Protein AF-C6XPE0-F1 (afdb_monomer_lite)

Radius of gyration: 46.06 Å; chains: 1; bounding box: 132×101×119 Å

Structure (mmCIF, N/CA/C/O backbone):
data_AF-C6XPE0-F1
#
_entry.id   AF-C6XPE0-F1
#
loop_
_atom_site.group_PDB
_atom_site.id
_atom_site.type_symbol
_atom_site.label_atom_id
_atom_site.label_alt_id
_atom_site.label_comp_id
_atom_site.label_asym_id
_atom_site.label_entity_id
_atom_site.label_seq_id
_atom_site.pdbx_PDB_ins_code
_atom_site.Cartn_x
_atom_site.Cartn_y
_atom_site.Cartn_z
_atom_site.occupancy
_atom_site.B_iso_or_equiv
_atom_site.auth_seq_id
_atom_site.auth_comp_id
_atom_site.auth_asym_id
_atom_site.auth_atom_id
_atom_site.pdbx_PDB_model_num
ATOM 1 N N . MET A 1 1 ? -47.705 -9.358 43.767 1.00 68.00 1 MET A N 1
ATOM 2 C CA . MET A 1 1 ? -48.088 -10.015 45.045 1.00 68.00 1 MET A CA 1
ATOM 3 C C . MET A 1 1 ? -46.825 -10.605 45.644 1.00 68.00 1 MET A C 1
ATOM 5 O O . MET A 1 1 ? -46.069 -11.198 44.880 1.00 68.00 1 MET A O 1
ATOM 9 N N . ASN A 1 2 ? -46.580 -10.425 46.944 1.00 70.81 2 ASN A N 1
ATOM 10 C CA . ASN A 1 2 ? -45.326 -10.840 47.585 1.00 70.81 2 ASN A CA 1
ATOM 11 C C . ASN A 1 2 ? -45.581 -12.039 48.497 1.00 70.81 2 ASN A C 1
ATOM 13 O O . ASN A 1 2 ? -46.497 -12.000 49.316 1.00 70.81 2 ASN A O 1
ATOM 17 N N . LEU A 1 3 ? -44.765 -13.081 48.358 1.00 71.44 3 LEU A N 1
ATOM 18 C CA . LEU A 1 3 ? -44.691 -14.205 49.288 1.00 71.44 3 LEU A CA 1
ATOM 19 C C . LEU A 1 3 ? -43.233 -14.361 49.733 1.00 71.44 3 LEU A C 1
ATOM 21 O O . LEU A 1 3 ? -42.407 -14.911 49.006 1.00 71.44 3 LEU A O 1
ATOM 25 N N . GLY A 1 4 ? -42.911 -13.865 50.931 1.00 77.31 4 GLY A N 1
ATOM 26 C CA . GLY A 1 4 ? -41.543 -13.898 51.455 1.00 77.31 4 GLY A CA 1
ATOM 27 C C . GLY A 1 4 ? -40.562 -13.154 50.541 1.00 77.31 4 GLY A C 1
ATOM 28 O O . GLY A 1 4 ? -40.802 -12.002 50.194 1.00 77.31 4 GLY A O 1
ATOM 29 N N . SER A 1 5 ? -39.480 -13.821 50.131 1.00 74.94 5 SER A N 1
ATOM 30 C CA . SER A 1 5 ? -38.445 -13.282 49.232 1.00 74.94 5 SER A CA 1
ATOM 31 C C . SER A 1 5 ? -38.803 -13.333 47.737 1.00 74.94 5 SER A C 1
ATOM 33 O O . SER A 1 5 ? -37.977 -12.963 46.897 1.00 74.94 5 SER A O 1
ATOM 35 N N . VAL A 1 6 ? -40.012 -13.800 47.389 1.00 73.94 6 VAL A N 1
ATOM 36 C CA . VAL A 1 6 ? -40.469 -13.977 46.005 1.00 73.94 6 VAL A CA 1
ATOM 37 C C . VAL A 1 6 ? -41.605 -13.007 45.676 1.00 73.94 6 VAL A C 1
ATOM 39 O O . VAL A 1 6 ? -42.662 -12.985 46.312 1.00 73.94 6 VAL A O 1
ATOM 42 N N . PHE A 1 7 ? -41.389 -12.220 44.628 1.00 81.56 7 PHE A N 1
ATOM 43 C CA . PHE A 1 7 ? -42.341 -11.294 44.029 1.00 81.56 7 PHE A CA 1
ATOM 44 C C . PHE A 1 7 ? -42.944 -11.914 42.760 1.00 81.56 7 PHE A C 1
ATOM 46 O O . PHE A 1 7 ? -42.210 -12.356 41.882 1.00 81.56 7 PHE A O 1
ATOM 53 N N . PHE A 1 8 ? -44.271 -11.914 42.622 1.00 82.12 8 PHE A N 1
ATOM 54 C CA . PHE A 1 8 ? -44.956 -12.328 41.388 1.00 82.12 8 PHE A CA 1
ATOM 55 C C . PHE A 1 8 ? -45.387 -11.108 40.574 1.00 82.12 8 PHE A C 1
ATOM 57 O O . PHE A 1 8 ? -46.220 -10.323 41.052 1.00 82.12 8 PHE A O 1
ATOM 64 N N . ALA A 1 9 ? -44.857 -10.976 39.351 1.00 80.50 9 ALA A N 1
ATOM 65 C CA . ALA A 1 9 ? -45.207 -9.889 38.430 1.00 80.50 9 ALA A CA 1
ATOM 66 C C . ALA A 1 9 ? -46.621 -10.037 37.850 1.00 80.50 9 ALA A C 1
ATOM 68 O O . ALA A 1 9 ? -47.311 -9.037 37.670 1.00 80.50 9 ALA A O 1
ATOM 69 N N . GLN A 1 10 ? -47.090 -11.270 37.625 1.00 86.06 10 GLN A N 1
ATOM 70 C CA . GLN A 1 10 ? -48.440 -11.549 37.126 1.00 86.06 10 GLN A CA 1
ATOM 71 C C . GLN A 1 10 ? -49.202 -12.468 38.094 1.00 86.06 10 GLN A C 1
ATOM 73 O O . GLN A 1 10 ? -49.411 -13.649 37.815 1.00 86.06 10 GLN A O 1
ATOM 78 N N . PRO A 1 11 ? -49.642 -11.956 39.259 1.00 84.69 11 PRO A N 1
ATOM 79 C CA . PRO A 1 11 ? -50.216 -12.792 40.313 1.00 84.69 11 PRO A CA 1
ATOM 80 C C . PRO A 1 11 ? -51.542 -13.457 39.917 1.00 84.69 11 PRO A C 1
ATOM 82 O O . PRO A 1 11 ? -51.855 -14.527 40.428 1.00 84.69 11 PRO A O 1
ATOM 85 N N . LEU A 1 12 ? -52.297 -12.877 38.976 1.00 87.19 12 LEU A N 1
ATOM 86 C CA . LEU A 1 12 ? -53.551 -13.458 38.483 1.00 87.19 12 LEU A CA 1
ATOM 87 C C . LEU A 1 12 ? -53.345 -14.785 37.738 1.00 87.19 12 LEU A C 1
ATOM 89 O O . LEU A 1 12 ? -54.242 -15.622 37.748 1.00 87.19 12 LEU A O 1
ATOM 93 N N . ALA A 1 13 ? -52.166 -15.023 37.154 1.00 84.94 13 ALA A N 1
ATOM 94 C CA . ALA A 1 13 ? -51.859 -16.292 36.492 1.00 84.94 13 ALA A CA 1
ATOM 95 C C . ALA A 1 13 ? -51.904 -17.484 37.468 1.00 84.94 13 ALA A C 1
ATOM 97 O O . ALA A 1 13 ? -52.269 -18.588 37.067 1.00 84.94 13 ALA A O 1
ATOM 98 N N . LEU A 1 14 ? -51.627 -17.263 38.762 1.00 86.38 14 LEU A N 1
ATOM 99 C CA . LEU A 1 14 ? -51.697 -18.307 39.792 1.00 86.38 14 LEU A CA 1
ATOM 100 C C . LEU A 1 14 ? -53.119 -18.854 39.990 1.00 86.38 14 LEU A C 1
ATOM 102 O O . LEU A 1 14 ? -53.265 -19.994 40.428 1.00 86.38 14 LEU A O 1
ATOM 106 N N . LEU A 1 15 ? -54.163 -18.108 39.601 1.00 88.00 15 LEU A N 1
ATOM 107 C CA . LEU A 1 15 ? -55.540 -18.619 39.587 1.00 88.00 15 LEU A CA 1
ATOM 108 C C . LEU A 1 15 ? -55.700 -19.821 38.646 1.00 88.00 15 LEU A C 1
ATOM 110 O O . LEU A 1 15 ? -56.572 -20.655 38.874 1.00 88.00 15 LEU A O 1
ATOM 114 N N . GLY A 1 16 ? -54.825 -19.974 37.645 1.00 83.19 16 GLY A N 1
ATOM 115 C CA . GLY A 1 16 ? -54.788 -21.148 36.773 1.00 83.19 16 GLY A CA 1
ATOM 116 C C . GLY A 1 16 ? -54.570 -22.465 37.526 1.00 83.19 16 GLY A C 1
ATOM 117 O O . GLY A 1 16 ? -55.039 -23.507 37.070 1.00 83.19 16 GLY A O 1
ATOM 118 N N . LEU A 1 17 ? -53.944 -22.441 38.714 1.00 87.44 17 LEU A N 1
ATOM 119 C CA . LEU A 1 17 ? -53.784 -23.638 39.550 1.00 87.44 17 LEU A CA 1
ATOM 120 C C . LEU A 1 17 ? -55.138 -24.213 39.999 1.00 87.44 17 LEU A C 1
ATOM 122 O O . LEU A 1 17 ? -55.253 -25.421 40.190 1.00 87.44 17 LEU A O 1
ATOM 126 N N . LEU A 1 18 ? -56.185 -23.384 40.096 1.00 87.69 18 LEU A N 1
ATOM 127 C CA . LEU A 1 18 ? -57.541 -23.833 40.426 1.00 87.69 18 LEU A CA 1
ATOM 128 C C . LEU A 1 18 ? -58.200 -24.634 39.291 1.00 87.69 18 LEU A C 1
ATOM 130 O O . LEU A 1 18 ? -59.143 -25.376 39.550 1.00 87.69 18 LEU A O 1
ATOM 134 N N . ALA A 1 19 ? -57.709 -24.529 38.050 1.00 83.25 19 ALA A N 1
ATOM 135 C CA . ALA A 1 19 ? -58.224 -25.289 36.907 1.00 83.25 19 ALA A CA 1
ATOM 136 C C . ALA A 1 19 ? -57.649 -26.717 36.820 1.00 83.25 19 ALA A C 1
ATOM 138 O O . ALA A 1 19 ? -58.188 -27.567 36.108 1.00 83.25 19 ALA A O 1
ATOM 139 N N . LEU A 1 20 ? -56.580 -27.015 37.563 1.00 84.00 20 LEU A N 1
ATOM 140 C CA . LEU A 1 20 ? -55.908 -28.315 37.542 1.00 84.00 20 LEU A CA 1
ATOM 141 C C . LEU A 1 20 ? -56.822 -29.527 37.870 1.00 84.00 20 LEU A C 1
ATOM 143 O O . LEU A 1 20 ? -56.714 -30.543 37.178 1.00 84.00 20 LEU A O 1
ATOM 147 N N . PRO A 1 21 ? -57.764 -29.467 38.838 1.00 80.38 21 PRO A N 1
ATOM 148 C CA . PRO A 1 21 ? -58.713 -30.557 39.095 1.00 80.38 21 PRO A CA 1
ATOM 149 C C . PRO A 1 21 ? -59.670 -30.820 37.922 1.00 80.38 21 PRO A C 1
ATOM 151 O O . PRO A 1 21 ? -60.039 -31.965 37.665 1.00 80.38 21 PRO A O 1
ATOM 154 N N . VAL A 1 22 ? -60.044 -29.772 37.181 1.00 79.00 22 VAL A N 1
ATOM 155 C CA . VAL A 1 22 ? -60.907 -29.876 35.991 1.00 79.00 22 VAL A CA 1
ATOM 156 C C . VAL A 1 22 ? -60.152 -30.548 34.844 1.00 79.00 22 VAL A C 1
ATOM 158 O O . VAL A 1 22 ? -60.697 -31.422 34.174 1.00 79.00 22 VAL A O 1
ATOM 161 N N . ILE A 1 23 ? -58.872 -30.211 34.666 1.00 73.31 23 ILE A N 1
ATOM 162 C CA . ILE A 1 23 ? -57.983 -30.870 33.696 1.00 73.31 23 ILE A CA 1
ATOM 163 C C . ILE A 1 23 ? -57.838 -32.365 34.023 1.00 73.31 23 ILE A C 1
ATOM 165 O O . ILE A 1 23 ? -57.879 -33.204 33.124 1.00 73.31 23 ILE A O 1
ATOM 169 N N . LEU A 1 24 ? -57.732 -32.717 35.308 1.00 74.06 24 LEU A N 1
ATOM 170 C CA . LEU A 1 24 ? -57.673 -34.107 35.766 1.00 74.06 24 LEU A CA 1
ATOM 171 C C . LEU A 1 24 ? -58.973 -34.875 35.480 1.00 74.06 24 LEU A C 1
ATOM 173 O O . LEU A 1 24 ? -58.923 -36.049 35.115 1.00 74.06 24 LEU A O 1
ATOM 177 N N . TRP A 1 25 ? -60.126 -34.216 35.607 1.00 71.56 25 TRP A N 1
ATOM 178 C CA . TRP A 1 25 ? -61.421 -34.789 35.239 1.00 71.56 25 TRP A CA 1
ATOM 179 C C . TRP A 1 25 ? -61.533 -35.021 33.723 1.00 71.56 25 TRP A C 1
ATOM 181 O O . TRP A 1 25 ? -61.913 -36.113 33.301 1.00 71.56 25 TRP A O 1
ATOM 191 N N . LEU A 1 26 ? -61.108 -34.049 32.907 1.00 67.56 26 LEU A N 1
ATOM 192 C CA . LEU A 1 26 ? -61.133 -34.136 31.442 1.00 67.56 26 LEU A CA 1
ATOM 193 C C . LEU A 1 26 ? -60.202 -35.238 30.903 1.00 67.56 26 LEU A C 1
ATOM 195 O O . LEU A 1 26 ? -60.585 -36.002 30.023 1.00 67.56 26 LEU A O 1
ATOM 199 N N . LEU A 1 27 ? -58.997 -35.373 31.469 1.00 65.19 27 LEU A N 1
ATOM 200 C CA . LEU A 1 27 ? -58.020 -36.405 31.086 1.00 65.19 27 LEU A CA 1
ATOM 201 C C . LEU A 1 27 ? -58.447 -37.833 31.468 1.00 65.19 27 LEU A C 1
ATOM 203 O O . LEU A 1 27 ? -57.844 -38.797 30.994 1.00 65.19 27 LEU A O 1
ATOM 207 N N . ARG A 1 28 ? -59.462 -37.985 32.328 1.00 62.28 28 ARG A N 1
ATOM 208 C CA . ARG A 1 28 ? -60.003 -39.282 32.760 1.00 62.28 28 ARG A CA 1
ATOM 209 C C . ARG A 1 28 ? -61.177 -39.759 31.897 1.00 62.28 28 ARG A C 1
ATOM 211 O O . ARG A 1 28 ? -61.594 -40.908 32.041 1.00 62.28 28 ARG A O 1
ATOM 218 N N . ALA A 1 29 ? -61.692 -38.912 31.003 1.00 51.88 29 ALA A N 1
ATOM 219 C CA . ALA A 1 29 ? -62.763 -39.248 30.072 1.00 51.88 29 ALA A CA 1
ATOM 220 C C . ALA A 1 29 ? -62.222 -40.116 28.920 1.00 51.88 29 ALA A C 1
ATOM 222 O O . ALA A 1 29 ? -61.848 -39.629 27.857 1.00 51.88 29 ALA A O 1
ATOM 223 N N . THR A 1 30 ? -62.143 -41.424 29.155 1.00 54.84 30 THR A N 1
ATOM 224 C CA . THR A 1 30 ? -61.925 -42.428 28.103 1.00 54.84 30 THR A CA 1
ATOM 225 C C . THR A 1 30 ? -63.276 -42.828 27.487 1.00 54.84 30 THR A C 1
ATOM 227 O O . THR A 1 30 ? -64.294 -42.766 28.183 1.00 54.84 30 THR A O 1
ATOM 230 N N . PRO A 1 31 ? -63.333 -43.172 26.183 1.00 49.22 31 PRO A N 1
ATOM 231 C CA . PRO A 1 31 ? -64.587 -43.524 25.512 1.00 49.22 31 PRO A CA 1
ATOM 232 C C . PRO A 1 31 ? -65.245 -44.765 26.153 1.00 49.22 31 PRO A C 1
ATOM 234 O O . PRO A 1 31 ? -64.528 -45.627 26.664 1.00 49.22 31 PRO A O 1
ATOM 237 N N . PRO A 1 32 ? -66.592 -44.863 26.155 1.00 51.78 32 PRO A N 1
ATOM 238 C CA . PRO A 1 32 ? -67.310 -45.980 26.770 1.00 51.78 32 PRO A CA 1
ATOM 239 C C . PRO A 1 32 ? -66.930 -47.321 26.127 1.00 51.78 32 PRO A C 1
ATOM 241 O O . PRO A 1 32 ? -66.593 -47.366 24.943 1.00 51.78 32 PRO A O 1
ATOM 244 N N . GLU A 1 33 ? -67.005 -48.405 26.911 1.00 48.28 33 GLU A N 1
ATOM 245 C CA . GLU A 1 33 ? -66.652 -49.759 26.466 1.00 48.28 33 GLU A CA 1
ATOM 246 C C . GLU A 1 33 ? -67.300 -50.109 25.111 1.00 48.28 33 GLU A C 1
ATOM 248 O O . GLU A 1 33 ? -68.505 -49.890 24.923 1.00 48.28 33 GLU A O 1
ATOM 253 N N . PRO A 1 34 ? -66.536 -50.678 24.159 1.00 51.78 34 PRO A N 1
ATOM 254 C CA . PRO A 1 34 ? -67.100 -51.147 22.904 1.00 51.78 34 PRO A CA 1
ATOM 255 C C . PRO A 1 34 ? -68.130 -52.254 23.174 1.00 51.78 34 PRO A C 1
ATOM 257 O O . PRO A 1 34 ? -67.846 -53.251 23.840 1.00 51.78 34 PRO A O 1
ATOM 260 N N . LYS A 1 35 ? -69.350 -52.084 22.646 1.00 54.81 35 LYS A N 1
ATOM 261 C CA . LYS A 1 35 ? -70.422 -53.081 22.762 1.00 54.81 35 LYS A CA 1
ATOM 262 C C . LYS A 1 35 ? -70.008 -54.366 22.046 1.00 54.81 35 LYS A C 1
ATOM 264 O O . LYS A 1 35 ? -69.803 -54.363 20.835 1.00 54.81 35 LYS A O 1
ATOM 269 N N . ARG A 1 36 ? -69.929 -55.471 22.788 1.00 56.88 36 ARG A N 1
ATOM 270 C CA . ARG A 1 36 ? -69.652 -56.797 22.225 1.00 56.88 36 ARG A CA 1
ATOM 271 C C . ARG A 1 36 ? -70.893 -57.304 21.489 1.00 56.88 36 ARG A C 1
ATOM 273 O O . ARG A 1 36 ? -71.958 -57.429 22.090 1.00 56.88 36 ARG A O 1
ATOM 280 N N . VAL A 1 37 ? -70.754 -57.591 20.198 1.00 56.97 37 VAL A N 1
ATOM 281 C CA . VAL A 1 37 ? -71.794 -58.222 19.376 1.00 56.97 37 VAL A CA 1
ATOM 282 C C . VAL A 1 37 ? -71.297 -59.606 18.982 1.00 56.97 37 VAL A C 1
ATOM 284 O O . VAL A 1 37 ? -70.193 -59.744 18.463 1.00 56.97 37 VAL A O 1
ATOM 287 N N . VAL A 1 38 ? -72.101 -60.635 19.249 1.00 56.31 38 VAL A N 1
ATOM 288 C CA . VAL A 1 38 ? -71.782 -62.018 18.880 1.00 56.31 38 VAL A CA 1
ATOM 289 C C . VAL A 1 38 ? -72.179 -62.219 17.418 1.00 56.31 38 VAL A C 1
ATOM 291 O O . VAL A 1 38 ? -73.366 -62.241 17.097 1.00 56.31 38 VAL A O 1
ATOM 294 N N . LEU A 1 39 ? -71.193 -62.324 16.526 1.00 56.47 39 LEU A N 1
ATOM 295 C CA . LEU A 1 39 ? -71.389 -62.630 15.107 1.00 56.47 39 LEU A CA 1
ATOM 296 C C . LEU A 1 39 ? -71.122 -64.132 14.878 1.00 56.47 39 LEU A C 1
ATOM 298 O O . LEU A 1 39 ? -69.987 -64.565 15.065 1.00 56.47 39 LEU A O 1
ATOM 302 N N . PRO A 1 40 ? -72.124 -64.940 14.477 1.00 60.69 40 PRO A N 1
ATOM 303 C CA . PRO A 1 40 ? -71.996 -66.404 14.400 1.00 60.69 40 PRO A CA 1
ATOM 304 C C . PRO A 1 40 ? -71.043 -66.949 13.320 1.00 60.69 40 PRO A C 1
ATOM 306 O O . PRO A 1 40 ? -70.786 -68.146 13.290 1.00 60.69 40 PRO A O 1
ATOM 309 N N . SER A 1 41 ? -70.533 -66.115 12.410 1.00 57.84 41 SER A N 1
ATOM 310 C CA . SER A 1 41 ? -69.814 -66.546 11.199 1.00 57.84 41 SER A CA 1
ATOM 311 C C . SER A 1 41 ? -68.279 -66.510 11.303 1.00 57.84 41 SER A C 1
ATOM 313 O O . SER A 1 41 ? -67.608 -66.394 10.281 1.00 57.84 41 SER A O 1
ATOM 315 N N . LEU A 1 42 ? -67.705 -66.580 12.510 1.00 56.09 42 LEU A N 1
ATOM 316 C CA . LEU A 1 42 ? -66.269 -66.343 12.743 1.00 56.09 42 LEU A CA 1
ATOM 317 C C . LEU A 1 42 ? -65.396 -67.584 13.006 1.00 56.09 42 LEU A C 1
ATOM 319 O O . LEU A 1 42 ? -64.203 -67.414 13.229 1.00 56.09 42 LEU A O 1
ATOM 323 N N . SER A 1 43 ? -65.904 -68.815 12.876 1.00 60.22 43 SER A N 1
ATOM 324 C CA . SER A 1 43 ? -65.081 -70.040 13.024 1.00 60.22 43 SER A CA 1
ATOM 325 C C . SER A 1 43 ? -63.978 -70.204 11.958 1.00 60.22 43 SER A C 1
ATOM 327 O O . SER A 1 43 ? -63.255 -71.192 11.961 1.00 60.22 43 SER A O 1
ATOM 329 N N . LEU A 1 44 ? -63.868 -69.268 11.009 1.00 56.62 44 LEU A N 1
ATOM 330 C CA . LEU A 1 44 ? -62.807 -69.192 9.996 1.00 56.62 44 LEU A CA 1
ATOM 331 C C . LEU A 1 44 ? -61.604 -68.329 10.425 1.00 56.62 44 LEU A C 1
ATOM 333 O O . LEU A 1 44 ? -60.665 -68.187 9.648 1.00 56.62 44 LEU A O 1
ATOM 337 N N . LEU A 1 45 ? -61.631 -67.734 11.622 1.00 58.19 45 LEU A N 1
ATOM 338 C CA . LEU A 1 45 ? -60.603 -66.809 12.122 1.00 58.19 45 LEU A CA 1
ATOM 339 C C . LEU A 1 45 ? -59.926 -67.289 13.421 1.00 58.19 45 LEU A C 1
ATOM 341 O O . LEU A 1 45 ? -59.216 -66.505 14.045 1.00 58.19 45 LEU A O 1
ATOM 345 N N . ASP A 1 46 ? -60.099 -68.559 13.803 1.00 58.91 46 ASP A N 1
ATOM 346 C CA . ASP A 1 46 ? -59.503 -69.132 15.026 1.00 58.91 46 ASP A CA 1
ATOM 347 C C . ASP A 1 46 ? -57.955 -69.140 15.018 1.00 58.91 46 ASP A C 1
ATOM 349 O O . ASP A 1 46 ? -57.350 -69.223 16.082 1.00 58.91 46 ASP A O 1
ATOM 353 N N . ASP A 1 47 ? -57.314 -68.967 13.852 1.00 57.81 47 ASP A N 1
ATOM 354 C CA . ASP A 1 47 ? -55.847 -68.890 13.690 1.00 57.81 47 ASP A CA 1
ATOM 355 C C . ASP A 1 47 ? -55.287 -67.449 13.627 1.00 57.81 47 ASP A C 1
ATOM 357 O O . ASP A 1 47 ? -54.128 -67.238 13.263 1.00 57.81 47 ASP A O 1
ATOM 361 N N . VAL A 1 48 ? -56.081 -66.422 13.957 1.00 52.31 48 VAL A N 1
ATOM 362 C CA . VAL A 1 48 ? -55.585 -65.036 14.021 1.00 52.31 48 VAL A CA 1
ATOM 363 C C . VAL A 1 48 ? -55.205 -64.677 15.455 1.00 52.31 48 VAL A C 1
ATOM 365 O O . VAL A 1 48 ? -56.072 -64.507 16.312 1.00 52.31 48 VAL A O 1
ATOM 368 N N . ASP A 1 49 ? -53.902 -64.501 15.695 1.00 54.31 49 ASP A N 1
ATOM 369 C CA . ASP A 1 49 ? -53.375 -63.954 16.948 1.00 54.31 49 ASP A CA 1
ATOM 370 C C . ASP A 1 49 ? -54.089 -62.640 17.305 1.00 54.31 49 ASP A C 1
ATOM 372 O O . ASP A 1 49 ? -54.133 -61.686 16.517 1.00 54.31 49 ASP A O 1
ATOM 376 N N . GLN A 1 50 ? -54.653 -62.585 18.514 1.00 56.31 50 GLN A N 1
ATOM 377 C CA . GLN A 1 50 ? -55.301 -61.388 19.038 1.00 56.31 50 GLN A CA 1
ATOM 378 C C . GLN A 1 50 ? -54.285 -60.241 19.112 1.00 56.31 50 GLN A C 1
ATOM 380 O O . GLN A 1 50 ? -53.309 -60.298 19.859 1.00 56.31 50 GLN A O 1
ATOM 385 N N . ILE A 1 51 ? -54.525 -59.176 18.345 1.00 49.31 51 ILE A N 1
ATOM 386 C CA . ILE A 1 51 ? -53.767 -57.928 18.462 1.00 49.31 51 ILE A CA 1
ATOM 387 C C . ILE A 1 51 ? -54.076 -57.337 19.843 1.00 49.31 51 ILE A C 1
ATOM 389 O O . ILE A 1 51 ? -55.236 -57.046 20.133 1.00 49.31 51 ILE A O 1
ATOM 393 N N . GLU A 1 52 ? -53.035 -57.192 20.670 1.00 48.78 52 GLU A N 1
ATOM 394 C CA . GLU A 1 52 ? -53.069 -56.654 22.036 1.00 48.78 52 GLU A CA 1
ATOM 395 C C . GLU A 1 52 ? -54.077 -55.504 22.203 1.00 48.78 52 GLU A C 1
ATOM 397 O O . GLU A 1 52 ? -54.013 -54.475 21.522 1.00 48.78 52 GLU A O 1
ATOM 402 N N . GLU A 1 53 ? -55.010 -55.691 23.141 1.00 47.56 53 GLU A N 1
ATOM 403 C CA . GLU A 1 53 ? -55.991 -54.693 23.551 1.00 47.56 53 GLU A CA 1
ATOM 404 C C . GLU A 1 53 ? -55.293 -53.428 24.081 1.00 47.56 53 GLU A C 1
ATOM 406 O O . GLU A 1 53 ? -54.385 -53.485 24.914 1.00 47.56 53 GLU A O 1
ATOM 411 N N . THR A 1 54 ? -55.743 -52.250 23.640 1.00 47.53 54 THR A N 1
ATOM 412 C CA . THR A 1 54 ? -55.311 -50.974 24.223 1.00 47.53 54 THR A CA 1
ATOM 413 C C . THR A 1 54 ? -55.639 -50.934 25.722 1.00 47.53 54 THR A C 1
ATOM 415 O O . THR A 1 54 ? -56.797 -51.157 26.082 1.00 47.53 54 THR A O 1
ATOM 418 N N . PRO A 1 55 ? -54.679 -50.597 26.607 1.00 49.47 55 PRO A N 1
ATOM 419 C CA . PRO A 1 55 ? -54.914 -50.568 28.045 1.00 49.47 55 PRO A CA 1
ATOM 420 C C . PRO A 1 55 ? -56.043 -49.597 28.416 1.00 49.47 55 PRO A C 1
ATOM 422 O O . PRO A 1 55 ? -56.001 -48.415 28.079 1.00 49.47 55 PRO A O 1
ATOM 425 N N . ALA A 1 56 ? -57.025 -50.085 29.176 1.00 55.00 56 ALA A N 1
ATOM 426 C CA . ALA A 1 56 ? -58.241 -49.354 29.543 1.00 55.00 56 ALA A CA 1
ATOM 427 C C . ALA A 1 56 ? -58.037 -48.180 30.531 1.00 55.00 56 ALA A C 1
ATOM 429 O O . ALA A 1 56 ? -58.998 -47.481 30.853 1.00 55.00 56 ALA A O 1
ATOM 430 N N . LYS A 1 57 ? -56.825 -47.950 31.064 1.00 58.25 57 LYS A N 1
ATOM 431 C CA . LYS A 1 57 ? -56.550 -46.876 32.040 1.00 58.25 57 LYS A CA 1
ATOM 432 C C . LYS A 1 57 ? -55.159 -46.275 31.858 1.00 58.25 57 LYS A C 1
ATOM 434 O O . LYS A 1 57 ? -54.166 -46.996 31.836 1.00 58.25 57 LYS A O 1
ATOM 439 N N . THR A 1 58 ? -55.084 -44.945 31.829 1.00 65.50 58 THR A N 1
ATOM 440 C CA . THR A 1 58 ? -53.824 -44.200 31.927 1.00 65.50 58 THR A CA 1
ATOM 441 C C . THR A 1 58 ? -53.176 -44.481 33.292 1.00 65.50 58 THR A C 1
ATOM 443 O O . THR A 1 58 ? -53.832 -44.280 34.320 1.00 65.50 58 THR A O 1
ATOM 446 N N . PRO A 1 59 ? -51.911 -44.932 33.349 1.00 73.88 59 PRO A N 1
ATOM 447 C CA . PRO A 1 59 ? -51.190 -45.103 34.604 1.00 73.88 59 PRO A CA 1
ATOM 448 C C . PRO A 1 59 ? -51.174 -43.810 35.431 1.00 73.88 59 PRO A C 1
ATOM 450 O O . PRO A 1 59 ? -50.919 -42.725 34.908 1.00 73.88 59 PRO A O 1
ATOM 453 N N . TRP A 1 60 ? -51.426 -43.913 36.738 1.00 78.75 60 TRP A N 1
ATOM 454 C CA . TRP A 1 60 ? -51.568 -42.746 37.621 1.00 78.75 60 TRP A CA 1
ATOM 455 C C . TRP A 1 60 ? -50.308 -41.867 37.679 1.00 78.75 60 TRP A C 1
ATOM 457 O O . TRP A 1 60 ? -50.413 -40.654 37.847 1.00 78.75 60 TRP A O 1
ATOM 467 N N . TRP A 1 61 ? -49.125 -42.455 37.489 1.00 79.81 61 TRP A N 1
ATOM 468 C CA . TRP A 1 61 ? -47.851 -41.737 37.485 1.00 79.81 61 TRP A CA 1
ATOM 469 C C . TRP A 1 61 ? -47.678 -40.837 36.247 1.00 79.81 61 TRP A C 1
ATOM 471 O O . TRP A 1 61 ? -47.114 -39.752 36.366 1.00 79.81 61 TRP A O 1
ATOM 481 N N . ILE A 1 62 ? -48.240 -41.212 35.089 1.00 77.94 62 ILE A N 1
ATOM 482 C CA . ILE A 1 62 ? -48.299 -40.348 33.890 1.00 77.94 62 ILE A CA 1
ATOM 483 C C . ILE A 1 62 ? -49.202 -39.144 34.167 1.00 77.94 62 ILE A C 1
ATOM 485 O O . ILE A 1 62 ? -48.902 -38.006 33.810 1.00 77.94 62 ILE A O 1
ATOM 489 N N . LEU A 1 63 ? -50.309 -39.390 34.866 1.00 79.75 63 LEU A N 1
ATOM 490 C CA . LEU A 1 63 ? -51.247 -38.348 35.261 1.00 79.75 63 LEU A CA 1
ATOM 491 C C . LEU A 1 63 ? -50.597 -37.359 36.248 1.00 79.75 63 LEU A C 1
ATOM 493 O O . LEU A 1 63 ? -50.740 -36.148 36.082 1.00 79.75 63 LEU A O 1
ATOM 497 N N . ALA A 1 64 ? -49.811 -37.860 37.208 1.00 84.12 64 ALA A N 1
ATOM 498 C CA . ALA A 1 64 ? -49.021 -37.041 38.129 1.00 84.12 64 ALA A CA 1
ATOM 499 C C . ALA A 1 64 ? -47.968 -36.184 37.401 1.00 84.12 64 ALA A C 1
ATOM 501 O O . ALA A 1 64 ? -47.832 -34.995 37.691 1.00 84.12 64 ALA A O 1
ATOM 502 N N . LEU A 1 65 ? -47.273 -36.752 36.412 1.00 84.88 65 LEU A N 1
ATOM 503 C CA . LEU A 1 65 ? -46.279 -36.037 35.610 1.00 84.88 65 LEU A CA 1
ATOM 504 C C . LEU A 1 65 ? -46.901 -34.896 34.787 1.00 84.88 65 LEU A C 1
ATOM 506 O O . LEU A 1 65 ? -46.379 -33.777 34.770 1.00 84.88 65 LEU A O 1
ATOM 510 N N . ARG A 1 66 ? -48.057 -35.136 34.158 1.00 85.88 66 ARG A N 1
ATOM 511 C CA . ARG A 1 66 ? -48.802 -34.100 33.418 1.00 85.88 66 ARG A CA 1
ATOM 512 C C . ARG A 1 66 ? -49.288 -32.975 34.326 1.00 85.88 66 ARG A C 1
ATOM 514 O O . ARG A 1 66 ? -49.225 -31.807 33.948 1.00 85.88 66 ARG A O 1
ATOM 521 N N . PHE A 1 67 ? -49.720 -33.315 35.537 1.00 86.62 67 PHE A N 1
ATOM 522 C CA . PHE A 1 67 ? -50.145 -32.337 36.535 1.00 86.62 67 PHE A CA 1
ATOM 523 C C . PHE A 1 67 ? -48.981 -31.457 37.007 1.00 86.62 67 PHE A C 1
ATOM 525 O O . PHE A 1 67 ? -49.114 -30.235 37.057 1.00 86.62 67 PHE A O 1
ATOM 532 N N . ALA A 1 68 ? -47.819 -32.061 37.280 1.00 88.50 68 ALA A N 1
ATOM 533 C CA . ALA A 1 68 ? -46.600 -31.333 37.629 1.00 88.50 68 ALA A CA 1
ATOM 534 C C . ALA A 1 68 ? -46.155 -30.396 36.495 1.00 88.50 68 ALA A C 1
ATOM 536 O O . ALA A 1 68 ? -45.826 -29.238 36.743 1.00 88.50 68 ALA A O 1
ATOM 537 N N . THR A 1 69 ? -46.227 -30.864 35.246 1.00 88.56 69 THR A N 1
ATOM 538 C CA . THR A 1 69 ? -45.920 -30.064 34.051 1.00 88.56 69 THR A CA 1
ATOM 539 C C . THR A 1 69 ? -46.813 -28.825 33.955 1.00 88.56 69 THR A C 1
ATOM 541 O O . THR A 1 69 ? -46.316 -27.710 33.802 1.00 88.56 69 THR A O 1
ATOM 544 N N . ALA A 1 70 ? -48.131 -28.999 34.100 1.00 88.44 70 ALA A N 1
ATOM 545 C CA . ALA A 1 70 ? -49.088 -27.897 34.058 1.00 88.44 70 ALA A CA 1
ATOM 546 C C . ALA A 1 70 ? -48.892 -26.909 35.224 1.00 88.44 70 ALA A C 1
ATOM 548 O O . ALA A 1 70 ? -48.912 -25.699 35.008 1.00 88.44 70 ALA A O 1
ATOM 549 N N . ALA A 1 71 ? -48.641 -27.402 36.442 1.00 89.94 71 ALA A N 1
ATOM 550 C CA . ALA A 1 71 ? -48.367 -26.556 37.603 1.00 89.94 71 ALA A CA 1
ATOM 551 C C . ALA A 1 71 ? -47.091 -25.714 37.419 1.00 89.94 71 ALA A C 1
ATOM 553 O O . ALA A 1 71 ? -47.111 -24.509 37.666 1.00 89.94 71 ALA A O 1
ATOM 554 N N . LEU A 1 72 ? -46.004 -26.319 36.928 1.00 91.81 72 LEU A N 1
ATOM 555 C CA . LEU A 1 72 ? -44.751 -25.616 36.634 1.00 91.81 72 LEU A CA 1
ATOM 556 C C . LEU A 1 72 ? -44.925 -24.577 35.524 1.00 91.81 72 LEU A C 1
ATOM 558 O O . LEU A 1 72 ? -44.386 -23.480 35.637 1.00 91.81 72 LEU A O 1
ATOM 562 N N . ALA A 1 73 ? -45.720 -24.879 34.494 1.00 89.88 73 ALA A N 1
ATOM 563 C CA . ALA A 1 73 ? -46.035 -23.917 33.445 1.00 89.88 73 ALA A CA 1
ATOM 564 C C . ALA A 1 73 ? -46.806 -22.707 33.998 1.00 89.88 73 ALA A C 1
ATOM 566 O O . ALA A 1 73 ? -46.426 -21.568 33.735 1.00 89.88 73 ALA A O 1
ATOM 567 N N . ILE A 1 74 ? -47.837 -22.937 34.820 1.00 90.50 74 ILE A N 1
ATOM 568 C CA . ILE A 1 74 ? -48.632 -21.870 35.452 1.00 90.50 74 ILE A CA 1
ATOM 569 C C . ILE A 1 74 ? -47.760 -21.003 36.378 1.00 90.50 74 ILE A C 1
ATOM 571 O O . ILE A 1 74 ? -47.829 -19.774 36.322 1.00 90.50 74 ILE A O 1
ATOM 575 N N . ILE A 1 75 ? -46.892 -21.622 37.186 1.00 90.62 75 ILE A N 1
ATOM 576 C CA . ILE A 1 75 ? -45.924 -20.901 38.028 1.00 90.62 75 ILE A CA 1
ATOM 577 C C . ILE A 1 75 ? -44.938 -20.119 37.152 1.00 90.62 75 ILE A C 1
ATOM 579 O O . ILE A 1 75 ? -44.668 -18.954 37.433 1.00 90.62 75 ILE A O 1
ATOM 583 N N . GLY A 1 76 ? -44.456 -20.700 36.056 1.00 88.75 76 GLY A N 1
ATOM 584 C CA . GLY A 1 76 ? -43.594 -20.028 35.087 1.00 88.75 76 GLY A CA 1
ATOM 585 C C . GLY A 1 76 ? -44.231 -18.773 34.481 1.00 88.75 76 GLY A C 1
ATOM 586 O O . GLY A 1 76 ? -43.611 -17.707 34.484 1.00 88.75 76 GLY A O 1
ATOM 587 N N . PHE A 1 77 ? -45.495 -18.865 34.051 1.00 89.62 77 PHE A N 1
ATOM 588 C CA . PHE A 1 77 ? -46.263 -17.738 33.509 1.00 89.62 77 PHE A CA 1
ATOM 589 C C . PHE A 1 77 ? -46.576 -16.652 34.545 1.00 89.62 77 PHE A C 1
ATOM 591 O O . PHE A 1 77 ? -46.702 -15.489 34.177 1.00 89.62 77 PHE A O 1
ATOM 598 N N . SER A 1 78 ? -46.624 -16.982 35.841 1.00 90.12 78 SER A N 1
ATOM 599 C CA . SER A 1 78 ? -46.797 -15.982 36.909 1.00 90.12 78 SER A CA 1
ATOM 600 C C . SER A 1 78 ? -45.580 -15.067 37.131 1.00 90.12 78 SER A C 1
ATOM 602 O O . SER A 1 78 ? -45.669 -14.097 37.891 1.00 90.12 78 SER A O 1
ATOM 604 N N . GLN A 1 79 ? -44.462 -15.351 36.446 1.00 85.06 79 GLN A N 1
ATOM 605 C CA . GLN A 1 79 ? -43.198 -14.612 36.503 1.00 85.06 79 GLN A CA 1
ATOM 606 C C . GLN A 1 79 ? -42.693 -14.365 37.944 1.00 85.06 79 GLN A C 1
ATOM 608 O O . GLN A 1 79 ? -42.670 -13.221 38.410 1.00 85.06 79 GLN A O 1
ATOM 613 N N . PRO A 1 80 ? -42.278 -15.424 38.668 1.00 85.19 80 PRO A N 1
ATOM 614 C CA . PRO A 1 80 ? -41.654 -15.294 39.982 1.00 85.19 80 PRO A CA 1
ATOM 615 C C . PRO A 1 80 ? -40.272 -14.631 39.881 1.00 85.19 80 PRO A C 1
ATOM 617 O O . PRO A 1 80 ? -39.433 -15.030 39.070 1.00 85.19 80 PRO A O 1
ATOM 620 N N . LEU A 1 81 ? -40.031 -13.630 40.725 1.00 80.06 81 LEU A N 1
ATOM 621 C CA . LEU A 1 81 ? -38.823 -12.805 40.793 1.00 80.06 81 LEU A CA 1
ATOM 622 C C . LEU A 1 81 ? -38.270 -12.825 42.227 1.00 80.06 81 LEU A C 1
ATOM 624 O O . LEU A 1 81 ? -39.030 -12.663 43.177 1.00 80.06 81 LEU A O 1
ATOM 628 N N . LEU A 1 82 ? -36.957 -12.994 42.394 1.00 72.44 82 LEU A N 1
ATOM 629 C CA . LEU A 1 82 ? -36.283 -12.877 43.698 1.00 72.44 82 LEU A CA 1
ATOM 630 C C . LEU A 1 82 ? -36.012 -11.405 44.048 1.00 72.44 82 LEU A C 1
ATOM 632 O O . LEU A 1 82 ? -35.534 -10.646 43.202 1.00 72.44 82 LEU A O 1
ATOM 636 N N . GLN A 1 83 ? -36.317 -11.009 45.285 1.00 59.50 83 GLN A N 1
ATOM 637 C CA . GLN A 1 83 ? -36.078 -9.659 45.808 1.00 59.50 83 GLN A CA 1
ATOM 638 C C . GLN A 1 83 ? -34.637 -9.530 46.344 1.00 59.50 83 GLN A C 1
ATOM 640 O O . GLN A 1 83 ? -34.187 -10.398 47.091 1.00 59.50 83 GLN A O 1
ATOM 645 N N . SER A 1 84 ? -33.914 -8.463 45.977 1.00 52.97 84 SER A N 1
ATOM 646 C CA . SER A 1 84 ? -32.578 -8.161 46.529 1.00 52.97 84 SER A CA 1
ATOM 647 C C . SER A 1 84 ? -32.678 -7.469 47.899 1.00 52.97 84 SER A C 1
ATOM 649 O O . SER A 1 84 ? -33.658 -6.755 48.134 1.00 52.97 84 SER A O 1
ATOM 651 N N . PRO A 1 85 ? -31.685 -7.634 48.798 1.00 47.28 85 PRO A N 1
ATOM 652 C CA . PRO A 1 85 ? -31.646 -6.901 50.059 1.00 47.28 85 PRO A CA 1
ATOM 653 C C . PRO A 1 85 ? -31.511 -5.400 49.775 1.00 47.28 85 PRO A C 1
ATOM 655 O O . PRO A 1 85 ? -30.597 -4.988 49.064 1.00 47.28 85 PRO A O 1
ATOM 658 N N . GLN A 1 86 ? -32.423 -4.584 50.305 1.00 49.34 86 GLN A N 1
ATOM 659 C CA . GLN A 1 86 ? -32.297 -3.127 50.250 1.00 49.34 86 GLN A CA 1
ATOM 660 C C . GLN A 1 86 ? -31.138 -2.689 51.152 1.00 49.34 86 GLN A C 1
ATOM 662 O O . GLN A 1 86 ? -31.126 -3.001 52.344 1.00 49.34 86 GLN A O 1
ATOM 667 N N . SER A 1 87 ? -30.179 -1.942 50.605 1.00 45.22 87 SER A N 1
ATOM 668 C CA . SER A 1 87 ? -29.290 -1.105 51.407 1.00 45.22 87 SER A CA 1
ATOM 669 C C . SER A 1 87 ? -30.156 -0.056 52.111 1.00 45.22 87 SER A C 1
ATOM 671 O O . SER A 1 87 ? -30.943 0.636 51.472 1.00 45.22 87 SER A O 1
ATOM 673 N N . ASN A 1 88 ? -30.059 0.016 53.438 1.00 43.34 88 ASN A N 1
ATOM 674 C CA . ASN A 1 88 ? -30.805 0.949 54.283 1.00 43.34 88 ASN A CA 1
ATOM 675 C C . ASN A 1 88 ? -30.578 2.403 53.821 1.00 43.34 88 ASN A C 1
ATOM 677 O O . ASN A 1 88 ? -29.553 3.000 54.138 1.00 43.34 88 ASN A O 1
ATOM 681 N N . THR A 1 89 ? -31.529 2.990 53.095 1.00 47.59 89 THR A N 1
ATOM 682 C CA . THR A 1 89 ? -31.501 4.403 52.685 1.00 47.59 89 THR A CA 1
ATOM 683 C C . THR A 1 89 ? -32.658 5.148 53.340 1.00 47.59 89 THR A C 1
ATOM 685 O O . THR A 1 89 ? -33.705 5.352 52.731 1.00 47.59 89 THR A O 1
ATOM 688 N N . GLN A 1 90 ? -32.487 5.548 54.601 1.00 44.41 90 GLN A N 1
ATOM 689 C CA . GLN A 1 90 ? -33.324 6.590 55.200 1.00 44.41 90 GLN A CA 1
ATOM 690 C C . GLN A 1 90 ? -32.665 7.957 54.952 1.00 44.41 90 GLN A C 1
ATOM 692 O O . GLN A 1 90 ? -31.467 8.097 55.177 1.00 44.41 90 GLN A O 1
ATOM 697 N N . ASN A 1 91 ? -33.457 8.943 54.503 1.00 52.59 91 ASN A N 1
ATOM 698 C CA . ASN A 1 91 ? -33.087 10.329 54.148 1.00 52.59 91 ASN A CA 1
ATOM 699 C C . ASN A 1 91 ? -32.315 10.532 52.822 1.00 52.59 91 ASN A C 1
ATOM 701 O O . ASN A 1 91 ? -31.168 10.967 52.831 1.00 52.59 91 ASN A O 1
ATOM 705 N N . MET A 1 92 ? -32.962 10.311 51.669 1.00 59.66 92 MET A N 1
ATOM 706 C CA . MET A 1 92 ? -32.454 10.770 50.361 1.00 59.66 92 MET A CA 1
ATOM 707 C C . MET A 1 92 ? -33.161 12.063 49.930 1.00 59.66 92 MET A C 1
ATOM 709 O O . MET A 1 92 ? -34.218 12.003 49.316 1.00 59.66 92 MET A O 1
ATOM 713 N N . GLN A 1 93 ? -32.603 13.235 50.258 1.00 70.38 93 GLN A N 1
ATOM 714 C CA . GLN A 1 93 ? -33.182 14.527 49.840 1.00 70.38 93 GLN A CA 1
ATOM 715 C C . GLN A 1 93 ? -32.691 14.967 48.449 1.00 70.38 93 GLN A C 1
ATOM 717 O O . GLN A 1 93 ? -33.469 15.520 47.675 1.00 70.38 93 GLN A O 1
ATOM 722 N N . SER A 1 94 ? -31.431 14.684 48.104 1.00 85.06 94 SER A N 1
ATOM 723 C CA . SER A 1 94 ? -30.832 14.999 46.796 1.00 85.06 94 SER A CA 1
ATOM 724 C C . SER A 1 94 ? -29.688 14.037 46.458 1.00 85.06 94 SER A C 1
ATOM 726 O O . SER A 1 94 ? -28.859 13.727 47.319 1.00 85.06 94 SER A O 1
ATOM 728 N N . ALA A 1 95 ? -29.619 13.552 45.219 1.00 89.31 95 ALA A N 1
ATOM 729 C CA . ALA A 1 95 ? -28.554 12.661 44.765 1.00 89.31 95 ALA A CA 1
ATOM 730 C C . ALA A 1 95 ? -27.914 13.151 43.461 1.00 89.31 95 ALA A C 1
ATOM 732 O O . ALA A 1 95 ? -28.613 13.554 42.529 1.00 89.31 95 ALA A O 1
ATOM 733 N N . LEU A 1 96 ? -26.584 13.086 43.395 1.00 92.12 96 LEU A N 1
ATOM 734 C CA . LEU A 1 96 ? -25.804 13.398 42.199 1.00 92.12 96 LEU A CA 1
ATOM 735 C C . LEU A 1 96 ? -25.312 12.099 41.555 1.00 92.12 96 LEU A C 1
ATOM 737 O O . LEU A 1 96 ? -24.576 11.332 42.173 1.00 92.12 96 LEU A O 1
ATOM 741 N N . ILE A 1 97 ? -25.714 11.868 40.309 1.00 92.75 97 ILE A N 1
ATOM 742 C CA . ILE A 1 97 ? -25.264 10.752 39.482 1.00 92.75 97 ILE A CA 1
ATOM 743 C C . ILE A 1 97 ? -24.163 11.262 38.547 1.00 92.75 97 ILE A C 1
ATOM 745 O O . ILE A 1 97 ? -24.412 12.118 37.696 1.00 92.75 97 ILE A O 1
ATOM 749 N N . ILE A 1 98 ? -22.952 10.734 38.706 1.00 93.62 98 ILE A N 1
ATOM 750 C CA . ILE A 1 98 ? -21.785 11.021 37.865 1.00 93.62 98 ILE A CA 1
ATOM 751 C C . ILE A 1 98 ? -21.547 9.822 36.956 1.00 93.62 98 ILE A C 1
ATOM 753 O O . ILE A 1 98 ? -21.545 8.683 37.420 1.00 93.62 98 ILE A O 1
ATOM 757 N N . VAL A 1 99 ? -21.340 10.071 35.667 1.00 93.31 99 VAL A N 1
ATOM 758 C CA . VAL A 1 99 ? -21.179 9.019 34.661 1.00 93.31 99 VAL A CA 1
ATOM 759 C C . VAL A 1 99 ? -19.898 9.241 33.873 1.00 93.31 99 VAL A C 1
ATOM 761 O O . VAL A 1 99 ? -19.754 10.270 33.205 1.00 93.31 99 VAL A O 1
ATOM 764 N N . ASP A 1 100 ? -19.019 8.239 33.884 1.00 92.00 100 ASP A N 1
ATOM 765 C CA . ASP A 1 100 ? -17.934 8.147 32.917 1.00 92.00 100 ASP A CA 1
ATOM 766 C C . ASP A 1 100 ? -18.499 7.806 31.539 1.00 92.00 100 ASP A C 1
ATOM 768 O O . ASP A 1 100 ? -18.958 6.692 31.293 1.00 92.00 100 ASP A O 1
ATOM 772 N N . ASN A 1 101 ? -18.529 8.793 30.640 1.00 91.94 101 ASN A N 1
ATOM 773 C CA . ASN A 1 101 ? -19.128 8.679 29.305 1.00 91.94 101 ASN A CA 1
ATOM 774 C C . ASN A 1 101 ? -18.104 8.805 28.167 1.00 91.94 101 ASN A C 1
ATOM 776 O O . ASN A 1 101 ? -18.467 9.242 27.079 1.00 91.94 101 ASN A O 1
ATOM 780 N N . GLY A 1 102 ? -16.846 8.430 28.399 1.00 91.25 102 GLY A N 1
ATOM 781 C CA . GLY A 1 102 ? -15.834 8.320 27.344 1.00 91.25 102 GLY A CA 1
ATOM 782 C C . GLY A 1 102 ? -15.983 7.060 26.485 1.00 91.25 102 GLY A C 1
ATOM 783 O O . GLY A 1 102 ? -16.892 6.245 26.681 1.00 91.25 102 GLY A O 1
ATOM 784 N N . TRP A 1 103 ? -15.063 6.866 25.536 1.00 90.94 103 TRP A N 1
ATOM 785 C CA . TRP A 1 103 ? -15.107 5.713 24.625 1.00 90.94 103 TRP A CA 1
ATOM 786 C C . TRP A 1 103 ? -14.889 4.378 25.348 1.00 90.94 103 TRP A C 1
ATOM 788 O O . TRP A 1 103 ? -15.307 3.330 24.857 1.00 90.94 103 TRP A O 1
ATOM 798 N N . THR A 1 104 ? -14.274 4.403 26.523 1.00 88.75 104 THR A N 1
ATOM 799 C CA . THR A 1 104 ? -14.039 3.263 27.420 1.00 88.75 104 THR A CA 1
ATOM 800 C C . THR A 1 104 ? -15.341 2.642 27.938 1.00 88.75 104 THR A C 1
ATOM 802 O O . THR A 1 104 ? -15.423 1.428 28.094 1.00 88.75 104 THR A O 1
ATOM 805 N N . SER A 1 105 ? -16.399 3.443 28.088 1.00 89.31 105 SER A N 1
ATOM 806 C CA . SER A 1 105 ? -17.715 3.021 28.597 1.00 89.31 105 SER A CA 1
ATOM 807 C C . SER A 1 105 ? -18.669 2.469 27.528 1.00 89.31 105 SER A C 1
ATOM 809 O O . SER A 1 105 ? -19.813 2.121 27.823 1.00 89.31 105 SER A O 1
ATOM 811 N N . THR A 1 106 ? -18.249 2.426 26.262 1.00 90.06 106 THR A N 1
ATOM 812 C CA . THR A 1 106 ? -19.128 2.141 25.108 1.00 90.06 106 THR A CA 1
ATOM 813 C C . THR A 1 106 ? -19.689 0.725 25.095 1.00 90.06 106 THR A C 1
ATOM 815 O O . THR A 1 106 ? -20.891 0.556 24.880 1.00 90.06 106 THR A O 1
ATOM 818 N N . GLU A 1 107 ? -18.857 -0.281 25.379 1.00 87.06 107 GLU A N 1
ATOM 819 C CA . GLU A 1 107 ? -19.255 -1.696 25.403 1.00 87.06 107 GLU A CA 1
ATOM 820 C C . GLU A 1 107 ? -20.390 -1.949 26.410 1.00 87.06 107 GLU A C 1
ATOM 822 O O . GLU A 1 107 ? -21.320 -2.708 26.140 1.00 87.06 107 GLU A O 1
ATOM 827 N N . GLN A 1 108 ? -20.349 -1.255 27.551 1.00 87.19 108 GLN A N 1
ATOM 828 C CA . GLN A 1 108 ? -21.268 -1.439 28.677 1.00 87.19 108 GLN A CA 1
ATOM 829 C C . GLN A 1 108 ? -22.285 -0.297 28.808 1.00 87.19 108 GLN A C 1
ATOM 831 O O . GLN A 1 108 ? -22.998 -0.194 29.805 1.00 87.19 108 GLN A O 1
ATOM 836 N N . TRP A 1 109 ? -22.422 0.545 27.779 1.00 89.81 109 TRP A N 1
ATOM 837 C CA . TRP A 1 109 ? -23.266 1.740 27.837 1.00 89.81 109 TRP A CA 1
ATOM 838 C C . TRP A 1 109 ? -24.737 1.432 28.136 1.00 89.81 109 TRP A C 1
ATOM 840 O O . TRP A 1 109 ? -25.414 2.188 28.833 1.00 89.81 109 TRP A O 1
ATOM 850 N N . ASN A 1 110 ? -25.244 0.301 27.642 1.00 89.62 110 ASN A N 1
ATOM 851 C CA . ASN A 1 110 ? -26.609 -0.135 27.939 1.00 89.62 110 ASN A CA 1
ATOM 852 C C . ASN A 1 110 ? -26.793 -0.485 29.423 1.00 89.62 110 ASN A C 1
ATOM 854 O O . ASN A 1 110 ? -27.819 -0.123 30.001 1.00 89.62 110 ASN A O 1
ATOM 858 N N . ASP A 1 111 ? -25.802 -1.130 30.039 1.00 87.19 111 ASP A N 1
ATOM 859 C CA . ASP A 1 111 ? -25.828 -1.491 31.460 1.00 87.19 111 ASP A CA 1
ATOM 860 C C . ASP A 1 111 ? -25.710 -0.232 32.337 1.00 87.19 111 ASP A C 1
ATOM 862 O O . ASP A 1 111 ? -26.447 -0.075 33.314 1.00 87.19 111 ASP A O 1
ATOM 866 N N . ILE A 1 112 ? -24.876 0.729 31.924 1.00 89.31 112 ILE A N 1
ATOM 867 C CA . ILE A 1 112 ? -24.770 2.059 32.541 1.00 89.31 112 ILE A CA 1
ATOM 868 C C . ILE A 1 112 ? -26.127 2.776 32.499 1.00 89.31 112 ILE A C 1
ATOM 870 O O . ILE A 1 112 ? -26.623 3.210 33.538 1.00 89.31 112 ILE A O 1
ATOM 874 N N . LYS A 1 113 ? -26.799 2.840 31.336 1.00 91.12 113 LYS A N 1
ATOM 875 C CA . LYS A 1 113 ? -28.136 3.461 31.219 1.00 91.12 113 LYS A CA 1
ATOM 876 C C . LYS A 1 113 ? -29.165 2.808 32.135 1.00 91.12 113 LYS A C 1
ATOM 878 O O . LYS A 1 113 ? -29.943 3.516 32.771 1.00 91.12 113 LYS A O 1
ATOM 883 N N . GLN A 1 114 ? -29.188 1.478 32.191 1.00 88.25 114 GLN A N 1
ATOM 884 C CA . GLN A 1 114 ? -30.117 0.751 33.058 1.00 88.25 114 GLN A CA 1
ATOM 885 C C . GLN A 1 114 ? -29.859 1.055 34.534 1.00 88.25 114 GLN A C 1
ATOM 887 O O . GLN A 1 114 ? -30.815 1.293 35.265 1.00 88.25 114 GLN A O 1
ATOM 892 N N . THR A 1 115 ? -28.589 1.134 34.937 1.00 87.81 115 THR A N 1
ATOM 893 C CA . THR A 1 115 ? -28.182 1.457 36.312 1.00 87.81 115 THR A CA 1
ATOM 894 C C . THR A 1 115 ? -28.554 2.890 36.693 1.00 87.81 115 THR A C 1
ATOM 896 O O . THR A 1 115 ? -29.047 3.130 37.794 1.00 87.81 115 THR A O 1
ATOM 899 N N . ILE A 1 116 ? -28.397 3.853 35.776 1.00 90.00 116 ILE A N 1
ATOM 900 C CA . ILE A 1 116 ? -28.847 5.236 36.001 1.00 90.00 116 ILE A CA 1
ATOM 901 C C . ILE A 1 116 ? -30.361 5.267 36.202 1.00 90.00 116 ILE A C 1
ATOM 903 O O . ILE A 1 116 ? -30.832 5.912 37.136 1.00 90.00 116 ILE A O 1
ATOM 907 N N . LEU A 1 117 ? -31.125 4.567 35.356 1.00 89.94 117 LEU A N 1
ATOM 908 C CA . LEU A 1 117 ? -32.586 4.529 35.446 1.00 89.94 117 LEU A CA 1
ATOM 909 C C . LEU A 1 117 ? -33.061 3.860 36.740 1.00 89.94 117 LEU A C 1
ATOM 911 O O . LEU A 1 117 ? -33.882 4.445 37.435 1.00 89.94 117 LEU A O 1
ATOM 915 N N . SER A 1 118 ? -32.509 2.701 37.113 1.00 84.88 118 SER A N 1
ATOM 916 C CA . SER A 1 118 ? -32.891 2.012 38.353 1.00 84.88 118 SER A CA 1
ATOM 917 C C . SER A 1 118 ? -32.544 2.820 39.601 1.00 84.88 118 SER A C 1
ATOM 919 O O . SER A 1 118 ? -33.334 2.869 40.541 1.00 84.88 118 SER A O 1
ATOM 921 N N . SER A 1 119 ? -31.383 3.482 39.606 1.00 86.38 119 SER A N 1
ATOM 922 C CA . SER A 1 119 ? -30.988 4.378 40.694 1.00 86.38 119 SER A CA 1
ATOM 923 C C . SER A 1 119 ? -31.888 5.612 40.747 1.00 86.38 119 SER A C 1
ATOM 925 O O . SER A 1 119 ? -32.312 6.007 41.827 1.00 86.38 119 SER A O 1
ATOM 927 N N . SER A 1 120 ? -32.239 6.183 39.592 1.00 87.75 120 SER A N 1
ATOM 928 C CA . SER A 1 120 ? -33.156 7.327 39.487 1.00 87.75 120 SER A CA 1
ATOM 929 C C . SER A 1 120 ? -34.559 6.985 39.992 1.00 87.75 120 SER A C 1
ATOM 931 O O . SER A 1 120 ? -35.124 7.757 40.762 1.00 87.75 120 SER A O 1
ATOM 933 N N . ASP A 1 121 ? -35.096 5.820 39.617 1.00 84.44 121 ASP A N 1
ATOM 934 C CA . ASP A 1 121 ? -36.386 5.322 40.109 1.00 84.44 121 ASP A CA 1
ATOM 935 C C . ASP A 1 121 ? -36.349 5.166 41.641 1.00 84.44 121 ASP A C 1
ATOM 937 O O . ASP A 1 121 ? -37.222 5.678 42.338 1.00 84.44 121 ASP A O 1
ATOM 941 N N . ALA A 1 122 ? -35.286 4.563 42.189 1.00 81.81 122 ALA A N 1
ATOM 942 C CA . ALA A 1 122 ? -35.125 4.390 43.635 1.00 81.81 122 ALA A CA 1
ATOM 943 C C . ALA A 1 122 ? -34.987 5.719 44.405 1.00 81.81 122 ALA A C 1
ATOM 945 O O . ALA A 1 122 ? -35.474 5.835 45.531 1.00 81.81 122 ALA A O 1
ATOM 946 N N . ILE A 1 123 ? -34.328 6.728 43.824 1.00 84.56 123 ILE A N 1
ATOM 947 C CA . ILE A 1 123 ? -34.226 8.075 44.410 1.00 84.56 123 ILE A CA 1
ATOM 948 C C . ILE A 1 123 ? -35.599 8.759 44.399 1.00 84.56 123 ILE A C 1
ATOM 950 O O . ILE A 1 123 ? -36.010 9.339 45.406 1.00 84.56 123 ILE A O 1
ATOM 954 N N . SER A 1 124 ? -36.321 8.654 43.281 1.00 83.50 124 SER A N 1
ATOM 955 C CA . SER A 1 124 ? -37.638 9.266 43.101 1.00 83.50 124 SER A CA 1
ATOM 956 C C . SER A 1 124 ? -38.703 8.640 44.002 1.00 83.50 124 SER A C 1
ATOM 958 O O . SER A 1 124 ? -39.504 9.372 44.579 1.00 83.50 124 SER A O 1
ATOM 960 N N . ASP A 1 125 ? -38.699 7.314 44.171 1.00 79.31 125 ASP A N 1
ATOM 961 C CA . ASP A 1 125 ? -39.619 6.594 45.067 1.00 79.31 125 ASP A CA 1
ATOM 962 C C . ASP A 1 125 ? -39.464 7.037 46.534 1.00 79.31 125 ASP A C 1
ATOM 964 O O . ASP A 1 125 ? -40.424 7.009 47.304 1.00 79.31 125 ASP A O 1
ATOM 968 N N . ASN A 1 126 ? -38.266 7.495 46.912 1.00 79.31 126 ASN A N 1
ATOM 969 C CA . ASN A 1 126 ? -37.958 8.031 48.239 1.00 79.31 126 ASN A CA 1
ATOM 970 C C . ASN A 1 126 ? -38.127 9.562 48.344 1.00 79.31 126 ASN A C 1
ATOM 972 O O . ASN A 1 126 ? -37.848 10.130 49.400 1.00 79.31 126 ASN A O 1
ATOM 976 N N . GLY A 1 127 ? -38.592 10.233 47.282 1.00 77.94 127 GLY A N 1
ATOM 977 C CA . GLY A 1 127 ? -38.874 11.673 47.263 1.00 77.94 127 GLY A CA 1
ATOM 978 C C . GLY A 1 127 ? -37.654 12.594 47.109 1.00 77.94 127 GLY A C 1
ATOM 979 O O . GLY A 1 127 ? -37.763 13.778 47.427 1.00 77.94 127 GLY A O 1
ATOM 980 N N . GLY A 1 128 ? -36.507 12.083 46.648 1.00 83.62 128 GLY A N 1
ATOM 981 C CA . GLY A 1 128 ? -35.282 12.870 46.451 1.00 83.62 128 GLY A CA 1
ATOM 982 C C . GLY A 1 128 ? -35.166 13.524 45.066 1.00 83.62 128 GLY A C 1
ATOM 983 O O . GLY A 1 128 ? -35.736 13.039 44.089 1.00 83.62 128 GLY A O 1
ATOM 984 N N . SER A 1 129 ? -34.389 14.609 44.958 1.00 88.75 129 SER A N 1
ATOM 985 C CA . SER A 1 129 ? -34.050 15.243 43.671 1.00 88.75 129 SER A CA 1
ATOM 986 C C . SER A 1 129 ? -32.861 14.563 42.979 1.00 88.75 129 SER A C 1
ATOM 988 O O . SER A 1 129 ? -31.913 14.134 43.640 1.00 88.75 129 SER A O 1
ATOM 990 N N . ILE A 1 130 ? -32.883 14.481 41.644 1.00 91.62 130 ILE A N 1
ATOM 991 C CA . ILE A 1 130 ? -31.836 13.821 40.845 1.00 91.62 130 ILE A CA 1
ATOM 992 C C . ILE A 1 130 ? -31.031 14.869 40.077 1.00 91.62 130 ILE A C 1
ATOM 994 O O . ILE A 1 130 ? -31.599 15.694 39.368 1.00 91.62 130 ILE A O 1
ATOM 998 N N . HIS A 1 131 ? -29.707 14.798 40.170 1.00 92.25 131 HIS A N 1
ATOM 999 C CA . HIS A 1 131 ? -28.770 15.613 39.396 1.00 92.25 131 HIS A CA 1
ATOM 1000 C C . HIS A 1 131 ? -27.887 14.691 38.551 1.00 92.25 131 HIS A C 1
ATOM 1002 O O . HIS A 1 131 ? -27.485 13.629 39.023 1.00 92.25 131 HIS A O 1
ATOM 1008 N N . LEU A 1 132 ? -27.589 15.071 37.305 1.00 91.75 132 LEU A N 1
ATOM 1009 C CA . LEU A 1 132 ? -26.834 14.236 36.363 1.00 91.75 132 LEU A CA 1
ATOM 1010 C C . LEU A 1 132 ? -25.635 14.995 35.791 1.00 91.75 132 LEU A C 1
ATOM 1012 O O . LEU A 1 132 ? -25.798 16.062 35.194 1.00 91.75 132 LEU A O 1
ATOM 1016 N N . ALA A 1 133 ? -24.448 14.407 35.923 1.00 91.94 133 ALA A N 1
ATOM 1017 C CA . ALA A 1 133 ? -23.199 14.937 35.398 1.00 91.94 133 ALA A CA 1
ATOM 1018 C C . ALA A 1 133 ? -22.433 13.884 34.585 1.00 91.94 133 ALA A C 1
ATOM 1020 O O . ALA A 1 133 ? -22.410 12.700 34.917 1.00 91.94 133 ALA A O 1
ATOM 1021 N N . PHE A 1 134 ? -21.781 14.351 33.526 1.00 92.06 134 PHE A N 1
ATOM 1022 C CA . PHE A 1 134 ? -20.957 13.556 32.622 1.00 92.06 134 PHE A CA 1
ATOM 1023 C C . PHE A 1 134 ? -19.514 14.053 32.688 1.00 92.06 134 PHE A C 1
ATOM 1025 O O . PHE A 1 134 ? -19.298 15.268 32.783 1.00 92.06 134 PHE A O 1
ATOM 1032 N N . THR A 1 135 ? -18.553 13.131 32.659 1.00 91.44 135 THR A N 1
ATOM 1033 C CA . THR A 1 135 ? -17.125 13.446 32.820 1.00 91.44 135 THR A CA 1
ATOM 1034 C C . THR A 1 135 ? -16.424 13.800 31.513 1.00 91.44 135 THR A C 1
ATOM 1036 O O . THR A 1 135 ? -15.442 14.536 31.537 1.00 91.44 135 THR A O 1
ATOM 1039 N N . ALA A 1 136 ? -16.904 13.328 30.360 1.00 90.12 136 ALA A N 1
ATOM 1040 C CA . ALA A 1 136 ? -16.318 13.696 29.080 1.00 90.12 136 ALA A CA 1
ATOM 1041 C C . ALA A 1 136 ? -16.640 15.169 28.750 1.00 90.12 136 ALA A C 1
ATOM 1043 O O . ALA A 1 136 ? -17.803 15.585 28.853 1.00 90.12 136 ALA A O 1
ATOM 1044 N N . PRO A 1 137 ? -15.647 15.972 28.323 1.00 87.19 137 PRO A N 1
ATOM 1045 C CA . PRO A 1 137 ? -15.879 17.358 27.938 1.00 87.19 137 PRO A CA 1
ATOM 1046 C C . PRO A 1 137 ? -16.853 17.435 26.757 1.00 87.19 137 PRO A C 1
ATOM 1048 O O . PRO A 1 137 ? -16.864 16.567 25.886 1.00 87.19 137 PRO A O 1
ATOM 1051 N N . SER A 1 138 ? -17.677 18.482 26.724 1.00 84.25 138 SER A N 1
ATOM 1052 C CA . SER A 1 138 ? -18.671 18.737 25.674 1.00 84.25 138 SER A CA 1
ATOM 1053 C C . SER A 1 138 ? -18.793 20.239 25.431 1.00 84.25 138 SER A C 1
ATOM 1055 O O . SER A 1 138 ? -18.645 21.033 26.359 1.00 84.25 138 SER A O 1
ATOM 1057 N N . THR A 1 139 ? -19.094 20.633 24.192 1.00 77.50 139 THR A N 1
ATOM 1058 C CA . THR A 1 139 ? -19.384 22.032 23.832 1.00 77.50 139 THR A CA 1
ATOM 1059 C C . THR A 1 139 ? -20.725 22.513 24.394 1.00 77.50 139 THR A C 1
ATOM 1061 O O . THR A 1 139 ? -20.911 23.709 24.601 1.00 77.50 139 THR A O 1
ATOM 1064 N N . LEU A 1 140 ? -21.646 21.586 24.680 1.00 73.12 140 LEU A N 1
ATOM 1065 C CA . LEU A 1 140 ? -22.937 21.842 25.315 1.00 73.12 140 LEU A CA 1
ATOM 1066 C C . LEU A 1 140 ? -22.884 21.328 26.758 1.00 73.12 140 LEU A C 1
ATOM 1068 O O . LEU A 1 140 ? -23.198 20.168 27.036 1.00 73.12 140 LEU A O 1
ATOM 1072 N N . THR A 1 141 ? -22.448 22.178 27.687 1.00 68.25 141 THR A N 1
ATOM 1073 C CA . THR A 1 141 ? -22.390 21.836 29.112 1.00 68.25 141 THR A CA 1
ATOM 1074 C C . THR A 1 141 ? -23.765 21.975 29.759 1.00 68.25 141 THR A C 1
ATOM 1076 O O . THR A 1 141 ? -24.410 23.017 29.693 1.00 68.25 141 THR A O 1
ATOM 1079 N N . SER A 1 142 ? -24.231 20.912 30.413 1.00 72.56 142 SER A N 1
ATOM 1080 C CA . SER A 1 142 ? -25.446 20.975 31.225 1.00 72.56 142 SER A CA 1
ATOM 1081 C C . SER A 1 142 ? -25.182 21.598 32.589 1.00 72.56 142 SER A C 1
ATOM 1083 O O . SER A 1 142 ? -24.151 21.309 33.209 1.00 72.56 142 SER A O 1
ATOM 1085 N N . ASP A 1 143 ? -26.153 22.358 33.089 1.00 82.25 143 ASP A N 1
ATOM 1086 C CA . ASP A 1 143 ? -26.139 22.862 34.460 1.00 82.25 143 ASP A CA 1
ATOM 1087 C C . ASP A 1 143 ? -26.279 21.699 35.458 1.00 82.25 143 ASP A C 1
ATOM 1089 O O . ASP A 1 143 ? -27.227 20.918 35.393 1.00 82.25 143 ASP A O 1
ATOM 1093 N N . ILE A 1 144 ? -25.304 21.569 36.361 1.00 85.31 144 ILE A N 1
ATOM 1094 C CA . ILE A 1 144 ? -25.263 20.522 37.395 1.00 85.31 144 ILE A CA 1
ATOM 1095 C C . ILE A 1 144 ? -26.294 20.817 38.500 1.00 85.31 144 ILE A C 1
ATOM 1097 O O . ILE A 1 144 ? -26.807 19.896 39.138 1.00 85.31 144 ILE A O 1
ATOM 1101 N N . ASN A 1 145 ? -26.656 22.089 38.699 1.00 86.62 145 ASN A N 1
ATOM 1102 C CA . ASN A 1 145 ? -27.593 22.501 39.746 1.00 86.62 145 ASN A CA 1
ATOM 1103 C C . ASN A 1 145 ? -29.054 22.182 39.398 1.00 86.62 145 ASN A C 1
ATOM 1105 O O . ASN A 1 145 ? -29.912 22.192 40.281 1.00 86.62 145 ASN A O 1
ATOM 1109 N N . GLN A 1 146 ? -29.356 21.886 38.130 1.00 89.25 146 GLN A N 1
ATOM 1110 C CA . GLN A 1 146 ? -30.709 21.560 37.698 1.00 89.25 146 GLN A CA 1
ATOM 1111 C C . GLN A 1 146 ? -31.139 20.199 38.263 1.00 89.25 146 GLN A C 1
ATOM 1113 O O . GLN A 1 146 ? -30.556 19.166 37.934 1.00 89.25 146 GLN A O 1
ATOM 1118 N N . ALA A 1 147 ? -32.188 20.200 39.088 1.00 89.12 147 ALA A N 1
ATOM 1119 C CA . ALA A 1 147 ? -32.873 18.982 39.503 1.00 89.12 147 ALA A CA 1
ATOM 1120 C C . ALA A 1 147 ? -33.729 18.445 38.347 1.00 89.12 147 ALA A C 1
ATOM 1122 O O . ALA A 1 147 ? -34.484 19.199 37.731 1.00 89.12 147 ALA A O 1
ATOM 1123 N N . LEU A 1 148 ? -33.613 17.150 38.069 1.00 89.44 148 LEU A N 1
ATOM 1124 C CA . LEU A 1 148 ? -34.296 16.459 36.980 1.00 89.44 148 LEU A CA 1
ATOM 1125 C C . LEU A 1 148 ? -35.324 15.468 37.528 1.00 89.44 148 LEU A C 1
ATOM 1127 O O . LEU A 1 148 ? -35.072 14.767 38.510 1.00 89.44 148 LEU A O 1
ATOM 1131 N N . GLY A 1 149 ? -36.467 15.366 36.852 1.00 89.44 149 GLY A N 1
ATOM 1132 C CA . GLY A 1 149 ? -37.406 14.262 37.063 1.00 89.44 149 GLY A CA 1
ATOM 1133 C C . GLY A 1 149 ? -36.948 12.978 36.360 1.00 89.44 149 GLY A C 1
ATOM 1134 O O . GLY A 1 149 ? -36.209 13.028 35.376 1.00 89.44 149 GLY A O 1
ATOM 1135 N N . VAL A 1 150 ? -37.443 11.813 36.790 1.00 88.50 150 VAL A N 1
ATOM 1136 C CA . VAL A 1 150 ? -37.115 10.510 36.169 1.00 88.50 150 VAL A CA 1
ATOM 1137 C C . VAL A 1 150 ? -37.410 10.495 34.662 1.00 88.50 150 VAL A C 1
ATOM 1139 O O . VAL A 1 150 ? -36.618 9.987 33.866 1.00 88.50 150 VAL A O 1
ATOM 1142 N N . ASP A 1 151 ? -38.526 11.091 34.237 1.00 88.56 151 ASP A N 1
ATOM 1143 C CA . ASP A 1 151 ? -38.887 11.169 32.818 1.00 88.56 151 ASP A CA 1
ATOM 1144 C C . ASP A 1 151 ? -37.928 12.059 32.012 1.00 88.56 151 ASP A C 1
ATOM 1146 O O . ASP A 1 151 ? -37.660 11.777 30.841 1.00 88.56 151 ASP A O 1
ATOM 1150 N N . GLU A 1 152 ? -37.377 13.108 32.624 1.00 90.50 152 GLU A N 1
ATOM 1151 C CA . GLU A 1 152 ? -36.369 13.973 32.003 1.00 90.50 152 GLU A CA 1
ATOM 1152 C C . GLU A 1 152 ? -35.019 13.268 31.908 1.00 90.50 152 GLU A C 1
ATOM 1154 O O . GLU A 1 152 ? -34.393 13.307 30.847 1.00 90.50 152 GLU A O 1
ATOM 1159 N N . VAL A 1 153 ? -34.613 12.545 32.960 1.00 90.44 153 VAL A N 1
ATOM 1160 C CA . VAL A 1 153 ? -33.434 11.666 32.929 1.00 90.44 153 VAL A CA 1
ATOM 1161 C C . VAL A 1 153 ? -33.576 10.655 31.790 1.00 90.44 153 VAL A C 1
ATOM 1163 O O . VAL A 1 153 ? -32.666 10.511 30.974 1.00 90.44 153 VAL A O 1
ATOM 1166 N N . ARG A 1 154 ? -34.746 10.017 31.651 1.00 90.56 154 ARG A N 1
ATOM 1167 C CA . ARG A 1 154 ? -35.011 9.058 30.570 1.00 90.56 154 ARG A CA 1
ATOM 1168 C C . ARG A 1 154 ? -34.908 9.698 29.185 1.00 90.56 154 ARG A C 1
ATOM 1170 O O . ARG A 1 154 ? -34.267 9.121 28.310 1.00 90.56 154 ARG A O 1
ATOM 1177 N N . LYS A 1 155 ? -35.495 10.883 28.978 1.00 90.81 155 LYS A N 1
ATOM 1178 C CA . LYS A 1 155 ? -35.382 11.633 27.711 1.00 90.81 155 LYS A CA 1
ATOM 1179 C C . LYS A 1 155 ? -33.931 11.997 27.401 1.00 90.81 155 LYS A C 1
ATOM 1181 O O . LYS A 1 155 ? -33.487 11.832 26.268 1.00 90.81 155 LYS A O 1
ATOM 1186 N N . ARG A 1 156 ? -33.176 12.437 28.407 1.00 88.88 156 ARG A N 1
ATOM 1187 C CA . ARG A 1 156 ? -31.771 12.814 28.252 1.00 88.88 156 ARG A CA 1
ATOM 1188 C C . ARG A 1 156 ? -30.900 11.620 27.866 1.00 88.88 156 ARG A C 1
ATOM 1190 O O . ARG A 1 156 ? -30.150 11.705 26.899 1.00 88.88 156 ARG A O 1
ATOM 1197 N N . LEU A 1 157 ? -31.080 10.473 28.522 1.00 89.38 157 LEU A N 1
ATOM 1198 C CA . LEU A 1 157 ? -30.365 9.234 28.194 1.00 89.38 157 LEU A CA 1
ATOM 1199 C C . LEU A 1 157 ? -30.715 8.658 26.811 1.00 89.38 157 LEU A C 1
ATOM 1201 O O . LEU A 1 157 ? -29.942 7.860 26.282 1.00 89.38 157 LEU A O 1
ATOM 1205 N N . GLN A 1 158 ? -31.856 9.014 26.209 1.00 88.00 158 GLN A N 1
ATOM 1206 C CA . GLN A 1 158 ? -32.169 8.613 24.828 1.00 88.00 158 GLN A CA 1
ATOM 1207 C C . GLN A 1 158 ? -31.317 9.365 23.797 1.00 88.00 158 GLN A C 1
ATOM 1209 O O . GLN A 1 158 ? -30.983 8.795 22.759 1.00 88.00 158 GLN A O 1
ATOM 1214 N N . ILE A 1 159 ? -30.954 10.615 24.091 1.00 87.12 159 ILE A N 1
ATOM 1215 C CA . ILE A 1 159 ? -30.162 11.479 23.206 1.00 87.12 159 ILE A CA 1
ATOM 1216 C C . ILE A 1 159 ? -28.663 11.279 23.464 1.00 87.12 159 ILE A C 1
ATOM 1218 O O . ILE A 1 159 ? -27.876 11.251 22.517 1.00 87.12 159 ILE A O 1
ATOM 1222 N N . GLU A 1 160 ? -28.281 11.093 24.729 1.00 87.56 160 GLU A N 1
ATOM 1223 C CA . GLU A 1 160 ? -26.885 10.985 25.142 1.00 87.56 160 GLU A CA 1
ATOM 1224 C C . GLU A 1 160 ? -26.208 9.718 24.592 1.00 87.56 160 GLU A C 1
ATOM 1226 O O . GLU A 1 160 ? -26.710 8.583 24.693 1.00 87.56 160 GLU A O 1
ATOM 1231 N N . LYS A 1 161 ? -25.017 9.925 24.031 1.00 89.19 161 LYS A N 1
ATOM 1232 C CA . LYS A 1 161 ? -24.122 8.882 23.528 1.00 89.19 161 LYS A CA 1
ATOM 1233 C C . LYS A 1 161 ? -22.767 9.027 24.215 1.00 89.19 161 LYS A C 1
ATOM 1235 O O . LYS A 1 161 ? -22.430 10.138 24.619 1.00 89.19 161 LYS A O 1
ATOM 1240 N N . PRO A 1 162 ? -21.986 7.942 24.325 1.00 92.00 162 PRO A N 1
ATOM 1241 C CA . PRO A 1 162 ? -20.615 8.068 24.782 1.00 92.00 162 PRO A CA 1
ATOM 1242 C C . PRO A 1 162 ? -19.836 8.985 23.834 1.00 92.00 162 PRO A C 1
ATOM 1244 O O . PRO A 1 162 ? -20.127 9.053 22.634 1.00 92.00 162 PRO A O 1
ATOM 1247 N N . ALA A 1 163 ? -18.857 9.688 24.380 1.00 92.56 163 ALA A N 1
ATOM 1248 C CA . ALA A 1 163 ? -17.913 10.501 23.644 1.00 92.56 163 ALA A CA 1
ATOM 1249 C C . ALA A 1 163 ? -16.784 9.627 23.067 1.00 92.56 163 ALA A C 1
ATOM 1251 O O . ALA A 1 163 ? -16.387 8.650 23.696 1.00 92.56 163 ALA A O 1
ATOM 1252 N N . PRO A 1 164 ? -16.228 9.957 21.888 1.00 92.75 164 PRO A N 1
ATOM 1253 C CA . PRO A 1 164 ? -15.101 9.223 21.312 1.00 92.75 164 PRO A CA 1
ATOM 1254 C C . PRO A 1 164 ? -13.735 9.582 21.936 1.00 92.75 164 PRO A C 1
ATOM 1256 O O . PRO A 1 164 ? -12.714 9.077 21.484 1.00 92.75 164 PRO A O 1
ATOM 1259 N N . TRP A 1 165 ? -13.692 10.435 22.963 1.00 91.94 165 TRP A N 1
ATOM 1260 C CA . TRP A 1 165 ? -12.489 10.838 23.712 1.00 91.94 165 TRP A CA 1
ATOM 1261 C C . TRP A 1 165 ? -12.562 10.387 25.184 1.00 91.94 165 TRP A C 1
ATOM 1263 O O . TRP A 1 165 ? -13.575 9.831 25.616 1.00 91.94 165 TRP A O 1
ATOM 1273 N N . ASN A 1 166 ? -11.473 10.573 25.937 1.00 89.38 166 ASN A N 1
ATOM 1274 C CA . ASN A 1 166 ? -11.388 10.163 27.344 1.00 89.38 166 ASN A CA 1
ATOM 1275 C C . ASN A 1 166 ? -12.230 11.069 28.270 1.00 89.38 166 ASN A C 1
ATOM 1277 O O . ASN A 1 166 ? -12.445 12.245 27.954 1.00 89.38 166 ASN A O 1
ATOM 1281 N N . PRO A 1 167 ? -12.678 10.547 29.425 1.00 89.81 167 PRO A N 1
ATOM 1282 C CA . PRO A 1 167 ? -13.147 11.347 30.559 1.00 89.81 167 PRO A CA 1
ATOM 1283 C C . PRO A 1 167 ? -12.128 12.402 31.016 1.00 89.81 167 PRO A C 1
ATOM 1285 O O . PRO A 1 167 ? -10.925 12.146 31.000 1.00 89.81 167 PRO A O 1
ATOM 1288 N N . ASP A 1 168 ? -12.608 13.557 31.488 1.00 89.88 168 ASP A N 1
ATOM 1289 C CA . ASP A 1 168 ? -11.787 14.572 32.162 1.00 89.88 168 ASP A CA 1
ATOM 1290 C C . ASP A 1 168 ? -12.340 14.840 33.570 1.00 89.88 168 ASP A C 1
ATOM 1292 O O . ASP A 1 168 ? -13.295 15.598 33.776 1.00 89.88 168 ASP A O 1
ATOM 1296 N N . HIS A 1 169 ? -11.751 14.169 34.562 1.00 90.31 169 HIS A N 1
ATOM 1297 C CA . HIS A 1 169 ? -12.194 14.267 35.954 1.00 90.31 169 HIS A CA 1
ATOM 1298 C C . HIS A 1 169 ? -11.840 15.612 36.595 1.00 90.31 169 HIS A C 1
ATOM 1300 O O . HIS A 1 169 ? -12.606 16.091 37.429 1.00 90.31 169 HIS A O 1
ATOM 1306 N N . ASN A 1 170 ? -10.752 16.263 36.171 1.00 90.81 170 ASN A N 1
ATOM 1307 C CA . ASN A 1 170 ? -10.371 17.584 36.680 1.00 90.81 170 ASN A CA 1
ATOM 1308 C C . ASN A 1 170 ? -11.360 18.658 36.210 1.00 90.81 170 ASN A C 1
ATOM 1310 O O . ASN A 1 170 ? -11.843 19.453 37.014 1.00 90.81 170 ASN A O 1
ATOM 1314 N N . ALA A 1 171 ? -11.736 18.642 34.927 1.00 88.25 171 ALA A N 1
ATOM 1315 C CA . ALA A 1 171 ? -12.716 19.588 34.400 1.00 88.25 171 ALA A CA 1
ATOM 1316 C C . ALA A 1 171 ? -14.099 19.431 35.057 1.00 88.25 171 ALA A C 1
ATOM 1318 O O . ALA A 1 171 ? -14.813 20.422 35.249 1.00 88.25 171 ALA A O 1
ATOM 1319 N N . LEU A 1 172 ? -14.505 18.203 35.413 1.00 90.12 172 LEU A N 1
ATOM 1320 C CA . LEU A 1 172 ? -15.740 17.996 36.172 1.00 90.12 172 LEU A CA 1
ATOM 1321 C C . LEU A 1 172 ? -15.601 18.456 37.629 1.00 90.12 172 LEU A C 1
ATOM 1323 O O . LEU A 1 172 ? -16.530 19.088 38.134 1.00 90.12 172 LEU A O 1
ATOM 1327 N N . LEU A 1 173 ? -14.471 18.178 38.284 1.00 90.75 173 LEU A N 1
ATOM 1328 C CA . LEU A 1 173 ? -14.204 18.627 39.652 1.00 90.75 173 LEU A CA 1
ATOM 1329 C C . LEU A 1 173 ? -14.357 20.148 39.771 1.00 90.75 173 LEU A C 1
ATOM 1331 O O . LEU A 1 173 ? -15.150 20.617 40.584 1.00 90.75 173 LEU A O 1
ATOM 1335 N N . ASP A 1 174 ? -13.727 20.902 38.867 1.00 89.62 174 ASP A N 1
ATOM 1336 C CA . ASP A 1 174 ? -13.835 22.364 38.798 1.00 89.62 174 ASP A CA 1
ATOM 1337 C C . ASP A 1 174 ? -15.287 22.849 38.657 1.00 89.62 174 ASP A C 1
ATOM 1339 O O . ASP A 1 174 ? -15.657 23.913 39.161 1.00 89.62 174 ASP A O 1
ATOM 1343 N N . ARG A 1 175 ? -16.130 22.099 37.935 1.00 89.00 175 ARG A N 1
ATOM 1344 C CA . ARG A 1 175 ? -17.554 22.426 37.757 1.00 89.00 175 ARG A CA 1
ATOM 1345 C C . ARG A 1 175 ? -18.369 22.127 39.009 1.00 89.00 175 ARG A C 1
ATOM 1347 O O . ARG A 1 175 ? -19.292 22.884 39.300 1.00 89.00 175 ARG A O 1
ATOM 1354 N N . ILE A 1 176 ? -18.050 21.049 39.723 1.00 89.06 176 ILE A N 1
ATOM 1355 C CA . ILE A 1 176 ? -18.709 20.690 40.982 1.00 89.06 176 ILE A CA 1
ATOM 1356 C C . ILE A 1 176 ? -18.336 21.704 42.068 1.00 89.06 176 ILE A C 1
ATOM 1358 O O . ILE A 1 176 ? -19.232 22.214 42.734 1.00 89.06 176 ILE A O 1
ATOM 1362 N N . GLU A 1 177 ? -17.062 22.084 42.187 1.00 88.31 177 GLU A N 1
ATOM 1363 C CA . GLU A 1 177 ? -16.608 23.080 43.170 1.00 88.31 177 GLU A CA 1
ATOM 1364 C C . GLU A 1 177 ? -17.214 24.473 42.942 1.00 88.31 177 GLU A C 1
ATOM 1366 O O . GLU A 1 177 ? -17.487 25.199 43.896 1.00 88.31 177 GLU A O 1
ATOM 1371 N N . LYS A 1 178 ? -17.464 24.848 41.681 1.00 88.12 178 LYS A N 1
ATOM 1372 C CA . LYS A 1 178 ? -18.157 26.101 41.323 1.00 88.12 178 LYS A CA 1
ATOM 1373 C C . LYS A 1 178 ? -19.680 26.019 41.471 1.00 88.12 178 LYS A C 1
ATOM 1375 O O . LYS A 1 178 ? -20.351 27.044 41.347 1.00 88.12 178 LYS A O 1
ATOM 1380 N N . SER A 1 179 ? -20.236 24.827 41.681 1.00 86.69 179 SER A N 1
ATOM 1381 C CA . SER A 1 179 ? -21.675 24.624 41.859 1.00 86.69 179 SER A CA 1
ATOM 1382 C C . SER A 1 179 ? -22.098 24.894 43.307 1.00 86.69 179 SER A C 1
ATOM 1384 O O . SER A 1 179 ? -21.294 24.804 44.230 1.00 86.69 179 SER A O 1
ATOM 1386 N N . SER A 1 180 ? -23.373 25.217 43.530 1.00 83.00 180 SER A N 1
ATOM 1387 C CA . SER A 1 180 ? -23.943 25.361 44.880 1.00 83.00 180 SER A CA 1
ATOM 1388 C C . SER A 1 180 ? -24.600 24.066 45.378 1.00 83.00 180 SER A C 1
ATOM 1390 O O . SER A 1 180 ? -25.338 24.076 46.367 1.00 83.00 180 SER A O 1
ATOM 1392 N N . LEU A 1 181 ? -24.353 22.948 44.685 1.00 84.12 181 LEU A N 1
ATOM 1393 C CA . LEU A 1 181 ? -24.978 21.661 44.947 1.00 84.12 181 LEU A CA 1
ATOM 1394 C C . LEU A 1 181 ? -24.314 20.957 46.139 1.00 84.12 181 LEU A C 1
ATOM 1396 O O . LEU A 1 181 ? -23.130 20.643 46.102 1.00 84.12 181 LEU A O 1
ATOM 1400 N N . ASN A 1 182 ? -25.106 20.626 47.160 1.00 84.12 182 ASN A N 1
ATOM 1401 C CA . ASN A 1 182 ? -24.692 19.779 48.283 1.00 84.12 182 ASN A CA 1
ATOM 1402 C C . ASN A 1 182 ? -25.523 18.482 48.273 1.00 84.12 182 ASN A C 1
ATOM 1404 O O . ASN A 1 182 ? -26.584 18.437 48.904 1.00 84.12 182 ASN A O 1
ATOM 1408 N N . PRO A 1 183 ? -25.119 17.454 47.501 1.00 85.31 183 PRO A N 1
ATOM 1409 C CA . PRO A 1 183 ? -25.882 16.218 47.392 1.00 85.31 183 PRO A CA 1
ATOM 1410 C C . PRO A 1 183 ? -25.767 15.380 48.671 1.00 85.31 183 PRO A C 1
ATOM 1412 O O . PRO A 1 183 ? -24.685 15.208 49.224 1.00 85.31 183 PRO A O 1
ATOM 1415 N N . SER A 1 184 ? -26.883 14.802 49.122 1.00 84.00 184 SER A N 1
ATOM 1416 C CA . SER A 1 184 ? -26.886 13.871 50.264 1.00 84.00 184 SER A CA 1
ATOM 1417 C C . SER A 1 184 ? -26.237 12.515 49.944 1.00 84.00 184 SER A C 1
ATOM 1419 O O . SER A 1 184 ? -25.752 11.833 50.846 1.00 84.00 184 SER A O 1
ATOM 1421 N N . LYS A 1 185 ? -26.207 12.131 48.661 1.00 87.25 185 LYS A N 1
ATOM 1422 C CA . LYS A 1 185 ? -25.585 10.899 48.163 1.00 87.25 185 LYS A CA 1
ATOM 1423 C C . LYS A 1 185 ? -25.007 11.110 46.764 1.00 87.25 185 LYS A C 1
ATOM 1425 O O . LYS A 1 185 ? -25.639 11.758 45.927 1.00 87.25 185 LYS A O 1
ATOM 1430 N N . ILE A 1 186 ? -23.846 10.521 46.497 1.00 90.31 186 ILE A N 1
ATOM 1431 C CA . ILE A 1 186 ? -23.212 10.521 45.177 1.00 90.31 186 ILE A CA 1
ATOM 1432 C C . ILE A 1 186 ? -23.172 9.090 44.646 1.00 90.31 186 ILE A C 1
ATOM 1434 O O . ILE A 1 186 ? -22.748 8.169 45.340 1.00 90.31 186 ILE A O 1
ATOM 1438 N N . ILE A 1 187 ? -23.621 8.904 43.408 1.00 90.56 187 ILE A N 1
ATOM 1439 C CA . ILE A 1 187 ? -23.522 7.635 42.686 1.00 90.56 187 ILE A CA 1
ATOM 1440 C C . ILE A 1 187 ? -22.596 7.864 41.499 1.00 90.56 187 ILE A C 1
ATOM 1442 O O . ILE A 1 187 ? -22.948 8.597 40.577 1.00 90.56 187 ILE A O 1
ATOM 1446 N N . TRP A 1 188 ? -21.423 7.241 41.511 1.00 91.94 188 TRP A N 1
ATOM 1447 C CA . TRP A 1 188 ? -20.462 7.329 40.419 1.00 91.94 188 TRP A CA 1
ATOM 1448 C C . TRP A 1 188 ? -20.448 6.026 39.621 1.00 91.94 188 TRP A C 1
ATOM 1450 O O . TRP A 1 188 ? -20.094 4.964 40.127 1.00 91.94 188 TRP A O 1
ATOM 1460 N N . LEU A 1 189 ? -20.856 6.107 38.358 1.00 92.19 189 LEU A N 1
ATOM 1461 C CA . LEU A 1 189 ? -20.737 5.031 37.386 1.00 92.19 189 LEU A CA 1
ATOM 1462 C C . LEU A 1 189 ? -19.409 5.215 36.655 1.00 92.19 189 LEU A C 1
ATOM 1464 O O . LEU A 1 189 ? -19.315 6.049 35.753 1.00 92.19 189 LEU A O 1
ATOM 1468 N N . SER A 1 190 ? -18.395 4.472 37.091 1.00 90.50 190 SER A N 1
ATOM 1469 C CA . SER A 1 190 ? -17.035 4.561 36.570 1.00 90.50 190 SER A CA 1
ATOM 1470 C C . SER A 1 190 ? -16.765 3.483 35.530 1.00 90.50 190 SER A C 1
ATOM 1472 O O . SER A 1 190 ? -17.235 2.356 35.671 1.00 90.50 190 SER A O 1
ATOM 1474 N N . ASP A 1 191 ? -15.948 3.789 34.525 1.00 86.81 191 ASP A N 1
ATOM 1475 C CA . ASP A 1 191 ? -15.416 2.795 33.582 1.00 86.81 191 ASP A CA 1
ATOM 1476 C C . ASP A 1 191 ? -14.337 1.884 34.204 1.00 86.81 191 ASP A C 1
ATOM 1478 O O . ASP A 1 191 ? -13.793 1.009 33.535 1.00 86.81 191 ASP A O 1
ATOM 1482 N N . GLY A 1 192 ? -14.032 2.066 35.494 1.00 84.75 192 GLY A N 1
ATOM 1483 C CA . GLY A 1 192 ? -13.089 1.248 36.253 1.00 84.75 192 GLY A CA 1
ATOM 1484 C C . GLY A 1 192 ? -11.618 1.523 35.936 1.00 84.75 192 GLY A C 1
ATOM 1485 O O . GLY A 1 192 ? -10.754 0.849 36.504 1.00 84.75 192 GLY A O 1
ATOM 1486 N N . LEU A 1 193 ? -11.328 2.496 35.069 1.00 85.12 193 LEU A N 1
ATOM 1487 C CA . LEU A 1 193 ? -9.981 2.877 34.665 1.00 85.12 193 LEU A CA 1
ATOM 1488 C C . LEU A 1 193 ? -9.549 4.160 35.374 1.00 85.12 193 LEU A C 1
ATOM 1490 O O . LEU A 1 193 ? -10.358 5.037 35.677 1.00 85.12 193 LEU A O 1
ATOM 1494 N N . GLU A 1 194 ? -8.252 4.273 35.631 1.00 84.38 194 GLU A N 1
ATOM 1495 C CA . GLU A 1 194 ? -7.671 5.512 36.128 1.00 84.38 194 GLU A CA 1
ATOM 1496 C C . GLU A 1 194 ? -7.363 6.471 34.968 1.00 84.38 194 GLU A C 1
ATOM 1498 O O . GLU A 1 194 ? -6.626 6.142 34.036 1.00 84.38 194 GLU A O 1
ATOM 1503 N N . HIS A 1 195 ? -7.949 7.665 35.030 1.00 83.75 195 HIS A N 1
ATOM 1504 C CA . HIS A 1 195 ? -7.747 8.768 34.093 1.00 83.75 195 HIS A CA 1
ATOM 1505 C C . HIS A 1 195 ? -6.964 9.898 34.761 1.00 83.75 195 HIS A C 1
ATOM 1507 O O . HIS A 1 195 ? -6.750 9.931 35.976 1.00 83.75 195 HIS A O 1
ATOM 1513 N N . ASN A 1 196 ? -6.548 10.878 33.962 1.00 79.81 196 ASN A N 1
ATOM 1514 C CA . ASN A 1 196 ? -5.909 12.070 34.503 1.00 79.81 196 ASN A CA 1
ATOM 1515 C C . ASN A 1 196 ? -6.866 12.793 35.477 1.00 79.81 196 ASN A C 1
ATOM 1517 O O . ASN A 1 196 ? -7.968 13.189 35.096 1.00 79.81 196 ASN A O 1
ATOM 1521 N N . GLY A 1 197 ? -6.448 12.948 36.737 1.00 82.25 197 GLY A N 1
ATOM 1522 C CA . GLY A 1 197 ? -7.244 13.584 37.793 1.00 82.25 197 GLY A CA 1
ATOM 1523 C C . GLY A 1 197 ? -8.132 12.648 38.621 1.00 82.25 197 GLY A C 1
ATOM 1524 O O . GLY A 1 197 ? -8.709 13.101 39.611 1.00 82.25 197 GLY A O 1
ATOM 1525 N N . SER A 1 198 ? -8.218 11.350 38.297 1.00 85.25 198 SER A N 1
ATOM 1526 C CA . SER A 1 198 ? -9.107 10.407 39.001 1.00 85.25 198 SER A CA 1
ATOM 1527 C C . SER A 1 198 ? -8.838 10.303 40.502 1.00 85.25 198 SER A C 1
ATOM 1529 O O . SER A 1 198 ? -9.782 10.279 41.290 1.00 85.25 198 SER A O 1
ATOM 1531 N N . GLN A 1 199 ? -7.571 10.291 40.928 1.00 85.19 199 GLN A N 1
ATOM 1532 C CA . GLN A 1 199 ? -7.215 10.186 42.347 1.00 85.19 199 GLN A CA 1
ATOM 1533 C C . GLN A 1 199 ? -7.677 11.408 43.160 1.00 85.19 199 GLN A C 1
ATOM 1535 O O . GLN A 1 199 ? -8.227 11.261 44.258 1.00 85.19 199 GLN A O 1
ATOM 1540 N N . ALA A 1 200 ? -7.476 12.615 42.619 1.00 86.88 200 ALA A N 1
ATOM 1541 C CA . ALA A 1 200 ? -7.915 13.861 43.245 1.00 86.88 200 ALA A CA 1
ATOM 1542 C C . ALA A 1 200 ? -9.448 13.935 43.297 1.00 86.88 200 ALA A C 1
ATOM 1544 O O . ALA A 1 200 ? -10.016 14.262 44.340 1.00 86.88 200 ALA A O 1
ATOM 1545 N N . PHE A 1 201 ? -10.106 13.541 42.204 1.00 89.12 201 PHE A N 1
ATOM 1546 C CA . PHE A 1 201 ? -11.558 13.481 42.096 1.00 89.12 201 PHE A CA 1
ATOM 1547 C C . PHE A 1 201 ? -12.176 12.511 43.107 1.00 89.12 201 PHE A C 1
ATOM 1549 O O . PHE A 1 201 ? -13.021 12.915 43.903 1.00 89.12 201 PHE A O 1
ATOM 1556 N N . ASN A 1 202 ? -11.704 11.262 43.158 1.00 88.19 202 ASN A N 1
ATOM 1557 C CA . ASN A 1 202 ? -12.203 10.268 44.107 1.00 88.19 202 ASN A CA 1
ATOM 1558 C C . ASN A 1 202 ? -12.002 10.726 45.566 1.00 88.19 202 ASN A C 1
ATOM 1560 O O . ASN A 1 202 ? -12.928 10.672 46.373 1.00 88.19 202 ASN A O 1
ATOM 1564 N N . SER A 1 203 ? -10.828 11.284 45.885 1.00 87.31 203 SER A N 1
ATOM 1565 C CA . SER A 1 203 ? -10.529 11.819 47.223 1.00 87.31 203 SER A CA 1
ATOM 1566 C C . SER A 1 203 ? -11.445 12.981 47.630 1.00 87.31 203 SER A C 1
ATOM 1568 O O . SER A 1 203 ? -11.721 13.163 48.818 1.00 87.31 203 SER A O 1
ATOM 1570 N N . TYR A 1 204 ? -11.887 13.799 46.671 1.00 88.56 204 TYR A N 1
ATOM 1571 C CA . TYR A 1 204 ? -12.849 14.874 46.909 1.00 88.56 204 TYR A CA 1
ATOM 1572 C C . TYR A 1 204 ? -14.254 14.316 47.168 1.00 88.56 204 TYR A C 1
ATOM 1574 O O . TYR A 1 204 ? -14.894 14.701 48.150 1.00 88.56 204 TYR A O 1
ATOM 1582 N N . LEU A 1 205 ? -14.713 13.371 46.339 1.00 88.00 205 LEU A N 1
ATOM 1583 C CA . LEU A 1 205 ? -16.034 12.756 46.484 1.00 88.00 205 LEU A CA 1
ATOM 1584 C C . LEU A 1 205 ? -16.177 12.039 47.835 1.00 88.00 205 LEU A C 1
ATOM 1586 O O . LEU A 1 205 ? -17.166 12.266 48.533 1.00 88.00 205 LEU A O 1
ATOM 1590 N N . GLU A 1 206 ? -15.168 11.255 48.239 1.00 85.56 206 GLU A N 1
ATOM 1591 C CA . GLU A 1 206 ? -15.142 10.514 49.514 1.00 85.56 206 GLU A CA 1
ATOM 1592 C C . GLU A 1 206 ? -15.232 11.438 50.748 1.00 85.56 206 GLU A C 1
ATOM 1594 O O . GLU A 1 206 ? -15.757 11.035 51.786 1.00 85.56 206 GLU A O 1
ATOM 1599 N N . LYS A 1 207 ? -14.755 12.688 50.652 1.00 84.75 207 LYS A N 1
ATOM 1600 C CA . LYS A 1 207 ? -14.849 13.687 51.736 1.00 84.75 207 LYS A CA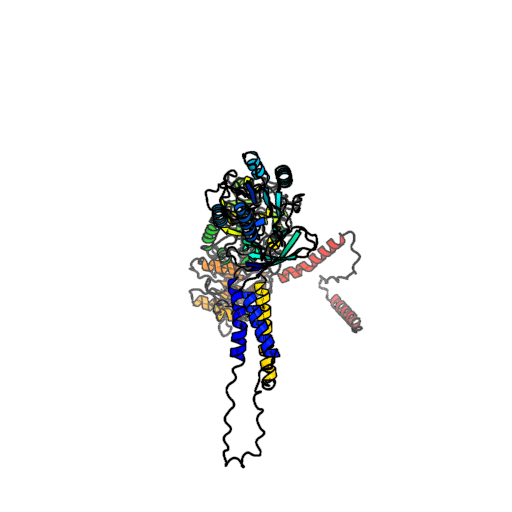 1
ATOM 1601 C C . LYS A 1 207 ? -16.184 14.431 51.766 1.00 84.75 207 LYS A C 1
ATOM 1603 O O . LYS A 1 207 ? -16.547 14.961 52.813 1.00 84.75 207 LYS A O 1
ATOM 1608 N N . SER A 1 208 ? -16.868 14.531 50.627 1.00 80.25 208 SER A N 1
ATOM 1609 C CA . SER A 1 208 ? -18.038 15.397 50.456 1.00 80.25 208 SER A CA 1
ATOM 1610 C C . SER A 1 208 ? -19.335 14.741 50.942 1.00 80.25 208 SER A C 1
ATOM 1612 O O . SER A 1 208 ? -20.112 15.366 51.663 1.00 80.25 208 SER A O 1
ATOM 1614 N N . SER A 1 209 ? -19.582 13.478 50.576 1.00 78.31 209 SER A N 1
ATOM 1615 C CA . SER A 1 209 ? -20.838 12.782 50.898 1.00 78.31 209 SER A CA 1
ATOM 1616 C C . SER A 1 209 ? -20.679 11.255 50.859 1.00 78.31 209 SER A C 1
ATOM 1618 O O . SER A 1 209 ? -19.592 10.740 50.609 1.00 78.31 209 SER A O 1
ATOM 1620 N N . ALA A 1 210 ? -21.759 10.507 51.108 1.00 82.62 210 ALA A N 1
ATOM 1621 C CA . ALA A 1 210 ? -21.757 9.057 50.927 1.00 82.62 210 ALA A CA 1
ATOM 1622 C C . ALA A 1 210 ? -21.684 8.704 49.427 1.00 82.62 210 ALA A C 1
ATOM 1624 O O . ALA A 1 210 ? -22.641 8.952 48.687 1.00 82.62 210 ALA A O 1
ATOM 1625 N N . VAL A 1 211 ? -20.560 8.124 48.995 1.00 86.06 211 VAL A N 1
ATOM 1626 C CA . VAL A 1 211 ? -20.301 7.729 47.600 1.00 86.06 211 VAL A CA 1
ATOM 1627 C C . VAL A 1 211 ? -20.553 6.232 47.405 1.00 86.06 211 VAL A C 1
ATOM 1629 O O . VAL A 1 211 ? -20.034 5.403 48.151 1.00 86.06 211 VAL A O 1
ATOM 1632 N N . GLU A 1 212 ? -21.312 5.884 46.369 1.00 87.25 212 GLU A N 1
ATOM 1633 C CA . GLU A 1 212 ? -21.401 4.525 45.822 1.00 87.25 212 GLU A CA 1
ATOM 1634 C C . GLU A 1 212 ? -20.769 4.496 44.432 1.00 87.25 212 GLU A C 1
ATOM 1636 O O . GLU A 1 212 ? -21.145 5.292 43.568 1.00 87.25 212 GLU A O 1
ATOM 1641 N N . ILE A 1 213 ? -19.829 3.575 44.207 1.00 87.38 213 ILE A N 1
ATOM 1642 C CA . ILE A 1 213 ? -19.133 3.436 42.925 1.00 87.38 213 ILE A CA 1
ATOM 1643 C C . ILE A 1 213 ? -19.573 2.142 42.247 1.00 87.38 213 ILE A C 1
ATOM 1645 O O . ILE A 1 213 ? -19.419 1.053 42.796 1.00 87.38 213 ILE A O 1
ATOM 1649 N N . TYR A 1 214 ? -20.086 2.259 41.027 1.00 86.88 214 TYR A N 1
ATOM 1650 C CA . TYR A 1 214 ? -20.395 1.133 40.149 1.00 86.88 214 TYR A CA 1
ATOM 1651 C C . TYR A 1 21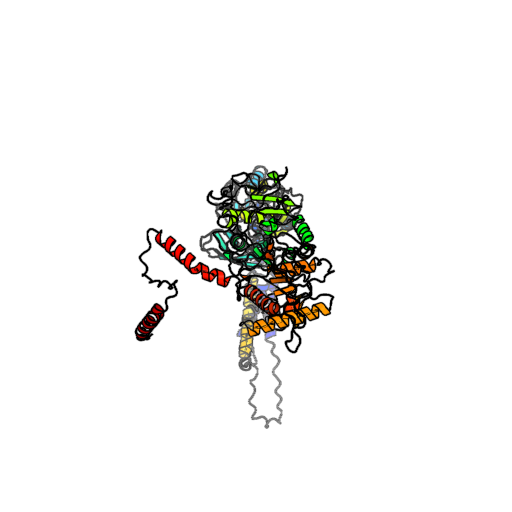4 ? -19.307 1.055 39.081 1.00 86.88 214 TYR A C 1
ATOM 1653 O O . TYR A 1 214 ? -19.155 1.999 38.305 1.00 86.88 214 TYR A O 1
ATOM 1661 N N . LYS A 1 215 ? -18.539 -0.039 39.056 1.00 86.81 215 LYS A N 1
ATOM 1662 C CA . LYS A 1 215 ? -17.436 -0.225 38.105 1.00 86.81 215 LYS A CA 1
ATOM 1663 C C . LYS A 1 215 ? -17.909 -0.963 36.854 1.00 86.81 215 LYS A C 1
ATOM 1665 O O . LYS A 1 215 ? -18.505 -2.033 36.937 1.00 86.81 215 LYS A O 1
ATOM 1670 N N . PHE A 1 216 ? -17.585 -0.397 35.697 1.00 84.44 216 PHE A N 1
ATOM 1671 C CA . PHE A 1 216 ? -17.900 -0.902 34.363 1.00 84.44 216 PHE A CA 1
ATOM 1672 C C . PHE A 1 216 ? -16.611 -1.147 33.564 1.00 84.44 216 PHE A C 1
ATOM 1674 O O . PHE A 1 216 ? -16.391 -0.566 32.503 1.00 84.44 216 PHE A O 1
ATOM 1681 N N . ALA A 1 217 ? -15.731 -1.992 34.112 1.00 79.38 217 ALA A N 1
ATOM 1682 C CA . ALA A 1 217 ? -14.422 -2.268 33.524 1.00 79.38 217 ALA A CA 1
ATOM 1683 C C . ALA A 1 217 ? -14.528 -3.020 32.178 1.00 79.38 217 ALA A C 1
ATOM 1685 O O . ALA A 1 217 ? -15.340 -3.948 32.059 1.00 79.38 217 ALA A O 1
ATOM 1686 N N . PRO A 1 218 ? -13.690 -2.692 31.173 1.00 77.62 218 PRO A N 1
ATOM 1687 C CA . PRO A 1 218 ? -13.642 -3.419 29.904 1.00 77.62 218 PRO A CA 1
ATOM 1688 C C . PRO A 1 218 ? -13.308 -4.905 30.099 1.00 77.62 218 PRO A C 1
ATOM 1690 O O . PRO A 1 218 ? -12.426 -5.254 30.882 1.00 77.62 218 PRO A O 1
ATOM 1693 N N . ARG A 1 219 ? -13.982 -5.795 29.355 1.00 74.88 219 ARG A N 1
ATOM 1694 C CA . ARG A 1 219 ? -13.829 -7.260 29.500 1.00 74.88 219 ARG A CA 1
ATOM 1695 C C . ARG A 1 219 ? -12.730 -7.874 28.626 1.00 74.88 219 ARG A C 1
ATOM 1697 O O . ARG A 1 219 ? -12.364 -9.026 28.835 1.00 74.88 219 ARG A O 1
ATOM 1704 N N . SER A 1 220 ? -12.241 -7.144 27.626 1.00 75.69 220 SER A N 1
ATOM 1705 C CA . SER A 1 220 ? -11.274 -7.623 26.627 1.00 75.69 220 SER A CA 1
ATOM 1706 C C . SER A 1 220 ? -10.154 -6.592 26.405 1.00 75.69 220 SER A C 1
ATOM 1708 O O . SER A 1 220 ? -9.810 -5.850 27.328 1.00 75.69 220 SER A O 1
ATOM 1710 N N . ALA A 1 221 ? -9.554 -6.536 25.211 1.00 74.69 221 ALA A N 1
ATOM 1711 C CA . ALA A 1 221 ? -8.676 -5.426 24.846 1.00 74.69 221 ALA A CA 1
ATOM 1712 C C . ALA A 1 221 ? -9.470 -4.115 24.879 1.00 74.69 221 ALA A C 1
ATOM 1714 O O . ALA A 1 221 ? -10.518 -4.023 24.247 1.00 74.69 221 ALA A O 1
ATOM 1715 N N . TYR A 1 222 ? -8.985 -3.093 25.582 1.00 80.62 222 TYR A N 1
ATOM 1716 C CA . TYR A 1 222 ? -9.694 -1.809 25.640 1.00 80.62 222 TYR A CA 1
ATOM 1717 C C . TYR A 1 222 ? -9.181 -0.826 24.579 1.00 80.62 222 TYR A C 1
ATOM 1719 O O . TYR A 1 222 ? -9.969 -0.022 24.100 1.00 80.62 222 TYR A O 1
ATOM 1727 N N . ALA A 1 223 ? -7.915 -0.909 24.148 1.00 90.81 223 ALA A N 1
ATOM 1728 C CA . ALA A 1 223 ? -7.367 0.017 23.157 1.00 90.81 223 ALA A CA 1
ATOM 1729 C C . ALA A 1 223 ? -6.364 -0.618 22.192 1.00 90.81 223 ALA A C 1
ATOM 1731 O O . ALA A 1 223 ? -5.621 -1.527 22.565 1.00 90.81 223 ALA A O 1
ATOM 1732 N N . ILE A 1 224 ? -6.304 -0.065 20.979 1.00 93.50 224 ILE A N 1
ATOM 1733 C CA . ILE A 1 224 ? -5.148 -0.153 20.087 1.00 93.50 224 ILE A CA 1
ATOM 1734 C C . ILE A 1 224 ? -4.315 1.115 20.298 1.00 93.50 224 ILE A C 1
ATOM 1736 O O . ILE A 1 224 ? -4.801 2.218 20.053 1.00 93.50 224 ILE A O 1
ATOM 1740 N N . THR A 1 225 ? -3.078 0.970 20.770 1.00 92.00 225 THR A N 1
ATOM 1741 C CA . THR A 1 225 ? -2.232 2.116 21.154 1.00 92.00 225 THR A CA 1
ATOM 1742 C C . THR A 1 225 ? -1.227 2.518 20.092 1.00 92.00 225 THR A C 1
ATOM 1744 O O . THR A 1 225 ? -0.788 3.662 20.072 1.00 92.00 225 THR A O 1
ATOM 1747 N N . ASN A 1 226 ? -0.845 1.583 19.226 1.00 91.44 226 ASN A N 1
ATOM 1748 C CA . ASN A 1 226 ? 0.036 1.850 18.101 1.00 91.44 226 ASN A CA 1
ATOM 1749 C C . ASN A 1 226 ? -0.227 0.834 16.986 1.00 91.44 226 ASN A C 1
ATOM 1751 O O . ASN A 1 226 ? -0.640 -0.295 17.260 1.00 91.44 226 ASN A O 1
ATOM 1755 N N . ALA A 1 227 ? 0.064 1.207 15.747 1.00 91.31 227 ALA A N 1
ATOM 1756 C CA . ALA A 1 227 ? 0.244 0.247 14.676 1.00 91.31 227 ALA A CA 1
ATOM 1757 C C . ALA A 1 227 ? 1.328 0.742 13.715 1.00 91.31 227 ALA A C 1
ATOM 1759 O O . ALA A 1 227 ? 1.351 1.915 13.350 1.00 91.31 227 ALA A O 1
ATOM 1760 N N . GLU A 1 228 ? 2.218 -0.156 13.308 1.00 88.56 228 GLU A N 1
ATOM 1761 C CA . GLU A 1 228 ? 3.390 0.175 12.498 1.00 88.56 228 GLU A CA 1
ATOM 1762 C C . GLU A 1 228 ? 3.587 -0.825 11.361 1.00 88.56 228 GLU A C 1
ATOM 1764 O O . GLU A 1 228 ? 3.205 -1.995 11.455 1.00 88.56 228 GLU A O 1
ATOM 1769 N N . THR A 1 229 ? 4.193 -0.361 10.273 1.00 83.75 229 THR A N 1
ATOM 1770 C CA . THR A 1 229 ? 4.566 -1.212 9.141 1.00 83.75 229 THR A CA 1
ATOM 1771 C C . THR A 1 229 ? 5.775 -2.066 9.524 1.00 83.75 229 THR A C 1
ATOM 1773 O O . THR A 1 229 ? 6.775 -1.550 10.020 1.00 83.75 229 THR A O 1
ATOM 1776 N N . SER A 1 230 ? 5.701 -3.372 9.276 1.00 82.12 230 SER A N 1
ATOM 1777 C CA . SER A 1 230 ? 6.784 -4.334 9.507 1.00 82.12 230 SER A CA 1
ATOM 1778 C C . SER A 1 230 ? 7.293 -4.911 8.180 1.00 82.12 230 SER A C 1
ATOM 1780 O O . SER A 1 230 ? 6.698 -4.695 7.125 1.00 82.12 230 SER A O 1
ATOM 1782 N N . SER A 1 231 ? 8.397 -5.665 8.203 1.00 69.69 231 SER A N 1
ATOM 1783 C CA . SER A 1 231 ? 8.973 -6.277 6.991 1.00 69.69 231 SER A CA 1
ATOM 1784 C C . SER A 1 231 ? 8.022 -7.243 6.272 1.00 69.69 231 SER A C 1
ATOM 1786 O O . SER A 1 231 ? 8.148 -7.429 5.065 1.00 69.69 231 SER A O 1
ATOM 1788 N N . ASN A 1 232 ? 7.069 -7.832 7.001 1.00 78.56 232 ASN A N 1
ATOM 1789 C CA . ASN A 1 232 ? 6.119 -8.819 6.488 1.00 78.56 232 ASN A CA 1
ATOM 1790 C C . ASN A 1 232 ? 4.658 -8.336 6.506 1.00 78.56 232 ASN A C 1
ATOM 1792 O O . ASN A 1 232 ? 3.765 -9.138 6.224 1.00 78.56 232 ASN A O 1
ATOM 1796 N N . GLY A 1 233 ? 4.392 -7.067 6.832 1.00 86.44 233 GLY A N 1
ATOM 1797 C CA . GLY A 1 233 ? 3.034 -6.534 6.893 1.00 86.44 233 GLY A CA 1
ATOM 1798 C C . GLY A 1 233 ? 2.883 -5.396 7.902 1.00 86.44 233 GLY A C 1
ATOM 1799 O O . GLY A 1 233 ? 3.487 -4.337 7.747 1.00 86.44 233 GLY A O 1
ATOM 1800 N N . ALA A 1 234 ? 2.053 -5.602 8.926 1.00 90.50 234 ALA A N 1
ATOM 1801 C CA . ALA A 1 234 ? 1.805 -4.614 9.977 1.00 90.50 234 ALA A CA 1
ATOM 1802 C C . ALA A 1 234 ? 1.777 -5.258 11.366 1.00 90.50 234 ALA A C 1
ATOM 1804 O O . ALA A 1 234 ? 1.273 -6.367 11.535 1.00 90.50 234 ALA A O 1
ATOM 1805 N N . ASN A 1 235 ? 2.265 -4.532 12.366 1.00 93.88 235 ASN A N 1
ATOM 1806 C CA . ASN A 1 235 ? 2.160 -4.902 13.772 1.00 93.88 235 ASN A CA 1
ATOM 1807 C C . ASN A 1 235 ? 1.171 -3.960 14.451 1.00 93.88 235 ASN A C 1
ATOM 1809 O O . ASN A 1 235 ? 1.336 -2.744 14.388 1.00 93.88 235 ASN A O 1
ATOM 1813 N N . VAL A 1 236 ? 0.150 -4.514 15.103 1.00 95.12 236 VAL A N 1
ATOM 1814 C CA . VAL A 1 236 ? -0.870 -3.744 15.826 1.00 95.12 236 VAL A CA 1
ATOM 1815 C C . VAL A 1 236 ? -0.743 -4.027 17.318 1.00 95.12 236 VAL A C 1
ATOM 1817 O O . VAL A 1 236 ? -0.843 -5.175 17.744 1.00 95.12 236 VAL A O 1
ATOM 1820 N N . TYR A 1 237 ? -0.539 -2.983 18.116 1.00 94.56 237 TYR A N 1
ATOM 1821 C CA . TYR A 1 237 ? -0.307 -3.067 19.555 1.00 94.56 237 TYR A CA 1
ATOM 1822 C C . TYR A 1 237 ? -1.601 -2.826 20.321 1.00 94.56 237 TYR A C 1
ATOM 1824 O O . TYR A 1 237 ? -2.225 -1.770 20.195 1.00 94.56 237 TYR A O 1
ATOM 1832 N N . LEU A 1 238 ? -1.990 -3.797 21.140 1.00 93.19 238 LEU A N 1
ATOM 1833 C CA . LEU A 1 238 ? -3.201 -3.756 21.944 1.00 93.19 238 LEU A CA 1
ATOM 1834 C C . LEU A 1 238 ? -2.865 -3.704 23.423 1.00 93.19 238 LEU A C 1
ATOM 1836 O O . LEU A 1 238 ? -1.895 -4.316 23.877 1.00 93.19 238 LEU A O 1
ATOM 1840 N N . LYS A 1 239 ? -3.737 -3.048 24.186 1.00 90.56 239 LYS A N 1
ATOM 1841 C CA . LYS A 1 239 ? -3.678 -3.055 25.642 1.00 90.56 239 LYS A CA 1
ATOM 1842 C C . LYS A 1 239 ? -4.969 -3.562 26.281 1.00 90.56 239 LYS A C 1
ATOM 1844 O O . LYS A 1 239 ? -6.061 -3.430 25.721 1.00 90.56 239 LYS A O 1
ATOM 1849 N N . ARG A 1 240 ? -4.837 -4.114 27.489 1.00 87.88 240 ARG A N 1
ATOM 1850 C CA . ARG A 1 240 ? -5.931 -4.563 28.365 1.00 87.88 240 ARG A CA 1
ATOM 1851 C C . ARG A 1 240 ? -5.660 -4.209 29.827 1.00 87.88 240 ARG A C 1
ATOM 1853 O O . ARG A 1 240 ? -4.503 -4.051 30.217 1.00 87.88 240 ARG A O 1
ATOM 1860 N N . LEU A 1 241 ? -6.717 -4.165 30.637 1.00 84.50 241 LEU A N 1
ATOM 1861 C CA . LEU A 1 241 ? -6.587 -4.136 32.095 1.00 84.50 241 LEU A CA 1
ATOM 1862 C C . LEU A 1 241 ? -5.973 -5.458 32.592 1.00 84.50 241 LEU A C 1
ATOM 1864 O O . LEU A 1 241 ? -6.265 -6.524 32.041 1.00 84.50 241 LEU A O 1
ATOM 1868 N N . ALA A 1 242 ? -5.115 -5.396 33.614 1.00 82.00 242 ALA A N 1
ATOM 1869 C CA . ALA A 1 242 ? -4.476 -6.583 34.178 1.00 82.00 242 ALA A CA 1
ATOM 1870 C C . ALA A 1 242 ? -5.529 -7.596 34.663 1.00 82.00 242 ALA A C 1
ATOM 1872 O O . ALA A 1 242 ? -6.451 -7.253 35.400 1.00 82.00 242 ALA A O 1
ATOM 1873 N N . SER A 1 243 ? -5.392 -8.851 34.231 1.00 80.94 243 SER A N 1
ATOM 1874 C CA . SER A 1 243 ? -6.294 -9.945 34.591 1.00 80.94 243 SER A CA 1
ATOM 1875 C C . SER A 1 243 ? -5.524 -11.260 34.673 1.00 80.94 243 SER A C 1
ATOM 1877 O O . SER A 1 243 ? -4.625 -11.518 33.869 1.00 80.94 243 SER A O 1
ATOM 1879 N N . GLU A 1 244 ? -5.925 -12.122 35.606 1.00 82.00 244 GLU A N 1
ATOM 1880 C CA . GLU A 1 244 ? -5.377 -13.475 35.764 1.00 82.00 244 GLU A CA 1
ATOM 1881 C C . GLU A 1 244 ? -5.801 -14.421 34.629 1.00 82.00 244 GLU A C 1
ATOM 1883 O O . GLU A 1 244 ? -5.235 -15.499 34.454 1.00 82.00 244 GLU A O 1
ATOM 1888 N N . THR A 1 245 ? -6.788 -14.023 33.824 1.00 84.12 245 THR A N 1
ATOM 1889 C CA . THR A 1 245 ? -7.287 -14.830 32.707 1.00 84.12 245 THR A CA 1
ATOM 1890 C C . THR A 1 245 ? -6.498 -14.557 31.429 1.00 84.12 245 THR A C 1
ATOM 1892 O O . THR A 1 245 ? -6.177 -13.409 31.109 1.00 84.12 245 THR A O 1
ATOM 1895 N N . ALA A 1 246 ? -6.184 -15.612 30.675 1.00 87.19 246 ALA A N 1
ATOM 1896 C CA . ALA A 1 246 ? -5.703 -15.469 29.306 1.00 87.19 246 ALA A CA 1
ATOM 1897 C C . ALA A 1 246 ? -6.887 -15.152 28.384 1.00 87.19 246 ALA A C 1
ATOM 1899 O O . ALA A 1 246 ? -7.947 -15.767 28.511 1.00 87.19 246 ALA A O 1
ATOM 1900 N N . ILE A 1 247 ? -6.715 -14.193 27.475 1.00 87.50 247 ILE A N 1
ATOM 1901 C CA . ILE A 1 247 ? -7.759 -13.788 26.526 1.00 87.50 247 ILE A CA 1
ATOM 1902 C C . ILE A 1 247 ? -7.143 -13.691 25.136 1.00 87.50 247 ILE A C 1
ATOM 1904 O O . ILE A 1 247 ? -6.140 -13.004 24.935 1.00 87.50 247 ILE A O 1
ATOM 1908 N N . GLU A 1 248 ? -7.777 -14.343 24.169 1.00 90.31 248 GLU A N 1
ATOM 1909 C CA . GLU A 1 248 ? -7.474 -14.174 22.752 1.00 90.31 248 GLU A CA 1
ATOM 1910 C C . GLU A 1 248 ? -8.402 -13.119 22.158 1.00 90.31 248 GLU A C 1
ATOM 1912 O O . GLU A 1 248 ? -9.622 -13.170 22.314 1.00 90.31 248 GLU A O 1
ATOM 1917 N N . THR A 1 249 ? -7.818 -12.142 21.474 1.00 91.31 249 THR A N 1
ATOM 1918 C CA . THR A 1 249 ? -8.548 -11.069 20.803 1.00 91.31 249 THR A CA 1
ATOM 1919 C C . THR A 1 249 ? -8.204 -11.088 19.323 1.00 91.31 249 THR A C 1
ATOM 1921 O O . THR A 1 249 ? -7.035 -11.069 18.945 1.00 91.31 249 THR A O 1
ATOM 1924 N N . ARG A 1 250 ? -9.222 -11.113 18.461 1.00 94.81 250 ARG A N 1
ATOM 1925 C CA . ARG A 1 250 ? -9.021 -11.050 17.011 1.00 94.81 250 ARG A CA 1
ATOM 1926 C C . ARG A 1 250 ? -9.056 -9.601 16.542 1.00 94.81 250 ARG A C 1
ATOM 1928 O O . ARG A 1 250 ? -9.992 -8.876 16.863 1.00 94.81 250 ARG A O 1
ATOM 1935 N N . VAL A 1 251 ? -8.076 -9.209 15.738 1.00 95.44 251 VAL A N 1
ATOM 1936 C CA . VAL A 1 251 ? -8.008 -7.906 15.070 1.00 95.44 251 VAL A CA 1
ATOM 1937 C C . VAL A 1 251 ? -8.228 -8.111 13.581 1.00 95.44 251 VAL A C 1
ATOM 1939 O O . VAL A 1 251 ? -7.725 -9.070 12.997 1.00 95.44 251 VAL A O 1
ATOM 1942 N N . ILE A 1 252 ? -8.993 -7.221 12.963 1.00 95.44 252 ILE A N 1
ATOM 1943 C CA . ILE A 1 252 ? -9.322 -7.256 11.540 1.00 95.44 252 ILE A CA 1
ATOM 1944 C C . ILE A 1 252 ? -8.787 -5.992 10.880 1.00 95.44 252 ILE A C 1
ATOM 1946 O O . ILE A 1 252 ? -8.972 -4.899 11.411 1.00 95.44 252 ILE A O 1
ATOM 1950 N N . ALA A 1 253 ? -8.155 -6.155 9.722 1.00 95.25 253 ALA A N 1
ATOM 1951 C CA . ALA A 1 253 ? -7.828 -5.075 8.806 1.00 95.25 253 ALA A CA 1
ATOM 1952 C C . ALA A 1 253 ? -8.968 -4.903 7.794 1.00 95.25 253 ALA A C 1
ATOM 1954 O O . ALA A 1 253 ? -9.361 -5.869 7.131 1.00 95.25 253 ALA A O 1
ATOM 1955 N N . GLU A 1 254 ? -9.505 -3.692 7.682 1.00 93.88 254 GLU A N 1
ATOM 1956 C CA . GLU A 1 254 ? -10.622 -3.361 6.795 1.00 93.88 254 GLU A CA 1
ATOM 1957 C C . GLU A 1 254 ? -10.201 -2.314 5.751 1.00 93.88 254 GLU A C 1
ATOM 1959 O O . GLU A 1 254 ? -9.424 -1.401 6.047 1.00 93.88 254 GLU A O 1
ATOM 1964 N N . SER A 1 255 ? -10.733 -2.434 4.533 1.00 91.31 255 SER A N 1
ATOM 1965 C CA . SER A 1 255 ? -10.612 -1.412 3.489 1.00 91.31 255 SER A CA 1
ATOM 1966 C C . SER A 1 255 ? -11.472 -0.178 3.788 1.00 91.31 255 SER A C 1
ATOM 1968 O O . SER A 1 255 ? -12.318 -0.193 4.685 1.00 91.31 255 SER A O 1
ATOM 1970 N N . GLU A 1 256 ? -11.332 0.883 2.985 1.00 83.38 256 GLU A N 1
ATOM 1971 C CA . GLU A 1 256 ? -12.209 2.065 3.069 1.00 83.38 256 GLU A CA 1
ATOM 1972 C C . GLU A 1 256 ? -13.694 1.712 2.843 1.00 83.38 256 GLU A C 1
ATOM 1974 O O . GLU A 1 256 ? -14.582 2.291 3.469 1.00 83.38 256 GLU A O 1
ATOM 1979 N N . SER A 1 257 ? -13.974 0.704 2.008 1.00 84.50 257 SER A N 1
ATOM 1980 C CA . SER A 1 257 ? -15.324 0.173 1.773 1.00 84.50 257 SER A CA 1
ATOM 1981 C C . SER A 1 257 ? -15.840 -0.750 2.888 1.00 84.50 257 SER A C 1
ATOM 1983 O O . SER A 1 257 ? -16.976 -1.219 2.811 1.00 84.50 257 SER A O 1
ATOM 1985 N N . GLY A 1 258 ? -15.036 -1.012 3.925 1.00 84.75 258 GLY A N 1
ATOM 1986 C CA . GLY A 1 258 ? -15.383 -1.893 5.042 1.00 84.75 258 GLY A CA 1
ATOM 1987 C C . GLY A 1 258 ? -15.226 -3.387 4.744 1.00 84.75 258 GLY A C 1
ATOM 1988 O O . GLY A 1 258 ? -15.716 -4.212 5.514 1.00 84.75 258 GLY A O 1
ATOM 1989 N N . LEU A 1 259 ? -14.561 -3.757 3.645 1.00 90.62 259 LEU A N 1
ATOM 1990 C CA . LEU A 1 259 ? -14.250 -5.156 3.345 1.00 90.62 259 LEU A CA 1
ATOM 1991 C C . LEU A 1 259 ? -13.125 -5.638 4.259 1.00 90.62 259 LEU A C 1
ATOM 1993 O O . LEU A 1 259 ? -12.109 -4.963 4.404 1.00 90.62 259 LEU A O 1
ATOM 1997 N N . SER A 1 260 ? -13.284 -6.822 4.848 1.00 94.12 260 SER A N 1
ATOM 1998 C CA . SER A 1 260 ? -12.220 -7.459 5.624 1.00 94.12 260 SER A CA 1
ATOM 1999 C C . SER A 1 260 ? -11.132 -7.970 4.679 1.00 94.12 260 SER A C 1
ATOM 2001 O O . SER A 1 260 ? -11.382 -8.861 3.870 1.00 94.12 260 SER A O 1
ATOM 2003 N N . LEU A 1 261 ? -9.936 -7.388 4.774 1.00 94.12 261 LEU A N 1
ATOM 2004 C CA . LEU A 1 261 ? -8.782 -7.741 3.942 1.00 94.12 261 LEU A CA 1
ATOM 2005 C C . LEU A 1 261 ? -7.904 -8.806 4.609 1.00 94.12 261 LEU A C 1
ATOM 2007 O O . LEU A 1 261 ? -7.363 -9.677 3.934 1.00 94.12 261 LEU A O 1
ATOM 2011 N N . ALA A 1 262 ? -7.763 -8.738 5.935 1.00 94.44 262 ALA A N 1
ATOM 2012 C CA . ALA A 1 262 ? -6.972 -9.682 6.720 1.00 94.44 262 ALA A CA 1
ATOM 2013 C C . ALA A 1 262 ? -7.435 -9.729 8.183 1.00 94.44 262 ALA A C 1
ATOM 2015 O O . ALA A 1 262 ? -8.109 -8.819 8.670 1.00 94.44 262 ALA A O 1
ATOM 2016 N N . SER A 1 263 ? -7.027 -10.770 8.914 1.00 95.12 263 SER A N 1
ATOM 2017 C CA . SER A 1 263 ? -7.231 -10.869 10.363 1.00 95.12 263 SER A CA 1
ATOM 2018 C C . SER A 1 263 ? -6.024 -11.488 11.056 1.00 95.12 263 SER A C 1
ATOM 2020 O O . SER A 1 263 ? -5.447 -12.433 10.521 1.00 95.12 263 SER A O 1
ATOM 2022 N N . ALA A 1 264 ? -5.711 -11.019 12.259 1.00 95.81 264 ALA A N 1
ATOM 2023 C CA . ALA A 1 264 ? -4.662 -11.553 13.122 1.00 95.81 264 ALA A CA 1
ATOM 2024 C C . ALA A 1 264 ? -5.201 -11.777 14.542 1.00 95.81 264 ALA A C 1
ATOM 2026 O O . ALA A 1 264 ? -6.201 -11.175 14.946 1.00 95.81 264 ALA A O 1
ATOM 2027 N N . ILE A 1 265 ? -4.561 -12.667 15.299 1.00 95.19 265 ILE A N 1
ATOM 2028 C CA . ILE A 1 265 ? -4.919 -12.957 16.692 1.00 95.19 265 ILE A CA 1
ATOM 2029 C C . ILE A 1 265 ? -3.843 -12.352 17.590 1.00 95.19 265 ILE A C 1
ATOM 2031 O O . ILE A 1 265 ? -2.663 -12.630 17.411 1.00 95.19 265 ILE A O 1
ATOM 2035 N N . ALA A 1 266 ? -4.264 -11.552 18.565 1.00 93.94 266 ALA A N 1
ATOM 2036 C CA . ALA A 1 266 ? -3.436 -11.119 19.679 1.00 93.94 266 ALA A CA 1
ATOM 2037 C C . ALA A 1 266 ? -3.801 -11.927 20.920 1.00 93.94 266 ALA A C 1
ATOM 2039 O O . ALA A 1 266 ? -4.972 -12.013 21.302 1.00 93.94 266 ALA A O 1
ATOM 2040 N N . THR A 1 267 ? -2.789 -12.500 21.562 1.00 92.94 267 THR A N 1
ATOM 2041 C CA . THR A 1 267 ? -2.972 -13.315 22.763 1.00 92.94 267 THR A CA 1
ATOM 2042 C C . THR A 1 267 ? -2.446 -12.558 23.966 1.00 92.94 267 THR A C 1
ATOM 2044 O O . THR A 1 267 ? -1.259 -12.246 24.030 1.00 92.94 267 THR A O 1
ATOM 2047 N N . PHE A 1 268 ? -3.316 -12.292 24.936 1.00 90.69 268 PHE A N 1
ATOM 2048 C CA . PHE A 1 268 ? -2.895 -11.780 26.230 1.00 90.69 268 PHE A CA 1
ATOM 2049 C C . PHE A 1 268 ? -2.658 -12.937 27.192 1.00 90.69 268 PHE A C 1
ATOM 2051 O O . PHE A 1 268 ? -3.580 -13.686 27.528 1.00 90.69 268 PHE A O 1
ATOM 2058 N N . THR A 1 269 ? -1.423 -13.067 27.663 1.00 89.38 269 THR A N 1
ATOM 2059 C CA . THR A 1 269 ? -1.063 -14.029 28.708 1.00 89.38 269 THR A CA 1
ATOM 2060 C C . THR A 1 269 ? -1.530 -13.540 30.086 1.00 89.38 269 THR A C 1
ATOM 2062 O O . THR A 1 269 ? -1.760 -12.342 30.275 1.00 89.38 269 THR A O 1
ATOM 2065 N N . PRO A 1 270 ? -1.705 -14.430 31.078 1.00 87.75 270 PRO A N 1
ATOM 2066 C CA . PRO A 1 270 ? -2.075 -14.023 32.434 1.00 87.75 270 PRO A CA 1
ATOM 2067 C C . PRO A 1 270 ? -1.157 -12.919 32.975 1.00 87.75 270 PRO A C 1
ATOM 2069 O O . PRO A 1 270 ? 0.061 -12.998 32.822 1.00 87.75 270 PRO A O 1
ATOM 2072 N N . ASN A 1 271 ? -1.743 -11.895 33.599 1.00 84.06 271 ASN A N 1
ATOM 2073 C CA . ASN A 1 271 ? -1.051 -10.739 34.187 1.00 84.06 271 ASN A CA 1
ATOM 2074 C C . ASN A 1 271 ? -0.257 -9.848 33.211 1.00 84.06 271 ASN A C 1
ATOM 2076 O O . ASN A 1 271 ? 0.451 -8.950 33.661 1.00 84.06 271 ASN A O 1
ATOM 2080 N N . THR A 1 272 ? -0.391 -10.028 31.892 1.00 85.94 272 THR A N 1
ATOM 2081 C CA . THR A 1 272 ? 0.143 -9.073 30.908 1.00 85.94 272 THR A CA 1
ATOM 2082 C C . THR A 1 272 ? -0.926 -8.094 30.431 1.00 85.94 272 THR A C 1
ATOM 2084 O O . THR A 1 272 ? -2.087 -8.453 30.212 1.00 85.94 272 THR A O 1
ATOM 2087 N N . THR A 1 273 ? -0.529 -6.830 30.285 1.00 87.12 273 THR A N 1
ATOM 2088 C CA . THR A 1 273 ? -1.396 -5.709 29.882 1.00 87.12 273 THR A CA 1
ATOM 2089 C C . THR A 1 273 ? -1.248 -5.340 28.409 1.00 87.12 273 THR A C 1
ATOM 2091 O O . THR A 1 273 ? -1.998 -4.499 27.924 1.00 87.12 273 THR A O 1
ATOM 2094 N N . GLN A 1 274 ? -0.312 -5.965 27.688 1.00 90.38 274 GLN A N 1
ATOM 2095 C CA . GLN A 1 274 ? 0.006 -5.676 26.290 1.00 90.38 274 GLN A CA 1
ATOM 2096 C C . GLN A 1 274 ? 0.029 -6.962 25.460 1.00 90.38 274 GLN A C 1
ATOM 2098 O O . GLN A 1 274 ? 0.460 -8.008 25.944 1.00 90.38 274 GLN A O 1
ATOM 2103 N N . ALA A 1 275 ? -0.415 -6.870 24.210 1.00 92.56 275 ALA A N 1
ATOM 2104 C CA . ALA A 1 275 ? -0.299 -7.929 23.213 1.00 92.56 275 ALA A CA 1
ATOM 2105 C C . ALA A 1 275 ? -0.102 -7.318 21.821 1.00 92.56 275 ALA A C 1
ATOM 2107 O O . ALA A 1 275 ? -0.527 -6.191 21.564 1.00 92.56 275 ALA A O 1
ATOM 2108 N N . VAL A 1 276 ? 0.519 -8.073 20.917 1.00 94.81 276 VAL A N 1
ATOM 2109 C CA . VAL A 1 276 ? 0.743 -7.658 19.528 1.00 94.81 276 VAL A CA 1
ATOM 2110 C C . VAL A 1 276 ? -0.039 -8.585 18.605 1.00 94.81 276 VAL A C 1
ATOM 2112 O O . VAL A 1 276 ? 0.013 -9.804 18.754 1.00 94.81 276 VAL A O 1
ATOM 2115 N N . ALA A 1 277 ? -0.786 -8.004 17.669 1.00 95.12 277 ALA A N 1
ATOM 2116 C CA . ALA A 1 277 ? -1.363 -8.709 16.534 1.00 95.12 277 ALA A CA 1
ATOM 2117 C C . ALA A 1 277 ? -0.450 -8.504 15.321 1.00 95.12 277 ALA A C 1
ATOM 2119 O O . ALA A 1 277 ? -0.352 -7.397 14.788 1.00 95.12 277 ALA A O 1
ATOM 2120 N N . GLU A 1 278 ? 0.211 -9.575 14.893 1.00 95.56 278 GLU A N 1
ATOM 2121 C CA . GLU A 1 278 ? 1.091 -9.570 13.726 1.00 95.56 278 GLU A CA 1
ATOM 2122 C C . GLU A 1 278 ? 0.298 -9.930 12.467 1.00 95.56 278 GLU A C 1
ATOM 2124 O O . GLU A 1 278 ? -0.283 -11.012 12.353 1.00 95.56 278 GLU A O 1
ATOM 2129 N N . PHE A 1 279 ? 0.271 -9.014 11.505 1.00 94.25 279 PHE A N 1
ATOM 2130 C CA . PHE A 1 279 ? -0.357 -9.217 10.210 1.00 94.25 279 PHE A CA 1
ATOM 2131 C C . PHE A 1 279 ? 0.704 -9.548 9.167 1.00 94.25 279 PHE A C 1
ATOM 2133 O O . PHE A 1 279 ? 1.545 -8.710 8.851 1.00 94.25 279 PHE A O 1
ATOM 2140 N N . SER A 1 280 ? 0.622 -10.745 8.581 1.00 91.75 280 SER A N 1
ATOM 2141 C CA . SER A 1 280 ? 1.422 -11.108 7.410 1.00 91.75 280 SER A CA 1
ATOM 2142 C C . SER A 1 280 ? 0.641 -10.774 6.138 1.00 91.75 280 SER A C 1
ATOM 2144 O O . SER A 1 280 ? -0.208 -11.549 5.698 1.00 91.75 280 SER A O 1
ATOM 2146 N N . ILE A 1 281 ? 0.860 -9.574 5.594 1.00 87.62 281 ILE A N 1
ATOM 2147 C CA . ILE A 1 281 ? 0.096 -9.021 4.468 1.00 87.62 281 ILE A CA 1
ATOM 2148 C C . ILE A 1 281 ? 1.071 -8.444 3.429 1.00 87.62 281 ILE A C 1
ATOM 2150 O O . ILE A 1 281 ? 1.935 -7.646 3.792 1.00 87.62 281 ILE A O 1
ATOM 2154 N N . PRO A 1 282 ? 0.916 -8.765 2.131 1.00 82.62 282 PRO A N 1
ATOM 2155 C CA . PRO A 1 282 ? 1.671 -8.111 1.063 1.00 82.62 282 PRO A CA 1
ATOM 2156 C C . PRO A 1 282 ? 1.447 -6.589 1.017 1.00 82.62 282 PRO A C 1
ATOM 2158 O O . PRO A 1 282 ? 0.327 -6.117 1.221 1.00 82.62 282 PRO A O 1
ATOM 2161 N N . SER A 1 283 ? 2.470 -5.816 0.638 1.00 74.56 283 SER A N 1
ATOM 2162 C CA . SER A 1 283 ? 2.411 -4.341 0.554 1.00 74.56 283 SER A CA 1
ATOM 2163 C C . SER A 1 283 ? 1.241 -3.807 -0.290 1.00 74.56 283 SER A C 1
ATOM 2165 O O . SER A 1 283 ? 0.614 -2.812 0.071 1.00 74.56 283 SER A O 1
ATOM 2167 N N . ALA A 1 284 ? 0.878 -4.523 -1.359 1.00 71.75 284 ALA A N 1
ATOM 2168 C CA . ALA A 1 284 ? -0.259 -4.193 -2.221 1.00 71.75 284 ALA A CA 1
ATOM 2169 C C . ALA A 1 284 ? -1.613 -4.178 -1.485 1.00 71.75 284 ALA A C 1
ATOM 2171 O O . ALA A 1 284 ? -2.491 -3.389 -1.828 1.00 71.75 284 ALA A O 1
ATOM 2172 N N . ILE A 1 285 ? -1.795 -5.060 -0.495 1.00 83.19 285 ILE A N 1
ATOM 2173 C CA . ILE A 1 285 ? -3.011 -5.134 0.328 1.00 83.19 285 ILE A CA 1
ATOM 2174 C C . ILE A 1 285 ? -2.885 -4.191 1.528 1.00 83.19 285 ILE A C 1
ATOM 2176 O O . ILE A 1 285 ? -3.870 -3.551 1.878 1.00 83.19 285 ILE A O 1
ATOM 2180 N N . LEU A 1 286 ? -1.687 -4.034 2.110 1.00 83.62 286 LEU A N 1
ATOM 2181 C CA . LEU A 1 286 ? -1.420 -3.049 3.171 1.00 83.62 286 LEU A CA 1
ATOM 2182 C C . LEU A 1 286 ? -1.875 -1.638 2.784 1.00 83.62 286 LEU A C 1
ATOM 2184 O O . LEU A 1 286 ? -2.516 -0.966 3.583 1.00 83.62 286 LEU A O 1
ATOM 2188 N N . ASN A 1 287 ? -1.589 -1.211 1.551 1.00 78.12 287 ASN A N 1
ATOM 2189 C CA . ASN A 1 287 ? -1.985 0.107 1.048 1.00 78.12 287 ASN A CA 1
ATOM 2190 C C . ASN A 1 287 ? -3.507 0.252 0.822 1.00 78.12 287 ASN A C 1
ATOM 2192 O O . ASN A 1 287 ? -3.983 1.364 0.628 1.00 78.12 287 ASN A O 1
ATOM 2196 N N . GLN A 1 288 ? -4.275 -0.844 0.837 1.00 85.25 288 GLN A N 1
ATOM 2197 C CA . GLN A 1 288 ? -5.743 -0.822 0.747 1.00 85.25 288 GLN A CA 1
ATOM 2198 C C . GLN A 1 288 ? -6.416 -0.787 2.125 1.00 85.25 288 GLN A C 1
ATOM 2200 O O . GLN A 1 288 ? -7.631 -0.589 2.205 1.00 85.25 288 GLN A O 1
ATOM 2205 N N . ILE A 1 289 ? -5.660 -1.017 3.203 1.00 90.19 289 ILE A N 1
ATOM 2206 C CA . ILE A 1 289 ? -6.177 -0.989 4.569 1.00 90.19 289 ILE A CA 1
ATOM 2207 C C . ILE A 1 289 ? -6.443 0.463 4.953 1.00 90.19 289 ILE A C 1
ATOM 2209 O O . ILE A 1 289 ? -5.544 1.295 4.919 1.00 90.19 289 ILE A O 1
ATOM 2213 N N . ALA A 1 290 ? -7.673 0.745 5.371 1.00 90.06 290 ALA A N 1
ATOM 2214 C CA . ALA A 1 290 ? -8.054 2.042 5.921 1.00 90.06 290 ALA A CA 1
ATOM 2215 C C . ALA A 1 290 ? -8.035 2.042 7.456 1.00 90.06 290 ALA A C 1
ATOM 2217 O O . ALA A 1 290 ? -7.845 3.084 8.083 1.00 90.06 290 ALA A O 1
ATOM 2218 N N . ARG A 1 291 ? -8.273 0.885 8.092 1.00 92.88 291 ARG A N 1
ATOM 2219 C CA . ARG A 1 291 ? -8.280 0.768 9.556 1.00 92.88 291 ARG A CA 1
ATOM 2220 C C . ARG A 1 291 ? -8.077 -0.658 10.058 1.00 92.88 291 ARG A C 1
ATOM 2222 O O . ARG A 1 291 ? -8.433 -1.623 9.386 1.00 92.88 291 ARG A O 1
ATOM 2229 N N . PHE A 1 292 ? -7.622 -0.761 11.300 1.00 94.81 292 PHE A N 1
ATOM 2230 C CA . PHE A 1 292 ? -7.638 -1.972 12.112 1.00 94.81 292 PHE A CA 1
ATOM 2231 C C . PHE A 1 292 ? -8.697 -1.858 13.202 1.00 94.81 292 PHE A C 1
ATOM 2233 O O . PHE A 1 292 ? -8.878 -0.793 13.793 1.00 94.81 292 PHE A O 1
ATOM 2240 N N . ARG A 1 293 ? -9.398 -2.954 13.486 1.00 93.56 293 ARG A N 1
ATOM 2241 C CA . ARG A 1 293 ? -10.446 -2.993 14.508 1.00 93.56 293 ARG A CA 1
ATOM 2242 C C . ARG A 1 293 ? -10.436 -4.307 15.273 1.00 93.56 293 ARG A C 1
ATOM 2244 O O . ARG A 1 293 ? -10.290 -5.375 14.680 1.00 93.56 293 ARG A O 1
ATOM 2251 N N . VAL A 1 294 ? -10.660 -4.233 16.581 1.00 93.19 294 VAL A N 1
ATOM 2252 C CA . VAL A 1 294 ? -10.912 -5.414 17.416 1.00 93.19 294 VAL A CA 1
ATOM 2253 C C . VAL A 1 294 ? -12.285 -6.017 17.092 1.00 93.19 294 VAL A C 1
ATOM 2255 O O . VAL A 1 294 ? -13.307 -5.331 17.096 1.00 93.19 294 VAL A O 1
ATOM 2258 N N . LEU A 1 295 ? -12.333 -7.315 16.798 1.00 90.00 295 LEU A N 1
ATOM 2259 C CA . LEU A 1 295 ? -13.582 -8.027 16.541 1.00 90.00 295 LEU A CA 1
ATOM 2260 C C . LEU A 1 295 ? -14.331 -8.290 17.855 1.00 90.00 295 LEU A C 1
ATOM 2262 O O . LEU A 1 295 ? -13.754 -8.779 18.820 1.00 90.00 295 LEU A O 1
ATOM 2266 N N . GLY A 1 296 ? -15.643 -8.041 17.856 1.00 81.88 296 GLY A N 1
ATOM 2267 C CA . GLY A 1 296 ? -16.530 -8.379 18.975 1.00 81.88 296 GLY A CA 1
ATOM 2268 C C . GLY A 1 296 ? -16.719 -7.276 20.018 1.00 81.88 296 GLY A C 1
ATOM 2269 O O . GLY A 1 296 ? -17.583 -7.428 20.875 1.00 81.88 296 GLY A O 1
ATOM 2270 N N . SER A 1 297 ? -15.997 -6.157 19.917 1.00 76.69 297 SER A N 1
ATOM 2271 C CA . SER A 1 297 ? -16.232 -4.964 20.737 1.00 76.69 297 SER A CA 1
ATOM 2272 C C . SER A 1 297 ? -16.300 -3.710 19.852 1.00 76.69 297 SER A C 1
ATOM 2274 O O . SER A 1 297 ? -15.812 -3.699 18.716 1.00 76.69 297 SER A O 1
ATOM 2276 N N . ALA A 1 298 ? -17.054 -2.709 20.308 1.00 83.31 298 ALA A N 1
ATOM 2277 C CA . ALA A 1 298 ? -17.446 -1.536 19.528 1.00 83.31 298 ALA A CA 1
ATOM 2278 C C . ALA A 1 298 ? -17.091 -0.263 20.297 1.00 83.31 298 ALA A C 1
ATOM 2280 O O . ALA A 1 298 ? -17.930 0.302 20.999 1.00 83.31 298 ALA A O 1
ATOM 2281 N N . SER A 1 299 ? -15.837 0.164 20.153 1.00 91.56 299 SER A N 1
ATOM 2282 C CA . SER A 1 299 ? -15.277 1.325 20.835 1.00 91.56 299 SER A CA 1
ATOM 2283 C C . SER A 1 299 ? -14.311 2.102 19.935 1.00 91.56 299 SER A C 1
ATOM 2285 O O . SER A 1 299 ? -13.561 1.506 19.162 1.00 91.56 299 SER A O 1
ATOM 2287 N N . ALA A 1 300 ? -14.281 3.432 20.064 1.00 92.62 300 ALA A N 1
ATOM 2288 C CA . ALA A 1 300 ? -13.334 4.294 19.353 1.00 92.62 300 ALA A CA 1
ATOM 2289 C C . ALA A 1 300 ? -11.869 3.971 19.689 1.00 92.62 300 ALA A C 1
ATOM 2291 O O . ALA A 1 300 ? -11.016 4.047 18.810 1.00 92.62 300 ALA A O 1
ATOM 2292 N N . GLY A 1 301 ? -11.573 3.579 20.935 1.00 91.38 301 GLY A N 1
ATOM 2293 C CA . GLY A 1 301 ? -10.214 3.217 21.352 1.00 91.38 301 GLY A CA 1
ATOM 2294 C C . GLY A 1 301 ? -9.712 1.907 20.742 1.00 91.38 301 GLY A C 1
ATOM 2295 O O . GLY A 1 301 ? -8.509 1.699 20.628 1.00 91.38 301 GLY A O 1
ATOM 2296 N N . GLN A 1 302 ? -10.621 1.040 20.294 1.00 92.38 302 GLN A N 1
ATOM 2297 C CA . GLN A 1 302 ? -10.324 -0.256 19.671 1.00 92.38 302 GLN A CA 1
ATOM 2298 C C . GLN A 1 302 ? -10.247 -0.190 18.140 1.00 92.38 302 GLN A C 1
ATOM 2300 O O . GLN A 1 302 ? -10.205 -1.229 17.471 1.00 92.38 302 GLN A O 1
ATOM 2305 N N . VAL A 1 303 ? -10.271 1.020 17.583 1.00 93.88 303 VAL A N 1
ATOM 2306 C CA . VAL A 1 303 ? -10.090 1.281 16.160 1.00 93.88 303 VAL A CA 1
ATOM 2307 C C . VAL A 1 303 ? -8.810 2.075 15.974 1.00 93.88 303 VAL A C 1
ATOM 2309 O O . VAL A 1 303 ? -8.596 3.096 16.623 1.00 93.88 303 VAL A O 1
ATOM 2312 N N . TRP A 1 304 ? -7.982 1.614 15.047 1.00 94.56 304 TRP A N 1
ATOM 2313 C CA . TRP A 1 304 ? -6.799 2.326 14.599 1.00 94.56 304 TRP A CA 1
ATOM 2314 C C . TRP A 1 304 ? -6.943 2.663 13.125 1.00 94.56 304 TRP A C 1
ATOM 2316 O O . TRP A 1 304 ? -6.984 1.771 12.281 1.00 94.56 304 TRP A O 1
ATOM 2326 N N . LEU A 1 305 ? -7.049 3.946 12.813 1.00 93.56 305 LEU A N 1
ATOM 2327 C CA . LEU A 1 305 ? -7.061 4.448 11.448 1.00 93.56 305 LEU A CA 1
ATOM 2328 C C . LEU A 1 305 ? -5.646 4.377 10.876 1.00 93.56 305 LEU A C 1
ATOM 2330 O O . LEU A 1 305 ? -4.693 4.851 11.497 1.00 93.56 305 LEU A O 1
ATOM 2334 N N . TRP A 1 306 ? -5.538 3.762 9.703 1.00 90.56 306 TRP A N 1
ATOM 2335 C CA . TRP A 1 306 ? -4.301 3.607 8.954 1.00 90.56 306 TRP A CA 1
ATOM 2336 C C . TRP A 1 306 ? -4.230 4.738 7.930 1.00 90.56 306 TRP A C 1
ATOM 2338 O O . TRP A 1 306 ? -5.045 4.789 7.012 1.00 90.56 306 TRP A O 1
ATOM 2348 N N . ASP A 1 307 ? -3.336 5.698 8.155 1.00 84.50 307 ASP A N 1
ATOM 2349 C CA . ASP A 1 307 ? -3.258 6.922 7.359 1.00 84.50 307 ASP A CA 1
ATOM 2350 C C . ASP A 1 307 ? -2.161 6.870 6.284 1.00 84.50 307 ASP A C 1
ATOM 2352 O O . ASP A 1 307 ? -1.394 5.907 6.164 1.00 84.50 307 ASP A O 1
ATOM 2356 N N . ASP A 1 308 ? -2.062 7.942 5.495 1.00 74.44 308 ASP A N 1
ATOM 2357 C CA . ASP A 1 308 ? -1.102 8.016 4.395 1.00 74.44 308 ASP A CA 1
ATOM 2358 C C . ASP A 1 308 ? 0.357 8.063 4.874 1.00 74.44 308 ASP A C 1
ATOM 2360 O O . ASP A 1 308 ? 1.260 7.912 4.053 1.00 74.44 308 ASP A O 1
ATOM 2364 N N . SER A 1 309 ? 0.647 8.225 6.167 1.00 68.81 309 SER A N 1
ATOM 2365 C CA . SER A 1 309 ? 2.030 8.169 6.655 1.00 68.81 309 SER A CA 1
ATOM 2366 C C . SER A 1 309 ? 2.590 6.741 6.700 1.00 68.81 309 SER A C 1
ATOM 2368 O O . SER A 1 309 ? 3.805 6.565 6.601 1.00 68.81 309 SER A O 1
ATOM 2370 N N . ALA A 1 310 ? 1.720 5.727 6.785 1.00 63.06 310 ALA A N 1
ATOM 2371 C CA . ALA A 1 310 ? 2.107 4.331 6.994 1.00 63.06 310 ALA A CA 1
ATOM 2372 C C . ALA A 1 310 ? 2.247 3.500 5.701 1.00 63.06 310 ALA A C 1
ATOM 2374 O O . ALA A 1 310 ? 2.897 2.450 5.707 1.00 63.06 310 ALA A O 1
ATOM 2375 N N . ALA A 1 311 ? 1.657 3.942 4.586 1.00 65.38 311 ALA A N 1
ATOM 2376 C CA . ALA A 1 311 ? 1.677 3.186 3.332 1.00 65.38 311 ALA A CA 1
ATOM 2377 C C . ALA A 1 311 ? 2.991 3.362 2.527 1.00 65.38 311 ALA A C 1
ATOM 2379 O O . ALA A 1 311 ? 3.684 4.378 2.603 1.00 65.38 311 ALA A O 1
ATOM 2380 N N . THR A 1 312 ? 3.347 2.341 1.745 1.00 72.50 312 THR A N 1
ATOM 2381 C CA . THR A 1 312 ? 4.589 2.317 0.943 1.00 72.50 312 THR A CA 1
ATOM 2382 C C . THR A 1 312 ? 4.340 2.889 -0.456 1.00 72.50 312 THR A C 1
ATOM 2384 O O . THR A 1 312 ? 3.275 2.616 -1.015 1.00 72.50 312 THR A O 1
ATOM 2387 N N . PRO A 1 313 ? 5.257 3.687 -1.041 1.00 76.06 313 PRO A N 1
ATOM 2388 C CA . PRO A 1 313 ? 5.063 4.230 -2.382 1.00 76.06 313 PRO A CA 1
ATOM 2389 C C . PRO A 1 313 ? 5.079 3.125 -3.448 1.00 76.06 313 PRO A C 1
ATOM 2391 O O . PRO A 1 313 ? 5.875 2.186 -3.371 1.00 76.06 313 PRO A O 1
ATOM 2394 N N . SER A 1 314 ? 4.216 3.250 -4.453 1.00 84.12 314 SER A N 1
ATOM 2395 C CA . SER A 1 314 ? 4.205 2.416 -5.653 1.00 84.12 314 SER A CA 1
ATOM 2396 C C . SER A 1 314 ? 5.150 2.992 -6.705 1.00 84.12 314 SER A C 1
ATOM 2398 O O . SER A 1 314 ? 4.990 4.131 -7.146 1.00 84.12 314 SER A O 1
ATOM 2400 N N . VAL A 1 315 ? 6.150 2.213 -7.107 1.00 90.62 315 VAL A N 1
ATOM 2401 C CA . VAL A 1 315 ? 7.206 2.638 -8.027 1.00 90.62 315 VAL A CA 1
ATOM 2402 C C . VAL A 1 315 ? 7.206 1.738 -9.253 1.00 90.62 315 VAL A C 1
ATOM 2404 O O . VAL A 1 315 ? 7.365 0.523 -9.152 1.00 90.62 315 VAL A O 1
ATOM 2407 N N . ALA A 1 316 ? 7.060 2.344 -10.425 1.00 92.50 316 ALA A N 1
ATOM 2408 C CA . ALA A 1 316 ? 7.145 1.664 -11.703 1.00 92.50 316 ALA A CA 1
ATOM 2409 C C . ALA A 1 316 ? 8.535 1.823 -12.327 1.00 92.50 316 ALA A C 1
ATOM 2411 O O . ALA A 1 316 ? 9.028 2.938 -12.485 1.00 92.50 316 ALA A O 1
ATOM 2412 N N . LEU A 1 317 ? 9.144 0.712 -12.730 1.00 93.31 317 LEU A N 1
ATOM 2413 C CA . LEU A 1 317 ? 10.288 0.683 -13.634 1.00 93.31 317 LEU A CA 1
ATOM 2414 C C . LEU A 1 317 ? 9.745 0.560 -15.055 1.00 93.31 317 LEU A C 1
ATOM 2416 O O . LEU A 1 317 ? 9.198 -0.480 -15.432 1.00 93.31 317 LEU A O 1
ATOM 2420 N N . ALA A 1 318 ? 9.840 1.640 -15.821 1.00 90.81 318 ALA A N 1
ATOM 2421 C CA . ALA A 1 318 ? 9.277 1.678 -17.160 1.00 90.81 318 ALA A CA 1
ATOM 2422 C C . ALA A 1 318 ? 10.286 1.170 -18.196 1.00 90.81 318 ALA A C 1
ATOM 2424 O O . ALA A 1 318 ? 11.434 1.613 -18.251 1.00 90.81 318 ALA A O 1
ATOM 2425 N N . ASP A 1 319 ? 9.803 0.250 -19.030 1.00 84.00 319 ASP A N 1
ATOM 2426 C CA . ASP A 1 319 ? 10.514 -0.403 -20.124 1.00 84.00 319 ASP A CA 1
ATOM 2427 C C . ASP A 1 319 ? 11.857 -1.049 -19.719 1.00 84.00 319 ASP A C 1
ATOM 2429 O O . ASP A 1 319 ? 12.903 -0.698 -20.280 1.00 84.00 319 ASP A O 1
ATOM 2433 N N . PRO A 1 320 ? 11.852 -1.989 -18.752 1.00 82.38 320 PRO A N 1
ATOM 2434 C CA . PRO A 1 320 ? 13.062 -2.697 -18.348 1.00 82.38 320 PRO A CA 1
ATOM 2435 C C . PRO A 1 320 ? 13.672 -3.454 -19.534 1.00 82.38 320 PRO A C 1
ATOM 2437 O O . PRO A 1 320 ? 12.965 -4.121 -20.290 1.00 82.38 320 PRO A O 1
ATOM 2440 N N . VAL A 1 321 ? 14.996 -3.380 -19.680 1.00 72.62 321 VAL A N 1
ATOM 2441 C CA . VAL A 1 321 ? 15.738 -4.188 -20.655 1.00 72.62 321 VAL A CA 1
ATOM 2442 C C . VAL A 1 321 ? 16.303 -5.410 -19.930 1.00 72.62 321 VAL A C 1
ATOM 2444 O O . VAL A 1 321 ? 17.224 -5.245 -19.126 1.00 72.62 321 VAL A O 1
ATOM 2447 N N . PRO A 1 322 ? 15.776 -6.622 -20.176 1.00 65.38 322 PRO A N 1
ATOM 2448 C CA . PRO A 1 322 ? 16.295 -7.824 -19.543 1.00 65.38 322 PRO A CA 1
ATOM 2449 C C . PRO A 1 322 ? 17.730 -8.098 -20.011 1.00 65.38 322 PRO A C 1
ATOM 2451 O O . PRO A 1 322 ? 18.071 -7.900 -21.178 1.00 65.38 322 PRO A O 1
ATOM 2454 N N . SER A 1 323 ? 18.568 -8.558 -19.086 1.00 68.56 323 SER A N 1
ATOM 2455 C CA . SER A 1 323 ? 19.957 -8.943 -19.336 1.00 68.56 323 SER A CA 1
ATOM 2456 C C . SER A 1 323 ? 20.233 -10.278 -18.653 1.00 68.56 323 SER A C 1
ATOM 2458 O O . SER A 1 323 ? 19.906 -10.447 -17.478 1.00 68.56 323 SER A O 1
ATOM 2460 N N . ASP A 1 324 ? 20.892 -11.199 -19.359 1.00 64.50 324 ASP A N 1
ATOM 2461 C CA . ASP A 1 324 ? 21.367 -12.467 -18.784 1.00 64.50 324 ASP A CA 1
ATOM 2462 C C . ASP A 1 324 ? 22.511 -12.259 -17.775 1.00 64.50 324 ASP A C 1
ATOM 2464 O O . ASP A 1 324 ? 22.865 -13.166 -17.021 1.00 64.50 324 ASP A O 1
ATOM 2468 N N . GLN A 1 325 ? 23.073 -11.045 -17.729 1.00 72.56 325 GLN A N 1
ATOM 2469 C CA . GLN A 1 325 ? 24.022 -10.593 -16.719 1.00 72.56 325 GLN A CA 1
ATOM 2470 C C . GLN A 1 325 ? 23.335 -9.583 -15.779 1.00 72.56 325 GLN A C 1
ATOM 2472 O O . GLN A 1 325 ? 23.257 -8.394 -16.115 1.00 72.56 325 GLN A O 1
ATOM 2477 N N . PRO A 1 326 ? 22.859 -10.005 -14.587 1.00 73.31 326 PRO A N 1
ATOM 2478 C CA . PRO A 1 326 ? 22.070 -9.146 -13.701 1.00 73.31 326 PRO A CA 1
ATOM 2479 C C . PRO A 1 326 ? 22.797 -7.878 -13.245 1.00 73.31 326 PRO A C 1
ATOM 2481 O O . PRO A 1 326 ? 22.177 -6.836 -13.104 1.00 73.31 326 PRO A O 1
ATOM 2484 N N . LEU A 1 327 ? 24.119 -7.928 -13.043 1.00 80.00 327 LEU A N 1
ATOM 2485 C CA . LEU A 1 327 ? 24.891 -6.764 -12.580 1.00 80.00 327 LEU A CA 1
ATOM 2486 C C . LEU A 1 327 ? 25.051 -5.671 -13.648 1.00 80.00 327 LEU A C 1
ATOM 2488 O O . LEU A 1 327 ? 25.348 -4.530 -13.304 1.00 80.00 327 LEU A O 1
ATOM 2492 N N . LEU A 1 328 ? 24.856 -6.007 -14.926 1.00 76.50 328 LEU A N 1
ATOM 2493 C CA . LEU A 1 328 ? 24.868 -5.040 -16.027 1.00 76.50 328 LEU A CA 1
ATOM 2494 C C . LEU A 1 328 ? 23.458 -4.561 -16.402 1.00 76.50 328 LEU A C 1
ATOM 2496 O O . LEU A 1 328 ? 23.319 -3.644 -17.212 1.00 76.50 328 LEU A O 1
ATOM 2500 N N . GLU A 1 329 ? 22.413 -5.167 -15.830 1.00 82.62 329 GLU A N 1
ATOM 2501 C CA . GLU A 1 329 ? 21.033 -4.726 -16.021 1.00 82.62 329 GLU A CA 1
ATOM 2502 C C . GLU A 1 329 ? 20.848 -3.335 -15.402 1.00 82.62 329 GLU A C 1
ATOM 2504 O O . GLU A 1 329 ? 21.169 -3.089 -14.237 1.00 82.62 329 GLU A O 1
ATOM 2509 N N . GLU A 1 330 ? 20.271 -2.424 -16.182 1.00 83.88 330 GLU A N 1
ATOM 2510 C CA . GLU A 1 330 ? 20.123 -1.018 -15.816 1.00 83.88 330 GLU A CA 1
ATOM 2511 C C . GLU A 1 330 ? 19.367 -0.801 -14.496 1.00 83.88 330 GLU A C 1
ATOM 2513 O O . GLU A 1 330 ? 19.752 0.038 -13.681 1.00 83.88 330 GLU A O 1
ATOM 2518 N N . PHE A 1 331 ? 18.312 -1.581 -14.254 1.00 91.44 331 PHE A N 1
ATOM 2519 C CA . PHE A 1 331 ? 17.465 -1.430 -13.073 1.00 91.44 331 PHE A CA 1
ATOM 2520 C C . PHE A 1 331 ? 17.798 -2.381 -11.919 1.00 91.44 331 PHE A C 1
ATOM 2522 O O . PHE A 1 331 ? 17.139 -2.312 -10.880 1.00 91.44 331 PHE A O 1
ATOM 2529 N N . TYR A 1 332 ? 18.835 -3.218 -12.026 1.00 91.06 332 TYR A N 1
ATOM 2530 C CA . TYR A 1 332 ? 19.171 -4.194 -10.981 1.00 91.06 332 TYR A CA 1
ATOM 2531 C C . TYR A 1 332 ? 19.401 -3.545 -9.608 1.00 91.06 332 TYR A C 1
ATOM 2533 O O . TYR A 1 332 ? 18.796 -3.943 -8.606 1.00 91.06 332 TYR A O 1
ATOM 2541 N N . TYR A 1 333 ? 20.232 -2.501 -9.562 1.00 92.00 333 TYR A N 1
ATOM 2542 C CA . TYR A 1 333 ? 20.559 -1.791 -8.323 1.00 92.00 333 TYR A CA 1
ATOM 2543 C C . TYR A 1 333 ? 19.358 -1.023 -7.768 1.00 92.00 333 TYR A C 1
ATOM 2545 O O . TYR A 1 333 ? 19.150 -1.001 -6.556 1.00 92.00 333 TYR A O 1
ATOM 2553 N N . ILE A 1 334 ? 18.516 -0.463 -8.641 1.00 93.19 334 ILE A N 1
ATOM 2554 C CA . ILE A 1 334 ? 17.280 0.223 -8.246 1.00 93.19 334 ILE A CA 1
ATOM 2555 C C . ILE A 1 334 ? 16.296 -0.765 -7.614 1.00 93.19 334 ILE A C 1
ATOM 2557 O O . ILE A 1 334 ? 15.767 -0.503 -6.534 1.00 93.19 334 ILE A O 1
ATOM 2561 N N . ARG A 1 335 ? 16.093 -1.930 -8.243 1.00 91.06 335 ARG A N 1
ATOM 2562 C CA . ARG A 1 335 ? 15.228 -3.005 -7.737 1.00 91.06 335 ARG A CA 1
ATOM 2563 C C . ARG A 1 335 ? 15.689 -3.462 -6.354 1.00 91.06 335 ARG A C 1
ATOM 2565 O O . ARG A 1 335 ? 14.882 -3.562 -5.429 1.00 91.06 335 ARG A O 1
ATOM 2572 N N . LYS A 1 336 ? 16.996 -3.680 -6.178 1.00 89.88 336 LYS A N 1
ATOM 2573 C CA . LYS A 1 336 ? 17.580 -4.043 -4.878 1.00 89.88 336 LYS A CA 1
ATOM 2574 C C . LYS A 1 336 ? 17.422 -2.939 -3.832 1.00 89.88 336 LYS A C 1
ATOM 2576 O O . LYS A 1 336 ? 17.056 -3.255 -2.705 1.00 89.88 336 LYS A O 1
ATOM 2581 N N . ALA A 1 337 ? 17.632 -1.678 -4.204 1.00 89.88 337 ALA A N 1
ATOM 2582 C CA . ALA A 1 337 ? 17.512 -0.536 -3.302 1.00 89.88 337 ALA A CA 1
ATOM 2583 C C . ALA A 1 337 ? 16.068 -0.286 -2.832 1.00 89.88 337 ALA A C 1
ATOM 2585 O O . ALA A 1 337 ? 15.843 0.003 -1.659 1.00 89.88 337 ALA A O 1
ATOM 2586 N N . LEU A 1 338 ? 15.087 -0.393 -3.732 1.00 88.81 338 LEU A N 1
ATOM 2587 C CA . LEU A 1 338 ? 13.704 -0.001 -3.450 1.00 88.81 338 LEU A CA 1
ATOM 2588 C C . LEU A 1 338 ? 12.791 -1.149 -3.015 1.00 88.81 338 LEU A C 1
ATOM 2590 O O . LEU A 1 338 ? 11.812 -0.879 -2.327 1.00 88.81 338 LEU A O 1
ATOM 2594 N N . SER A 1 339 ? 13.101 -2.410 -3.337 1.00 82.62 339 SER A N 1
ATOM 2595 C CA . SER A 1 339 ? 12.239 -3.553 -2.975 1.00 82.62 339 SER A CA 1
ATOM 2596 C C . SER A 1 339 ? 11.828 -3.646 -1.491 1.00 82.62 339 SER A C 1
ATOM 2598 O O . SER A 1 339 ? 10.688 -4.040 -1.250 1.00 82.62 339 SER A O 1
ATOM 2600 N N . PRO A 1 340 ? 12.647 -3.251 -0.488 1.00 80.75 340 PRO A N 1
ATOM 2601 C CA . PRO A 1 340 ? 12.219 -3.268 0.916 1.00 80.75 340 PRO A CA 1
ATOM 2602 C C . PRO A 1 340 ? 11.350 -2.065 1.318 1.00 80.75 340 PRO A C 1
ATOM 2604 O O . PRO A 1 340 ? 10.837 -2.020 2.434 1.00 80.75 340 PRO A O 1
ATOM 2607 N N . HIS A 1 341 ? 11.242 -1.049 0.460 1.00 76.69 341 HIS A N 1
ATOM 2608 C CA . HIS A 1 341 ? 10.722 0.277 0.811 1.00 76.69 341 HIS A CA 1
ATOM 2609 C C . HIS A 1 341 ? 9.612 0.781 -0.116 1.00 76.69 341 HIS A C 1
ATOM 2611 O O . HIS A 1 341 ? 8.989 1.795 0.193 1.00 76.69 341 HIS A O 1
ATOM 2617 N N . ALA A 1 342 ? 9.373 0.105 -1.237 1.00 81.25 342 ALA A N 1
ATOM 2618 C CA . ALA A 1 342 ? 8.401 0.483 -2.248 1.00 81.25 342 ALA A CA 1
ATOM 2619 C C . ALA A 1 342 ? 7.785 -0.755 -2.907 1.00 81.25 342 ALA A C 1
ATOM 2621 O O . ALA A 1 342 ? 8.433 -1.794 -3.058 1.00 81.25 342 ALA A O 1
ATOM 2622 N N . GLN A 1 343 ? 6.536 -0.628 -3.351 1.00 80.12 343 GLN A N 1
ATOM 2623 C CA . GLN A 1 343 ? 5.917 -1.631 -4.204 1.00 80.12 343 GLN A CA 1
ATOM 2624 C C . GLN A 1 343 ? 6.422 -1.441 -5.633 1.00 80.12 343 GLN A C 1
ATOM 2626 O O . GLN A 1 343 ? 6.045 -0.485 -6.304 1.00 80.12 343 GLN A O 1
ATOM 2631 N N . MET A 1 344 ? 7.259 -2.365 -6.092 1.00 85.94 344 MET A N 1
ATOM 2632 C CA . MET A 1 344 ? 7.825 -2.316 -7.436 1.00 85.94 344 MET A CA 1
ATOM 2633 C C . MET A 1 344 ? 6.867 -2.935 -8.456 1.00 85.94 344 MET A C 1
ATOM 2635 O O . MET A 1 344 ? 6.317 -4.016 -8.233 1.00 85.94 344 MET A O 1
ATOM 2639 N N . MET A 1 345 ? 6.707 -2.276 -9.597 1.00 88.12 345 MET A N 1
ATOM 2640 C CA . MET A 1 345 ? 6.099 -2.847 -10.795 1.00 88.12 345 MET A CA 1
ATOM 2641 C C . MET A 1 345 ? 6.958 -2.548 -12.011 1.00 88.12 345 MET A C 1
ATOM 2643 O O . MET A 1 345 ? 7.684 -1.562 -12.039 1.00 88.12 345 MET A O 1
ATOM 2647 N N . GLU A 1 346 ? 6.900 -3.424 -13.003 1.00 89.81 346 GLU A N 1
ATOM 2648 C CA . GLU A 1 346 ? 7.740 -3.332 -14.191 1.00 89.81 346 GLU A CA 1
ATOM 2649 C C . GLU A 1 346 ? 6.892 -3.649 -15.419 1.00 89.81 346 GLU A C 1
ATOM 2651 O O . GLU A 1 346 ? 5.990 -4.493 -15.362 1.00 89.81 346 GLU A O 1
ATOM 2656 N N . GLY A 1 347 ? 7.158 -2.959 -16.521 1.00 86.88 347 GLY A N 1
ATOM 2657 C CA . GLY A 1 347 ? 6.451 -3.169 -17.777 1.00 86.88 347 GLY A CA 1
ATOM 2658 C C . GLY A 1 347 ? 6.597 -1.984 -18.715 1.00 86.88 347 GLY A C 1
ATOM 2659 O O . GLY A 1 347 ? 7.386 -1.073 -18.464 1.00 86.88 347 GLY A O 1
ATOM 2660 N N . GLU A 1 348 ? 5.831 -2.001 -19.800 1.00 85.94 348 GLU A N 1
ATOM 2661 C CA . GLU A 1 348 ? 5.867 -0.923 -20.786 1.00 85.94 348 GLU A CA 1
ATOM 2662 C C . GLU A 1 348 ? 5.341 0.395 -20.209 1.00 85.94 348 GLU A C 1
ATOM 2664 O O . GLU A 1 348 ? 4.412 0.392 -19.395 1.00 85.94 348 GLU A O 1
ATOM 2669 N N . LEU A 1 349 ? 5.899 1.527 -20.651 1.00 87.44 349 LEU A N 1
ATOM 2670 C CA . LEU A 1 349 ? 5.534 2.852 -20.130 1.00 87.44 349 LEU A CA 1
ATOM 2671 C C . LEU A 1 349 ? 4.014 3.119 -20.166 1.00 87.44 349 LEU A C 1
ATOM 2673 O O . LEU A 1 349 ? 3.460 3.579 -19.171 1.00 87.44 349 LEU A O 1
ATOM 2677 N N . SER A 1 350 ? 3.326 2.769 -21.256 1.00 85.00 350 SER A N 1
ATOM 2678 C CA . SER A 1 350 ? 1.863 2.909 -21.396 1.00 85.00 350 SER A CA 1
ATOM 2679 C C . SER A 1 350 ? 1.077 2.116 -20.348 1.00 85.00 350 SER A C 1
ATOM 2681 O O . SER A 1 350 ? 0.108 2.602 -19.756 1.00 85.00 350 SER A O 1
ATOM 2683 N N . GLN A 1 351 ? 1.515 0.887 -20.070 1.00 86.62 351 GLN A N 1
ATOM 2684 C CA . GLN A 1 351 ? 0.898 0.021 -19.069 1.00 86.62 351 GLN A CA 1
ATOM 2685 C C . GLN A 1 351 ? 1.142 0.553 -17.658 1.00 86.62 351 GLN A C 1
ATOM 2687 O O . GLN A 1 351 ? 0.266 0.439 -16.802 1.00 86.62 351 GLN A O 1
ATOM 2692 N N . MET A 1 352 ? 2.324 1.124 -17.409 1.00 89.19 352 MET A N 1
ATOM 2693 C CA . MET A 1 352 ? 2.655 1.727 -16.120 1.00 89.19 352 MET A CA 1
ATOM 2694 C C . MET A 1 352 ? 1.830 2.991 -15.879 1.00 89.19 352 MET A C 1
ATOM 2696 O O . MET A 1 352 ? 1.244 3.118 -14.809 1.00 89.19 352 MET A O 1
ATOM 2700 N N . LEU A 1 353 ? 1.689 3.865 -16.879 1.00 87.44 353 LEU A N 1
ATOM 2701 C CA . LEU A 1 353 ? 0.837 5.058 -16.799 1.00 87.44 353 LEU A CA 1
ATOM 2702 C C . LEU A 1 353 ? -0.622 4.699 -16.486 1.00 87.44 353 LEU A C 1
ATOM 2704 O O . LEU A 1 353 ? -1.227 5.287 -15.593 1.00 87.44 353 LEU A O 1
ATOM 2708 N N . SER A 1 354 ? -1.147 3.647 -17.121 1.00 85.00 354 SER A N 1
ATOM 2709 C CA . SER A 1 354 ? -2.509 3.143 -16.873 1.00 85.00 354 SER A CA 1
ATOM 2710 C C . SER A 1 354 ? -2.735 2.613 -15.447 1.00 85.00 354 SER A C 1
ATOM 2712 O O . SER A 1 354 ? -3.876 2.479 -15.011 1.00 85.00 354 SER A O 1
ATOM 2714 N N . ARG A 1 355 ? -1.663 2.262 -14.722 1.00 83.38 355 ARG A N 1
ATOM 2715 C CA . ARG A 1 355 ? -1.715 1.776 -13.331 1.00 83.38 355 ARG A CA 1
ATOM 2716 C C . ARG A 1 355 ? -1.520 2.885 -12.292 1.00 83.38 355 ARG A C 1
ATOM 2718 O O . ARG A 1 355 ? -1.623 2.589 -11.106 1.00 83.38 355 ARG A O 1
ATOM 2725 N N . SER A 1 356 ? -1.230 4.114 -12.725 1.00 82.62 356 SER A N 1
ATOM 2726 C CA . SER A 1 356 ? -1.043 5.306 -11.882 1.00 82.62 356 SER A CA 1
ATOM 2727 C C . SER A 1 356 ? -0.104 5.099 -10.670 1.00 82.62 356 SER A C 1
ATOM 2729 O O . SER A 1 356 ? -0.541 5.267 -9.530 1.00 82.62 356 SER A O 1
ATOM 2731 N N . PRO A 1 357 ? 1.180 4.729 -10.878 1.00 88.06 357 PRO A N 1
ATOM 2732 C CA . PRO A 1 357 ? 2.204 4.723 -9.824 1.00 88.06 357 PRO A CA 1
ATOM 2733 C C . PRO A 1 357 ? 2.334 6.068 -9.108 1.00 88.06 357 PRO A C 1
ATOM 2735 O O . PRO A 1 357 ? 2.040 7.114 -9.685 1.00 88.06 357 PRO A O 1
ATOM 2738 N N . ASP A 1 358 ? 2.936 6.038 -7.915 1.00 84.75 358 ASP A N 1
ATOM 2739 C CA . ASP A 1 358 ? 3.445 7.243 -7.252 1.00 84.75 358 ASP A CA 1
ATOM 2740 C C . ASP A 1 358 ? 4.713 7.756 -7.957 1.00 84.75 358 ASP A C 1
ATOM 2742 O O . ASP A 1 358 ? 4.902 8.954 -8.137 1.00 84.75 358 ASP A O 1
ATOM 2746 N N . ALA A 1 359 ? 5.599 6.861 -8.403 1.00 91.81 359 ALA A N 1
ATOM 2747 C CA . ALA A 1 359 ? 6.795 7.252 -9.144 1.00 91.81 359 ALA A CA 1
ATOM 2748 C C . ALA A 1 359 ? 7.058 6.354 -10.353 1.00 91.81 359 ALA A C 1
ATOM 2750 O O . ALA A 1 359 ? 6.875 5.140 -10.290 1.00 91.81 359 ALA A O 1
ATOM 2751 N N . ILE A 1 360 ? 7.553 6.950 -11.436 1.00 94.62 360 ILE A N 1
ATOM 2752 C CA . ILE A 1 360 ? 8.029 6.246 -12.628 1.00 94.62 360 ILE A CA 1
ATOM 2753 C C . ILE A 1 360 ? 9.527 6.491 -12.736 1.00 94.62 360 ILE A C 1
ATOM 2755 O O . ILE A 1 360 ? 9.979 7.636 -12.765 1.00 94.62 360 ILE A O 1
ATOM 2759 N N . ILE A 1 361 ? 10.296 5.411 -12.810 1.00 95.06 361 ILE A N 1
ATOM 2760 C CA . ILE A 1 361 ? 11.732 5.446 -13.046 1.00 95.06 361 ILE A CA 1
ATOM 2761 C C . ILE A 1 361 ? 11.991 5.084 -14.506 1.00 95.06 361 ILE A C 1
ATOM 2763 O O . ILE A 1 361 ? 11.607 4.009 -14.968 1.00 95.06 361 ILE A O 1
ATOM 2767 N N . LEU A 1 362 ? 12.667 5.988 -15.213 1.00 91.88 362 LEU A N 1
ATOM 2768 C CA . LEU A 1 362 ? 13.172 5.785 -16.565 1.00 91.88 362 LEU A CA 1
ATOM 2769 C C . LEU A 1 362 ? 14.697 5.693 -16.549 1.00 91.88 362 LEU A C 1
ATOM 2771 O O . LEU A 1 362 ? 15.383 6.512 -15.930 1.00 91.88 362 LEU A O 1
ATOM 2775 N N . GLY A 1 363 ? 15.210 4.709 -17.278 1.00 87.75 363 GLY A N 1
ATOM 2776 C CA . GLY A 1 363 ? 16.629 4.576 -17.575 1.00 87.75 363 GLY A CA 1
ATOM 2777 C C . GLY A 1 363 ? 17.140 5.623 -18.571 1.00 87.75 363 GLY A C 1
ATOM 2778 O O . GLY A 1 363 ? 16.479 6.626 -18.862 1.00 87.75 363 GLY A O 1
ATOM 2779 N N . ASP A 1 364 ? 18.311 5.353 -19.136 1.00 85.50 364 ASP A N 1
ATOM 2780 C CA . ASP A 1 364 ? 18.973 6.139 -20.165 1.00 85.50 364 ASP A CA 1
ATOM 2781 C C . ASP A 1 364 ? 18.187 6.085 -21.481 1.00 85.50 364 ASP A C 1
ATOM 2783 O O . ASP A 1 364 ? 18.365 5.208 -22.332 1.00 85.50 364 ASP A O 1
ATOM 2787 N N . ARG A 1 365 ? 17.277 7.048 -21.637 1.00 78.25 365 ARG A N 1
ATOM 2788 C CA . ARG A 1 365 ? 16.444 7.226 -22.828 1.00 78.25 365 ARG A CA 1
ATOM 2789 C C . ARG A 1 365 ? 16.553 8.629 -23.383 1.00 78.25 365 ARG A C 1
ATOM 2791 O O . ARG A 1 365 ? 16.307 9.602 -22.669 1.00 78.25 365 ARG A O 1
ATOM 2798 N N . SER A 1 366 ? 16.835 8.699 -24.681 1.00 67.50 366 SER A N 1
ATOM 2799 C CA . SER A 1 366 ? 16.960 9.940 -25.445 1.00 67.50 366 SER A CA 1
ATOM 2800 C C . SER A 1 366 ? 15.603 10.551 -25.818 1.00 67.50 366 SER A C 1
ATOM 2802 O O . SER A 1 366 ? 15.417 11.759 -25.696 1.00 67.50 366 SER A O 1
ATOM 2804 N N . LEU A 1 367 ? 14.636 9.720 -26.226 1.00 68.44 367 LEU A N 1
ATOM 2805 C CA . LEU A 1 367 ? 13.365 10.150 -26.813 1.00 68.44 367 LEU A CA 1
ATOM 2806 C C . LEU A 1 367 ? 12.174 9.400 -26.195 1.00 68.44 367 LEU A C 1
ATOM 2808 O O . LEU A 1 367 ? 12.235 8.196 -25.949 1.00 68.44 367 LEU A O 1
ATOM 2812 N N . ILE A 1 368 ? 11.083 10.131 -25.961 1.00 75.19 368 ILE A N 1
ATOM 2813 C CA . ILE A 1 368 ? 9.768 9.602 -25.574 1.00 75.19 368 ILE A CA 1
ATOM 2814 C C . ILE A 1 368 ? 8.804 10.035 -26.683 1.00 75.19 368 ILE A C 1
ATOM 2816 O O . ILE A 1 368 ? 8.617 11.234 -26.888 1.00 75.19 368 ILE A O 1
ATOM 2820 N N . GLY A 1 369 ? 8.272 9.077 -27.446 1.00 66.88 369 GLY A N 1
ATOM 2821 C CA . GLY A 1 369 ? 7.376 9.345 -28.574 1.00 66.88 369 GLY A CA 1
ATOM 2822 C C . GLY A 1 369 ? 5.987 9.833 -28.141 1.00 66.88 369 GLY A C 1
ATOM 2823 O O . GLY A 1 369 ? 5.532 9.565 -27.028 1.00 66.88 369 GLY A O 1
ATOM 2824 N N . TYR A 1 370 ? 5.288 10.534 -29.035 1.00 65.44 370 TYR A N 1
ATOM 2825 C CA . TYR A 1 370 ? 3.853 10.811 -28.886 1.00 65.44 370 TYR A CA 1
ATOM 2826 C C . TYR A 1 370 ? 3.036 9.539 -29.186 1.00 65.44 370 TYR A C 1
ATOM 2828 O O . TYR A 1 370 ? 3.412 8.819 -30.110 1.00 65.44 370 TYR A O 1
ATOM 2836 N N . PRO A 1 371 ? 1.925 9.249 -28.473 1.00 71.69 371 PRO A N 1
ATOM 2837 C CA . PRO A 1 371 ? 1.219 10.090 -27.491 1.00 71.69 371 PRO A CA 1
ATOM 2838 C C . PRO A 1 371 ? 1.734 9.990 -26.042 1.00 71.69 371 PRO A C 1
ATOM 2840 O O . PRO A 1 371 ? 1.369 10.825 -25.219 1.00 71.69 371 PRO A O 1
ATOM 2843 N N . HIS A 1 372 ? 2.611 9.027 -25.737 1.00 79.88 372 HIS A N 1
ATOM 2844 C CA . HIS A 1 372 ? 3.085 8.738 -24.375 1.00 79.88 372 HIS A CA 1
ATOM 2845 C C . HIS A 1 372 ? 3.694 9.944 -23.654 1.00 79.88 372 HIS A C 1
ATOM 2847 O O . HIS A 1 372 ? 3.613 10.034 -22.433 1.00 79.88 372 HIS A O 1
ATOM 2853 N N . LEU A 1 373 ? 4.311 10.873 -24.391 1.00 85.94 373 LEU A N 1
ATOM 2854 C CA . LEU A 1 373 ? 4.845 12.101 -23.810 1.00 85.94 373 LEU A CA 1
ATOM 2855 C C . LEU A 1 373 ? 3.758 12.951 -23.133 1.00 85.94 373 LEU A C 1
ATOM 2857 O O . LEU A 1 373 ? 3.970 13.408 -22.016 1.00 85.94 373 LEU A O 1
ATOM 2861 N N . THR A 1 374 ? 2.607 13.130 -23.784 1.00 87.25 374 THR A N 1
ATOM 2862 C CA . THR A 1 374 ? 1.498 13.928 -23.243 1.00 87.25 374 THR A CA 1
ATOM 2863 C C . THR A 1 374 ? 0.853 13.228 -22.052 1.00 87.25 374 THR A C 1
ATOM 2865 O O . THR A 1 374 ? 0.636 13.856 -21.027 1.00 87.25 374 THR A O 1
ATOM 2868 N N . GLU A 1 375 ? 0.646 11.910 -22.128 1.00 89.38 375 GLU A N 1
ATOM 2869 C CA . GLU A 1 375 ? 0.132 11.128 -20.991 1.00 89.38 375 GLU A CA 1
ATOM 2870 C C . GLU A 1 375 ? 1.071 11.187 -19.776 1.00 89.38 375 GLU A C 1
ATOM 2872 O O . GLU A 1 375 ? 0.626 11.253 -18.630 1.00 89.38 375 GLU A O 1
ATOM 2877 N N . LEU A 1 376 ? 2.385 11.178 -20.020 1.00 90.81 376 LEU A N 1
ATOM 2878 C CA . LEU A 1 376 ? 3.387 11.309 -18.971 1.00 90.81 376 LEU A CA 1
ATOM 2879 C C . LEU A 1 376 ? 3.413 12.729 -18.387 1.00 90.81 376 LEU A C 1
ATOM 2881 O O . LEU A 1 376 ? 3.563 12.869 -17.177 1.00 90.81 376 LEU A O 1
ATOM 2885 N N . GLU A 1 377 ? 3.258 13.769 -19.211 1.00 92.00 377 GLU A N 1
ATOM 2886 C CA . GLU A 1 377 ? 3.106 15.157 -18.755 1.00 92.00 377 GLU A CA 1
ATOM 2887 C C . GLU A 1 377 ? 1.871 15.312 -17.861 1.00 92.00 377 GLU A C 1
ATOM 2889 O O . GLU A 1 377 ? 2.013 15.791 -16.735 1.00 92.00 377 GLU A O 1
ATOM 2894 N N . ASP A 1 378 ? 0.710 14.825 -18.304 1.00 90.50 378 ASP A N 1
ATOM 2895 C CA . ASP A 1 378 ? -0.546 14.863 -17.547 1.00 90.50 378 ASP A CA 1
ATOM 2896 C C . ASP A 1 378 ? -0.404 14.135 -16.196 1.00 90.50 378 ASP A C 1
ATOM 2898 O O . ASP A 1 378 ? -0.743 14.682 -15.144 1.00 90.50 378 ASP A O 1
ATOM 2902 N N . TRP A 1 379 ? 0.191 12.935 -16.187 1.00 91.56 379 TRP A N 1
ATOM 2903 C CA . TRP A 1 379 ? 0.437 12.174 -14.955 1.00 91.56 379 TRP A CA 1
ATOM 2904 C C . TRP A 1 379 ? 1.374 12.905 -13.975 1.00 91.56 379 TRP A C 1
ATOM 2906 O O . TRP A 1 379 ? 1.149 12.890 -12.759 1.00 91.56 379 TRP A O 1
ATOM 2916 N N . ILE A 1 380 ? 2.414 13.587 -14.472 1.00 91.56 380 ILE A N 1
ATOM 2917 C CA . ILE A 1 380 ? 3.282 14.412 -13.617 1.00 91.56 380 ILE A CA 1
ATOM 2918 C C . ILE A 1 380 ? 2.492 15.613 -13.080 1.00 91.56 380 ILE A C 1
ATOM 2920 O O . ILE A 1 380 ? 2.592 15.920 -11.891 1.00 91.56 380 ILE A O 1
ATOM 2924 N N . GLU A 1 381 ? 1.674 16.282 -13.898 1.00 89.19 381 GLU A N 1
ATOM 2925 C CA . GLU A 1 381 ? 0.864 17.416 -13.434 1.00 89.19 381 GLU A CA 1
ATOM 2926 C C . GLU A 1 381 ? -0.121 17.032 -12.326 1.00 89.19 381 GLU A C 1
ATOM 2928 O O . GLU A 1 381 ? -0.342 17.827 -11.401 1.00 89.19 381 GLU A O 1
ATOM 2933 N N . GLU A 1 382 ? -0.658 15.812 -12.371 1.00 83.00 382 GLU A N 1
ATOM 2934 C CA . GLU A 1 382 ? -1.549 15.254 -11.351 1.00 83.00 382 GLU A CA 1
ATOM 2935 C C . GLU A 1 382 ? -0.850 14.925 -10.024 1.00 83.00 382 GLU A C 1
ATOM 2937 O O . GLU A 1 382 ? -1.515 14.868 -8.983 1.00 83.00 382 GLU A O 1
ATOM 2942 N N . GLY A 1 383 ? 0.481 14.802 -10.018 1.00 81.62 383 GLY A N 1
ATOM 2943 C CA . GLY A 1 383 ? 1.267 14.633 -8.797 1.00 81.62 383 GLY A CA 1
ATOM 2944 C C . GLY A 1 383 ? 2.421 13.639 -8.872 1.00 81.62 383 GLY A C 1
ATOM 2945 O O . GLY A 1 383 ? 3.154 13.571 -7.888 1.00 81.62 383 GLY A O 1
ATOM 2946 N N . GLY A 1 384 ? 2.592 12.912 -9.982 1.00 88.12 384 GLY A N 1
ATOM 2947 C CA . GLY A 1 384 ? 3.597 11.855 -10.140 1.00 88.12 384 GLY A CA 1
ATOM 2948 C C . GLY A 1 384 ? 5.057 12.320 -10.027 1.00 88.12 384 GLY A C 1
ATOM 2949 O O . GLY A 1 384 ? 5.395 13.451 -10.392 1.00 88.12 384 GLY A O 1
ATOM 2950 N N . ALA A 1 385 ? 5.956 11.443 -9.553 1.00 91.88 385 ALA A N 1
ATOM 2951 C CA . ALA A 1 385 ? 7.408 11.682 -9.605 1.00 91.88 385 ALA A CA 1
ATOM 2952 C C . ALA A 1 385 ? 8.072 10.925 -10.751 1.00 91.88 385 ALA A C 1
ATOM 2954 O O . ALA A 1 385 ? 8.229 9.703 -10.702 1.00 91.88 385 ALA A O 1
ATOM 2955 N N . LEU A 1 386 ? 8.561 11.664 -11.742 1.00 94.62 386 LEU A N 1
ATOM 2956 C CA . LEU A 1 386 ? 9.406 11.116 -12.790 1.00 94.62 386 LEU A CA 1
ATOM 2957 C C . LEU A 1 386 ? 10.871 11.144 -12.349 1.00 94.62 386 LEU A C 1
ATOM 2959 O O . LEU A 1 386 ? 11.452 12.215 -12.184 1.00 94.62 386 LEU A O 1
ATOM 2963 N N . ILE A 1 387 ? 11.489 9.976 -12.207 1.00 95.19 387 ILE A N 1
ATOM 2964 C CA . ILE A 1 387 ? 12.909 9.826 -11.876 1.00 95.19 387 ILE A CA 1
ATOM 2965 C C . ILE A 1 387 ? 13.639 9.323 -13.117 1.00 95.19 387 ILE A C 1
ATOM 2967 O O . ILE A 1 387 ? 13.279 8.295 -13.682 1.00 95.19 387 ILE A O 1
ATOM 2971 N N . ARG A 1 388 ? 14.679 10.034 -13.544 1.00 94.25 388 ARG A N 1
ATOM 2972 C CA . ARG A 1 388 ? 15.462 9.698 -14.736 1.00 94.25 388 ARG A CA 1
ATOM 2973 C C . ARG A 1 388 ? 16.929 9.514 -14.401 1.00 94.25 388 ARG A C 1
ATOM 2975 O O . ARG A 1 388 ? 17.477 10.264 -13.592 1.00 94.25 388 ARG A O 1
ATOM 2982 N N . PHE A 1 389 ? 17.563 8.577 -15.091 1.00 93.81 389 PHE A N 1
ATOM 2983 C CA . PHE A 1 389 ? 19.010 8.395 -15.086 1.00 93.81 389 PHE A CA 1
ATOM 2984 C C . PHE A 1 389 ? 19.600 8.816 -16.428 1.00 93.81 389 PHE A C 1
ATOM 2986 O O . PHE A 1 389 ? 19.029 8.546 -17.483 1.00 93.81 389 PHE A O 1
ATOM 2993 N N . ALA A 1 390 ? 20.727 9.519 -16.385 1.00 91.50 390 ALA A N 1
ATOM 2994 C CA . ALA A 1 390 ? 21.436 9.932 -17.581 1.00 91.50 390 ALA A CA 1
ATOM 2995 C C . ALA A 1 390 ? 22.438 8.857 -18.016 1.00 91.50 390 ALA A C 1
ATOM 2997 O O . ALA A 1 390 ? 23.074 8.210 -17.189 1.00 91.50 390 ALA A O 1
ATOM 2998 N N . GLY A 1 391 ? 22.636 8.716 -19.321 1.00 88.44 391 GLY A N 1
ATOM 2999 C CA . GLY A 1 391 ? 23.656 7.844 -19.884 1.00 88.44 391 GLY A CA 1
ATOM 3000 C C . GLY A 1 391 ? 24.049 8.267 -21.303 1.00 88.44 391 GLY A C 1
ATOM 3001 O O . GLY A 1 391 ? 23.787 9.407 -21.712 1.00 88.44 391 GLY A O 1
ATOM 3002 N N . PRO A 1 392 ? 24.741 7.391 -22.055 1.00 82.44 392 PRO A N 1
ATOM 3003 C CA . PRO A 1 392 ? 25.194 7.686 -23.412 1.00 82.44 392 PRO A CA 1
ATOM 3004 C C . PRO A 1 392 ? 24.077 8.117 -24.373 1.00 82.44 392 PRO A C 1
ATOM 3006 O O . PRO A 1 392 ? 24.312 8.990 -25.208 1.00 82.44 392 PRO A O 1
ATOM 3009 N N . LYS A 1 393 ? 22.878 7.527 -24.273 1.00 81.69 393 LYS A N 1
ATOM 3010 C CA . LYS A 1 393 ? 21.760 7.810 -25.184 1.00 81.69 393 LYS A CA 1
ATOM 3011 C C . LYS A 1 393 ? 21.186 9.194 -24.933 1.00 81.69 393 LYS A C 1
ATOM 3013 O O . LYS A 1 393 ? 21.055 9.975 -25.872 1.00 81.69 393 LYS A O 1
ATOM 3018 N N . LEU A 1 394 ? 20.895 9.530 -23.674 1.00 84.81 394 LEU A N 1
ATOM 3019 C CA . LEU A 1 394 ? 20.409 10.858 -23.307 1.00 84.81 394 LEU A CA 1
ATOM 3020 C C . LEU A 1 394 ? 21.450 11.941 -23.627 1.00 84.81 394 LEU A C 1
ATOM 3022 O O . LEU A 1 394 ? 21.073 13.017 -24.071 1.00 84.81 394 LEU A O 1
ATOM 3026 N N . ALA A 1 395 ? 22.748 11.655 -23.464 1.00 83.69 395 ALA A N 1
ATOM 3027 C CA . ALA A 1 395 ? 23.825 12.595 -23.788 1.00 83.69 395 ALA A CA 1
ATOM 3028 C C . ALA A 1 395 ? 23.980 12.869 -25.296 1.00 83.69 395 ALA A C 1
ATOM 3030 O O . ALA A 1 395 ? 24.418 13.955 -25.679 1.00 83.69 395 ALA A O 1
ATOM 3031 N N . ALA A 1 396 ? 23.672 11.882 -26.142 1.00 77.06 396 ALA A N 1
ATOM 3032 C CA . ALA A 1 396 ? 23.745 11.997 -27.599 1.00 77.06 396 ALA A CA 1
ATOM 3033 C C . ALA A 1 396 ? 22.480 12.616 -28.225 1.00 77.06 396 ALA A C 1
ATOM 3035 O O . ALA A 1 396 ? 22.474 12.903 -29.421 1.00 77.06 396 ALA A O 1
ATOM 3036 N N . ALA A 1 397 ? 21.420 12.820 -27.438 1.00 75.06 397 ALA A N 1
ATOM 3037 C CA . ALA A 1 397 ? 20.158 13.365 -27.914 1.00 75.06 397 ALA A CA 1
ATOM 3038 C C . ALA A 1 397 ? 20.292 14.840 -28.340 1.00 75.06 397 ALA A C 1
ATOM 3040 O O . ALA A 1 397 ? 20.953 15.649 -27.682 1.00 75.06 397 ALA A O 1
ATOM 3041 N N . GLU A 1 398 ? 19.619 15.213 -29.432 1.00 66.56 398 GLU A N 1
ATOM 3042 C CA . GLU A 1 398 ? 19.541 16.615 -29.870 1.00 66.56 398 GLU A CA 1
ATOM 3043 C C . GLU A 1 398 ? 18.538 17.420 -29.023 1.00 66.56 398 GLU A C 1
ATOM 3045 O O . GLU A 1 398 ? 18.755 18.600 -28.747 1.00 66.56 398 GLU A O 1
ATOM 3050 N N . SER A 1 399 ? 17.459 16.773 -28.567 1.00 71.50 399 SER A N 1
ATOM 3051 C CA . SER A 1 399 ? 16.417 17.356 -27.716 1.00 71.50 399 SER A CA 1
ATOM 3052 C C . SER A 1 399 ? 16.273 16.575 -26.412 1.00 71.50 399 SER A C 1
ATOM 3054 O O . SER A 1 399 ? 16.090 15.360 -26.436 1.00 71.50 399 SER A O 1
ATOM 3056 N N . HIS A 1 400 ? 16.287 17.280 -25.280 1.00 78.06 400 HIS A N 1
ATOM 3057 C CA . HIS A 1 400 ? 16.094 16.691 -23.955 1.00 78.06 400 HIS A CA 1
ATOM 3058 C C . HIS A 1 400 ? 14.681 17.011 -23.460 1.00 78.06 400 HIS A C 1
ATOM 3060 O O . HIS A 1 400 ? 14.389 18.148 -23.091 1.00 78.06 400 HIS A O 1
ATOM 3066 N N . THR A 1 401 ? 13.798 16.016 -23.479 1.00 80.44 401 THR A N 1
ATOM 3067 C CA . THR A 1 401 ? 12.398 16.165 -23.054 1.00 80.44 401 THR A CA 1
ATOM 3068 C C . THR A 1 401 ? 12.228 15.706 -21.608 1.00 80.44 401 THR A C 1
ATOM 3070 O O . THR A 1 401 ? 12.835 14.708 -21.218 1.00 80.44 401 THR A O 1
ATOM 3073 N N . LEU A 1 402 ? 11.392 16.395 -20.819 1.00 87.25 402 LEU A N 1
ATOM 3074 C CA . LEU A 1 402 ? 11.138 16.092 -19.400 1.00 87.25 402 LEU A CA 1
ATOM 3075 C C . LEU A 1 402 ? 12.426 15.995 -18.560 1.00 87.25 402 LEU A C 1
ATOM 3077 O O . LEU A 1 402 ? 12.621 15.052 -17.789 1.00 87.25 402 LEU A O 1
ATOM 3081 N N . THR A 1 403 ? 13.317 16.977 -18.717 1.00 90.69 403 THR A N 1
ATOM 3082 C CA . THR A 1 403 ? 14.485 17.181 -17.849 1.00 90.69 403 THR A CA 1
ATOM 3083 C C . THR A 1 403 ? 14.340 18.483 -17.050 1.00 90.69 403 THR A C 1
ATOM 3085 O O . THR A 1 403 ? 13.746 19.444 -17.543 1.00 90.69 403 THR A O 1
ATOM 3088 N N . PRO A 1 404 ? 14.885 18.569 -15.820 1.00 91.44 404 PRO A N 1
ATOM 3089 C CA . PRO A 1 404 ? 14.775 19.778 -14.995 1.00 91.44 404 PRO A CA 1
ATOM 3090 C C . PRO A 1 404 ? 15.401 21.027 -15.630 1.00 91.44 404 PRO A C 1
ATOM 3092 O O . PRO A 1 404 ? 14.889 22.131 -15.461 1.00 91.44 404 PRO A O 1
ATOM 3095 N N . SER A 1 405 ? 16.494 20.843 -16.374 1.00 90.31 405 SER A N 1
ATOM 3096 C CA . SER A 1 405 ? 17.210 21.882 -17.118 1.00 90.31 405 SER A CA 1
ATOM 3097 C C . SER A 1 405 ? 17.690 21.339 -18.472 1.00 90.31 405 SER A C 1
ATOM 3099 O O . SER A 1 405 ? 17.845 20.119 -18.611 1.00 90.31 405 SER A O 1
ATOM 3101 N N . PRO A 1 406 ? 17.987 22.208 -19.457 1.00 89.25 406 PRO A N 1
ATOM 3102 C CA . PRO A 1 406 ? 18.646 21.793 -20.694 1.00 89.25 406 PRO A CA 1
ATOM 3103 C C . PRO A 1 406 ? 19.996 21.120 -20.405 1.00 89.25 406 PRO A C 1
ATOM 3105 O O . PRO A 1 406 ? 20.710 21.536 -19.491 1.00 89.25 406 PRO A O 1
ATOM 3108 N N . LEU A 1 407 ? 20.358 20.093 -21.177 1.00 89.81 407 LEU A N 1
ATOM 3109 C CA . LEU A 1 407 ? 21.619 19.355 -21.030 1.00 89.81 407 LEU A CA 1
ATOM 3110 C C . LEU A 1 407 ? 22.590 19.687 -22.171 1.00 89.81 407 LEU A C 1
ATOM 3112 O O . LEU A 1 407 ? 22.192 20.142 -23.247 1.00 89.81 407 LEU A O 1
ATOM 3116 N N . ARG A 1 408 ? 23.890 19.513 -21.928 1.00 87.44 408 ARG A N 1
ATOM 3117 C CA . ARG A 1 408 ? 24.932 19.617 -22.956 1.00 87.44 408 ARG A CA 1
ATOM 3118 C C . ARG A 1 408 ? 25.009 18.291 -23.713 1.00 87.44 408 ARG A C 1
ATOM 3120 O O . ARG A 1 408 ? 25.097 17.245 -23.079 1.00 87.44 408 ARG A O 1
ATOM 3127 N N . SER A 1 409 ? 25.073 18.350 -25.043 1.00 75.31 409 SER A N 1
ATOM 3128 C CA . SER A 1 409 ? 25.243 17.179 -25.921 1.00 75.31 409 SER A CA 1
ATOM 3129 C C . SER A 1 409 ? 26.688 16.652 -25.902 1.00 75.31 409 SER A C 1
ATOM 3131 O O . SER A 1 409 ? 27.388 16.652 -26.912 1.00 75.31 409 SER A O 1
ATOM 3133 N N . ALA A 1 410 ? 27.191 16.327 -24.710 1.00 72.75 410 ALA A N 1
ATOM 3134 C CA . ALA A 1 410 ? 28.507 15.749 -24.479 1.00 72.75 410 ALA A CA 1
ATOM 3135 C C . ALA A 1 410 ? 28.575 15.137 -23.074 1.00 72.75 410 ALA A C 1
ATOM 3137 O O . ALA A 1 410 ? 28.089 15.717 -22.101 1.00 72.75 410 ALA A O 1
ATOM 3138 N N . THR A 1 411 ? 29.246 13.994 -22.954 1.00 81.19 411 THR A N 1
ATOM 3139 C CA . THR A 1 411 ? 29.587 13.404 -21.654 1.00 81.19 411 THR A CA 1
ATOM 3140 C C . THR A 1 411 ? 30.901 13.994 -21.147 1.00 81.19 411 THR A C 1
ATOM 3142 O O . THR A 1 411 ? 31.884 14.052 -21.887 1.00 81.19 411 THR A O 1
ATOM 3145 N N . ARG A 1 412 ? 30.948 14.387 -19.873 1.00 86.06 412 ARG A N 1
ATOM 3146 C CA . ARG A 1 412 ? 32.197 14.708 -19.173 1.00 86.06 412 ARG A CA 1
ATOM 3147 C C . ARG A 1 412 ? 32.776 13.417 -18.605 1.00 86.06 412 ARG A C 1
ATOM 3149 O O . ARG A 1 412 ? 32.091 12.738 -17.844 1.00 86.06 412 ARG A O 1
ATOM 3156 N N . ALA A 1 413 ? 34.011 13.086 -18.970 1.00 83.12 413 ALA A N 1
ATOM 3157 C CA . ALA A 1 413 ? 34.767 11.992 -18.365 1.00 83.12 413 ALA A CA 1
ATOM 3158 C C . ALA A 1 413 ? 35.759 12.547 -17.330 1.00 83.12 413 ALA A C 1
ATOM 3160 O O . ALA A 1 413 ? 36.437 13.537 -17.591 1.00 83.12 413 ALA A O 1
ATOM 3161 N N . LEU A 1 414 ? 35.813 11.893 -16.176 1.00 75.94 414 LEU A N 1
ATOM 3162 C CA . LEU A 1 414 ? 36.588 12.194 -14.979 1.00 75.94 414 LEU A CA 1
ATOM 3163 C C . LEU A 1 414 ? 37.404 10.936 -14.651 1.00 75.94 414 LEU A C 1
ATOM 3165 O O . LEU A 1 414 ? 36.846 9.893 -14.316 1.00 75.94 414 LEU A O 1
ATOM 3169 N N . GLY A 1 415 ? 38.721 11.013 -14.782 1.00 62.22 415 GLY A N 1
ATOM 3170 C CA . GLY A 1 415 ? 39.617 9.868 -14.665 1.00 62.22 415 GLY A CA 1
ATOM 3171 C C . GLY A 1 415 ? 39.632 8.979 -15.915 1.00 62.22 415 GLY A C 1
ATOM 3172 O O . GLY A 1 415 ? 38.603 8.584 -16.458 1.00 62.22 415 GLY A O 1
ATOM 3173 N N . GLY A 1 416 ? 40.839 8.681 -16.394 1.00 63.47 416 GLY A N 1
ATOM 3174 C CA . GLY A 1 416 ? 41.107 7.868 -17.583 1.00 63.47 416 GLY A CA 1
ATOM 3175 C C . GLY A 1 416 ? 42.384 8.333 -18.284 1.00 63.47 416 GLY A C 1
ATOM 3176 O O . GLY A 1 416 ? 42.809 9.467 -18.092 1.00 63.47 416 GLY A O 1
ATOM 3177 N N . ALA A 1 417 ? 42.990 7.493 -19.130 1.00 54.62 417 ALA A N 1
ATOM 3178 C CA . ALA A 1 417 ? 44.268 7.799 -19.797 1.00 54.62 417 ALA A CA 1
ATOM 3179 C C . ALA A 1 417 ? 44.255 9.085 -20.661 1.00 54.62 417 ALA A C 1
ATOM 3181 O O . ALA A 1 417 ? 45.312 9.605 -21.006 1.00 54.62 417 ALA A O 1
ATOM 3182 N N . LEU A 1 418 ? 43.064 9.589 -21.006 1.00 55.25 418 LEU A N 1
ATOM 3183 C CA . LEU A 1 418 ? 42.834 10.800 -21.804 1.00 55.25 418 LEU A CA 1
ATOM 3184 C C . LEU A 1 418 ? 42.082 11.912 -21.039 1.00 55.25 418 LEU A C 1
ATOM 3186 O O . LEU A 1 418 ? 41.805 12.960 -21.623 1.00 55.25 418 LEU A O 1
ATOM 3190 N N . ALA A 1 419 ? 41.714 11.699 -19.770 1.00 62.38 419 ALA A N 1
ATOM 3191 C CA . ALA A 1 419 ? 40.991 12.681 -18.961 1.00 62.38 419 ALA A CA 1
ATOM 3192 C C . ALA A 1 419 ? 41.970 13.473 -18.082 1.00 62.38 419 ALA A C 1
ATOM 3194 O O . ALA A 1 419 ? 42.802 12.894 -17.392 1.00 62.38 419 ALA A O 1
ATOM 3195 N N . TRP A 1 420 ? 41.857 14.802 -18.101 1.00 65.81 420 TRP A N 1
ATOM 3196 C CA . TRP A 1 420 ? 42.728 15.715 -17.344 1.00 65.81 420 TRP A CA 1
ATOM 3197 C C . TRP A 1 420 ? 42.242 15.980 -15.910 1.00 65.81 420 TRP A C 1
ATOM 3199 O O . TRP A 1 420 ? 42.911 16.680 -15.156 1.00 65.81 420 TRP A O 1
ATOM 3209 N N . GLU A 1 421 ? 41.072 15.454 -15.544 1.00 75.06 421 GLU A N 1
ATOM 3210 C CA . GLU A 1 421 ? 40.411 15.679 -14.257 1.00 75.06 421 GLU A CA 1
ATOM 3211 C C . GLU A 1 421 ? 40.317 14.363 -13.482 1.00 75.06 421 GLU A C 1
ATOM 3213 O O . GLU A 1 421 ? 40.016 13.323 -14.068 1.00 75.06 421 GLU A O 1
ATOM 3218 N N . GLU A 1 422 ? 40.555 14.403 -12.171 1.00 84.19 422 GLU A N 1
ATOM 3219 C CA . GLU A 1 422 ? 40.391 13.241 -11.292 1.00 84.19 422 GLU A CA 1
ATOM 3220 C C . GLU A 1 422 ? 38.898 12.932 -11.057 1.00 84.19 422 GLU A C 1
ATOM 3222 O O . GLU A 1 422 ? 38.072 13.856 -11.078 1.00 84.19 422 GLU A O 1
ATOM 3227 N N . PRO A 1 423 ? 38.523 11.657 -10.824 1.00 88.75 423 PRO A N 1
ATOM 3228 C CA . PRO A 1 423 ? 37.179 11.300 -10.375 1.00 88.75 423 PRO A CA 1
ATOM 3229 C C . PRO A 1 423 ? 36.756 12.130 -9.159 1.00 88.75 423 PRO A C 1
ATOM 3231 O O . PRO A 1 423 ? 37.543 12.344 -8.240 1.00 88.75 423 PRO A O 1
ATOM 3234 N N . GLN A 1 424 ? 35.515 12.609 -9.157 1.00 92.31 424 GLN A N 1
ATOM 3235 C CA . GLN A 1 424 ? 35.032 13.555 -8.147 1.00 92.31 424 GLN A CA 1
ATOM 3236 C C . GLN A 1 424 ? 34.175 12.853 -7.094 1.00 92.31 424 GLN A C 1
ATOM 3238 O O . GLN A 1 424 ? 33.343 12.013 -7.441 1.00 92.31 424 GLN A O 1
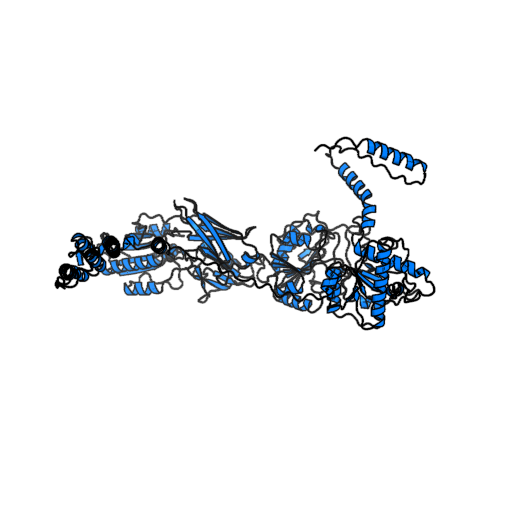ATOM 3243 N N . SER A 1 425 ? 34.332 13.230 -5.824 1.00 92.94 425 SER A N 1
ATOM 3244 C CA . SER A 1 425 ? 33.442 12.795 -4.744 1.00 92.94 425 SER A CA 1
ATOM 3245 C C . SER A 1 425 ? 32.166 13.646 -4.682 1.00 92.94 425 SER A C 1
ATOM 3247 O O . SER A 1 425 ? 32.049 14.712 -5.302 1.00 92.94 425 SER A O 1
ATOM 3249 N N . ILE A 1 426 ? 31.175 13.159 -3.936 1.00 92.00 426 ILE A N 1
ATOM 3250 C CA . ILE A 1 426 ? 29.884 13.827 -3.748 1.00 92.00 426 ILE A CA 1
ATOM 3251 C C . ILE A 1 426 ? 30.014 14.850 -2.615 1.00 92.00 426 ILE A C 1
ATOM 3253 O O . ILE A 1 426 ? 30.436 14.517 -1.512 1.00 92.00 426 ILE A O 1
ATOM 3257 N N . ALA A 1 427 ? 29.638 16.104 -2.868 1.00 91.69 427 ALA A N 1
ATOM 3258 C CA . ALA A 1 427 ? 29.681 17.143 -1.845 1.00 91.69 427 ALA A CA 1
ATOM 3259 C C . ALA A 1 427 ? 28.543 16.973 -0.817 1.00 91.69 427 ALA A C 1
ATOM 3261 O O . ALA A 1 427 ? 27.527 16.342 -1.121 1.00 91.69 427 ALA A O 1
ATOM 3262 N N . PRO A 1 428 ? 28.637 17.610 0.367 1.00 90.25 428 PRO A N 1
ATOM 3263 C CA . PRO A 1 428 ? 27.542 17.632 1.333 1.00 90.25 428 PRO A CA 1
ATOM 3264 C C . PRO A 1 428 ? 26.214 18.087 0.711 1.00 90.25 428 PRO A C 1
ATOM 3266 O O . PRO A 1 428 ? 26.171 19.075 -0.036 1.00 90.25 428 PRO A O 1
ATOM 3269 N N . PHE A 1 429 ? 25.131 17.371 1.032 1.00 89.81 429 PHE A N 1
ATOM 3270 C CA . PHE A 1 429 ? 23.796 17.690 0.531 1.00 89.81 429 PHE A CA 1
ATOM 3271 C C . PHE A 1 429 ? 23.321 19.065 1.018 1.00 89.81 429 PHE A C 1
ATOM 3273 O O . PHE A 1 429 ? 23.688 19.551 2.089 1.00 89.81 429 PHE A O 1
ATOM 3280 N N . ILE A 1 430 ? 22.498 19.721 0.200 1.00 86.12 430 ILE A N 1
ATOM 3281 C CA . ILE A 1 430 ? 22.024 21.079 0.467 1.00 86.12 430 ILE A CA 1
ATOM 3282 C C . ILE A 1 430 ? 20.862 21.016 1.471 1.00 86.12 430 ILE A C 1
ATOM 3284 O O . ILE A 1 430 ? 19.816 20.448 1.165 1.00 86.12 430 ILE A O 1
ATOM 3288 N N . ALA A 1 431 ? 21.019 21.654 2.636 1.00 74.81 431 ALA A N 1
ATOM 3289 C CA . ALA A 1 431 ? 20.095 21.555 3.778 1.00 74.81 431 ALA A CA 1
ATOM 3290 C C . ALA A 1 431 ? 18.643 22.014 3.512 1.00 74.81 431 ALA A C 1
ATOM 3292 O O . ALA A 1 431 ? 17.742 21.690 4.273 1.00 74.81 431 ALA A O 1
ATOM 3293 N N . THR A 1 432 ? 18.395 22.778 2.445 1.00 72.44 432 THR A N 1
ATOM 3294 C CA . THR A 1 432 ? 17.058 23.283 2.074 1.00 72.44 432 THR A CA 1
ATOM 3295 C C . THR A 1 432 ? 16.424 22.530 0.901 1.00 72.44 432 THR A C 1
ATOM 3297 O O . THR A 1 432 ? 15.394 22.954 0.375 1.00 72.44 432 THR A O 1
ATOM 3300 N N . LYS A 1 433 ? 17.053 21.445 0.433 1.00 84.25 433 LYS A N 1
ATOM 3301 C CA . LYS A 1 433 ? 16.622 20.656 -0.734 1.00 84.25 433 LYS A CA 1
ATOM 3302 C C . LYS A 1 433 ? 16.207 19.245 -0.318 1.00 84.25 433 LYS A C 1
ATOM 3304 O O . LYS A 1 433 ? 16.400 18.845 0.824 1.00 84.25 433 LYS A O 1
ATOM 3309 N N . GLY A 1 434 ? 15.659 18.472 -1.260 1.00 77.56 434 GLY A N 1
ATOM 3310 C CA . GLY A 1 434 ? 15.031 17.174 -0.976 1.00 77.56 434 GLY A CA 1
ATOM 3311 C C . GLY A 1 434 ? 15.922 16.137 -0.271 1.00 77.56 434 GLY A C 1
ATOM 3312 O O . GLY A 1 434 ? 15.400 15.231 0.371 1.00 77.56 434 GLY A O 1
ATOM 3313 N N . PHE A 1 435 ? 17.251 16.267 -0.332 1.00 86.50 435 PHE A N 1
ATOM 3314 C CA . PHE A 1 435 ? 18.207 15.318 0.258 1.00 86.50 435 PHE A CA 1
ATOM 3315 C C . PHE A 1 435 ? 18.885 15.794 1.555 1.00 86.50 435 PHE A C 1
ATOM 3317 O O . PHE A 1 435 ? 19.850 15.171 1.983 1.00 86.50 435 PHE A O 1
ATOM 3324 N N . ALA A 1 436 ? 18.388 16.859 2.191 1.00 76.56 436 ALA A N 1
ATOM 3325 C CA . ALA A 1 436 ? 19.011 17.493 3.361 1.00 76.56 436 ALA A CA 1
ATOM 3326 C C . ALA A 1 436 ? 19.382 16.534 4.513 1.00 76.56 436 ALA A C 1
ATOM 3328 O O . ALA A 1 436 ? 20.462 16.665 5.082 1.00 76.56 436 ALA A O 1
ATOM 3329 N N . ASP A 1 437 ? 18.525 15.552 4.811 1.00 74.56 437 ASP A N 1
ATOM 3330 C CA . ASP A 1 437 ? 18.693 14.633 5.953 1.00 74.56 437 ASP A CA 1
ATOM 3331 C C . ASP A 1 437 ? 19.344 13.290 5.587 1.00 74.56 437 ASP A C 1
ATOM 3333 O O . ASP A 1 437 ? 19.330 12.338 6.371 1.00 74.56 437 ASP A O 1
ATOM 3337 N N . ILE A 1 438 ? 19.885 13.172 4.374 1.00 84.50 438 ILE A N 1
ATOM 3338 C CA . ILE A 1 438 ? 20.598 11.968 3.953 1.00 84.50 438 ILE A CA 1
ATOM 3339 C C . ILE A 1 438 ? 22.050 12.083 4.416 1.00 84.50 438 ILE A C 1
ATOM 3341 O O . ILE A 1 438 ? 22.697 13.112 4.228 1.00 84.50 438 ILE A O 1
ATOM 3345 N N . LYS A 1 439 ? 22.586 11.011 5.008 1.00 86.75 439 LYS A N 1
ATOM 3346 C CA . LYS A 1 439 ? 24.012 10.941 5.336 1.00 86.75 439 LYS A CA 1
ATOM 3347 C C . LYS A 1 439 ? 24.826 11.078 4.048 1.00 86.75 439 LYS A C 1
ATOM 3349 O O . LYS A 1 439 ? 24.623 10.307 3.113 1.00 86.75 439 LYS A O 1
ATOM 3354 N N . THR A 1 440 ? 25.740 12.044 4.008 1.00 85.56 440 THR A N 1
ATOM 3355 C CA . THR A 1 440 ? 26.631 12.239 2.861 1.00 85.56 440 THR A CA 1
ATOM 3356 C C . THR A 1 440 ? 27.434 10.954 2.594 1.00 85.56 440 THR A C 1
ATOM 3358 O O . THR A 1 440 ? 27.940 10.369 3.562 1.00 85.56 440 THR A O 1
ATOM 3361 N N . PRO A 1 441 ? 27.549 10.510 1.327 1.00 86.62 441 PRO A N 1
ATOM 3362 C CA . PRO A 1 441 ? 28.408 9.391 0.937 1.00 86.62 441 PRO A CA 1
ATOM 3363 C C . PRO A 1 441 ? 29.850 9.571 1.421 1.00 86.62 441 PRO A C 1
ATOM 3365 O O . PRO A 1 441 ? 30.308 10.698 1.615 1.00 86.62 441 PRO A O 1
ATOM 3368 N N . ALA A 1 442 ? 30.578 8.466 1.595 1.00 82.50 442 ALA A N 1
ATOM 3369 C CA . ALA A 1 442 ? 32.011 8.532 1.880 1.00 82.50 442 ALA A CA 1
ATOM 3370 C C . ALA A 1 442 ? 32.787 9.125 0.689 1.00 82.50 442 ALA A C 1
ATOM 3372 O O . ALA A 1 442 ? 32.411 8.915 -0.464 1.00 82.50 442 ALA A O 1
ATOM 3373 N N . ASP A 1 443 ? 33.920 9.783 0.954 1.00 81.00 443 ASP A N 1
ATOM 3374 C CA . ASP A 1 443 ? 34.769 10.380 -0.093 1.00 81.00 443 ASP A CA 1
ATOM 3375 C C . ASP A 1 443 ? 35.321 9.349 -1.097 1.00 81.00 443 ASP A C 1
ATOM 3377 O O . ASP A 1 443 ? 35.729 9.706 -2.198 1.00 81.00 443 ASP A O 1
ATOM 3381 N N . SER A 1 444 ? 35.301 8.059 -0.739 1.00 79.19 444 SER A N 1
ATOM 3382 C CA . SER A 1 444 ? 35.660 6.939 -1.615 1.00 79.19 444 SER A CA 1
ATOM 3383 C C . SER A 1 444 ? 34.634 6.652 -2.717 1.00 79.19 444 SER A C 1
ATOM 3385 O O . SER A 1 444 ? 34.922 5.860 -3.608 1.00 79.19 444 SER A O 1
ATOM 3387 N N . ILE A 1 445 ? 33.432 7.233 -2.646 1.00 89.00 445 ILE A N 1
ATOM 3388 C CA . ILE A 1 445 ? 32.393 7.081 -3.667 1.00 89.00 445 ILE A CA 1
ATOM 3389 C C . ILE A 1 445 ? 32.644 8.106 -4.767 1.00 89.00 445 ILE A C 1
ATOM 3391 O O . ILE A 1 445 ? 32.380 9.300 -4.599 1.00 89.00 445 ILE A O 1
ATOM 3395 N N . LEU A 1 446 ? 33.162 7.630 -5.899 1.00 92.00 446 LEU A N 1
ATOM 3396 C CA . LEU A 1 446 ? 33.647 8.490 -6.968 1.00 92.00 446 LEU A CA 1
ATOM 3397 C C . LEU A 1 446 ? 32.697 8.499 -8.168 1.00 92.00 446 LEU A C 1
ATOM 3399 O O . LEU A 1 446 ? 32.073 7.499 -8.536 1.00 92.00 446 LEU A O 1
ATOM 3403 N N . VAL A 1 447 ? 32.606 9.659 -8.811 1.00 91.62 447 VAL A N 1
ATOM 3404 C CA . VAL A 1 447 ? 31.934 9.855 -10.094 1.00 91.62 447 VAL A CA 1
ATOM 3405 C C . VAL A 1 447 ? 32.992 9.979 -11.180 1.00 91.62 447 VAL A C 1
ATOM 3407 O O . VAL A 1 447 ? 33.841 10.870 -11.146 1.00 91.62 447 VAL A O 1
ATOM 3410 N N . ARG A 1 448 ? 32.927 9.064 -12.149 1.00 90.62 448 ARG A N 1
ATOM 3411 C CA . ARG A 1 448 ? 33.855 8.960 -13.282 1.00 90.62 448 ARG A CA 1
ATOM 3412 C C . ARG A 1 448 ? 33.300 9.585 -14.549 1.00 90.62 448 ARG A C 1
ATOM 3414 O O . ARG A 1 448 ? 34.051 9.988 -15.426 1.00 90.62 448 ARG A O 1
ATOM 3421 N N . ARG A 1 449 ? 31.982 9.632 -14.718 1.00 90.44 449 ARG A N 1
ATOM 3422 C CA . ARG A 1 449 ? 31.357 10.231 -15.902 1.00 90.44 449 ARG A CA 1
ATOM 3423 C C . ARG A 1 449 ? 30.050 10.891 -15.515 1.00 90.44 449 ARG A C 1
ATOM 3425 O O . ARG A 1 449 ? 29.355 10.394 -14.639 1.00 90.44 449 ARG A O 1
ATOM 3432 N N . GLN A 1 450 ? 29.715 11.988 -16.183 1.00 91.81 450 GLN A N 1
ATOM 3433 C CA . GLN A 1 450 ? 28.427 12.652 -16.003 1.00 91.81 450 GLN A CA 1
ATOM 3434 C C . GLN A 1 450 ? 27.965 13.369 -17.272 1.00 91.81 450 GLN A C 1
ATOM 3436 O O . GLN A 1 450 ? 28.783 13.812 -18.087 1.00 91.81 450 GLN A O 1
ATOM 3441 N N . VAL A 1 451 ? 26.650 13.518 -17.423 1.00 91.69 451 VAL A N 1
ATOM 3442 C CA . VAL A 1 451 ? 26.066 14.488 -18.360 1.00 91.69 451 VAL A CA 1
ATOM 3443 C C . VAL A 1 451 ? 25.999 15.840 -17.661 1.00 91.69 451 VAL A C 1
ATOM 3445 O O . VAL A 1 451 ? 25.648 15.917 -16.494 1.00 91.69 451 VAL A O 1
ATOM 3448 N N . LEU A 1 452 ? 26.367 16.921 -18.346 1.00 90.94 452 LEU A N 1
ATOM 3449 C CA . LEU A 1 452 ? 26.345 18.252 -17.741 1.00 90.94 452 LEU A CA 1
ATOM 3450 C C . LEU A 1 452 ? 25.056 18.994 -18.089 1.00 90.94 452 LEU A C 1
ATOM 3452 O O . LEU A 1 452 ? 24.698 19.113 -19.261 1.00 90.94 452 LEU A O 1
ATOM 3456 N N . ALA A 1 453 ? 24.421 19.594 -17.084 1.00 90.75 453 ALA A N 1
ATOM 3457 C CA . ALA A 1 453 ? 23.403 20.614 -17.301 1.00 90.75 453 ALA A CA 1
ATOM 3458 C C . ALA A 1 453 ? 24.006 21.872 -17.955 1.00 90.75 453 ALA A C 1
ATOM 3460 O O . ALA A 1 453 ? 25.146 22.261 -17.679 1.00 90.75 453 ALA A O 1
ATOM 3461 N N . GLN A 1 454 ? 23.237 22.529 -18.821 1.00 89.44 454 GLN A N 1
ATOM 3462 C CA . GLN A 1 454 ? 23.592 23.842 -19.345 1.00 89.44 454 GLN A CA 1
ATOM 3463 C C . GLN A 1 454 ? 23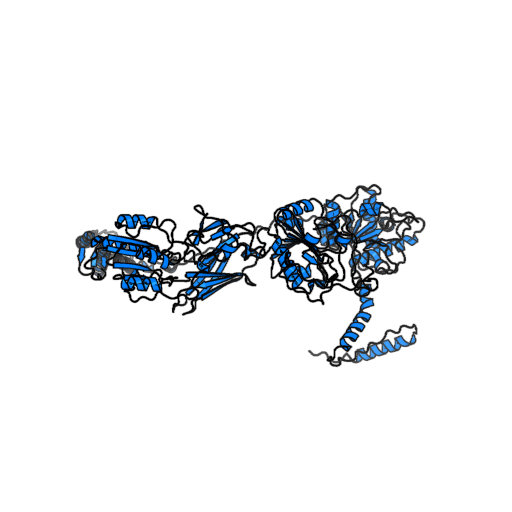.468 24.885 -18.224 1.00 89.44 454 GLN A C 1
ATOM 3465 O O . GLN A 1 454 ? 22.446 24.909 -17.534 1.00 89.44 454 GLN A O 1
ATOM 3470 N N . PRO A 1 455 ? 24.473 25.757 -18.025 1.00 87.62 455 PRO A N 1
ATOM 3471 C CA . PRO A 1 455 ? 24.395 26.809 -17.019 1.00 87.62 455 PRO A CA 1
ATOM 3472 C C . PRO A 1 455 ? 23.203 27.741 -17.273 1.00 87.62 455 PRO A C 1
ATOM 3474 O O . PRO A 1 455 ? 23.110 28.363 -18.329 1.00 87.62 455 PRO A O 1
ATOM 3477 N N . SER A 1 456 ? 22.311 27.862 -16.291 1.00 87.56 456 SER A N 1
ATOM 3478 C CA . SER A 1 456 ? 21.190 28.805 -16.303 1.00 87.56 456 SER A CA 1
ATOM 3479 C C . SER A 1 456 ? 21.004 29.439 -14.916 1.00 87.56 456 SER A C 1
ATOM 3481 O O . SER A 1 456 ? 21.455 28.859 -13.922 1.00 87.56 456 SER A O 1
ATOM 3483 N N . PRO A 1 457 ? 20.334 30.604 -14.805 1.00 86.75 457 PRO A N 1
ATOM 3484 C CA . PRO A 1 457 ? 20.049 31.231 -13.508 1.00 86.75 457 PRO A CA 1
ATOM 3485 C C . PRO A 1 457 ? 19.248 30.327 -12.555 1.00 86.75 457 PRO A C 1
ATOM 3487 O O . PRO A 1 457 ? 19.393 30.407 -11.339 1.00 86.75 457 PRO A O 1
ATOM 3490 N N . GLU A 1 458 ? 18.423 29.440 -13.113 1.00 86.06 458 GLU A N 1
ATOM 3491 C CA . GLU A 1 458 ? 17.529 28.536 -12.382 1.00 86.06 458 GLU A CA 1
ATOM 3492 C C . GLU A 1 458 ? 18.222 27.238 -11.943 1.00 86.06 458 GLU A C 1
ATOM 3494 O O . GLU A 1 458 ? 17.750 26.563 -11.027 1.00 86.06 458 GLU A O 1
ATOM 3499 N N . LEU A 1 459 ? 19.366 26.885 -12.544 1.00 90.00 459 LEU A N 1
ATOM 3500 C CA . LEU A 1 459 ? 20.059 25.619 -12.286 1.00 90.00 459 LEU A CA 1
ATOM 3501 C C . LEU A 1 459 ? 20.419 25.442 -10.804 1.00 90.00 459 LEU A C 1
ATOM 3503 O O . LEU A 1 459 ? 20.265 24.353 -10.247 1.00 90.00 459 LEU A O 1
ATOM 3507 N N . ALA A 1 460 ? 20.838 26.519 -10.136 1.00 87.75 460 ALA A N 1
ATOM 3508 C CA . ALA A 1 460 ? 21.123 26.498 -8.702 1.00 87.75 460 ALA A CA 1
ATOM 3509 C C . ALA A 1 460 ? 19.868 26.196 -7.860 1.00 87.75 460 ALA A C 1
ATOM 3511 O O . ALA A 1 460 ? 19.957 25.524 -6.833 1.00 87.75 460 ALA A O 1
ATOM 3512 N N . ALA A 1 461 ? 18.688 26.643 -8.303 1.00 87.50 461 ALA A N 1
ATOM 3513 C CA . ALA A 1 461 ? 17.424 26.349 -7.637 1.00 87.50 461 ALA A CA 1
ATOM 3514 C C . ALA A 1 461 ? 16.990 24.887 -7.837 1.00 87.50 461 ALA A C 1
ATOM 3516 O O . ALA A 1 461 ? 16.411 24.305 -6.916 1.00 87.50 461 ALA A O 1
ATOM 3517 N N . TYR A 1 462 ? 17.304 24.287 -8.988 1.00 91.94 462 TYR A N 1
ATOM 3518 C CA . TYR A 1 462 ? 16.982 22.888 -9.292 1.00 91.94 462 TYR A CA 1
ATOM 3519 C C . TYR A 1 462 ? 17.999 21.883 -8.746 1.00 91.94 462 TYR A C 1
ATOM 3521 O O . TYR A 1 462 ? 17.685 20.705 -8.615 1.00 91.94 462 TYR A O 1
ATOM 3529 N N . THR A 1 463 ? 19.208 22.305 -8.389 1.00 93.69 463 THR A N 1
ATOM 3530 C CA . THR A 1 463 ? 20.248 21.389 -7.900 1.00 93.69 463 THR A CA 1
ATOM 3531 C C . THR A 1 463 ? 19.931 20.894 -6.485 1.00 93.69 463 THR A C 1
ATOM 3533 O O . THR A 1 463 ? 19.805 21.687 -5.552 1.00 93.69 463 THR A O 1
ATOM 3536 N N . TRP A 1 464 ? 19.806 19.575 -6.320 1.00 91.56 464 TRP A N 1
ATOM 3537 C CA . TRP A 1 464 ? 19.610 18.902 -5.028 1.00 91.56 464 TRP A CA 1
ATOM 3538 C C . TRP A 1 464 ? 20.914 18.325 -4.472 1.00 91.56 464 TRP A C 1
ATOM 3540 O O . TRP A 1 464 ? 21.146 18.385 -3.265 1.00 91.56 464 TRP A O 1
ATOM 3550 N N . ALA A 1 465 ? 21.773 17.803 -5.349 1.00 92.94 465 ALA A N 1
ATOM 3551 C CA . ALA A 1 465 ? 23.090 17.272 -5.010 1.00 92.94 465 ALA A CA 1
ATOM 3552 C C . ALA A 1 465 ? 24.133 17.761 -6.016 1.00 92.94 465 ALA A C 1
ATOM 3554 O O . ALA A 1 465 ? 23.826 17.926 -7.199 1.00 92.94 465 ALA A O 1
ATOM 3555 N N . LYS A 1 466 ? 25.364 17.964 -5.550 1.00 94.50 466 LYS A N 1
ATOM 3556 C CA . LYS A 1 466 ? 26.497 18.442 -6.351 1.00 94.50 466 LYS A CA 1
ATOM 3557 C C . LYS A 1 466 ? 27.751 17.621 -6.052 1.00 94.50 466 LYS A C 1
ATOM 3559 O O . LYS A 1 466 ? 27.844 17.006 -4.992 1.00 94.50 466 LYS A O 1
ATOM 3564 N N . LEU A 1 467 ? 28.703 17.633 -6.972 1.00 93.50 467 LEU A N 1
ATOM 3565 C CA . LEU A 1 467 ? 30.040 17.081 -6.771 1.00 93.50 467 LEU A CA 1
ATOM 3566 C C . LEU A 1 467 ? 30.937 18.077 -6.029 1.00 93.50 467 LEU A C 1
ATOM 3568 O O . LEU A 1 467 ? 30.576 19.248 -5.864 1.00 93.50 467 LEU A O 1
ATOM 3572 N N . ALA A 1 468 ? 32.100 17.613 -5.569 1.00 91.19 468 ALA A N 1
ATOM 3573 C CA . ALA A 1 468 ? 33.086 18.431 -4.860 1.00 91.19 468 ALA A CA 1
ATOM 3574 C C . ALA A 1 468 ? 33.524 19.679 -5.656 1.00 91.19 468 ALA A C 1
ATOM 3576 O O . ALA A 1 468 ? 33.738 20.742 -5.075 1.00 91.19 468 ALA A O 1
ATOM 3577 N N . ASP A 1 469 ? 33.559 19.581 -6.986 1.00 89.31 469 ASP A N 1
ATOM 3578 C CA . ASP A 1 469 ? 33.852 20.686 -7.908 1.00 89.31 469 ASP A CA 1
ATOM 3579 C C . ASP A 1 469 ? 32.673 21.656 -8.149 1.00 89.31 469 ASP A C 1
ATOM 3581 O O . ASP A 1 469 ? 32.800 22.632 -8.889 1.00 89.31 469 ASP A O 1
ATOM 3585 N N . GLY A 1 470 ? 31.517 21.404 -7.530 1.00 89.31 470 GLY A N 1
ATOM 3586 C CA . GLY A 1 470 ? 30.315 22.227 -7.633 1.00 89.31 470 GLY A CA 1
ATOM 3587 C C . GLY A 1 470 ? 29.388 21.888 -8.802 1.00 89.31 470 GLY A C 1
ATOM 3588 O O . GLY A 1 470 ? 28.327 22.508 -8.910 1.00 89.31 470 GLY A O 1
ATOM 3589 N N . THR A 1 471 ? 29.724 20.912 -9.651 1.00 92.50 471 THR A N 1
ATOM 3590 C CA . THR A 1 471 ? 28.833 20.497 -10.745 1.00 92.50 471 THR A CA 1
ATOM 3591 C C . THR A 1 471 ? 27.607 19.723 -10.233 1.00 92.50 471 THR A C 1
ATOM 3593 O O . THR A 1 471 ? 27.729 18.961 -9.271 1.00 92.50 471 THR A O 1
ATOM 3596 N N . PRO A 1 472 ? 26.399 19.918 -10.806 1.00 93.81 472 PRO A N 1
ATOM 3597 C CA . PRO A 1 472 ? 25.193 19.220 -10.351 1.00 93.81 472 PRO A CA 1
ATOM 3598 C C . PRO A 1 472 ? 25.260 17.710 -10.606 1.00 93.81 472 PRO A C 1
ATOM 3600 O O . PRO A 1 472 ? 25.453 17.285 -11.738 1.00 93.81 472 PRO A O 1
ATOM 3603 N N . LEU A 1 473 ? 25.016 16.912 -9.565 1.00 94.25 473 LEU A N 1
ATOM 3604 C CA . LEU A 1 473 ? 24.875 15.454 -9.656 1.00 94.25 473 LEU A CA 1
ATOM 3605 C C . LEU A 1 473 ? 23.405 15.038 -9.771 1.00 94.25 473 LEU A C 1
ATOM 3607 O O . LEU A 1 473 ? 23.065 14.131 -10.528 1.00 94.25 473 LEU A O 1
ATOM 3611 N N . VAL A 1 474 ? 22.525 15.709 -9.022 1.00 95.56 474 VAL A N 1
ATOM 3612 C CA . VAL A 1 474 ? 21.074 15.505 -9.101 1.00 95.56 474 VAL A CA 1
ATOM 3613 C C . VAL A 1 474 ? 20.378 16.847 -9.195 1.00 95.56 474 VAL A C 1
ATOM 3615 O O . VAL A 1 474 ? 20.577 17.729 -8.355 1.00 95.56 474 VAL A O 1
ATOM 3618 N N . THR A 1 475 ? 19.528 16.979 -10.206 1.00 94.62 475 THR A N 1
ATOM 3619 C CA . THR A 1 475 ? 18.657 18.139 -10.407 1.00 94.62 475 THR A CA 1
ATOM 3620 C C . THR A 1 475 ? 17.203 17.715 -10.311 1.00 94.62 475 THR A C 1
ATOM 3622 O O . THR A 1 475 ? 16.856 16.639 -10.790 1.00 94.62 475 THR A O 1
ATOM 3625 N N . ALA A 1 476 ? 16.347 18.560 -9.749 1.00 93.31 476 ALA A N 1
ATOM 3626 C CA . ALA A 1 476 ? 14.915 18.336 -9.703 1.00 93.31 476 ALA A CA 1
ATOM 3627 C C . ALA A 1 476 ? 14.124 19.633 -9.896 1.00 93.31 476 ALA A C 1
ATOM 3629 O O . ALA A 1 476 ? 14.523 20.701 -9.426 1.00 93.31 476 ALA A O 1
ATOM 3630 N N . ARG A 1 477 ? 12.983 19.528 -10.576 1.00 91.62 477 ARG A N 1
ATOM 3631 C CA . ARG A 1 477 ? 12.081 20.642 -10.878 1.00 91.62 477 ARG A CA 1
ATOM 3632 C C . ARG A 1 477 ? 10.633 20.203 -10.669 1.00 91.62 477 ARG A C 1
ATOM 3634 O O . ARG A 1 477 ? 10.245 19.129 -11.118 1.00 91.62 477 ARG A O 1
ATOM 3641 N N . SER A 1 478 ? 9.837 21.053 -10.025 1.00 89.38 478 SER A N 1
ATOM 3642 C CA . SER A 1 478 ? 8.386 20.864 -9.921 1.00 89.38 478 SER A CA 1
ATOM 3643 C C . SER A 1 478 ? 7.705 21.098 -11.270 1.00 89.38 478 SER A C 1
ATOM 3645 O O . SER A 1 478 ? 8.043 22.048 -11.986 1.00 89.38 478 SER A O 1
ATOM 3647 N N . TYR A 1 479 ? 6.744 20.242 -11.599 1.00 86.31 479 TYR A N 1
ATOM 3648 C CA . TYR A 1 479 ? 5.953 20.309 -12.825 1.00 86.31 479 TYR A CA 1
ATOM 3649 C C . TYR A 1 479 ? 4.491 20.010 -12.467 1.00 86.31 479 TYR A C 1
ATOM 3651 O O . TYR A 1 479 ? 4.179 18.912 -12.017 1.00 86.31 479 TYR A O 1
ATOM 3659 N N . GLY A 1 480 ? 3.614 21.015 -12.551 1.00 85.56 480 GLY A N 1
ATOM 3660 C CA . GLY A 1 480 ? 2.274 20.943 -11.957 1.00 85.56 480 GLY A CA 1
ATOM 3661 C C . GLY A 1 480 ? 2.334 20.634 -10.454 1.00 85.56 480 GLY A C 1
ATOM 3662 O O . GLY A 1 480 ? 2.995 21.358 -9.702 1.00 85.56 480 GLY A O 1
ATOM 3663 N N . LYS A 1 481 ? 1.653 19.568 -10.012 1.00 80.38 481 LYS A N 1
ATOM 3664 C CA . LYS A 1 481 ? 1.721 19.059 -8.628 1.00 80.38 481 LYS A CA 1
ATOM 3665 C C . LYS A 1 481 ? 2.824 18.015 -8.414 1.00 80.38 481 LYS A C 1
ATOM 3667 O O . LYS A 1 481 ? 3.079 17.664 -7.263 1.00 80.38 481 LYS A O 1
ATOM 3672 N N . GLY A 1 482 ? 3.438 17.512 -9.483 1.00 86.88 482 GLY A N 1
ATOM 3673 C CA . GLY A 1 482 ? 4.461 16.474 -9.438 1.00 86.88 482 GLY A CA 1
ATOM 3674 C C . GLY A 1 482 ? 5.887 17.002 -9.514 1.00 86.88 482 GLY A C 1
ATOM 3675 O O . GLY A 1 482 ? 6.173 18.201 -9.376 1.00 86.88 482 GLY A O 1
ATOM 3676 N N . LEU A 1 483 ? 6.817 16.071 -9.717 1.00 90.25 483 LEU A N 1
ATOM 3677 C CA . LEU A 1 483 ? 8.251 16.325 -9.636 1.00 90.25 483 LEU A CA 1
ATOM 3678 C C . LEU A 1 483 ? 9.013 15.571 -10.727 1.00 90.25 483 LEU A C 1
ATOM 3680 O O . LEU A 1 483 ? 8.832 14.374 -10.911 1.00 90.25 483 LEU A O 1
ATOM 3684 N N . ILE A 1 484 ? 9.936 16.257 -11.396 1.00 94.12 484 ILE A N 1
ATOM 3685 C CA . ILE A 1 484 ? 10.897 15.640 -12.314 1.00 94.12 484 ILE A CA 1
ATOM 3686 C C . ILE A 1 484 ? 12.266 15.657 -11.639 1.00 94.12 484 ILE A C 1
ATOM 3688 O O . ILE A 1 484 ? 12.761 16.730 -11.297 1.00 94.12 484 ILE A O 1
ATOM 3692 N N . VAL A 1 485 ? 12.889 14.492 -11.470 1.00 95.31 485 VAL A N 1
ATOM 3693 C CA . VAL A 1 485 ? 14.224 14.296 -10.886 1.00 95.31 485 VAL A CA 1
ATOM 3694 C C . VAL A 1 485 ? 15.134 13.653 -11.929 1.00 95.31 485 VAL A C 1
ATOM 3696 O O . VAL A 1 485 ? 14.784 12.637 -12.520 1.00 95.31 485 VAL A O 1
ATOM 3699 N N . LEU A 1 486 ? 16.319 14.219 -12.139 1.00 95.44 486 LEU A N 1
ATOM 3700 C CA . LEU A 1 486 ? 17.343 13.685 -13.035 1.00 95.44 486 LEU A CA 1
ATOM 3701 C C . LEU A 1 486 ? 18.643 13.453 -12.264 1.00 95.44 486 LEU A C 1
ATOM 3703 O O . LEU A 1 486 ? 19.214 14.397 -11.710 1.00 95.44 486 LEU A O 1
ATOM 3707 N N . PHE A 1 487 ? 19.119 12.211 -12.289 1.00 95.88 487 PHE A N 1
ATOM 3708 C CA . PHE A 1 487 ? 20.477 11.832 -11.918 1.00 95.88 487 PHE A CA 1
ATOM 3709 C C . PHE A 1 487 ? 21.377 12.001 -13.144 1.00 95.88 487 PHE A C 1
ATOM 3711 O O . PHE A 1 487 ? 21.126 11.402 -14.186 1.00 95.88 487 PHE A O 1
ATOM 3718 N N . HIS A 1 488 ? 22.440 12.799 -13.031 1.00 95.19 488 HIS A N 1
ATOM 3719 C CA . HIS A 1 488 ? 23.379 13.088 -14.130 1.00 95.19 488 HIS A CA 1
ATOM 3720 C C . HIS A 1 488 ? 24.385 11.950 -14.396 1.00 95.19 488 HIS A C 1
ATOM 3722 O O . HIS A 1 488 ? 25.386 12.140 -15.086 1.00 95.19 488 HIS A O 1
ATOM 3728 N N . VAL A 1 489 ? 24.101 10.760 -13.866 1.00 94.06 489 VAL A N 1
ATOM 3729 C CA . VAL A 1 489 ? 24.884 9.522 -13.958 1.00 94.06 489 VAL A CA 1
ATOM 3730 C C . VAL A 1 489 ? 23.960 8.343 -14.270 1.00 94.06 489 VAL A C 1
ATOM 3732 O O . VAL A 1 489 ? 22.739 8.458 -14.131 1.00 94.06 489 VAL A O 1
ATOM 3735 N N . THR A 1 490 ? 24.545 7.206 -14.647 1.00 92.44 490 THR A N 1
ATOM 3736 C CA . THR A 1 490 ? 23.817 5.954 -14.888 1.00 92.44 490 THR A CA 1
ATOM 3737 C C . THR A 1 490 ? 23.259 5.364 -13.594 1.00 92.44 490 THR A C 1
ATOM 3739 O O . THR A 1 490 ? 23.795 5.589 -12.509 1.00 92.44 490 THR A O 1
ATOM 3742 N N . ALA A 1 491 ? 22.205 4.551 -13.708 1.00 91.00 491 ALA A N 1
ATOM 3743 C CA . ALA A 1 491 ? 21.685 3.746 -12.596 1.00 91.00 491 ALA A CA 1
ATOM 3744 C C . ALA A 1 491 ? 22.622 2.590 -12.192 1.00 91.00 491 ALA A C 1
ATOM 3746 O O . ALA A 1 491 ? 22.483 2.015 -11.111 1.00 91.00 491 ALA A O 1
ATOM 3747 N N . THR A 1 492 ? 23.575 2.254 -13.063 1.00 89.25 492 THR A N 1
ATOM 3748 C CA . THR A 1 492 ? 24.590 1.221 -12.864 1.00 89.25 492 THR A CA 1
ATOM 3749 C C . THR A 1 492 ? 25.919 1.820 -12.389 1.00 89.25 492 THR A C 1
ATOM 3751 O O . THR A 1 492 ? 26.168 3.016 -12.588 1.00 89.25 492 THR A O 1
ATOM 3754 N N . PRO A 1 493 ? 26.826 0.990 -11.842 1.00 88.94 493 PRO A N 1
ATOM 3755 C CA . PRO A 1 493 ? 28.157 1.421 -11.428 1.00 88.94 493 PRO A CA 1
ATOM 3756 C C . PRO A 1 493 ? 29.102 1.866 -12.554 1.00 88.94 493 PRO A C 1
ATOM 3758 O O . PRO A 1 493 ? 30.253 2.206 -12.288 1.00 88.94 493 PRO A O 1
ATOM 3761 N N . GLU A 1 494 ? 28.669 1.856 -13.818 1.00 84.94 494 GLU A N 1
ATOM 3762 C CA . GLU A 1 494 ? 29.532 2.171 -14.962 1.00 84.94 494 GLU A CA 1
ATOM 3763 C C . GLU A 1 494 ? 30.119 3.591 -14.844 1.00 84.94 494 GLU A C 1
ATOM 3765 O O . GLU A 1 494 ? 31.318 3.804 -15.041 1.00 84.94 494 GLU A O 1
ATOM 3770 N N . TRP A 1 495 ? 29.291 4.574 -14.473 1.00 89.81 495 TRP A N 1
ATOM 3771 C CA . TRP A 1 495 ? 29.697 5.984 -14.414 1.00 89.81 495 TRP A CA 1
ATOM 3772 C C . TRP A 1 495 ? 30.002 6.492 -13.001 1.00 89.81 495 TRP A C 1
ATOM 3774 O O . TRP A 1 495 ? 30.670 7.520 -12.859 1.00 89.81 495 TRP A O 1
ATOM 3784 N N . SER A 1 496 ? 29.542 5.802 -11.956 1.00 91.12 496 SER A N 1
ATOM 3785 C CA . SER A 1 496 ? 29.711 6.220 -10.561 1.00 91.12 496 SER A CA 1
ATOM 3786 C C . SER A 1 496 ? 29.633 5.039 -9.597 1.00 91.12 496 SER A C 1
ATOM 3788 O O . SER A 1 496 ? 28.881 4.109 -9.840 1.00 91.12 496 SER A O 1
ATOM 3790 N N . ASP A 1 497 ? 30.335 5.110 -8.465 1.00 91.56 497 ASP A N 1
ATOM 3791 C CA . ASP A 1 497 ? 30.212 4.129 -7.373 1.00 91.56 497 ASP A CA 1
ATOM 3792 C C . ASP A 1 497 ? 28.961 4.330 -6.502 1.00 91.56 497 ASP A C 1
ATOM 3794 O O . ASP A 1 497 ? 28.731 3.568 -5.565 1.00 91.56 497 ASP A O 1
ATOM 3798 N N . LEU A 1 498 ? 28.134 5.340 -6.802 1.00 91.56 498 LEU A N 1
ATOM 3799 C CA . LEU A 1 498 ? 26.935 5.677 -6.036 1.00 91.56 498 LEU A CA 1
ATOM 3800 C C . LEU A 1 498 ? 26.000 4.474 -5.796 1.00 91.56 498 LEU A C 1
ATOM 3802 O O . LEU A 1 498 ? 25.566 4.326 -4.655 1.00 91.56 498 LEU A O 1
ATOM 3806 N N . PRO A 1 499 ? 25.726 3.573 -6.767 1.00 92.62 499 PRO A N 1
ATOM 3807 C CA . PRO A 1 499 ? 24.857 2.415 -6.530 1.00 92.62 499 PRO A CA 1
ATOM 3808 C C . PRO A 1 499 ? 25.351 1.432 -5.455 1.00 92.62 499 PRO A C 1
ATOM 3810 O O . PRO A 1 499 ? 24.567 0.599 -5.001 1.00 92.62 499 PRO A O 1
ATOM 3813 N N . TYR A 1 500 ? 26.621 1.513 -5.039 1.00 90.56 500 TYR A N 1
ATOM 3814 C CA . TYR A 1 500 ? 27.182 0.703 -3.954 1.00 90.56 500 TYR A CA 1
ATOM 3815 C C . TYR A 1 500 ? 27.012 1.327 -2.559 1.00 90.56 500 TYR A C 1
ATOM 3817 O O . TYR A 1 500 ? 27.273 0.655 -1.562 1.00 90.56 500 TYR A O 1
ATOM 3825 N N . ASP A 1 501 ? 26.568 2.584 -2.462 1.00 91.12 501 ASP A N 1
ATOM 3826 C CA . ASP A 1 501 ? 26.454 3.320 -1.201 1.00 91.12 501 ASP A CA 1
ATOM 3827 C C . ASP A 1 501 ? 25.002 3.398 -0.685 1.00 91.12 501 ASP A C 1
ATOM 3829 O O . ASP A 1 501 ? 24.037 3.505 -1.446 1.00 91.12 501 ASP A O 1
ATOM 3833 N N . GLY A 1 502 ? 24.824 3.399 0.641 1.00 87.56 502 GLY A N 1
ATOM 3834 C CA . GLY A 1 502 ? 23.503 3.511 1.277 1.00 87.56 502 GLY A CA 1
ATOM 3835 C C . GLY A 1 502 ? 22.786 4.847 1.018 1.00 87.56 502 GLY A C 1
ATOM 3836 O O . GLY A 1 502 ? 21.554 4.925 1.106 1.00 87.56 502 GLY A O 1
ATOM 3837 N N . ALA A 1 503 ? 23.519 5.901 0.653 1.00 89.12 503 ALA A N 1
ATOM 3838 C CA . ALA A 1 503 ? 22.942 7.168 0.227 1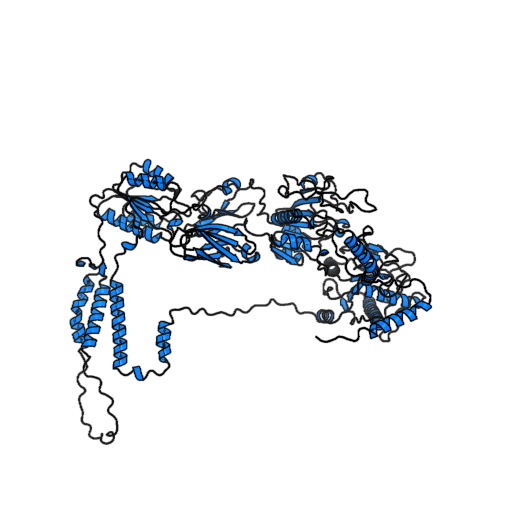.00 89.12 503 ALA A CA 1
ATOM 3839 C C . ALA A 1 503 ? 22.100 7.010 -1.044 1.00 89.12 503 ALA A C 1
ATOM 3841 O O . ALA A 1 503 ? 21.058 7.653 -1.145 1.00 89.12 503 ALA A O 1
ATOM 3842 N N . PHE A 1 504 ? 22.467 6.113 -1.967 1.00 92.81 504 PHE A N 1
ATOM 3843 C CA . PHE A 1 504 ? 21.680 5.848 -3.174 1.00 92.81 504 PHE A CA 1
ATOM 3844 C C . PHE A 1 504 ? 20.277 5.336 -2.844 1.00 92.81 504 PHE A C 1
ATOM 3846 O O . PHE A 1 504 ? 19.287 5.848 -3.368 1.00 92.81 504 PHE A O 1
ATOM 3853 N N . VAL A 1 505 ? 20.181 4.401 -1.893 1.00 90.62 505 VAL A N 1
ATOM 3854 C CA . VAL A 1 505 ? 18.903 3.881 -1.380 1.00 90.62 505 VAL A CA 1
ATOM 3855 C C . VAL A 1 505 ? 18.060 5.012 -0.792 1.00 90.62 505 VAL A C 1
ATOM 3857 O O . VAL A 1 505 ? 16.876 5.150 -1.099 1.00 90.62 505 VAL A O 1
ATOM 3860 N N . SER A 1 506 ? 18.685 5.860 0.024 1.00 88.06 506 SER A N 1
ATOM 3861 C CA . SER A 1 506 ? 18.013 6.981 0.685 1.00 88.06 506 SER A CA 1
ATOM 3862 C C . SER A 1 506 ? 17.526 8.035 -0.317 1.00 88.06 506 SER A C 1
ATOM 3864 O O . SER A 1 506 ? 16.407 8.538 -0.192 1.00 88.06 506 SER A O 1
ATOM 3866 N N . MET A 1 507 ? 18.336 8.339 -1.336 1.00 91.50 507 MET A N 1
ATOM 3867 C CA . MET A 1 507 ? 18.008 9.284 -2.404 1.00 91.50 507 MET A CA 1
ATOM 3868 C C . MET A 1 507 ? 16.845 8.771 -3.251 1.00 91.50 507 MET A C 1
ATOM 3870 O O . MET A 1 507 ? 15.890 9.511 -3.480 1.00 91.50 507 MET A O 1
ATOM 3874 N N . LEU A 1 508 ? 16.885 7.500 -3.663 1.00 91.19 508 LEU A N 1
ATOM 3875 C CA . LEU A 1 508 ? 15.805 6.861 -4.415 1.00 91.19 508 LEU A CA 1
ATOM 3876 C C . LEU A 1 508 ? 14.503 6.824 -3.617 1.00 91.19 508 LEU A C 1
ATOM 3878 O O . LEU A 1 508 ? 13.463 7.220 -4.136 1.00 91.19 508 LEU A O 1
ATOM 3882 N N . ARG A 1 509 ? 14.553 6.419 -2.342 1.00 86.12 509 ARG A N 1
ATOM 3883 C CA . ARG A 1 509 ? 13.377 6.403 -1.461 1.00 86.12 509 ARG A CA 1
ATOM 3884 C C . ARG A 1 509 ? 12.753 7.792 -1.349 1.00 86.12 509 ARG A C 1
ATOM 3886 O O . ARG A 1 509 ? 11.536 7.926 -1.440 1.00 86.12 509 ARG A O 1
ATOM 3893 N N . ARG A 1 510 ? 13.574 8.830 -1.165 1.00 85.00 510 ARG A N 1
ATOM 3894 C CA . ARG A 1 510 ? 13.092 10.213 -1.080 1.00 85.00 510 ARG A CA 1
ATOM 3895 C C . ARG A 1 510 ? 12.489 10.688 -2.399 1.00 85.00 510 ARG A C 1
ATOM 3897 O O . ARG A 1 510 ? 11.421 11.297 -2.386 1.00 85.00 510 ARG A O 1
ATOM 3904 N N . ALA A 1 511 ? 13.162 10.425 -3.516 1.00 87.25 511 ALA A N 1
ATOM 3905 C CA . ALA A 1 511 ? 12.679 10.810 -4.835 1.00 87.25 511 ALA A CA 1
ATOM 3906 C C . ALA A 1 511 ? 11.341 10.119 -5.152 1.00 87.25 511 ALA A C 1
ATOM 3908 O O . ALA A 1 511 ? 10.398 10.788 -5.560 1.00 87.25 511 ALA A O 1
ATOM 3909 N N . ALA A 1 512 ? 11.222 8.819 -4.862 1.00 86.12 512 ALA A N 1
ATOM 3910 C CA . ALA A 1 512 ? 9.998 8.048 -5.071 1.00 86.12 512 ALA A CA 1
ATOM 3911 C C . ALA A 1 512 ? 8.843 8.512 -4.170 1.00 86.12 512 ALA A C 1
ATOM 3913 O O . ALA A 1 512 ? 7.716 8.663 -4.631 1.00 86.12 512 ALA A O 1
ATOM 3914 N N . ALA A 1 513 ? 9.120 8.812 -2.897 1.00 76.75 513 ALA A N 1
ATOM 3915 C CA . ALA A 1 513 ? 8.113 9.329 -1.969 1.00 76.75 513 ALA A CA 1
ATOM 3916 C C . ALA A 1 513 ? 7.600 10.734 -2.341 1.00 76.75 513 ALA A C 1
ATOM 3918 O O . ALA A 1 513 ? 6.544 11.143 -1.865 1.00 76.75 513 ALA A O 1
ATOM 3919 N N . SER A 1 514 ? 8.328 11.470 -3.188 1.00 71.56 514 SER A N 1
ATOM 3920 C CA . SER A 1 514 ? 7.943 12.818 -3.624 1.00 71.56 514 SER A CA 1
ATOM 3921 C C . SER A 1 514 ? 6.854 12.823 -4.707 1.00 71.56 514 SER A C 1
ATOM 3923 O O . SER A 1 514 ? 6.302 13.882 -4.986 1.00 71.56 514 SER A O 1
ATOM 3925 N N . GLY A 1 515 ? 6.555 11.668 -5.314 1.00 59.44 515 GLY A N 1
ATOM 3926 C CA . GLY A 1 515 ? 5.633 11.518 -6.450 1.00 59.44 515 GLY A CA 1
ATOM 3927 C C . GLY A 1 515 ? 4.178 11.270 -6.108 1.00 59.44 515 GLY A C 1
ATOM 3928 O O . GLY A 1 515 ? 3.342 11.001 -6.960 1.00 59.44 515 GLY A O 1
ATOM 3929 N N . ASN A 1 516 ? 3.858 11.373 -4.835 1.00 60.44 516 ASN A N 1
ATOM 3930 C CA . ASN A 1 516 ? 2.491 11.478 -4.411 1.00 60.44 516 ASN A CA 1
ATOM 3931 C C . ASN A 1 516 ? 2.430 12.860 -3.775 1.00 60.44 516 ASN A C 1
ATOM 3933 O O . ASN A 1 516 ? 2.913 13.037 -2.658 1.00 60.44 516 ASN A O 1
ATOM 3937 N N . GLY A 1 517 ? 1.897 13.863 -4.488 1.00 48.06 517 GLY A N 1
ATOM 3938 C CA . GLY A 1 517 ? 1.760 15.251 -4.003 1.00 48.06 517 GLY A CA 1
ATOM 3939 C C . GLY A 1 517 ? 1.072 15.386 -2.629 1.00 48.06 517 GLY A C 1
ATOM 3940 O O . GLY A 1 517 ? 1.024 16.472 -2.061 1.00 48.06 517 GLY A O 1
ATOM 3941 N N . LYS A 1 518 ? 0.582 14.256 -2.102 1.00 42.59 518 LYS A N 1
ATOM 3942 C CA . LYS A 1 518 ? 0.037 13.954 -0.782 1.00 42.59 518 LYS A CA 1
ATOM 3943 C C . LYS A 1 518 ? 1.047 13.405 0.247 1.00 42.59 518 LYS A C 1
ATOM 3945 O O . LYS A 1 518 ? 0.603 12.868 1.248 1.00 42.59 518 LYS A O 1
ATOM 3950 N N . ARG A 1 519 ? 2.368 13.416 0.047 1.00 52.53 519 ARG A N 1
ATOM 3951 C CA . ARG A 1 519 ? 3.276 12.656 0.941 1.00 52.53 519 ARG A CA 1
ATOM 3952 C C . ARG A 1 519 ? 4.613 13.306 1.249 1.00 52.53 519 ARG A C 1
ATOM 3954 O O . ARG A 1 519 ? 5.531 12.625 1.703 1.00 52.53 519 ARG A O 1
ATOM 3961 N N . ASN A 1 520 ? 4.750 14.619 1.067 1.00 41.25 520 ASN A N 1
ATOM 3962 C CA . ASN A 1 520 ? 6.007 15.292 1.364 1.00 41.25 520 ASN A CA 1
ATOM 3963 C C . ASN A 1 520 ? 6.245 15.342 2.887 1.00 41.25 520 ASN A C 1
ATOM 3965 O O . ASN A 1 520 ? 5.858 16.282 3.581 1.00 41.25 520 ASN A O 1
ATOM 3969 N N . THR A 1 521 ? 6.899 14.313 3.431 1.00 40.06 521 THR A N 1
ATOM 3970 C CA . THR A 1 521 ? 7.198 14.164 4.863 1.00 40.06 521 THR A CA 1
ATOM 3971 C C . THR A 1 521 ? 8.283 15.127 5.366 1.00 40.06 521 THR A C 1
ATOM 3973 O O . THR A 1 521 ? 8.809 14.918 6.456 1.00 40.06 521 THR A O 1
ATOM 3976 N N . GLN A 1 522 ? 8.652 16.169 4.607 1.00 37.38 522 GLN A N 1
ATOM 3977 C CA . GLN A 1 522 ? 9.682 17.141 5.007 1.00 37.38 522 GLN A CA 1
ATOM 3978 C C . GLN A 1 522 ? 9.327 18.614 4.839 1.00 37.38 522 GLN A C 1
ATOM 3980 O O . GLN A 1 522 ? 10.189 19.485 4.802 1.00 37.38 522 GLN A O 1
ATOM 3985 N N . SER A 1 523 ? 8.043 18.938 4.899 1.00 38.34 523 SER A N 1
ATOM 3986 C CA . SER A 1 523 ? 7.649 20.222 5.478 1.00 38.34 523 SER A CA 1
ATOM 3987 C C . SER A 1 523 ? 6.613 19.962 6.553 1.00 38.34 523 SER A C 1
ATOM 3989 O O . SER A 1 523 ? 5.413 20.003 6.318 1.00 38.34 523 SER A O 1
ATOM 3991 N N . VAL A 1 524 ? 7.104 19.670 7.759 1.00 41.47 524 VAL A N 1
ATOM 3992 C CA . VAL A 1 524 ? 6.285 19.590 8.978 1.00 41.47 524 VAL A CA 1
ATOM 3993 C C . VAL A 1 524 ? 5.640 20.951 9.315 1.00 41.47 524 VAL A C 1
ATOM 3995 O O . VAL A 1 524 ? 4.759 21.001 10.161 1.00 41.47 524 VAL A O 1
ATOM 3998 N N . SER A 1 525 ? 5.983 22.042 8.621 1.00 47.00 525 SER A N 1
ATOM 3999 C CA . SER A 1 525 ? 5.602 23.398 9.037 1.00 47.00 525 SER A CA 1
ATOM 4000 C C . SER A 1 525 ? 4.611 24.152 8.141 1.00 47.00 525 SER A C 1
ATOM 4002 O O . SER A 1 525 ? 4.160 25.225 8.532 1.00 47.00 525 SER A O 1
ATOM 4004 N N . THR A 1 526 ? 4.219 23.656 6.959 1.00 51.81 526 THR A N 1
ATOM 4005 C CA . THR A 1 526 ? 3.390 24.456 6.028 1.00 51.81 526 THR A CA 1
ATOM 4006 C C . THR A 1 526 ? 2.198 23.687 5.458 1.00 51.81 526 THR A C 1
ATOM 4008 O O . THR A 1 526 ? 2.176 23.249 4.311 1.00 51.81 526 THR A O 1
ATOM 4011 N N . GLY A 1 527 ? 1.147 23.548 6.268 1.00 66.81 527 GLY A N 1
ATOM 4012 C CA . GLY A 1 527 ? -0.151 23.055 5.808 1.00 66.81 527 GLY A CA 1
ATOM 4013 C C . GLY A 1 527 ? -1.202 23.015 6.915 1.00 66.81 527 GLY A C 1
ATOM 4014 O O . GLY A 1 527 ? -0.871 22.814 8.084 1.00 66.81 527 GLY A O 1
ATOM 4015 N N . THR A 1 528 ? -2.467 23.208 6.539 1.00 84.81 528 THR A N 1
ATOM 4016 C CA . THR A 1 528 ? -3.628 22.977 7.405 1.00 84.81 528 THR A CA 1
ATOM 4017 C C . THR A 1 528 ? -4.280 21.634 7.069 1.00 84.81 528 THR A C 1
ATOM 4019 O O . THR A 1 528 ? -4.356 21.230 5.908 1.00 84.81 528 THR A O 1
ATOM 4022 N N . LEU A 1 529 ? -4.718 20.928 8.105 1.00 87.81 529 LEU A N 1
ATOM 4023 C CA . LEU A 1 529 ? -5.362 19.622 8.080 1.00 87.81 529 LEU A CA 1
ATOM 4024 C C . LEU A 1 529 ? -6.820 19.816 8.502 1.00 87.81 529 LEU A C 1
ATOM 4026 O O . LEU A 1 529 ? -7.103 20.150 9.654 1.00 87.81 529 LEU A O 1
ATOM 4030 N N . ALA A 1 530 ? -7.745 19.640 7.563 1.00 91.06 530 ALA A N 1
ATOM 4031 C CA . ALA A 1 530 ? -9.174 19.767 7.818 1.00 91.06 530 ALA A CA 1
ATOM 4032 C C . ALA A 1 530 ? -9.785 18.394 8.154 1.00 91.06 530 ALA A C 1
ATOM 4034 O O . ALA A 1 530 ? -9.413 17.398 7.528 1.00 91.06 530 ALA A O 1
ATOM 4035 N N . PRO A 1 531 ? -10.741 18.306 9.093 1.00 92.31 531 PRO A N 1
ATOM 4036 C CA . PRO A 1 531 ? -11.442 17.056 9.378 1.00 92.31 531 PRO A CA 1
ATOM 4037 C C . PRO A 1 531 ? -12.111 16.484 8.121 1.00 92.31 531 PRO A C 1
ATOM 4039 O O . PRO A 1 531 ? -12.843 17.193 7.430 1.00 92.31 531 PRO A O 1
ATOM 4042 N N . PHE A 1 532 ? -11.898 15.198 7.834 1.00 90.75 532 PHE A N 1
ATOM 4043 C CA . PHE A 1 532 ? -12.447 14.527 6.647 1.00 90.75 532 PHE A CA 1
ATOM 4044 C C . PHE A 1 532 ? -13.377 13.359 6.994 1.00 90.75 532 PHE A C 1
ATOM 4046 O O . PHE A 1 532 ? -14.463 13.221 6.416 1.00 90.75 532 PHE A O 1
ATOM 4053 N N . ARG A 1 533 ? -12.977 12.521 7.954 1.00 92.56 533 ARG A N 1
ATOM 4054 C CA . ARG A 1 533 ? -13.800 11.442 8.516 1.00 92.56 533 ARG A CA 1
ATOM 4055 C C . ARG A 1 533 ? -13.531 11.338 10.005 1.00 92.56 533 ARG A C 1
ATOM 4057 O O . ARG A 1 533 ? -12.386 11.194 10.398 1.00 92.56 533 ARG A O 1
ATOM 4064 N N . LEU A 1 534 ? -14.565 11.376 10.827 1.00 93.94 534 LEU A N 1
ATOM 4065 C CA . LEU A 1 534 ? -14.437 11.274 12.278 1.00 93.94 534 LEU A CA 1
ATOM 4066 C C . LEU A 1 534 ? -14.862 9.895 12.757 1.00 93.94 534 LEU A C 1
ATOM 4068 O O . LEU A 1 534 ? -15.765 9.289 12.183 1.00 93.94 534 LEU A O 1
ATOM 4072 N N . VAL A 1 535 ? -14.223 9.415 13.814 1.00 93.12 535 VAL A N 1
ATOM 4073 C CA . VAL A 1 535 ? -14.590 8.177 14.496 1.00 93.12 535 VAL A CA 1
ATOM 4074 C C . VAL A 1 535 ? -15.573 8.525 15.606 1.00 93.12 535 VAL A C 1
ATOM 4076 O O . VAL A 1 535 ? -15.293 9.359 16.467 1.00 93.12 535 VAL A O 1
ATOM 4079 N N . ASP A 1 536 ? -16.753 7.911 15.580 1.00 91.94 536 ASP A N 1
ATOM 4080 C CA . ASP A 1 536 ? -17.689 8.005 16.696 1.00 91.94 536 ASP A CA 1
ATOM 4081 C C . ASP A 1 536 ? -17.286 7.077 17.847 1.00 91.94 536 ASP A C 1
ATOM 4083 O O . ASP A 1 536 ? -16.388 6.248 17.715 1.00 91.94 536 ASP A O 1
ATOM 4087 N N . ALA A 1 537 ? -17.960 7.187 18.992 1.00 90.69 537 ALA A N 1
ATOM 4088 C CA . ALA A 1 537 ? -17.575 6.414 20.168 1.00 90.69 537 ALA A CA 1
ATOM 4089 C C . ALA A 1 537 ? -17.646 4.892 19.970 1.00 90.69 537 ALA A C 1
ATOM 4091 O O . ALA A 1 537 ? -16.957 4.171 20.677 1.00 90.69 537 ALA A O 1
ATOM 4092 N N . PHE A 1 538 ? -18.411 4.400 18.993 1.00 91.38 538 PHE A N 1
ATOM 4093 C CA . PHE A 1 538 ? -18.532 2.974 18.685 1.00 91.38 538 PHE A CA 1
ATOM 4094 C C . PHE A 1 538 ? -17.518 2.498 17.632 1.00 91.38 538 PHE A C 1
ATOM 4096 O O . PHE A 1 538 ? -17.595 1.354 17.180 1.00 91.38 538 PHE A O 1
ATOM 4103 N N . GLY A 1 539 ? -16.584 3.358 17.210 1.00 89.88 539 GLY A N 1
ATOM 4104 C CA . GLY A 1 539 ? -15.579 3.027 16.202 1.00 89.88 539 GLY A CA 1
ATOM 4105 C C . GLY A 1 539 ? -16.070 3.158 14.752 1.00 89.88 539 GLY A C 1
ATOM 4106 O O . GLY A 1 539 ? -15.437 2.633 13.831 1.00 89.88 539 GLY A O 1
ATOM 4107 N N . GLN A 1 540 ? -17.206 3.820 14.506 1.00 90.69 540 GLN A N 1
ATOM 4108 C CA . GLN A 1 540 ? -17.741 4.020 13.156 1.00 90.69 540 GLN A CA 1
ATOM 4109 C C . GLN A 1 540 ? -17.251 5.333 12.544 1.00 90.69 540 GLN A C 1
ATOM 4111 O O . GLN A 1 540 ? -17.263 6.374 13.198 1.00 90.69 540 GLN A O 1
ATOM 4116 N N . LEU A 1 541 ? -16.877 5.293 11.262 1.00 90.06 541 LEU A N 1
ATOM 4117 C CA . LEU A 1 541 ? -16.490 6.483 10.507 1.00 90.06 541 LEU A CA 1
ATOM 4118 C C . LEU A 1 541 ? -17.726 7.275 10.073 1.00 90.06 541 LEU A C 1
ATOM 4120 O O . LEU A 1 541 ? -18.658 6.725 9.486 1.00 90.06 541 LEU A O 1
ATOM 4124 N N . LYS A 1 542 ? -17.721 8.580 10.338 1.00 91.25 542 LYS A N 1
ATOM 4125 C CA . LYS A 1 542 ? -18.780 9.526 9.975 1.00 91.25 542 LYS A CA 1
ATOM 4126 C C . LYS A 1 542 ? -18.199 10.768 9.324 1.00 91.25 542 LYS A C 1
ATOM 4128 O O . LYS A 1 542 ? -17.026 11.096 9.489 1.00 91.25 542 LYS A O 1
ATOM 4133 N N . LEU A 1 543 ? -19.041 11.470 8.577 1.00 90.00 543 LEU A N 1
ATOM 4134 C CA . LEU A 1 543 ? -18.700 12.803 8.100 1.00 90.00 543 LEU A CA 1
ATOM 4135 C C . LEU A 1 543 ? -18.612 13.771 9.293 1.00 90.00 543 LEU A C 1
ATOM 4137 O O . LEU A 1 543 ? -19.403 13.633 10.232 1.00 90.00 543 LEU A O 1
ATOM 4141 N N . PRO A 1 544 ? -17.677 14.736 9.266 1.00 88.44 544 PRO A N 1
ATOM 4142 C CA . PRO A 1 544 ? -17.605 15.784 10.271 1.00 88.44 544 PRO A CA 1
ATOM 4143 C C . PRO A 1 544 ? -18.942 16.522 10.396 1.00 88.44 544 PRO A C 1
ATOM 4145 O O . PRO A 1 544 ? -19.560 16.882 9.395 1.00 88.44 544 PRO A O 1
ATOM 4148 N N . SER A 1 545 ? -19.389 16.747 11.630 1.00 79.62 545 SER A N 1
ATOM 4149 C CA . SER A 1 545 ? -20.600 17.511 11.936 1.00 79.62 545 SER A CA 1
ATOM 4150 C C . SER A 1 545 ? -20.246 18.738 12.771 1.00 79.62 545 SER A C 1
ATOM 4152 O O . SER A 1 545 ? -19.588 18.594 13.798 1.00 79.62 545 SER A O 1
ATOM 4154 N N . GLY A 1 546 ? -20.724 19.917 12.368 1.00 74.75 546 GLY A N 1
ATOM 4155 C CA . GLY A 1 546 ? -20.424 21.195 13.027 1.00 74.75 546 GLY A CA 1
ATOM 4156 C C . GLY A 1 546 ? -19.259 21.959 12.385 1.00 74.75 546 GLY A C 1
ATOM 4157 O O . GLY A 1 546 ? -18.640 21.484 11.435 1.00 74.75 546 GLY A O 1
ATOM 4158 N N . ASN A 1 547 ? -18.975 23.159 12.900 1.00 75.69 547 ASN A N 1
ATOM 4159 C CA . ASN A 1 547 ? -17.848 23.988 12.461 1.00 75.69 547 ASN A CA 1
ATOM 4160 C C . ASN A 1 547 ? -16.587 23.605 13.246 1.00 75.69 547 ASN A C 1
ATOM 4162 O O . ASN A 1 547 ? -16.305 24.197 14.284 1.00 75.69 547 ASN A O 1
ATOM 4166 N N . LEU A 1 548 ? -15.857 22.601 12.761 1.00 88.06 548 LEU A N 1
ATOM 4167 C CA . LEU A 1 548 ? -14.532 22.249 13.274 1.00 88.06 548 LEU A CA 1
ATOM 4168 C C . LEU A 1 548 ? -13.462 23.056 12.532 1.00 88.06 548 LEU A C 1
ATOM 4170 O O . LEU A 1 548 ? -13.471 23.116 11.300 1.00 88.06 548 LEU A O 1
ATOM 4174 N N . GLU A 1 549 ? -12.544 23.672 13.273 1.00 87.56 549 GLU A N 1
ATOM 4175 C CA . GLU A 1 549 ? -11.453 24.450 12.685 1.00 87.56 549 GLU A CA 1
ATOM 4176 C C . GLU A 1 549 ? -10.334 23.529 12.160 1.00 87.56 549 GLU A C 1
ATOM 4178 O O . GLU A 1 549 ? -10.007 22.526 12.800 1.00 87.56 549 GLU A O 1
ATOM 4183 N N . PRO A 1 550 ? -9.725 23.836 10.998 1.00 89.56 550 PRO A N 1
ATOM 4184 C CA . PRO A 1 550 ? -8.550 23.114 10.522 1.00 89.56 550 PRO A CA 1
ATOM 4185 C C . PRO A 1 550 ? -7.355 23.273 11.471 1.00 89.56 550 PRO A C 1
ATOM 4187 O O . PRO A 1 550 ? -7.059 24.375 11.930 1.00 89.56 550 PRO A O 1
ATOM 4190 N N . LEU A 1 551 ? -6.613 22.190 11.697 1.00 89.56 551 LEU A N 1
ATOM 4191 C CA . LEU A 1 551 ? -5.408 22.188 12.532 1.00 89.56 551 LEU A CA 1
ATOM 4192 C C . LEU A 1 551 ? -4.166 22.465 11.680 1.00 89.56 551 LEU A C 1
ATOM 4194 O O . LEU A 1 551 ? -4.081 22.007 10.543 1.00 89.56 551 LEU A O 1
ATOM 4198 N N . SER A 1 552 ? -3.168 23.176 12.204 1.00 88.19 552 SER A N 1
ATOM 4199 C CA . SER A 1 552 ? -1.857 23.234 11.540 1.00 88.19 552 SER A CA 1
ATOM 4200 C C . SER A 1 552 ? -1.127 21.890 11.671 1.00 88.19 552 SER A C 1
ATOM 4202 O O . SER A 1 552 ? -1.345 21.151 12.631 1.00 88.19 552 SER A O 1
ATOM 4204 N N . ALA A 1 553 ? -0.238 21.565 10.728 1.00 78.88 553 ALA A N 1
ATOM 4205 C CA . ALA A 1 553 ? 0.554 20.328 10.775 1.00 78.88 553 ALA A CA 1
ATOM 4206 C C . ALA A 1 553 ? 1.403 20.185 12.060 1.00 78.88 553 ALA A C 1
ATOM 4208 O O . ALA A 1 553 ? 1.556 19.077 12.583 1.00 78.88 553 ALA A O 1
ATOM 4209 N N . GLU A 1 554 ? 1.905 21.301 12.597 1.00 79.56 554 GLU A N 1
ATOM 4210 C CA . GLU A 1 554 ? 2.646 21.346 13.864 1.00 79.56 554 GLU A CA 1
ATOM 4211 C C . GLU A 1 554 ? 1.728 21.056 15.059 1.00 79.56 554 GLU A C 1
ATOM 4213 O O . GLU A 1 554 ? 2.020 20.166 15.858 1.00 79.56 554 GLU A O 1
ATOM 4218 N N . ALA A 1 555 ? 0.577 21.738 15.143 1.00 84.12 555 ALA A N 1
ATOM 4219 C CA . ALA A 1 555 ? -0.391 21.533 16.220 1.00 84.12 555 ALA A CA 1
ATOM 4220 C C . ALA A 1 555 ? -0.964 20.110 16.208 1.00 84.12 555 ALA A C 1
ATOM 4222 O O . ALA A 1 555 ? -1.165 19.512 17.265 1.00 84.12 555 ALA A O 1
ATOM 4223 N N . PHE A 1 556 ? -1.175 19.534 15.021 1.00 86.19 556 PHE A N 1
ATOM 4224 C CA . PHE A 1 556 ? -1.709 18.183 14.856 1.00 86.19 556 PHE A CA 1
ATOM 4225 C C . PHE A 1 556 ? -0.872 17.123 15.584 1.00 86.19 556 PHE A C 1
ATOM 4227 O O . PHE A 1 556 ? -1.428 16.208 16.180 1.00 86.19 556 PHE A O 1
ATOM 4234 N N . SER A 1 557 ? 0.457 17.270 15.589 1.00 77.44 557 SER A N 1
ATOM 4235 C CA . SER A 1 557 ? 1.379 16.262 16.138 1.00 77.44 557 SER A CA 1
ATOM 4236 C C . SER A 1 557 ? 1.329 16.152 17.670 1.00 77.44 557 SER A C 1
ATOM 4238 O O . SER A 1 557 ? 1.790 15.160 18.224 1.00 77.44 557 SER A O 1
ATOM 4240 N N . ILE A 1 558 ? 0.767 17.157 18.350 1.00 84.12 558 ILE A N 1
ATOM 4241 C CA . ILE A 1 558 ? 0.623 17.214 19.816 1.00 84.12 558 ILE A CA 1
ATOM 4242 C C . ILE A 1 558 ? -0.845 17.253 20.272 1.00 84.12 558 ILE A C 1
ATOM 4244 O O . ILE A 1 558 ? -1.118 17.346 21.467 1.00 84.12 558 ILE A O 1
ATOM 4248 N N . THR A 1 559 ? -1.798 17.227 19.337 1.00 87.25 559 THR A N 1
ATOM 4249 C CA . THR A 1 559 ? -3.227 17.372 19.641 1.00 87.25 559 THR A CA 1
ATOM 4250 C C . THR A 1 559 ? -3.789 16.087 20.241 1.00 87.25 559 THR A C 1
ATOM 4252 O O . THR A 1 559 ? -3.647 15.013 19.662 1.00 87.25 559 THR A O 1
ATOM 4255 N N . THR A 1 560 ? -4.499 16.207 21.363 1.00 89.06 560 THR A N 1
ATOM 4256 C CA . THR A 1 560 ? -5.246 15.105 21.979 1.00 89.06 560 THR A CA 1
ATOM 4257 C C . THR A 1 560 ? -6.717 15.096 21.524 1.00 89.06 560 THR A C 1
ATOM 4259 O O . THR A 1 560 ? -7.281 16.157 21.228 1.00 89.06 560 THR A O 1
ATOM 4262 N N . PRO A 1 561 ? -7.375 13.919 21.475 1.00 91.56 561 PRO A N 1
ATOM 4263 C CA . PRO A 1 561 ? -8.791 13.803 21.147 1.00 91.56 561 PRO A CA 1
ATOM 4264 C C . PRO A 1 561 ? -9.658 14.632 22.099 1.00 91.56 561 PRO A C 1
ATOM 4266 O O . PRO A 1 561 ? -9.620 14.441 23.313 1.00 91.56 561 PRO A O 1
ATOM 4269 N N . SER A 1 562 ? -10.465 15.536 21.549 1.00 90.25 562 SER A N 1
ATOM 4270 C CA . SER A 1 562 ? -11.339 16.431 22.316 1.00 90.25 562 SER A CA 1
ATOM 4271 C C . SER A 1 562 ? -12.574 16.832 21.492 1.00 90.25 562 SER A C 1
ATOM 4273 O O . SER A 1 562 ? -12.637 16.520 20.302 1.00 90.25 562 SER A O 1
ATOM 4275 N N . PRO A 1 563 ? -13.557 17.557 22.062 1.00 89.06 563 PRO A N 1
ATOM 4276 C CA . PRO A 1 563 ? -14.702 18.056 21.295 1.00 89.06 563 PRO A CA 1
ATOM 4277 C C . PRO A 1 563 ? -14.319 19.001 20.148 1.00 89.06 563 PRO A C 1
ATOM 4279 O O . PRO A 1 563 ? -15.055 19.095 19.169 1.00 89.06 563 PRO A O 1
ATOM 4282 N N . LEU A 1 564 ? -13.191 19.711 20.280 1.00 89.06 564 LEU A N 1
ATOM 4283 C CA . LEU A 1 564 ? -12.668 20.635 19.267 1.00 89.06 564 LEU A CA 1
ATOM 4284 C C . LEU A 1 564 ? -11.830 19.912 18.206 1.00 89.06 564 LEU A C 1
ATOM 4286 O O . LEU A 1 564 ? -11.840 20.315 17.047 1.00 89.06 564 LEU A O 1
ATOM 4290 N N . SER A 1 565 ? -11.172 18.817 18.596 1.00 91.12 565 SER A N 1
ATOM 4291 C CA . SER A 1 565 ? -10.366 17.968 17.714 1.00 91.12 565 SER A CA 1
ATOM 4292 C C . SER A 1 565 ? -10.757 16.496 17.891 1.00 91.12 565 SER A C 1
ATOM 4294 O O . SER A 1 565 ? -10.049 15.747 18.574 1.00 91.12 565 SER A O 1
ATOM 4296 N N . PRO A 1 566 ? -11.904 16.051 17.339 1.00 93.19 566 PRO A N 1
ATOM 4297 C CA . PRO A 1 566 ? -12.361 14.676 17.512 1.00 93.19 566 PRO A CA 1
ATOM 4298 C C . PRO A 1 566 ? -11.418 13.670 16.829 1.00 93.19 566 PRO A C 1
ATOM 4300 O O . PRO A 1 566 ? -10.778 14.012 15.828 1.00 93.19 566 PRO A O 1
ATOM 4303 N N . PRO A 1 567 ? -11.337 12.417 17.309 1.00 94.25 567 PRO A N 1
ATOM 4304 C CA . PRO A 1 567 ? -10.531 11.393 16.651 1.00 94.25 567 PRO A CA 1
ATOM 4305 C C . PRO A 1 567 ? -11.077 11.097 15.247 1.00 94.25 567 PRO A C 1
ATOM 4307 O O . PRO A 1 567 ? -12.290 11.102 15.019 1.00 94.25 567 PRO A O 1
ATOM 4310 N N . GLY A 1 568 ? -10.189 10.857 14.286 1.00 93.69 568 GLY A N 1
ATOM 4311 C CA . GLY A 1 568 ? -10.553 10.775 12.874 1.00 93.69 568 GLY A CA 1
ATOM 4312 C C . GLY A 1 568 ? -9.391 10.960 11.904 1.00 93.69 568 GLY A C 1
ATOM 4313 O O . GLY A 1 568 ? -8.257 11.195 12.308 1.00 93.69 568 GLY A O 1
ATOM 4314 N N . LEU A 1 569 ? -9.702 10.876 10.612 1.00 91.88 569 LEU A N 1
ATOM 4315 C CA . LEU A 1 569 ? -8.843 11.246 9.494 1.00 91.88 569 LEU A CA 1
ATOM 4316 C C . LEU A 1 569 ? -9.022 12.726 9.152 1.00 91.88 569 LEU A C 1
ATOM 4318 O O . LEU A 1 569 ? -10.144 13.209 8.950 1.00 91.88 569 LEU A O 1
ATOM 4322 N N . TYR A 1 570 ? -7.897 13.414 9.022 1.00 91.62 570 TYR A N 1
ATOM 4323 C CA . TYR A 1 570 ? -7.796 14.812 8.642 1.00 91.62 570 TYR A CA 1
ATOM 4324 C C . TYR A 1 570 ? -7.027 14.913 7.332 1.00 91.62 570 TYR A C 1
ATOM 4326 O O . TYR A 1 570 ? -5.945 14.349 7.200 1.00 91.62 570 TYR A O 1
ATOM 4334 N N . GLN A 1 571 ? -7.588 15.627 6.365 1.00 87.75 571 GLN A N 1
ATOM 4335 C CA . GLN A 1 571 ? -7.033 15.770 5.028 1.00 87.75 571 GLN A CA 1
ATOM 4336 C C . GLN A 1 571 ? -6.294 17.101 4.906 1.00 87.75 571 GLN A C 1
ATOM 4338 O O . GLN A 1 571 ? -6.835 18.156 5.239 1.00 87.75 571 GLN A O 1
ATOM 4343 N N . GLY A 1 572 ? -5.074 17.054 4.382 1.00 80.38 572 GLY A N 1
ATOM 4344 C CA . GLY A 1 572 ? -4.292 18.231 4.025 1.00 80.38 572 GLY A CA 1
ATOM 4345 C C . GLY A 1 572 ? -3.716 18.122 2.614 1.00 80.38 572 GLY A C 1
ATOM 4346 O O . GLY A 1 572 ? -3.966 17.139 1.907 1.00 80.38 572 GLY A O 1
ATOM 4347 N N . PRO A 1 573 ? -2.913 19.119 2.199 1.00 59.28 573 PRO A N 1
ATOM 4348 C CA . PRO A 1 573 ? -2.198 19.084 0.924 1.00 59.28 573 PRO A CA 1
ATOM 4349 C C . PRO A 1 573 ? -1.270 17.869 0.831 1.00 59.28 573 PRO A C 1
ATOM 4351 O O . PRO A 1 573 ? -1.192 17.233 -0.208 1.00 59.28 573 PRO A O 1
ATOM 4354 N N . GLN A 1 574 ? -0.636 17.519 1.954 1.00 59.44 574 GLN A N 1
ATOM 4355 C CA . GLN A 1 574 ? 0.302 16.406 2.106 1.00 59.44 574 GLN A CA 1
ATOM 4356 C C . GLN A 1 574 ? -0.392 15.122 2.585 1.00 59.44 574 GLN A C 1
ATOM 4358 O O . GLN A 1 574 ? 0.158 14.412 3.422 1.00 59.44 574 GLN A O 1
ATOM 4363 N N . GLY A 1 575 ? -1.604 14.847 2.096 1.00 71.88 575 GLY A N 1
ATOM 4364 C CA . GLY A 1 575 ? -2.316 13.598 2.381 1.00 71.88 575 GLY A CA 1
ATOM 4365 C C . GLY A 1 575 ? -3.154 13.619 3.652 1.00 71.88 575 GLY A C 1
ATOM 4366 O O . GLY A 1 575 ? -3.422 14.676 4.234 1.00 71.88 575 GLY A O 1
ATOM 4367 N N . SER A 1 576 ? -3.640 12.441 4.028 1.00 82.38 576 SER A N 1
ATOM 4368 C CA . SER A 1 576 ? -4.447 12.229 5.222 1.00 82.38 576 SER A CA 1
ATOM 4369 C C . SER A 1 576 ? -3.580 11.850 6.425 1.00 82.38 576 SER A C 1
ATOM 4371 O O . SER A 1 576 ? -2.588 11.133 6.300 1.00 82.38 576 SER A O 1
ATOM 4373 N N . ARG A 1 577 ? -3.957 12.344 7.605 1.00 87.44 577 ARG A N 1
ATOM 4374 C CA . ARG A 1 577 ? -3.375 11.961 8.896 1.00 87.44 577 ARG A CA 1
ATOM 4375 C C . ARG A 1 577 ? -4.459 11.546 9.877 1.00 87.44 577 ARG A C 1
ATOM 4377 O O . ARG A 1 577 ? -5.552 12.115 9.855 1.00 87.44 577 ARG A O 1
ATOM 4384 N N . ALA A 1 578 ? -4.156 10.596 10.752 1.00 91.56 578 ALA A N 1
ATOM 4385 C CA . ALA A 1 578 ? -5.088 10.100 11.756 1.00 91.56 578 ALA A CA 1
ATOM 4386 C C . ALA A 1 578 ? -4.826 10.673 13.157 1.00 91.56 578 ALA A C 1
ATOM 4388 O O . ALA A 1 578 ? -3.694 10.720 13.628 1.00 91.56 578 ALA A O 1
ATOM 4389 N N . ILE A 1 579 ? -5.904 11.026 13.862 1.00 92.88 579 ILE A N 1
ATOM 4390 C CA . ILE A 1 579 ? -5.936 11.136 15.325 1.00 92.88 579 ILE A CA 1
ATOM 4391 C C . ILE A 1 579 ? -6.674 9.902 15.847 1.00 92.88 579 ILE A C 1
ATOM 4393 O O . ILE A 1 579 ? -7.894 9.798 15.703 1.00 92.88 579 ILE A O 1
ATOM 4397 N N . ASN A 1 580 ? -5.943 8.966 16.450 1.00 93.62 580 ASN A N 1
ATOM 4398 C CA . ASN A 1 580 ? -6.499 7.729 17.001 1.00 93.62 580 ASN A CA 1
ATOM 4399 C C . ASN A 1 580 ? -6.803 7.888 18.496 1.00 93.62 580 ASN A C 1
ATOM 4401 O O . ASN A 1 580 ? -5.933 8.286 19.267 1.00 93.62 580 ASN A O 1
ATOM 4405 N N . ALA A 1 581 ? -8.022 7.544 18.927 1.00 92.06 581 ALA A N 1
ATOM 4406 C CA . ALA A 1 581 ? -8.429 7.674 20.331 1.00 92.06 581 ALA A CA 1
ATOM 4407 C C . ALA A 1 581 ? -7.574 6.801 21.268 1.00 92.06 581 ALA A C 1
ATOM 4409 O O . ALA A 1 581 ? -7.161 7.251 22.335 1.00 92.06 581 ALA A O 1
ATOM 4410 N N . GLY A 1 582 ? -7.251 5.577 20.834 1.00 89.12 582 GLY A N 1
ATOM 4411 C CA . GLY A 1 582 ? -6.434 4.637 21.602 1.00 89.12 582 GLY A CA 1
ATOM 4412 C C . GLY A 1 582 ? -4.955 5.027 21.728 1.00 89.12 582 GLY A C 1
ATOM 4413 O O . GLY A 1 582 ? -4.298 4.556 22.652 1.00 89.12 582 GLY A O 1
ATOM 4414 N N . ALA A 1 583 ? -4.435 5.930 20.883 1.00 88.50 583 ALA A N 1
ATOM 4415 C CA . ALA A 1 583 ? -3.036 6.379 20.945 1.00 88.50 583 ALA A CA 1
ATOM 4416 C C . ALA A 1 583 ? -2.697 7.107 22.259 1.00 88.50 583 ALA A C 1
ATOM 4418 O O . ALA A 1 583 ? -1.559 7.075 22.714 1.00 88.50 583 ALA A O 1
ATOM 4419 N N . PHE A 1 584 ? -3.699 7.732 22.883 1.00 81.25 584 PHE A N 1
ATOM 4420 C CA . PHE A 1 584 ? -3.569 8.496 24.128 1.00 81.25 584 PHE A CA 1
ATOM 4421 C C . PHE A 1 584 ? -4.066 7.720 25.350 1.00 81.25 584 PHE A C 1
ATOM 4423 O O . PHE A 1 584 ? -4.400 8.305 26.382 1.00 81.25 584 PHE A O 1
ATOM 4430 N N . ALA A 1 585 ? -4.177 6.399 25.236 1.00 77.75 585 ALA A N 1
ATOM 4431 C CA . ALA A 1 585 ? -4.487 5.565 26.379 1.00 77.75 585 ALA A CA 1
ATOM 4432 C C . ALA A 1 585 ? -3.280 5.515 27.336 1.00 77.75 585 ALA A C 1
ATOM 4434 O O . ALA A 1 585 ? -2.135 5.492 26.883 1.00 77.75 585 ALA A O 1
ATOM 4435 N N . ALA A 1 586 ? -3.532 5.490 28.650 1.00 66.81 586 ALA A N 1
ATOM 4436 C CA . ALA A 1 586 ? -2.480 5.530 29.669 1.00 66.81 586 ALA A CA 1
ATOM 4437 C C . ALA A 1 586 ? -1.372 4.480 29.430 1.00 66.81 586 ALA A C 1
ATOM 4439 O O . ALA A 1 586 ? -1.627 3.366 28.948 1.00 66.81 586 ALA A O 1
ATOM 4440 N N . GLU A 1 587 ? -0.122 4.839 29.747 1.00 59.25 587 GLU A N 1
ATOM 4441 C CA . GLU A 1 587 ? 1.025 3.938 29.583 1.00 59.25 587 GLU A CA 1
ATOM 4442 C C . GLU A 1 587 ? 0.887 2.693 30.466 1.00 59.25 587 GLU A C 1
ATOM 4444 O O . GLU A 1 587 ? 0.961 1.574 29.944 1.00 59.25 587 GLU A O 1
ATOM 4449 N N . GLU A 1 588 ? 0.554 2.897 31.742 1.00 61.84 588 GLU A N 1
ATOM 4450 C CA . GLU A 1 588 ? 0.178 1.865 32.705 1.00 61.84 588 GLU A CA 1
ATOM 4451 C C . GLU A 1 588 ? -1.314 1.960 33.037 1.00 61.84 588 GLU A C 1
ATOM 4453 O O . GLU A 1 588 ? -1.815 3.015 33.422 1.00 61.84 588 GLU A O 1
ATOM 4458 N N . LEU A 1 589 ? -2.035 0.845 32.901 1.00 67.88 589 LEU A N 1
ATOM 4459 C CA . LEU A 1 589 ? -3.432 0.760 33.320 1.00 67.88 589 LEU A CA 1
ATOM 4460 C C . LEU A 1 589 ? -3.509 0.362 34.775 1.00 67.88 589 LEU A C 1
ATOM 4462 O O . LEU A 1 589 ? -3.203 -0.778 35.132 1.00 67.88 589 LEU A O 1
ATOM 4466 N N . GLN A 1 590 ? -3.987 1.291 35.585 1.00 72.81 590 GLN A N 1
ATOM 4467 C CA . GLN A 1 590 ? -4.357 1.022 36.958 1.00 72.81 590 GLN A CA 1
ATOM 4468 C C . GLN A 1 590 ? -5.880 0.923 37.037 1.00 72.81 590 GLN A C 1
ATOM 4470 O O . GLN A 1 590 ? -6.619 1.687 36.410 1.00 72.81 590 GLN A O 1
ATOM 4475 N N . SER A 1 591 ? -6.352 -0.093 37.758 1.00 77.56 591 SER A N 1
ATOM 4476 C CA . SER A 1 591 ? -7.758 -0.164 38.147 1.00 77.56 591 SER A CA 1
ATOM 4477 C C . SER A 1 591 ? -8.012 0.935 39.166 1.00 77.56 591 SER A C 1
ATOM 4479 O O . SER A 1 591 ? -7.236 1.076 40.108 1.00 77.56 591 SER A O 1
ATOM 4481 N N . LEU A 1 592 ? -9.148 1.620 39.054 1.00 77.00 592 LEU A N 1
ATOM 4482 C CA . LEU A 1 592 ? -9.548 2.645 40.013 1.00 77.00 592 LEU A CA 1
ATOM 4483 C C . LEU A 1 592 ? -9.506 2.114 41.463 1.00 77.00 592 LEU A C 1
ATOM 4485 O O . LEU A 1 592 ? -10.256 1.193 41.825 1.00 77.00 592 LEU A O 1
ATOM 4489 N N . ALA A 1 593 ? -8.651 2.713 42.295 1.00 72.94 593 ALA A N 1
ATOM 4490 C CA . ALA A 1 593 ? -8.568 2.450 43.728 1.00 72.94 593 ALA A CA 1
ATOM 4491 C C . ALA A 1 593 ? -9.517 3.386 44.499 1.00 72.94 593 ALA A C 1
ATOM 4493 O O . ALA A 1 593 ? -9.428 4.607 44.381 1.00 72.94 593 ALA A O 1
ATOM 4494 N N . SER A 1 594 ? -10.427 2.820 45.296 1.00 70.81 594 SER A N 1
ATOM 4495 C CA . SER A 1 594 ? -11.351 3.591 46.138 1.00 70.81 594 SER A CA 1
ATOM 4496 C C . SER A 1 594 ? -11.639 2.869 47.450 1.00 70.81 594 SER A C 1
ATOM 4498 O O . SER A 1 594 ? -11.659 1.638 47.495 1.00 70.81 594 SER A O 1
ATOM 4500 N N . ASN A 1 595 ? -11.873 3.654 48.505 1.00 68.56 595 ASN A N 1
ATOM 4501 C CA . ASN A 1 595 ? -12.307 3.171 49.816 1.00 68.56 595 ASN A CA 1
ATOM 4502 C C . ASN A 1 595 ? -13.842 3.165 49.962 1.00 68.56 595 ASN A C 1
ATOM 4504 O O . ASN A 1 595 ? -14.358 2.782 51.014 1.00 68.56 595 ASN A O 1
ATOM 4508 N N . ALA A 1 596 ? -14.573 3.626 48.942 1.00 67.81 596 ALA A N 1
ATOM 4509 C CA . ALA A 1 596 ? -16.031 3.668 48.915 1.00 67.81 596 ALA A CA 1
ATOM 4510 C C . ALA A 1 596 ? -16.652 2.268 48.743 1.00 67.81 596 ALA A C 1
ATOM 4512 O O . ALA A 1 596 ? -15.966 1.281 48.476 1.00 67.81 596 ALA A O 1
ATOM 4513 N N . VAL A 1 597 ? -17.981 2.171 48.871 1.00 68.19 597 VAL A N 1
ATOM 4514 C CA . VAL A 1 597 ? -18.698 0.929 48.544 1.00 68.19 597 VAL A CA 1
ATOM 4515 C C . VAL A 1 597 ? -18.646 0.731 47.029 1.00 68.19 597 VAL A C 1
ATOM 4517 O O . VAL A 1 597 ? -19.284 1.473 46.278 1.00 68.19 597 VAL A O 1
ATOM 4520 N N . VAL A 1 598 ? -17.862 -0.257 46.595 1.00 72.19 598 VAL A N 1
ATOM 4521 C CA . VAL A 1 598 ? -17.669 -0.609 45.186 1.00 72.19 598 VAL A CA 1
ATOM 4522 C C . VAL A 1 598 ? -18.556 -1.794 44.813 1.00 72.19 598 VAL A C 1
ATOM 4524 O O . VAL A 1 598 ? -18.543 -2.830 45.478 1.00 72.19 598 VAL A O 1
ATOM 4527 N N . PHE A 1 599 ? -19.293 -1.653 43.716 1.00 72.12 599 PHE A N 1
ATOM 4528 C CA . PHE A 1 599 ? -20.033 -2.734 43.075 1.00 72.12 599 PHE A CA 1
ATOM 4529 C C . PHE A 1 599 ? -19.327 -3.117 41.764 1.00 72.12 599 PHE A C 1
ATOM 4531 O O . PHE A 1 599 ? -19.369 -2.355 40.798 1.00 72.12 599 PHE A O 1
ATOM 4538 N N . ASP A 1 600 ? -18.689 -4.295 41.733 1.00 58.56 600 ASP A N 1
ATOM 4539 C CA . ASP A 1 600 ? -17.932 -4.802 40.568 1.00 58.56 600 ASP A CA 1
ATOM 4540 C C . ASP A 1 600 ? -18.824 -5.358 39.441 1.00 58.56 600 ASP A C 1
ATOM 4542 O O . ASP A 1 600 ? -18.366 -5.574 38.322 1.00 58.56 600 ASP A O 1
ATOM 4546 N N . GLU A 1 601 ? -20.119 -5.564 39.701 1.00 56.09 601 GLU A N 1
ATOM 4547 C CA . GLU A 1 601 ? -21.085 -5.997 38.693 1.00 56.09 601 GLU A CA 1
ATOM 4548 C C . GLU A 1 601 ? -22.446 -5.330 38.919 1.00 56.09 601 GLU A C 1
ATOM 4550 O O . GLU A 1 601 ? -23.207 -5.712 39.814 1.00 56.09 601 GLU A O 1
ATOM 4555 N N . ALA A 1 602 ? -22.824 -4.401 38.036 1.00 47.94 602 ALA A N 1
ATOM 4556 C CA . ALA A 1 602 ? -24.175 -3.827 38.004 1.00 47.94 602 ALA A CA 1
ATOM 4557 C C . ALA A 1 602 ? -25.289 -4.896 37.864 1.00 47.94 602 ALA A C 1
ATOM 4559 O O . ALA A 1 602 ? -26.445 -4.666 38.221 1.00 47.94 602 ALA A O 1
ATOM 4560 N N . LEU A 1 603 ? -24.953 -6.108 37.399 1.00 46.09 603 LEU A N 1
ATOM 4561 C CA . LEU A 1 603 ? -25.898 -7.209 37.192 1.00 46.09 603 LEU A CA 1
ATOM 4562 C C . LEU A 1 603 ? -26.128 -8.129 38.401 1.00 46.09 603 LEU A C 1
ATOM 4564 O O . LEU A 1 603 ? -27.018 -8.982 38.324 1.00 46.09 603 LEU A O 1
ATOM 4568 N N . SER A 1 604 ? -25.477 -7.912 39.549 1.00 44.44 604 SER A N 1
ATOM 4569 C CA . SER A 1 604 ? -25.895 -8.593 40.790 1.00 44.44 604 SER A CA 1
ATOM 4570 C C . SER A 1 604 ? -27.243 -8.085 41.344 1.00 44.44 604 SER A C 1
ATOM 4572 O O . SER A 1 604 ? -27.785 -8.663 42.286 1.00 44.44 604 SER A O 1
ATOM 4574 N N . GLN A 1 605 ? -27.860 -7.081 40.704 1.00 48.09 605 GLN A N 1
ATOM 4575 C CA . GLN A 1 605 ? -29.248 -6.666 40.953 1.00 48.09 605 GLN A CA 1
ATOM 4576 C C . GLN A 1 605 ? -30.244 -7.045 39.842 1.00 48.09 605 GLN A C 1
ATOM 4578 O O . GLN A 1 605 ? -31.393 -6.592 39.863 1.00 48.09 605 GLN A O 1
ATOM 4583 N N . LYS A 1 606 ? -29.891 -7.918 38.885 1.00 46.47 606 LYS A N 1
ATOM 4584 C CA . LYS A 1 606 ? -30.918 -8.487 37.998 1.00 46.47 606 LYS A CA 1
ATOM 4585 C C . LYS A 1 606 ? -31.849 -9.327 38.872 1.00 46.47 606 LYS A C 1
ATOM 4587 O O . LYS A 1 606 ? -31.444 -10.394 39.334 1.00 46.47 606 LYS A O 1
ATOM 4592 N N . ARG A 1 607 ? -33.088 -8.869 39.109 1.00 52.41 607 ARG A N 1
ATOM 4593 C CA . ARG A 1 607 ? -34.147 -9.696 39.717 1.00 52.41 607 ARG A CA 1
ATOM 4594 C C . ARG A 1 607 ? -34.175 -11.007 38.933 1.00 52.41 607 ARG A C 1
ATOM 4596 O O . ARG A 1 607 ? -34.621 -11.020 37.786 1.00 52.41 607 ARG A O 1
ATOM 4603 N N . ARG A 1 608 ? -33.613 -12.090 39.486 1.00 54.91 608 ARG A N 1
ATOM 4604 C CA . ARG A 1 608 ? -33.524 -13.371 38.777 1.00 54.91 608 ARG A CA 1
ATOM 4605 C C . ARG A 1 608 ? -34.950 -13.850 38.545 1.00 54.91 608 ARG A C 1
ATOM 4607 O O . ARG A 1 608 ? -35.634 -14.257 39.483 1.00 54.91 608 ARG A O 1
ATOM 4614 N N . GLY A 1 609 ? -35.402 -13.738 37.299 1.00 67.19 609 GLY A N 1
ATOM 4615 C CA . GLY A 1 609 ? -36.680 -14.269 36.856 1.00 67.19 609 GLY A CA 1
ATOM 4616 C C . GLY A 1 609 ? -36.611 -15.785 36.887 1.00 67.19 609 GLY A C 1
ATOM 4617 O O . GLY A 1 609 ? -36.004 -16.405 36.020 1.00 67.19 609 GLY A O 1
ATOM 4618 N N . LEU A 1 610 ? -37.241 -16.388 37.887 1.00 78.25 610 LEU A N 1
ATOM 4619 C CA . LEU A 1 610 ? -37.352 -17.838 38.016 1.00 78.25 610 LEU A CA 1
ATOM 4620 C C . LEU A 1 610 ? -38.333 -18.421 36.984 1.00 78.25 610 LEU A C 1
ATOM 4622 O O . LEU A 1 610 ? -38.336 -19.628 36.755 1.00 78.25 610 LEU A O 1
ATOM 4626 N N . GLY A 1 611 ? -39.138 -17.576 36.326 1.00 83.38 611 GLY A N 1
ATOM 4627 C CA . GLY A 1 611 ? -40.141 -17.997 35.342 1.00 83.38 611 GLY A CA 1
ATOM 4628 C C . GLY A 1 611 ? -39.577 -18.871 34.217 1.00 83.38 611 GLY A C 1
ATOM 4629 O O . GLY A 1 611 ? -40.159 -19.907 33.902 1.00 83.38 611 GLY A O 1
ATOM 4630 N N . GLY A 1 612 ? -38.406 -18.517 33.669 1.00 83.44 612 GLY A N 1
ATOM 4631 C CA . GLY A 1 612 ? -37.746 -19.304 32.620 1.00 83.44 612 GLY A CA 1
ATOM 4632 C C . GLY A 1 612 ? -37.306 -20.694 33.092 1.00 83.44 612 GLY A C 1
ATOM 4633 O O . GLY A 1 612 ? -37.478 -21.668 32.365 1.00 83.44 612 GLY A O 1
ATOM 4634 N N . VAL A 1 613 ? -36.820 -20.808 34.332 1.00 86.06 613 VAL A N 1
ATOM 4635 C CA . VAL A 1 613 ? -36.417 -22.090 34.937 1.00 86.06 613 VAL A CA 1
ATOM 4636 C C . VAL A 1 613 ? -37.630 -23.006 35.117 1.00 86.06 613 VAL A C 1
ATOM 4638 O O . VAL A 1 613 ? -37.573 -24.185 34.770 1.00 86.06 613 VAL A O 1
ATOM 4641 N N . PHE A 1 614 ? -38.755 -22.461 35.589 1.00 90.62 614 PHE A N 1
ATOM 4642 C CA . PHE A 1 614 ? -40.004 -23.213 35.735 1.00 90.62 614 PHE A CA 1
ATOM 4643 C C . PHE A 1 614 ? -40.589 -23.662 34.384 1.00 90.62 614 PHE A C 1
ATOM 4645 O O . PHE A 1 614 ? -41.025 -24.807 34.265 1.00 90.62 614 PHE A O 1
ATOM 4652 N N . LEU A 1 615 ? -40.541 -22.814 33.348 1.00 89.50 615 LEU A N 1
ATOM 4653 C CA . LEU A 1 615 ? -40.967 -23.188 31.992 1.00 89.50 615 LEU A CA 1
ATOM 4654 C C . LEU A 1 615 ? -40.047 -24.243 31.367 1.00 89.50 615 LEU A C 1
ATOM 4656 O O . LEU A 1 615 ? -40.540 -25.191 30.762 1.00 89.50 615 LEU A O 1
ATOM 4660 N N . MET A 1 616 ? -38.727 -24.128 31.546 1.00 87.62 616 MET A N 1
ATOM 4661 C CA . MET A 1 616 ? -37.766 -25.129 31.072 1.00 87.62 616 MET A CA 1
ATOM 4662 C C . MET A 1 616 ? -38.007 -26.489 31.736 1.00 87.62 616 MET A C 1
ATOM 4664 O O . MET A 1 616 ? -38.040 -27.509 31.050 1.00 87.62 616 MET A O 1
ATOM 4668 N N . ALA A 1 617 ? -38.242 -26.509 33.051 1.00 89.31 617 ALA A N 1
ATOM 4669 C CA . ALA A 1 617 ? -38.602 -27.728 33.771 1.00 89.31 617 ALA A CA 1
ATOM 4670 C C . ALA A 1 617 ? -39.927 -28.330 33.260 1.00 89.31 617 ALA A C 1
ATOM 4672 O O . ALA A 1 617 ? -40.016 -29.545 33.080 1.00 89.31 617 ALA A O 1
ATOM 4673 N N . ALA A 1 618 ? -40.933 -27.496 32.962 1.00 91.06 618 ALA A N 1
ATOM 4674 C CA . ALA A 1 618 ? -42.193 -27.945 32.369 1.00 91.06 618 ALA A CA 1
ATOM 4675 C C . ALA A 1 618 ? -41.988 -28.562 30.971 1.00 91.06 618 ALA A C 1
ATOM 4677 O O . ALA A 1 618 ? -42.464 -29.666 30.712 1.00 91.06 618 ALA A O 1
ATOM 4678 N N . PHE A 1 619 ? -41.232 -27.908 30.084 1.00 89.06 619 PHE A N 1
ATOM 4679 C CA . PHE A 1 619 ? -40.914 -28.455 28.759 1.00 89.06 619 PHE A CA 1
ATOM 4680 C C . PHE A 1 619 ? -40.110 -29.756 28.839 1.00 89.06 619 PHE A C 1
ATOM 4682 O O . PHE A 1 619 ? -40.398 -30.691 28.093 1.00 89.06 619 PHE A O 1
ATOM 4689 N N . GLY A 1 620 ? -39.149 -29.848 29.762 1.00 89.75 620 GLY A N 1
ATOM 4690 C CA . GLY A 1 620 ? -38.383 -31.071 30.002 1.00 89.75 620 GLY A CA 1
ATOM 4691 C C . GLY A 1 620 ? -39.269 -32.243 30.434 1.00 89.75 620 GLY A C 1
ATOM 4692 O O . GLY A 1 620 ? -39.129 -33.347 29.908 1.00 89.75 620 GLY A O 1
ATOM 4693 N N . LEU A 1 621 ? -40.231 -32.003 31.330 1.00 90.44 621 LEU A N 1
ATOM 4694 C CA . LEU A 1 621 ? -41.207 -33.021 31.732 1.00 90.44 621 LEU A CA 1
ATOM 4695 C C . LEU A 1 621 ? -42.156 -33.405 30.591 1.00 90.44 621 LEU A C 1
ATOM 4697 O O . LEU A 1 621 ? -42.450 -34.585 30.432 1.00 90.44 621 LEU A O 1
ATOM 4701 N N . LEU A 1 622 ? -42.591 -32.452 29.764 1.00 88.38 622 LEU A N 1
ATOM 4702 C CA . LEU A 1 622 ? -43.434 -32.726 28.594 1.00 88.38 622 LEU A CA 1
ATOM 4703 C C . LEU A 1 622 ? -42.692 -33.582 27.558 1.00 88.38 622 LEU A C 1
ATOM 4705 O O . LEU A 1 622 ? -43.248 -34.541 27.025 1.00 88.38 622 LEU A O 1
ATOM 4709 N N . PHE A 1 623 ? -41.413 -33.285 27.315 1.00 87.06 623 PHE A N 1
ATOM 4710 C CA . PHE A 1 623 ? -40.558 -34.112 26.468 1.00 87.06 623 PHE A CA 1
ATOM 4711 C C . PHE A 1 623 ? -40.423 -35.533 27.029 1.00 87.06 623 PHE A C 1
ATOM 4713 O O . PHE A 1 623 ? -40.569 -36.505 26.289 1.00 87.06 623 PHE A O 1
ATOM 4720 N N . LEU A 1 624 ? -40.222 -35.662 28.343 1.00 86.94 624 LEU A N 1
ATOM 4721 C CA . LEU A 1 624 ? -40.178 -36.959 29.013 1.00 86.94 624 LEU A CA 1
ATOM 4722 C C . LEU A 1 624 ? -41.512 -37.717 28.874 1.00 86.94 624 LEU A C 1
ATOM 4724 O O . LEU A 1 624 ? -41.479 -38.905 28.559 1.00 86.94 624 LEU A O 1
ATOM 4728 N N . ASP A 1 625 ? -42.668 -37.047 29.009 1.00 85.31 625 ASP A N 1
ATOM 4729 C CA . ASP A 1 625 ? -44.001 -37.637 28.759 1.00 85.31 625 ASP A CA 1
ATOM 4730 C C . ASP A 1 625 ? -44.104 -38.208 27.339 1.00 85.31 625 ASP A C 1
ATOM 4732 O O . ASP A 1 625 ? -44.605 -39.314 27.137 1.00 85.31 625 ASP A O 1
ATOM 4736 N N . LEU A 1 626 ? -43.584 -37.478 26.347 1.00 82.56 626 LEU A N 1
ATOM 4737 C CA . LEU A 1 626 ? -43.612 -37.879 24.942 1.00 82.56 626 LEU A CA 1
ATOM 4738 C C . LEU A 1 626 ? -42.721 -39.100 24.670 1.00 82.56 626 LEU A C 1
ATOM 4740 O O . LEU A 1 626 ? -43.159 -40.037 23.998 1.00 82.56 626 LEU A O 1
ATOM 4744 N N . VAL A 1 627 ? -41.503 -39.130 25.224 1.00 82.19 627 VAL A N 1
ATOM 4745 C CA . VAL A 1 627 ? -40.601 -40.293 25.128 1.00 82.19 627 VAL A CA 1
ATOM 4746 C C . VAL A 1 627 ? -41.229 -41.520 25.788 1.00 82.19 627 VAL A C 1
ATOM 4748 O O . VAL A 1 627 ? -41.253 -42.602 25.200 1.00 82.19 627 VAL A O 1
ATOM 4751 N N . VAL A 1 628 ? -41.795 -41.349 26.982 1.00 81.19 628 VAL A N 1
ATOM 4752 C CA . VAL A 1 628 ? -42.490 -42.410 27.714 1.00 81.19 628 VAL A CA 1
ATOM 4753 C C . VAL A 1 628 ? -43.697 -42.937 26.930 1.00 81.19 628 VAL A C 1
ATOM 4755 O O . VAL A 1 628 ? -43.858 -44.151 26.799 1.00 81.19 628 VAL A O 1
ATOM 4758 N N . ALA A 1 629 ? -44.524 -42.059 26.358 1.00 75.56 629 ALA A N 1
ATOM 4759 C CA . ALA A 1 629 ? -45.677 -42.454 25.548 1.00 75.56 629 ALA A CA 1
ATOM 4760 C C . ALA A 1 629 ? -45.263 -43.229 24.280 1.00 75.56 629 ALA A C 1
ATOM 4762 O O . ALA A 1 629 ? -45.918 -44.201 23.888 1.00 75.56 629 ALA A O 1
ATOM 4763 N N . LEU A 1 630 ? -44.148 -42.846 23.652 1.00 74.94 630 LEU A N 1
ATOM 4764 C CA . LEU A 1 630 ? -43.558 -43.557 22.512 1.00 74.94 630 LEU A CA 1
ATOM 4765 C C . LEU A 1 630 ? -43.007 -44.941 22.888 1.00 74.94 630 LEU A C 1
ATOM 4767 O O . LEU A 1 630 ? -43.165 -45.885 22.110 1.00 74.94 630 LEU A O 1
ATOM 4771 N N . LEU A 1 631 ? -42.395 -45.075 24.068 1.00 74.50 631 LEU A N 1
ATOM 4772 C CA . LEU A 1 631 ? -41.898 -46.354 24.588 1.00 74.50 631 LEU A CA 1
ATOM 4773 C C . LEU A 1 631 ? -43.045 -47.313 24.933 1.00 74.50 631 LEU A C 1
ATOM 4775 O O . LEU A 1 631 ? -43.013 -48.472 24.524 1.00 74.50 631 LEU A O 1
ATOM 4779 N N . ILE A 1 632 ? -44.081 -46.828 25.628 1.00 73.50 632 ILE A N 1
ATOM 4780 C CA . ILE A 1 632 ? -45.233 -47.644 26.051 1.00 73.50 632 ILE A CA 1
ATOM 4781 C C . ILE A 1 632 ? -46.090 -48.077 24.856 1.00 73.50 632 ILE A C 1
ATOM 4783 O O . ILE A 1 632 ? -46.590 -49.194 24.834 1.00 73.50 632 ILE A O 1
ATOM 4787 N N . SER A 1 633 ? -46.240 -47.231 23.833 1.00 65.44 633 SER A N 1
ATOM 4788 C CA . SER A 1 633 ? -47.032 -47.563 22.636 1.00 65.44 633 SER A CA 1
ATOM 4789 C C . SER A 1 633 ? -46.366 -48.578 21.694 1.00 65.44 633 SER A C 1
ATOM 4791 O O . SER A 1 633 ? -46.871 -48.808 20.594 1.00 65.44 633 SER A O 1
ATOM 4793 N N . GLY A 1 634 ? -45.209 -49.147 22.063 1.00 59.91 634 GLY A N 1
ATOM 4794 C CA . GLY A 1 634 ? -44.487 -50.163 21.284 1.00 59.91 634 GLY A CA 1
ATOM 4795 C C . GLY A 1 634 ? -43.944 -49.675 19.932 1.00 59.91 634 GLY A C 1
ATOM 4796 O O . GLY A 1 634 ? -43.222 -50.401 19.244 1.00 59.91 634 GLY A O 1
ATOM 4797 N N . ARG A 1 635 ? -44.230 -48.423 19.545 1.00 61.75 635 ARG A N 1
ATOM 4798 C CA . ARG A 1 635 ? -43.824 -47.819 18.267 1.00 61.75 635 ARG A CA 1
ATOM 4799 C C . ARG A 1 635 ? -42.315 -47.648 18.141 1.00 61.75 635 ARG A C 1
ATOM 4801 O O . ARG A 1 635 ? -41.829 -47.571 17.018 1.00 61.75 635 ARG A O 1
ATOM 4808 N N . PHE A 1 636 ? -41.572 -47.696 19.248 1.00 57.28 636 PHE A N 1
ATOM 4809 C CA . PHE A 1 636 ? -40.107 -47.649 19.252 1.00 57.28 636 PHE A CA 1
ATOM 4810 C C . PHE A 1 636 ? -39.454 -48.804 18.466 1.00 57.28 636 PHE A C 1
ATOM 4812 O O . PHE A 1 636 ? -38.406 -48.609 17.858 1.00 57.28 636 PHE A O 1
ATOM 4819 N N . ARG A 1 637 ? -40.089 -49.988 18.397 1.00 54.09 637 ARG A N 1
ATOM 4820 C CA . ARG A 1 637 ? -39.560 -51.162 17.665 1.00 54.09 637 ARG A CA 1
ATOM 4821 C C . ARG A 1 637 ? -39.788 -51.124 16.146 1.00 54.09 637 ARG A C 1
ATOM 4823 O O . ARG A 1 637 ? -39.144 -51.884 15.431 1.00 54.09 637 ARG A O 1
ATOM 4830 N N . ARG A 1 638 ? -40.680 -50.256 15.641 1.00 47.88 638 ARG A N 1
ATOM 4831 C CA . ARG A 1 638 ? -40.965 -50.088 14.196 1.00 47.88 638 ARG A CA 1
ATOM 4832 C C . ARG A 1 638 ? -40.138 -48.990 13.523 1.00 47.88 638 ARG A C 1
ATOM 4834 O O . ARG A 1 638 ? -40.239 -48.817 12.311 1.00 47.88 638 ARG A O 1
ATOM 4841 N N . PHE A 1 639 ? -39.296 -48.283 14.270 1.00 48.78 639 PHE A N 1
ATOM 4842 C CA . PHE A 1 639 ? -38.319 -47.370 13.689 1.00 48.78 639 PHE A CA 1
ATOM 4843 C C . PHE A 1 639 ? -37.108 -48.176 13.208 1.00 48.78 639 PHE A C 1
ATOM 4845 O O . PHE A 1 639 ? -36.243 -48.564 13.990 1.00 48.78 639 PHE A O 1
ATOM 4852 N N . SER A 1 640 ? -37.074 -48.473 11.906 1.00 47.97 640 SER A N 1
ATOM 4853 C CA . SER A 1 640 ? -35.887 -49.027 11.253 1.00 47.97 640 SER A CA 1
ATOM 4854 C C . SER A 1 640 ? -34.691 -48.068 11.389 1.00 47.97 640 SER A C 1
ATOM 4856 O O . SER A 1 640 ? -34.841 -46.898 11.753 1.00 47.97 640 SER A O 1
ATOM 4858 N N . LYS A 1 641 ? -33.495 -48.588 11.083 1.00 46.47 641 LYS A N 1
ATOM 4859 C CA . LYS A 1 641 ? -32.144 -48.020 11.283 1.00 46.47 641 LYS A CA 1
ATOM 4860 C C . LYS A 1 641 ? -31.879 -46.597 10.732 1.00 46.47 641 LYS A C 1
ATOM 4862 O O . LYS A 1 641 ? -30.749 -46.132 10.810 1.00 46.47 641 LYS A O 1
ATOM 4867 N N . SER A 1 642 ? -32.877 -45.887 10.216 1.00 46.66 642 SER A N 1
ATOM 4868 C CA . SER A 1 642 ? -32.753 -44.536 9.655 1.00 46.66 642 SER A CA 1
ATOM 4869 C C . SER A 1 642 ? -33.140 -43.403 10.623 1.00 46.66 642 SER A C 1
ATOM 4871 O O . SER A 1 642 ? -32.848 -42.248 10.336 1.00 46.66 642 SER A O 1
ATOM 4873 N N . ALA A 1 643 ? -33.745 -43.687 11.785 1.00 44.25 643 ALA A N 1
ATOM 4874 C CA . ALA A 1 643 ? -34.167 -42.643 12.736 1.00 44.25 643 ALA A CA 1
ATOM 4875 C C . ALA A 1 643 ? -33.121 -42.279 13.810 1.00 44.25 643 ALA A C 1
ATOM 4877 O O . ALA A 1 643 ? -33.210 -41.200 14.398 1.00 44.25 643 ALA A O 1
ATOM 4878 N N . SER A 1 644 ? -32.079 -43.099 14.013 1.00 41.22 644 SER A N 1
ATOM 4879 C CA . SER A 1 644 ? -30.903 -42.685 14.800 1.00 41.22 644 SER A CA 1
ATOM 4880 C C . SER A 1 644 ? -30.225 -41.456 14.185 1.00 41.22 644 SER A C 1
ATOM 4882 O O . SER A 1 644 ? -29.628 -40.665 14.905 1.00 41.22 644 SER A O 1
ATOM 4884 N N . PHE A 1 645 ? -30.403 -41.240 12.877 1.00 45.94 645 PHE A N 1
ATOM 4885 C CA . PHE A 1 645 ? -29.956 -40.032 12.196 1.00 45.94 645 PHE A CA 1
ATOM 4886 C C . PHE A 1 645 ? -30.788 -38.803 12.559 1.00 45.94 645 PHE A C 1
ATOM 4888 O O . PHE A 1 645 ? -30.194 -37.758 12.719 1.00 45.94 645 PHE A O 1
ATOM 4895 N N . ALA A 1 646 ? -32.109 -38.887 12.763 1.00 45.78 646 ALA A N 1
ATOM 4896 C CA . ALA A 1 646 ? -32.950 -37.710 13.028 1.00 45.78 646 ALA A CA 1
ATOM 4897 C C . ALA A 1 646 ? -32.810 -37.165 14.461 1.00 45.78 646 ALA A C 1
ATOM 4899 O O . ALA A 1 646 ? -32.852 -35.953 14.658 1.00 45.78 646 ALA A O 1
ATOM 4900 N N . LEU A 1 647 ? -32.582 -38.036 15.453 1.00 43.72 647 LEU A N 1
ATOM 4901 C CA . LEU A 1 647 ? -32.310 -37.608 16.832 1.00 43.72 647 LEU A CA 1
ATOM 4902 C C . LEU A 1 647 ? -30.910 -36.976 16.958 1.00 43.72 647 LEU A C 1
ATOM 4904 O O . LEU A 1 647 ? -30.733 -36.022 17.708 1.00 43.72 647 LEU A O 1
ATOM 4908 N N . ILE A 1 648 ? -29.943 -37.460 16.167 1.00 51.41 648 ILE A N 1
ATOM 4909 C CA . ILE A 1 648 ? -28.604 -36.866 16.036 1.00 51.41 648 ILE A CA 1
ATOM 4910 C C . ILE A 1 648 ? -28.646 -35.607 15.155 1.00 51.41 648 ILE A C 1
ATOM 4912 O O . ILE A 1 648 ? -27.940 -34.654 15.451 1.00 51.41 648 ILE A O 1
ATOM 4916 N N . LEU A 1 649 ? -29.512 -35.534 14.136 1.00 44.19 649 LEU A N 1
ATOM 4917 C CA . LEU A 1 649 ? -29.687 -34.347 13.288 1.00 44.19 649 LEU A CA 1
ATOM 4918 C C . LEU A 1 649 ? -30.318 -33.194 14.073 1.00 44.19 649 LEU A C 1
ATOM 4920 O O . LEU A 1 649 ? -29.931 -32.052 13.881 1.00 44.19 649 LEU A O 1
ATOM 4924 N N . PHE A 1 650 ? -31.250 -33.476 14.987 1.00 43.12 650 PHE A N 1
ATOM 4925 C CA . PHE A 1 650 ? -31.863 -32.436 15.820 1.00 43.12 650 PHE A CA 1
ATOM 4926 C C . PHE A 1 650 ? -30.946 -31.970 16.964 1.00 43.12 650 PHE A C 1
ATOM 4928 O O . PHE A 1 650 ? -31.080 -30.843 17.428 1.00 43.12 650 PHE A O 1
ATOM 4935 N N . MET A 1 651 ? -29.984 -32.803 17.387 1.00 42.94 651 MET A N 1
ATOM 4936 C CA . MET A 1 651 ? -28.906 -32.403 18.308 1.00 42.94 651 MET A CA 1
ATOM 4937 C C . MET A 1 651 ? -27.683 -31.799 17.589 1.00 42.94 651 MET A C 1
ATOM 4939 O O . MET A 1 651 ? -26.931 -31.051 18.204 1.00 42.94 651 MET A O 1
ATOM 4943 N N . GLY A 1 652 ? -27.491 -32.097 16.300 1.00 39.97 652 GLY A N 1
ATOM 4944 C CA . GLY A 1 652 ? -26.359 -31.658 15.476 1.00 39.97 652 GLY A CA 1
ATOM 4945 C C . GLY A 1 652 ? -26.633 -30.438 14.589 1.00 39.97 652 GLY A C 1
ATOM 4946 O O . GLY A 1 652 ? -25.688 -29.802 14.138 1.00 39.97 652 GLY A O 1
ATOM 4947 N N . ALA A 1 653 ? -27.895 -30.052 14.370 1.00 36.88 653 ALA A N 1
ATOM 4948 C CA . ALA A 1 653 ? -28.263 -28.905 13.526 1.00 36.88 653 ALA A CA 1
ATOM 4949 C C . ALA A 1 653 ? -28.061 -27.522 14.185 1.00 36.88 653 ALA A C 1
ATOM 4951 O O . ALA A 1 653 ? -28.438 -26.509 13.602 1.00 36.88 653 ALA A O 1
ATOM 4952 N N . SER A 1 654 ? -27.440 -27.458 15.366 1.00 38.84 654 SER A N 1
ATOM 4953 C CA . SER A 1 654 ? -27.042 -26.195 16.008 1.00 38.84 654 SER A CA 1
ATOM 4954 C C . SER A 1 654 ? -25.597 -25.782 15.707 1.00 38.84 654 SER A C 1
ATOM 4956 O O . SER A 1 654 ? -25.130 -24.792 16.266 1.00 38.84 654 SER A O 1
ATOM 4958 N N . VAL A 1 655 ? -24.862 -26.518 14.866 1.00 38.91 655 VAL A N 1
ATOM 4959 C CA . VAL A 1 655 ? -23.459 -26.205 14.557 1.00 38.91 655 VAL A CA 1
ATOM 4960 C C . VAL A 1 655 ? -23.255 -26.167 13.042 1.00 38.91 655 VAL A C 1
ATOM 4962 O O . VAL A 1 655 ? -23.237 -27.197 12.382 1.00 38.91 655 VAL A O 1
ATOM 4965 N N . PHE A 1 656 ? -23.146 -24.934 12.538 1.00 40.31 656 PHE A N 1
ATOM 4966 C CA . PHE A 1 656 ? -22.422 -24.484 11.343 1.00 40.31 656 PHE A CA 1
ATOM 4967 C C . PHE A 1 656 ? -22.359 -25.437 10.137 1.00 40.31 656 PHE A C 1
ATOM 4969 O O . PHE A 1 656 ? -21.541 -26.352 10.085 1.00 40.31 656 PHE A O 1
ATOM 4976 N N . VAL A 1 657 ? -23.135 -25.118 9.097 1.00 29.89 657 VAL A N 1
ATOM 4977 C CA . VAL A 1 657 ? -22.853 -25.556 7.723 1.00 29.89 657 VAL A CA 1
ATOM 4978 C C . VAL A 1 657 ? -22.510 -24.316 6.902 1.00 29.89 657 VAL A C 1
ATOM 4980 O O . VAL A 1 657 ? -23.401 -23.621 6.419 1.00 29.89 657 VAL A O 1
ATOM 4983 N N . ASP A 1 658 ? -21.210 -24.052 6.766 1.00 31.53 658 ASP A N 1
ATOM 4984 C CA . ASP A 1 658 ? -20.657 -23.225 5.693 1.00 31.53 658 ASP A CA 1
ATOM 4985 C C . ASP A 1 658 ? -20.571 -24.080 4.421 1.00 31.53 658 ASP A C 1
ATOM 4987 O O . ASP A 1 658 ? -19.972 -25.159 4.410 1.00 31.53 658 ASP A O 1
ATOM 4991 N N . GLN A 1 659 ? -21.185 -23.607 3.337 1.00 31.09 659 GLN A N 1
ATOM 4992 C CA . GLN A 1 659 ? -20.992 -24.159 1.996 1.00 31.09 659 GLN A CA 1
ATOM 4993 C C . GLN A 1 659 ? -19.806 -23.458 1.319 1.00 31.09 659 GLN A C 1
ATOM 4995 O O . GLN A 1 659 ? -19.792 -22.228 1.274 1.00 31.09 659 GLN A O 1
ATOM 5000 N N . PRO A 1 660 ? -18.854 -24.182 0.702 1.00 34.03 660 PRO A N 1
ATOM 5001 C CA . PRO A 1 660 ? -17.902 -23.561 -0.200 1.00 34.03 660 PRO A CA 1
ATOM 5002 C C . PRO A 1 660 ? -18.546 -23.393 -1.582 1.00 34.03 660 PRO A C 1
ATOM 5004 O O . PRO A 1 660 ? -18.809 -24.358 -2.299 1.00 34.03 660 PRO A O 1
ATOM 5007 N N . SER A 1 661 ? -18.783 -22.144 -1.969 1.00 29.39 661 SER A N 1
ATOM 5008 C CA . SER A 1 661 ? -19.040 -21.751 -3.351 1.00 29.39 661 SER A CA 1
ATOM 5009 C C . SER A 1 661 ? -17.735 -21.812 -4.151 1.00 29.39 661 SER A C 1
ATOM 5011 O O . SER A 1 661 ? -16.811 -21.044 -3.887 1.00 29.39 661 SER A O 1
ATOM 5013 N N . GLN A 1 662 ? -17.652 -22.699 -5.146 1.00 31.80 662 GLN A N 1
ATOM 5014 C CA . GLN A 1 662 ? -16.614 -22.619 -6.175 1.00 31.80 662 GLN A CA 1
ATOM 5015 C C . GLN A 1 662 ? -16.984 -21.511 -7.167 1.00 31.80 662 GLN A C 1
ATOM 5017 O O . GLN A 1 662 ? -17.924 -21.656 -7.947 1.00 31.80 662 GLN A O 1
ATOM 5022 N N . ALA A 1 663 ? -16.250 -20.401 -7.116 1.00 28.05 663 ALA A N 1
ATOM 5023 C CA . ALA A 1 663 ? -16.312 -19.340 -8.111 1.00 28.05 663 ALA A CA 1
ATOM 5024 C C . ALA A 1 663 ? -15.335 -19.646 -9.256 1.00 28.05 663 ALA A C 1
ATOM 5026 O O . ALA A 1 663 ? -14.158 -19.932 -9.034 1.00 28.05 663 ALA A O 1
ATOM 5027 N N . GLN A 1 664 ? -15.857 -19.602 -10.480 1.00 34.53 664 GLN A N 1
ATOM 5028 C CA . GLN A 1 664 ? -15.112 -19.711 -11.729 1.00 34.53 664 GLN A CA 1
ATOM 5029 C C . GLN A 1 664 ? -14.162 -18.520 -11.884 1.00 34.53 664 GLN A C 1
ATOM 5031 O O . GLN A 1 664 ? -14.576 -17.367 -11.803 1.00 34.53 664 GLN A O 1
ATOM 5036 N N . THR A 1 665 ? -12.887 -18.804 -12.136 1.00 27.38 665 THR A N 1
ATOM 5037 C CA . THR A 1 665 ? -11.917 -17.800 -12.570 1.00 27.38 665 THR A CA 1
ATOM 5038 C C . THR A 1 665 ? -12.134 -17.528 -14.058 1.00 27.38 665 THR A C 1
ATOM 5040 O O . THR A 1 665 ? -11.797 -18.359 -14.902 1.00 27.38 665 THR A O 1
ATOM 5043 N N . GLU A 1 666 ? -12.704 -16.369 -14.384 1.00 31.38 666 GLU A N 1
ATOM 5044 C CA . GLU A 1 666 ? -12.640 -15.796 -15.728 1.00 31.38 666 GLU A CA 1
ATOM 5045 C C . GLU A 1 666 ? -11.183 -15.438 -16.039 1.00 31.38 666 GLU A C 1
ATOM 5047 O O . GLU A 1 666 ? -10.625 -14.464 -15.536 1.00 31.38 666 GLU A O 1
ATOM 5052 N N . ALA A 1 667 ? -10.540 -16.261 -16.865 1.00 30.58 667 ALA A N 1
ATOM 5053 C CA . ALA A 1 667 ? -9.311 -15.878 -17.535 1.00 30.58 667 ALA A CA 1
ATOM 5054 C C . ALA A 1 667 ? -9.661 -14.884 -18.653 1.00 30.58 667 ALA A C 1
ATOM 5056 O O . ALA A 1 667 ? -10.468 -15.190 -19.532 1.00 30.58 667 ALA A O 1
ATOM 5057 N N . ALA A 1 668 ? -9.043 -13.704 -18.609 1.00 32.84 668 ALA A N 1
ATOM 5058 C CA . ALA A 1 668 ? -9.164 -12.664 -19.625 1.00 32.84 668 ALA A CA 1
ATOM 5059 C C . ALA A 1 668 ? -8.938 -13.210 -21.058 1.00 32.84 668 ALA A C 1
ATOM 5061 O O . ALA A 1 668 ? -8.132 -14.131 -21.252 1.00 32.84 668 ALA A O 1
ATOM 5062 N N . PRO A 1 669 ? -9.606 -12.644 -22.081 1.00 39.34 669 PRO A N 1
ATOM 5063 C CA . PRO A 1 669 ? -9.506 -13.122 -23.454 1.00 39.34 669 PRO A CA 1
ATOM 5064 C C . PRO A 1 669 ? -8.100 -12.856 -24.010 1.00 39.34 669 PRO A C 1
ATOM 5066 O O . PRO A 1 669 ? -7.743 -11.726 -24.335 1.00 39.34 669 PRO A O 1
ATOM 5069 N N . LYS A 1 670 ? -7.284 -13.908 -24.140 1.00 44.16 670 LYS A N 1
ATOM 5070 C CA . LYS A 1 670 ? -6.034 -13.844 -24.909 1.00 44.16 670 LYS A CA 1
ATOM 5071 C C . LYS A 1 670 ? -6.388 -13.624 -26.380 1.00 44.16 670 LYS A C 1
ATOM 5073 O O . LYS A 1 670 ? -7.129 -14.418 -26.958 1.00 44.16 670 LYS A O 1
ATOM 5078 N N . ALA A 1 671 ? -5.862 -12.554 -26.974 1.00 52.81 671 ALA A N 1
ATOM 5079 C CA . ALA A 1 671 ? -6.005 -12.283 -28.399 1.00 52.81 671 ALA A CA 1
ATOM 5080 C C . ALA A 1 671 ? -5.560 -13.502 -29.243 1.00 52.81 671 ALA A C 1
ATOM 5082 O O . ALA A 1 671 ? -4.618 -14.205 -28.858 1.00 52.81 671 ALA A O 1
ATOM 5083 N N . PRO A 1 672 ? -6.222 -13.790 -30.379 1.00 69.50 672 PRO A N 1
ATOM 5084 C CA . PRO A 1 672 ? -5.880 -14.936 -31.214 1.00 69.50 672 PRO A CA 1
ATOM 5085 C C . PRO A 1 672 ? -4.478 -14.772 -31.821 1.00 69.50 672 PRO A C 1
ATOM 5087 O O . PRO A 1 672 ? -4.217 -13.834 -32.570 1.00 69.50 672 PRO A O 1
ATOM 5090 N N . ILE A 1 673 ? -3.580 -15.710 -31.512 1.00 78.00 673 ILE A N 1
ATOM 5091 C CA . ILE A 1 673 ? -2.210 -15.756 -32.046 1.00 78.00 673 ILE A CA 1
ATOM 5092 C C . ILE A 1 673 ? -2.261 -16.025 -33.558 1.00 78.00 673 ILE A C 1
ATOM 5094 O O . ILE A 1 673 ? -2.830 -17.027 -34.000 1.00 78.00 673 ILE A O 1
ATOM 5098 N N . SER A 1 674 ? -1.637 -15.158 -34.359 1.00 85.06 674 SER A N 1
ATOM 5099 C CA . SER A 1 674 ? -1.547 -15.311 -35.816 1.00 85.06 674 SER A CA 1
ATOM 5100 C C . SER A 1 674 ? -0.702 -16.530 -36.211 1.00 85.06 674 SER A C 1
ATOM 5102 O O . SER A 1 674 ? 0.269 -16.885 -35.539 1.00 85.06 674 SER A O 1
ATOM 5104 N N . LYS A 1 675 ? -1.008 -17.147 -37.363 1.00 87.62 675 LYS A N 1
ATOM 5105 C CA . LYS A 1 675 ? -0.220 -18.260 -37.932 1.00 87.62 675 LYS A CA 1
ATOM 5106 C C . LYS A 1 675 ? 1.266 -17.901 -38.049 1.00 87.62 675 LYS A C 1
ATOM 5108 O O . LYS A 1 675 ? 2.122 -18.702 -37.690 1.00 87.62 675 LYS A O 1
ATOM 5113 N N . LYS A 1 676 ? 1.557 -16.673 -38.485 1.00 88.50 676 LYS A N 1
ATOM 5114 C CA . LYS A 1 676 ? 2.917 -16.148 -38.647 1.00 88.50 676 LYS A CA 1
ATOM 5115 C C . LYS A 1 676 ? 3.678 -16.069 -37.318 1.00 88.50 676 LYS A C 1
ATOM 5117 O O . LYS A 1 676 ? 4.842 -16.449 -37.266 1.00 88.50 676 LYS A O 1
ATOM 5122 N N . GLN A 1 677 ? 3.005 -15.641 -36.246 1.00 89.06 677 GLN A N 1
ATOM 5123 C CA . GLN A 1 677 ? 3.575 -15.600 -34.893 1.00 89.06 677 GLN A CA 1
ATOM 5124 C C . GLN A 1 677 ? 3.855 -17.012 -34.371 1.00 89.06 677 GLN A C 1
ATOM 5126 O O . GLN A 1 677 ? 4.939 -17.281 -33.863 1.00 89.06 677 GLN A O 1
ATOM 5131 N N . LYS A 1 678 ? 2.913 -17.943 -34.567 1.00 89.69 678 LYS A N 1
ATOM 5132 C CA . LYS A 1 678 ? 3.093 -19.352 -34.189 1.00 89.69 678 LYS A CA 1
ATOM 5133 C C . LYS A 1 678 ? 4.293 -19.986 -34.898 1.00 89.69 678 LYS A C 1
ATOM 5135 O O . LYS A 1 678 ? 5.061 -20.712 -34.282 1.00 89.69 678 LYS A O 1
ATOM 5140 N N . GLU A 1 679 ? 4.450 -19.719 -36.189 1.00 91.75 679 GLU A N 1
ATOM 5141 C CA . GLU A 1 679 ? 5.560 -20.236 -36.986 1.00 91.75 679 GLU A CA 1
ATOM 5142 C C . GLU A 1 679 ? 6.924 -19.664 -36.573 1.00 91.75 679 GLU A C 1
ATOM 5144 O O . GLU A 1 679 ? 7.890 -20.423 -36.477 1.00 91.75 679 GLU A O 1
ATOM 5149 N N . ALA A 1 680 ? 7.007 -18.353 -36.319 1.00 90.88 680 ALA A N 1
ATOM 5150 C CA . ALA A 1 680 ? 8.243 -17.702 -35.883 1.00 90.88 680 ALA A CA 1
ATOM 5151 C C . ALA A 1 680 ? 8.658 -18.126 -34.461 1.00 90.88 680 ALA A C 1
ATOM 5153 O O . ALA A 1 680 ? 9.840 -18.312 -34.205 1.00 90.88 680 ALA A O 1
ATOM 5154 N N . ALA A 1 681 ? 7.693 -18.379 -33.569 1.00 89.81 681 ALA A N 1
ATOM 5155 C CA . ALA A 1 681 ? 7.964 -18.876 -32.219 1.00 89.81 681 ALA A CA 1
ATOM 5156 C C . ALA A 1 681 ? 8.434 -20.346 -32.177 1.00 89.81 681 ALA A C 1
ATOM 5158 O O . ALA A 1 681 ? 9.125 -20.741 -31.244 1.00 89.81 681 ALA A O 1
ATOM 5159 N N . LEU A 1 682 ? 8.049 -21.173 -33.160 1.00 91.88 682 LEU A N 1
ATOM 5160 C CA . LEU A 1 682 ? 8.412 -22.599 -33.212 1.00 91.88 682 LEU A CA 1
ATOM 5161 C C . LEU A 1 682 ? 9.731 -22.870 -33.944 1.00 91.88 682 LEU A C 1
ATOM 5163 O O . LEU A 1 682 ? 10.390 -23.868 -33.663 1.00 91.88 682 LEU A O 1
ATOM 5167 N N . GLN A 1 683 ? 10.083 -22.036 -34.925 1.00 91.94 683 GLN A N 1
ATOM 5168 C CA . GLN A 1 683 ? 11.281 -22.203 -35.745 1.00 91.94 683 GLN A CA 1
ATOM 5169 C C . GLN A 1 683 ? 11.938 -20.851 -36.002 1.00 91.94 683 GLN A C 1
ATOM 5171 O O . GLN A 1 683 ? 11.319 -19.966 -36.605 1.00 91.94 683 GLN A O 1
ATOM 5176 N N . MET A 1 684 ? 13.213 -20.741 -35.612 1.00 93.44 684 MET A N 1
ATOM 5177 C CA . MET A 1 684 ? 14.035 -19.558 -35.859 1.00 93.44 684 MET A CA 1
ATOM 5178 C C . MET A 1 684 ? 14.073 -19.246 -37.356 1.00 93.44 684 MET A C 1
ATOM 5180 O O . MET A 1 684 ? 14.330 -20.116 -38.190 1.00 93.44 684 MET A O 1
ATOM 5184 N N . ARG A 1 685 ? 13.784 -17.994 -37.698 1.00 95.06 685 ARG A N 1
ATOM 5185 C CA . ARG A 1 685 ? 13.784 -17.478 -39.067 1.00 95.06 685 ARG A CA 1
ATOM 5186 C C . ARG A 1 685 ? 14.146 -16.004 -39.045 1.00 95.06 685 ARG A C 1
ATOM 5188 O O . ARG A 1 685 ? 13.907 -15.327 -38.051 1.00 95.06 685 ARG A O 1
ATOM 5195 N N . PHE A 1 686 ? 14.667 -15.494 -40.150 1.00 96.12 686 PHE A N 1
ATOM 5196 C CA . PHE A 1 686 ? 14.873 -14.057 -40.322 1.00 96.12 686 PHE A CA 1
ATOM 5197 C C . PHE A 1 686 ? 13.633 -13.397 -40.922 1.00 96.12 686 PHE A C 1
ATOM 5199 O O . PHE A 1 686 ? 12.784 -14.064 -41.523 1.00 96.12 686 PHE A O 1
ATOM 5206 N N . ALA A 1 687 ? 13.537 -12.081 -40.785 1.00 96.94 687 ALA A N 1
ATOM 5207 C CA . ALA A 1 687 ? 12.485 -11.301 -41.417 1.00 96.94 687 ALA A CA 1
ATOM 5208 C C . ALA A 1 687 ? 13.054 -10.153 -42.249 1.00 96.94 687 ALA A C 1
ATOM 5210 O O . ALA A 1 687 ? 14.181 -9.710 -42.040 1.00 96.94 687 ALA A O 1
ATOM 5211 N N . TYR A 1 688 ? 12.261 -9.660 -43.194 1.00 97.50 688 TYR A N 1
ATOM 5212 C CA . TYR A 1 688 ? 12.537 -8.423 -43.913 1.00 97.50 688 TYR A CA 1
ATOM 5213 C C . TYR A 1 688 ? 11.340 -7.485 -43.838 1.00 97.50 688 TYR A C 1
ATOM 5215 O O . TYR A 1 688 ? 10.193 -7.931 -43.846 1.00 97.50 688 TYR A O 1
ATOM 5223 N N . VAL A 1 689 ? 11.598 -6.182 -43.789 1.00 95.81 689 VAL A N 1
ATOM 5224 C CA . VAL A 1 689 ? 10.529 -5.178 -43.798 1.00 95.81 689 VAL A CA 1
ATOM 5225 C C . VAL A 1 689 ? 9.872 -5.154 -45.176 1.00 95.81 689 VAL A C 1
ATOM 5227 O O . VAL A 1 689 ? 10.544 -4.951 -46.187 1.00 95.81 689 VAL A O 1
ATOM 5230 N N . GLU A 1 690 ? 8.561 -5.381 -45.212 1.00 94.50 690 GLU A N 1
ATOM 5231 C CA . GLU A 1 690 ? 7.757 -5.342 -46.431 1.00 94.50 690 GLU A CA 1
ATOM 5232 C C . GLU A 1 690 ? 7.667 -3.909 -46.957 1.00 94.50 690 GLU A C 1
ATOM 5234 O O . GLU A 1 690 ? 7.365 -2.979 -46.208 1.00 94.50 690 GLU A O 1
ATOM 5239 N N . THR A 1 691 ? 7.921 -3.734 -48.251 1.00 90.44 691 THR A N 1
ATOM 5240 C CA . THR A 1 691 ? 7.836 -2.435 -48.923 1.00 90.44 691 THR A CA 1
ATOM 5241 C C . THR A 1 691 ? 6.658 -2.401 -49.907 1.00 90.44 691 THR A C 1
ATOM 5243 O O . THR A 1 691 ? 6.013 -3.422 -50.155 1.00 90.44 691 THR A O 1
ATOM 5246 N N . ASN A 1 692 ? 6.347 -1.241 -50.486 1.00 89.19 692 ASN A N 1
ATOM 5247 C CA . ASN A 1 692 ? 5.274 -1.110 -51.482 1.00 89.19 692 ASN A CA 1
ATOM 5248 C C . ASN A 1 692 ? 5.689 -1.625 -52.875 1.00 89.19 692 ASN A C 1
ATOM 5250 O O . ASN A 1 692 ? 4.845 -1.845 -53.743 1.00 89.19 692 ASN A O 1
ATOM 5254 N N . ASN A 1 693 ? 6.986 -1.838 -53.098 1.00 92.31 693 ASN A N 1
ATOM 5255 C CA . ASN A 1 693 ? 7.569 -2.339 -54.331 1.00 92.31 693 ASN A CA 1
ATOM 5256 C C . ASN A 1 693 ? 7.621 -3.886 -54.352 1.00 92.31 693 ASN A C 1
ATOM 5258 O O . ASN A 1 693 ? 8.479 -4.494 -53.701 1.00 92.31 693 ASN A O 1
ATOM 5262 N N . PRO A 1 694 ? 6.777 -4.560 -55.160 1.00 92.94 694 PRO A N 1
ATOM 5263 C CA . PRO A 1 694 ? 6.717 -6.022 -55.193 1.00 92.94 694 PRO A CA 1
ATOM 5264 C C . PRO A 1 694 ? 8.001 -6.669 -55.729 1.00 92.94 694 PRO A C 1
ATOM 5266 O O . PRO A 1 694 ? 8.354 -7.767 -55.298 1.00 92.94 694 PRO A O 1
ATOM 5269 N N . ALA A 1 695 ? 8.730 -5.997 -56.628 1.00 92.88 695 ALA A N 1
ATOM 5270 C CA . ALA A 1 695 ? 9.999 -6.506 -57.146 1.00 92.88 695 ALA A CA 1
ATOM 5271 C C . ALA A 1 695 ? 11.080 -6.511 -56.055 1.00 92.88 695 ALA A C 1
ATOM 5273 O O . ALA A 1 695 ? 11.833 -7.476 -55.932 1.00 92.88 695 ALA A O 1
ATOM 5274 N N . LEU A 1 696 ? 11.109 -5.470 -55.214 1.00 92.94 696 LEU A N 1
ATOM 5275 C CA . LEU A 1 696 ? 12.013 -5.406 -54.068 1.00 92.94 696 LEU A CA 1
ATOM 5276 C C . LEU A 1 696 ? 11.678 -6.476 -53.024 1.00 92.94 696 LEU A C 1
ATOM 5278 O O . LEU A 1 696 ? 12.578 -7.170 -52.562 1.00 92.94 696 LEU A O 1
ATOM 5282 N N . ASN A 1 697 ? 10.397 -6.674 -52.707 1.00 95.06 697 ASN A N 1
ATOM 5283 C CA . ASN A 1 697 ? 9.965 -7.736 -51.792 1.00 95.06 697 ASN A CA 1
ATOM 5284 C C . ASN A 1 697 ? 10.345 -9.135 -52.299 1.00 95.06 697 ASN A C 1
ATOM 5286 O O . ASN A 1 697 ? 10.803 -9.971 -51.520 1.00 95.06 697 ASN A O 1
ATOM 5290 N N . MET A 1 698 ? 10.202 -9.391 -53.603 1.00 94.56 698 MET A N 1
ATOM 5291 C CA . MET A 1 698 ? 10.625 -10.654 -54.214 1.00 94.56 698 MET A CA 1
ATOM 5292 C C . MET A 1 698 ? 12.142 -10.849 -54.101 1.00 94.56 698 MET A C 1
ATOM 5294 O O . MET A 1 698 ? 12.600 -11.937 -53.748 1.00 94.56 698 MET A O 1
ATOM 5298 N N . GLN A 1 699 ? 12.919 -9.789 -54.337 1.00 94.81 699 GLN A N 1
ATOM 5299 C CA . GLN A 1 699 ? 14.372 -9.803 -54.178 1.00 94.81 699 GLN A CA 1
ATOM 5300 C C . GLN A 1 699 ? 14.792 -10.020 -52.716 1.00 94.81 699 GLN A C 1
ATOM 5302 O O . GLN A 1 699 ? 15.727 -10.776 -52.469 1.00 94.81 699 GLN A O 1
ATOM 5307 N N . LEU A 1 700 ? 14.094 -9.414 -51.749 1.00 96.75 700 LEU A N 1
ATOM 5308 C CA . LEU A 1 700 ? 14.322 -9.607 -50.312 1.00 96.75 700 LEU A CA 1
ATOM 5309 C C . LEU A 1 700 ? 14.080 -11.056 -49.888 1.00 96.75 700 LEU A C 1
ATOM 5311 O O . LEU A 1 700 ? 14.940 -11.672 -49.257 1.00 96.75 700 LEU A O 1
ATOM 5315 N N . ALA A 1 701 ? 12.956 -11.633 -50.310 1.00 96.31 701 ALA A N 1
ATOM 5316 C CA . ALA A 1 701 ? 12.648 -13.030 -50.042 1.00 96.31 701 ALA A CA 1
ATOM 5317 C C . ALA A 1 701 ? 13.684 -13.980 -50.671 1.00 96.31 701 ALA A C 1
ATOM 5319 O O . ALA A 1 701 ? 14.157 -14.904 -50.010 1.00 96.31 701 ALA A O 1
ATOM 5320 N N . ALA A 1 702 ? 14.063 -13.748 -51.932 1.00 96.75 702 ALA A N 1
ATOM 5321 C CA . ALA A 1 702 ? 15.052 -14.563 -52.634 1.00 96.75 702 ALA A CA 1
ATOM 5322 C C . ALA A 1 702 ? 16.469 -14.417 -52.050 1.00 96.75 702 ALA A C 1
ATOM 5324 O O . ALA A 1 702 ? 17.202 -15.400 -51.953 1.00 96.75 702 ALA A O 1
ATOM 5325 N N . GLY A 1 703 ? 16.849 -13.204 -51.638 1.00 96.50 703 GLY A N 1
ATOM 5326 C CA . GLY A 1 703 ? 18.135 -12.892 -51.015 1.00 96.50 703 GLY A CA 1
ATOM 5327 C C . GLY A 1 703 ? 18.319 -13.571 -49.669 1.00 96.50 703 GLY A C 1
ATOM 5328 O O . GLY A 1 703 ? 19.307 -14.274 -49.469 1.00 96.50 703 GLY A O 1
ATOM 5329 N N . LEU A 1 704 ? 17.344 -13.436 -48.766 1.00 97.06 704 LEU A N 1
ATOM 5330 C CA . LEU A 1 704 ? 17.405 -14.110 -47.468 1.00 97.06 704 LEU A CA 1
ATOM 5331 C C . LEU A 1 704 ? 17.308 -15.633 -47.608 1.00 97.06 704 LEU A C 1
ATOM 5333 O O . LEU A 1 704 ? 17.973 -16.350 -46.868 1.00 97.06 704 LEU A O 1
ATOM 5337 N N . ARG A 1 705 ? 16.558 -16.152 -48.589 1.00 95.75 705 ARG A N 1
ATOM 5338 C CA . ARG A 1 705 ? 16.551 -17.593 -48.893 1.00 95.75 705 ARG A CA 1
ATOM 5339 C C . ARG A 1 705 ? 17.925 -18.088 -49.347 1.00 95.75 705 ARG A C 1
ATOM 5341 O O . ARG A 1 705 ? 18.363 -19.145 -48.901 1.00 95.75 705 ARG A O 1
ATOM 5348 N N . GLY A 1 706 ? 18.611 -17.325 -50.197 1.00 96.19 706 GLY A N 1
ATOM 5349 C CA . GLY A 1 706 ? 19.975 -17.643 -50.615 1.00 96.19 706 GLY A CA 1
ATOM 5350 C C . GLY A 1 706 ? 20.974 -17.588 -49.465 1.00 96.19 706 GLY A C 1
ATOM 5351 O O . GLY A 1 706 ? 21.813 -18.478 -49.347 1.00 96.19 706 GLY A O 1
ATOM 5352 N N . LEU A 1 707 ? 20.837 -16.614 -48.563 1.00 96.69 707 LEU A N 1
ATOM 5353 C CA . LEU A 1 707 ? 21.642 -16.563 -47.344 1.00 96.69 707 LEU A CA 1
ATOM 5354 C C . LEU A 1 707 ? 21.373 -17.769 -46.428 1.00 96.69 707 LEU A C 1
ATOM 5356 O O . LEU A 1 707 ? 22.326 -18.389 -45.965 1.00 96.69 707 LEU A O 1
ATOM 5360 N N . ASN A 1 708 ? 20.106 -18.145 -46.211 1.00 95.62 708 ASN A N 1
ATOM 5361 C CA . ASN A 1 708 ? 19.741 -19.336 -45.434 1.00 95.62 708 ASN A CA 1
ATOM 5362 C C . ASN A 1 708 ? 20.365 -20.609 -46.016 1.00 95.62 708 ASN A C 1
ATOM 5364 O O . ASN A 1 708 ? 20.868 -21.441 -45.267 1.00 95.62 708 ASN A O 1
ATOM 5368 N N . LEU A 1 709 ? 20.359 -20.753 -47.345 1.00 94.81 709 LEU A N 1
ATOM 5369 C CA . LEU A 1 709 ? 20.973 -21.895 -48.016 1.00 94.81 709 LEU A CA 1
ATOM 5370 C C . LEU A 1 709 ? 22.487 -21.952 -47.776 1.00 94.81 709 LEU A C 1
ATOM 5372 O O . LEU A 1 709 ? 23.026 -23.023 -47.506 1.00 94.81 709 LEU A O 1
ATOM 5376 N N . GLU A 1 710 ? 23.182 -20.819 -47.871 1.00 95.94 710 GLU A N 1
ATOM 5377 C CA . GLU A 1 710 ? 24.627 -20.774 -47.630 1.00 95.94 710 GLU A CA 1
ATOM 5378 C C . GLU A 1 710 ? 24.987 -20.949 -46.149 1.00 95.94 710 GLU A C 1
ATOM 5380 O O . GLU A 1 710 ? 26.010 -21.566 -45.856 1.00 95.94 710 GLU A O 1
ATOM 5385 N N . LEU A 1 711 ? 24.137 -20.494 -45.219 1.00 95.56 711 LEU A N 1
ATOM 5386 C CA . LEU A 1 711 ? 24.253 -20.822 -43.795 1.00 95.56 711 LEU A CA 1
ATOM 5387 C C . LEU A 1 711 ? 24.143 -22.331 -43.584 1.00 95.56 711 LEU A C 1
ATOM 5389 O O . LEU A 1 711 ? 25.084 -22.927 -43.075 1.00 95.56 711 LEU A O 1
ATOM 5393 N N . PHE A 1 712 ? 23.074 -22.956 -44.084 1.00 93.25 712 PHE A N 1
ATOM 5394 C CA . PHE A 1 712 ? 22.849 -24.399 -43.973 1.00 93.25 712 PHE A CA 1
ATOM 5395 C C . PHE A 1 712 ? 24.006 -25.230 -44.554 1.00 93.25 712 PHE A C 1
ATOM 5397 O O . PHE A 1 712 ? 24.371 -26.277 -44.031 1.00 93.25 712 PHE A O 1
ATOM 5404 N N . ARG A 1 713 ? 24.618 -24.768 -45.652 1.00 94.25 713 ARG A N 1
ATOM 5405 C CA . ARG A 1 713 ? 25.745 -25.462 -46.296 1.00 94.25 713 ARG A CA 1
ATOM 5406 C C . ARG A 1 713 ? 27.059 -25.367 -45.526 1.00 94.25 713 ARG A C 1
ATOM 5408 O O . ARG A 1 713 ? 27.925 -26.217 -45.724 1.00 94.25 713 ARG A O 1
ATOM 5415 N N . ARG A 1 714 ? 27.267 -24.296 -44.757 1.00 95.75 714 ARG A N 1
ATOM 5416 C CA . ARG A 1 714 ? 28.597 -23.915 -44.246 1.00 95.75 714 ARG A CA 1
ATOM 5417 C C . ARG A 1 714 ? 28.661 -23.820 -42.725 1.00 95.75 714 ARG A C 1
ATOM 5419 O O . ARG A 1 714 ? 29.763 -23.775 -42.184 1.00 95.75 714 ARG A O 1
ATOM 5426 N N . THR A 1 715 ? 27.524 -23.786 -42.040 1.00 92.81 715 THR A N 1
ATOM 5427 C CA . THR A 1 715 ? 27.409 -23.680 -40.583 1.00 92.81 715 THR A CA 1
ATOM 5428 C C . THR A 1 715 ? 26.332 -24.637 -40.061 1.00 92.81 715 THR A C 1
ATOM 5430 O O . THR A 1 715 ? 25.612 -25.257 -40.836 1.00 92.81 715 THR A O 1
ATOM 5433 N N . SER A 1 716 ? 26.209 -24.751 -38.736 1.00 90.81 716 SER A N 1
ATOM 5434 C CA . SER A 1 716 ? 25.122 -25.503 -38.086 1.00 90.81 716 SER A CA 1
ATOM 5435 C C . SER A 1 716 ? 23.835 -24.682 -37.910 1.00 90.81 716 SER A C 1
ATOM 5437 O O . SER A 1 716 ? 22.930 -25.105 -37.195 1.00 90.81 716 SER A O 1
ATOM 5439 N N . VAL A 1 717 ? 23.767 -23.472 -38.476 1.00 91.44 717 VAL A N 1
ATOM 5440 C CA . VAL A 1 717 ? 22.602 -22.590 -38.359 1.00 91.44 717 VAL A CA 1
ATOM 5441 C C . VAL A 1 717 ? 21.617 -22.939 -39.473 1.00 91.44 717 VAL A C 1
ATOM 5443 O O . VAL A 1 717 ? 21.937 -22.784 -40.650 1.00 91.44 717 VAL A O 1
ATOM 5446 N N . GLU A 1 718 ? 20.404 -23.356 -39.101 1.00 93.44 718 GLU A N 1
ATOM 5447 C CA . GLU A 1 718 ? 19.354 -23.793 -40.036 1.00 93.44 718 GLU A CA 1
ATOM 5448 C C . GLU A 1 718 ? 18.084 -22.917 -39.922 1.00 93.44 718 GLU A C 1
ATOM 5450 O O . GLU A 1 718 ? 17.088 -23.335 -39.326 1.00 93.44 718 GLU A O 1
ATOM 5455 N N . PRO A 1 719 ? 18.080 -21.673 -40.446 1.00 93.44 719 PRO A N 1
ATOM 5456 C CA . PRO A 1 719 ? 16.909 -20.809 -40.360 1.00 93.44 719 PRO A CA 1
ATOM 5457 C C . PRO A 1 719 ? 15.789 -21.299 -41.286 1.00 93.44 719 PRO A C 1
ATOM 5459 O O . PRO A 1 719 ? 16.020 -21.622 -42.456 1.00 93.44 719 PRO A O 1
ATOM 5462 N N . ALA A 1 720 ? 14.550 -21.267 -40.797 1.00 95.31 720 ALA A N 1
ATOM 5463 C CA . ALA A 1 720 ? 13.367 -21.523 -41.610 1.00 95.31 720 ALA A CA 1
ATOM 5464 C C . ALA A 1 720 ? 13.118 -20.396 -42.635 1.00 95.31 720 ALA A C 1
ATOM 5466 O O . ALA A 1 720 ? 13.842 -19.398 -42.706 1.00 95.31 720 ALA A O 1
ATOM 5467 N N . THR A 1 721 ? 12.084 -20.562 -43.466 1.00 94.19 721 THR A N 1
ATOM 5468 C CA . THR A 1 721 ? 11.786 -19.623 -44.561 1.00 94.19 721 THR A CA 1
ATOM 5469 C C . THR A 1 721 ? 11.561 -18.197 -44.025 1.00 94.19 721 THR A C 1
ATOM 5471 O O . THR A 1 721 ? 10.785 -18.036 -43.077 1.00 94.19 721 THR A O 1
ATOM 5474 N N . PRO A 1 722 ? 12.198 -17.163 -44.618 1.00 95.56 722 PRO A N 1
ATOM 5475 C CA . PRO A 1 722 ? 12.071 -15.790 -44.143 1.00 95.56 722 PRO A CA 1
ATOM 5476 C C . PRO A 1 722 ? 10.642 -15.244 -44.230 1.00 95.56 722 PRO A C 1
ATOM 5478 O O . PRO A 1 722 ? 9.898 -15.569 -45.156 1.00 95.56 722 PRO A O 1
ATOM 5481 N N . HIS A 1 723 ? 10.281 -14.364 -43.298 1.00 96.50 723 HIS A N 1
ATOM 5482 C CA . HIS A 1 723 ? 8.997 -13.657 -43.301 1.00 96.50 723 HIS A CA 1
ATOM 5483 C C . HIS A 1 723 ? 9.125 -12.222 -43.823 1.00 96.50 723 HIS A C 1
ATOM 5485 O O . HIS A 1 723 ? 10.079 -11.527 -43.487 1.00 96.50 723 HIS A O 1
ATOM 5491 N N . SER A 1 724 ? 8.123 -11.739 -44.567 1.00 96.06 724 SER A N 1
ATOM 5492 C CA . SER A 1 724 ? 7.899 -10.291 -44.688 1.00 96.06 724 SER A CA 1
ATOM 5493 C C . SER A 1 724 ? 7.290 -9.784 -43.384 1.00 96.06 724 SER A C 1
ATOM 5495 O O . SER A 1 724 ? 6.479 -10.498 -42.804 1.00 96.06 724 SER A O 1
ATOM 5497 N N . VAL A 1 725 ? 7.651 -8.600 -42.891 1.00 95.81 725 VAL A N 1
ATOM 5498 C CA . VAL A 1 725 ? 7.045 -7.968 -41.703 1.00 95.81 725 VAL A CA 1
ATOM 5499 C C . VAL A 1 725 ? 6.613 -6.536 -41.990 1.00 95.81 725 VAL A C 1
ATOM 5501 O O . VAL A 1 725 ? 7.314 -5.785 -42.664 1.00 95.81 725 VAL A O 1
ATOM 5504 N N . LYS A 1 726 ? 5.456 -6.153 -41.453 1.00 94.31 726 LYS A N 1
ATOM 5505 C CA . LYS A 1 726 ? 4.924 -4.793 -41.471 1.00 94.31 726 LYS A CA 1
ATOM 5506 C C . LYS A 1 726 ? 5.171 -4.147 -40.115 1.00 94.31 726 LYS A C 1
ATOM 5508 O O . LYS A 1 726 ? 4.648 -4.601 -39.097 1.00 94.31 726 LYS A O 1
ATOM 5513 N N . LEU A 1 727 ? 5.976 -3.088 -40.113 1.00 91.88 727 LEU A N 1
ATOM 5514 C CA . LEU A 1 727 ? 6.298 -2.321 -38.908 1.00 91.88 727 LEU A CA 1
ATOM 5515 C C . LEU A 1 727 ? 5.019 -1.725 -38.296 1.00 91.88 727 LEU A C 1
ATOM 5517 O O . LEU A 1 727 ? 4.164 -1.237 -39.034 1.00 91.88 727 LEU A O 1
ATOM 5521 N N . GLY A 1 728 ? 4.893 -1.788 -36.968 1.00 86.25 728 GLY A N 1
ATOM 5522 C CA . GLY A 1 728 ? 3.712 -1.327 -36.220 1.00 86.25 728 GLY A CA 1
ATOM 5523 C C . GLY A 1 728 ? 2.516 -2.294 -36.217 1.00 86.25 728 GLY A C 1
ATOM 5524 O O . GLY A 1 728 ? 1.568 -2.074 -35.475 1.00 86.25 728 GLY A O 1
ATOM 5525 N N . ILE A 1 729 ? 2.551 -3.372 -37.014 1.00 90.19 729 ILE A N 1
ATOM 5526 C CA . ILE A 1 729 ? 1.451 -4.350 -37.122 1.00 90.19 729 ILE A CA 1
ATOM 5527 C C . ILE A 1 729 ? 1.898 -5.742 -36.667 1.00 90.19 729 ILE A C 1
ATOM 5529 O O . ILE A 1 729 ? 1.202 -6.408 -35.903 1.00 90.19 729 ILE A O 1
ATOM 5533 N N . ASP A 1 730 ? 3.040 -6.214 -37.166 1.00 90.94 730 ASP A N 1
ATOM 5534 C CA . ASP A 1 730 ? 3.570 -7.537 -36.837 1.00 90.94 730 ASP A CA 1
ATOM 5535 C C . ASP A 1 730 ? 4.447 -7.510 -35.574 1.00 90.94 730 ASP A C 1
ATOM 5537 O O . ASP A 1 730 ? 5.197 -6.562 -35.351 1.00 90.94 730 ASP A O 1
ATOM 5541 N N . ALA A 1 731 ? 4.425 -8.601 -34.798 1.00 90.31 731 ALA A N 1
ATOM 5542 C CA . ALA A 1 731 ? 5.336 -8.813 -33.667 1.00 90.31 731 ALA A CA 1
ATOM 5543 C C . ALA A 1 731 ? 6.772 -9.064 -34.167 1.00 90.31 731 ALA A C 1
ATOM 5545 O O . ALA A 1 731 ? 7.034 -10.080 -34.821 1.00 90.31 731 ALA A O 1
ATOM 5546 N N . LEU A 1 732 ? 7.677 -8.118 -33.905 1.00 93.56 732 LEU A N 1
ATOM 5547 C CA . LEU A 1 732 ? 9.060 -8.099 -34.406 1.00 93.56 732 LEU A CA 1
ATOM 5548 C C . LEU A 1 732 ? 10.028 -8.898 -33.519 1.00 93.56 732 LEU A C 1
ATOM 5550 O O . LEU A 1 732 ? 11.013 -9.451 -33.991 1.00 93.56 732 LEU A O 1
ATOM 5554 N N . ASP A 1 733 ? 9.704 -8.994 -32.240 1.00 89.88 733 ASP A N 1
ATOM 5555 C CA . ASP A 1 733 ? 10.386 -9.675 -31.137 1.00 89.88 733 ASP A CA 1
ATOM 5556 C C . ASP A 1 733 ? 10.592 -11.189 -31.343 1.00 89.88 733 ASP A C 1
ATOM 5558 O O . ASP A 1 733 ? 11.386 -11.812 -30.645 1.00 89.88 733 ASP A O 1
ATOM 5562 N N . LEU A 1 734 ? 9.940 -11.783 -32.347 1.00 91.69 734 LEU A N 1
ATOM 5563 C CA . LEU A 1 734 ? 10.087 -13.199 -32.705 1.00 91.69 734 LEU A CA 1
ATOM 5564 C C . LEU A 1 734 ? 11.243 -13.485 -33.679 1.00 91.69 734 LEU A C 1
ATOM 5566 O O . LEU A 1 734 ? 11.467 -14.645 -34.028 1.00 91.69 734 LEU A O 1
ATOM 5570 N N . TYR A 1 735 ? 11.947 -12.458 -34.162 1.00 94.38 735 TYR A N 1
ATOM 5571 C CA . TYR A 1 735 ? 13.002 -12.605 -35.167 1.00 94.38 735 TYR A CA 1
ATOM 5572 C C . TYR A 1 735 ? 14.356 -12.161 -34.596 1.00 94.38 735 TYR A C 1
ATOM 5574 O O . TYR A 1 735 ? 14.461 -11.047 -34.107 1.00 94.38 735 TYR A O 1
ATOM 5582 N N . PRO A 1 736 ? 15.431 -12.964 -34.690 1.00 92.25 736 PRO A N 1
ATOM 5583 C CA . PRO A 1 736 ? 16.759 -12.539 -34.230 1.00 92.25 736 PRO A CA 1
ATOM 5584 C C . PRO A 1 736 ? 17.369 -11.434 -35.108 1.00 92.25 736 PRO A C 1
ATOM 5586 O O . PRO A 1 736 ? 18.183 -10.637 -34.641 1.00 92.25 736 PRO A O 1
ATOM 5589 N N . MET A 1 737 ? 16.989 -11.384 -36.390 1.00 94.50 737 MET A N 1
ATOM 5590 C CA . MET A 1 737 ? 17.423 -10.352 -37.326 1.00 94.50 737 MET A CA 1
ATOM 5591 C C . MET A 1 737 ? 16.281 -9.928 -38.250 1.00 94.50 737 MET A C 1
ATOM 5593 O O . MET A 1 737 ? 15.594 -10.771 -38.841 1.00 94.50 737 MET A O 1
ATOM 5597 N N . ILE A 1 738 ? 16.130 -8.610 -38.395 1.00 96.69 738 ILE A N 1
ATOM 5598 C CA . ILE A 1 738 ? 15.252 -7.964 -39.367 1.00 96.69 738 ILE A CA 1
ATOM 5599 C C . ILE A 1 738 ? 16.117 -7.213 -40.376 1.00 96.69 738 ILE A C 1
ATOM 5601 O O . ILE A 1 738 ? 16.946 -6.377 -40.015 1.00 96.69 738 ILE A O 1
ATOM 5605 N N . TYR A 1 739 ? 15.890 -7.496 -41.654 1.00 97.00 739 TYR A N 1
ATOM 5606 C CA . TYR A 1 739 ? 16.547 -6.834 -42.769 1.00 97.00 739 TYR A CA 1
ATOM 5607 C C . TYR A 1 739 ? 15.657 -5.719 -43.330 1.00 97.00 739 TYR A C 1
ATOM 5609 O O . TYR A 1 739 ? 14.541 -5.961 -43.795 1.00 97.00 739 TYR A O 1
ATOM 5617 N N . PHE A 1 740 ? 16.147 -4.484 -43.317 1.00 94.06 740 PHE A N 1
ATOM 5618 C CA . PHE A 1 740 ? 15.441 -3.316 -43.823 1.00 94.06 740 PHE A CA 1
ATOM 5619 C C . PHE A 1 740 ? 16.162 -2.723 -45.033 1.00 94.06 740 PHE A C 1
ATOM 5621 O O . PHE A 1 740 ? 17.269 -2.198 -44.935 1.00 94.06 740 PHE A O 1
ATOM 5628 N N . ALA A 1 741 ? 15.502 -2.777 -46.189 1.00 92.12 741 ALA A N 1
ATOM 5629 C CA . ALA A 1 741 ? 15.993 -2.183 -47.424 1.00 92.12 741 ALA A CA 1
ATOM 5630 C C . ALA A 1 741 ? 15.045 -1.066 -47.886 1.00 92.12 741 ALA A C 1
ATOM 5632 O O . ALA A 1 741 ? 14.078 -1.351 -48.594 1.00 92.12 741 ALA A O 1
ATOM 5633 N N . PRO A 1 742 ? 15.289 0.203 -47.522 1.00 87.75 742 PRO A N 1
ATOM 5634 C CA . PRO A 1 742 ? 14.385 1.291 -47.875 1.00 87.75 742 PRO A CA 1
ATOM 5635 C C . PRO A 1 742 ? 14.290 1.497 -49.398 1.00 87.75 742 PRO A C 1
ATOM 5637 O O . PRO A 1 742 ? 15.280 1.394 -50.140 1.00 87.75 742 PRO A O 1
ATOM 5640 N N . GLU A 1 743 ? 13.091 1.831 -49.881 1.00 84.19 743 GLU A N 1
ATOM 5641 C CA . GLU A 1 743 ? 12.846 2.247 -51.271 1.00 84.19 743 GLU A CA 1
ATOM 5642 C C . GLU A 1 743 ? 13.517 3.587 -51.561 1.00 84.19 743 GLU A C 1
ATOM 5644 O O . GLU A 1 743 ? 13.600 4.432 -50.670 1.00 84.19 743 GLU A O 1
ATOM 5649 N N . ARG A 1 744 ? 14.037 3.782 -52.782 1.00 77.50 744 ARG A N 1
ATOM 5650 C CA . ARG A 1 744 ? 14.892 4.937 -53.134 1.00 77.50 744 ARG A CA 1
ATOM 5651 C C . ARG A 1 744 ? 14.236 6.292 -52.839 1.00 77.50 744 ARG A C 1
ATOM 5653 O O . ARG A 1 744 ? 14.943 7.237 -52.515 1.00 77.50 744 ARG A O 1
ATOM 5660 N N . ASP A 1 745 ? 12.916 6.335 -52.896 1.00 75.12 745 ASP A N 1
ATOM 5661 C CA . ASP A 1 745 ? 12.004 7.454 -52.671 1.00 75.12 745 ASP A CA 1
ATOM 5662 C C . ASP A 1 745 ? 11.116 7.271 -51.420 1.00 75.12 745 ASP A C 1
ATOM 5664 O O . ASP A 1 745 ? 10.097 7.943 -51.279 1.00 75.12 745 ASP A O 1
ATOM 5668 N N . ALA A 1 746 ? 11.498 6.377 -50.498 1.00 72.44 746 ALA A N 1
ATOM 5669 C CA . ALA A 1 746 ? 10.743 6.101 -49.278 1.00 72.44 746 ALA A CA 1
ATOM 5670 C C . ALA A 1 746 ? 10.516 7.365 -48.433 1.00 72.44 746 ALA A C 1
ATOM 5672 O O . ALA A 1 746 ? 11.439 8.147 -48.182 1.00 72.44 746 ALA A O 1
ATOM 5673 N N . THR A 1 747 ? 9.289 7.516 -47.937 1.00 77.56 747 THR A N 1
ATOM 5674 C CA . THR A 1 747 ? 8.932 8.506 -46.918 1.00 77.56 747 THR A CA 1
ATOM 5675 C C . THR A 1 747 ? 9.566 8.155 -45.571 1.00 77.56 747 THR A C 1
ATOM 5677 O O . THR A 1 747 ? 9.919 7.000 -45.324 1.00 77.56 747 THR A O 1
ATOM 5680 N N . ALA A 1 748 ? 9.686 9.142 -44.680 1.00 79.88 748 ALA A N 1
ATOM 5681 C CA . ALA A 1 748 ? 10.100 8.893 -43.300 1.00 79.88 748 ALA A CA 1
ATOM 5682 C C . ALA A 1 748 ? 9.149 7.895 -42.611 1.00 79.88 748 ALA A C 1
ATOM 5684 O O . ALA A 1 748 ? 7.953 7.856 -42.921 1.00 79.88 748 ALA A O 1
ATOM 5685 N N . LEU A 1 749 ? 9.690 7.088 -41.695 1.00 86.19 749 LEU A N 1
ATOM 5686 C CA . LEU A 1 749 ? 8.899 6.155 -40.894 1.00 86.19 749 LEU A CA 1
ATOM 5687 C C . LEU A 1 749 ? 7.930 6.926 -39.989 1.00 86.19 749 LEU A C 1
ATOM 5689 O O . LEU A 1 749 ? 8.248 8.002 -39.482 1.00 86.19 749 LEU A O 1
ATOM 5693 N N . THR A 1 750 ? 6.740 6.368 -39.791 1.00 87.19 750 THR A N 1
ATOM 5694 C CA . THR A 1 750 ? 5.758 6.910 -38.838 1.00 87.19 750 THR A CA 1
ATOM 5695 C C . THR A 1 750 ? 6.197 6.649 -37.393 1.00 87.19 750 THR A C 1
ATOM 5697 O O . THR A 1 750 ? 7.013 5.760 -37.140 1.00 87.19 750 THR A O 1
ATOM 5700 N N . VAL A 1 751 ? 5.634 7.391 -36.432 1.00 82.81 751 VAL A N 1
ATOM 5701 C CA . VAL A 1 751 ? 5.965 7.249 -35.000 1.00 82.81 751 VAL A CA 1
ATOM 5702 C C . VAL A 1 751 ? 5.725 5.816 -34.506 1.00 82.81 751 VAL A C 1
ATOM 5704 O O . VAL A 1 751 ? 6.608 5.232 -33.890 1.00 82.81 751 VAL A O 1
ATOM 5707 N N . GLU A 1 752 ? 4.604 5.196 -34.886 1.00 85.12 752 GLU A N 1
ATOM 5708 C CA . GLU A 1 752 ? 4.271 3.805 -34.530 1.00 85.12 752 GLU A CA 1
ATOM 5709 C C . GLU A 1 752 ? 5.315 2.794 -35.039 1.00 85.12 752 GLU A C 1
ATOM 5711 O O . GLU A 1 752 ? 5.672 1.833 -34.356 1.00 85.12 752 GLU A O 1
ATOM 5716 N N . GLN A 1 753 ? 5.844 3.012 -36.246 1.00 89.56 753 GLN A N 1
ATOM 5717 C CA . GLN A 1 753 ? 6.863 2.143 -36.840 1.00 89.56 753 GLN A CA 1
ATOM 5718 C C . GLN A 1 753 ? 8.222 2.309 -36.157 1.00 89.56 753 GLN A C 1
ATOM 5720 O O . GLN A 1 753 ? 8.943 1.326 -35.969 1.00 89.56 753 GLN A O 1
ATOM 5725 N N . ILE A 1 754 ? 8.562 3.544 -35.786 1.00 88.12 754 ILE A N 1
ATOM 5726 C CA . ILE A 1 754 ? 9.770 3.871 -35.028 1.00 88.12 754 ILE A CA 1
ATOM 5727 C C . ILE A 1 754 ? 9.702 3.241 -33.633 1.00 88.12 754 ILE A C 1
ATOM 5729 O O . ILE A 1 754 ? 10.660 2.594 -33.216 1.00 88.12 754 ILE A O 1
ATOM 5733 N N . ASP A 1 755 ? 8.566 3.343 -32.943 1.00 84.56 755 ASP A N 1
ATOM 5734 C CA . ASP A 1 755 ? 8.372 2.749 -31.617 1.00 84.56 755 ASP A CA 1
ATOM 5735 C C . ASP A 1 755 ? 8.447 1.218 -31.648 1.00 84.56 755 ASP A C 1
ATOM 5737 O O . ASP A 1 755 ? 9.072 0.612 -30.770 1.00 84.56 755 ASP A O 1
ATOM 5741 N N . ALA A 1 756 ? 7.899 0.582 -32.688 1.00 88.88 756 ALA A N 1
ATOM 5742 C CA . ALA A 1 756 ? 8.029 -0.859 -32.893 1.00 88.88 756 ALA A CA 1
ATOM 5743 C C . ALA A 1 756 ? 9.498 -1.283 -33.083 1.00 88.88 756 ALA A C 1
ATOM 5745 O O . ALA A 1 756 ? 9.953 -2.244 -32.458 1.00 88.88 756 ALA A O 1
ATOM 5746 N N . LEU A 1 757 ? 10.267 -0.550 -33.897 1.00 90.00 757 LEU A N 1
ATOM 5747 C CA . LEU A 1 757 ? 11.697 -0.813 -34.099 1.00 90.00 757 LEU A CA 1
ATOM 5748 C C . LEU A 1 757 ? 12.525 -0.544 -32.837 1.00 90.00 757 LEU A C 1
ATOM 5750 O O . LEU A 1 757 ? 13.405 -1.333 -32.502 1.00 90.00 757 LEU A O 1
ATOM 5754 N N . ASN A 1 758 ? 12.229 0.530 -32.107 1.00 86.69 758 ASN A N 1
ATOM 5755 C CA . ASN A 1 758 ? 12.892 0.837 -30.844 1.00 86.69 758 ASN A CA 1
ATOM 5756 C C . ASN A 1 758 ? 12.618 -0.251 -29.798 1.00 86.69 758 ASN A C 1
ATOM 5758 O O . ASN A 1 758 ? 13.537 -0.670 -29.098 1.00 86.69 758 ASN A O 1
ATOM 5762 N N . SER A 1 759 ? 11.385 -0.758 -29.723 1.00 84.44 759 SER A N 1
ATOM 5763 C CA . SER A 1 759 ? 11.026 -1.894 -28.859 1.00 84.44 759 SER A CA 1
ATOM 5764 C C . SER A 1 759 ? 11.791 -3.158 -29.246 1.00 84.44 759 SER A C 1
ATOM 5766 O O . SER A 1 759 ? 12.377 -3.814 -28.389 1.00 84.44 759 SER A O 1
ATOM 5768 N N . TYR A 1 760 ? 11.875 -3.447 -30.544 1.00 89.12 760 TYR A N 1
ATOM 5769 C CA . TYR A 1 760 ? 12.642 -4.569 -31.077 1.00 89.12 760 TYR A CA 1
ATOM 5770 C C . TYR A 1 760 ? 14.140 -4.500 -30.719 1.00 89.12 760 TYR A C 1
ATOM 5772 O O . TYR A 1 760 ? 14.697 -5.472 -30.210 1.00 89.12 760 TYR A O 1
ATOM 5780 N N . LEU A 1 761 ? 14.785 -3.341 -30.909 1.00 86.75 761 LEU A N 1
ATOM 5781 C CA . LEU A 1 761 ? 16.202 -3.132 -30.570 1.00 86.75 761 LEU A CA 1
ATOM 5782 C C . LEU A 1 761 ? 16.467 -3.189 -29.055 1.00 86.75 761 LEU A C 1
ATOM 5784 O O . LEU A 1 761 ? 17.531 -3.647 -28.619 1.00 86.75 761 LEU A O 1
ATOM 5788 N N . ARG A 1 762 ? 15.514 -2.723 -28.233 1.00 78.50 762 ARG A N 1
ATOM 5789 C CA . ARG A 1 762 ? 15.584 -2.840 -26.766 1.00 78.50 762 ARG A CA 1
ATOM 5790 C C . ARG A 1 762 ? 15.532 -4.291 -26.311 1.00 78.50 762 ARG A C 1
ATOM 5792 O O . ARG A 1 762 ? 16.308 -4.654 -25.438 1.00 78.50 762 ARG A O 1
ATOM 5799 N N . ASN A 1 763 ? 14.711 -5.113 -26.957 1.00 77.81 763 ASN A N 1
ATOM 5800 C CA . ASN A 1 763 ? 14.564 -6.535 -26.642 1.00 77.81 763 ASN A CA 1
ATOM 5801 C C . ASN A 1 763 ? 15.699 -7.413 -27.211 1.00 77.81 763 ASN A C 1
ATOM 5803 O O . ASN A 1 763 ? 15.582 -8.634 -27.227 1.00 77.81 763 ASN A O 1
ATOM 5807 N N . GLY A 1 764 ? 16.795 -6.810 -27.688 1.00 77.19 764 GLY A N 1
ATOM 5808 C CA . GLY A 1 764 ? 17.977 -7.528 -28.178 1.00 77.19 764 GLY A CA 1
ATOM 5809 C C . GLY A 1 764 ? 17.926 -7.928 -29.655 1.00 77.19 764 GLY A C 1
ATOM 5810 O O . GLY A 1 764 ? 18.860 -8.556 -30.147 1.00 77.19 764 GLY A O 1
ATOM 5811 N N . GLY A 1 765 ? 16.877 -7.541 -30.384 1.00 87.62 765 GLY A N 1
ATOM 5812 C CA . GLY A 1 765 ? 16.780 -7.770 -31.820 1.00 87.62 765 GLY A CA 1
ATOM 5813 C C . GLY A 1 765 ? 17.865 -7.030 -32.604 1.00 87.62 765 GLY A C 1
ATOM 5814 O O . GLY A 1 765 ? 18.236 -5.905 -32.263 1.00 87.62 765 GLY A O 1
ATOM 5815 N N . SER A 1 766 ? 18.362 -7.646 -33.681 1.00 91.81 766 SER A N 1
ATOM 5816 C CA . SER A 1 766 ? 19.339 -7.019 -34.581 1.00 91.81 766 SER A CA 1
ATOM 5817 C C . SER A 1 766 ? 18.684 -6.465 -35.849 1.00 91.81 766 SER A C 1
ATOM 5819 O O . SER A 1 766 ? 17.874 -7.142 -36.490 1.00 91.81 766 SER A O 1
ATOM 5821 N N . LEU A 1 767 ? 19.035 -5.238 -36.231 1.00 93.69 767 LEU A N 1
ATOM 5822 C CA . LEU A 1 767 ? 18.522 -4.538 -37.408 1.00 93.69 767 LEU A CA 1
ATOM 5823 C C . LEU A 1 767 ? 19.639 -4.325 -38.435 1.00 93.69 767 LEU A C 1
ATOM 5825 O O . LEU A 1 767 ? 20.642 -3.664 -38.162 1.00 93.69 767 LEU A O 1
ATOM 5829 N N . VAL A 1 768 ? 19.442 -4.852 -39.642 1.00 94.25 768 VAL A N 1
ATOM 5830 C CA . VAL A 1 768 ? 20.369 -4.684 -40.767 1.00 94.25 768 VAL A CA 1
ATOM 5831 C C . VAL A 1 768 ? 19.740 -3.740 -41.781 1.00 94.25 768 VAL A C 1
ATOM 5833 O O . VAL A 1 768 ? 18.725 -4.077 -42.383 1.00 94.25 768 VAL A O 1
ATOM 5836 N N . ILE A 1 769 ? 20.336 -2.567 -41.982 1.00 92.12 769 ILE A N 1
ATOM 5837 C CA . ILE A 1 769 ? 19.864 -1.552 -42.926 1.00 92.12 769 ILE A CA 1
ATOM 5838 C C . ILE A 1 769 ? 20.774 -1.552 -44.156 1.00 92.12 769 ILE A C 1
ATOM 5840 O O . ILE A 1 769 ? 21.966 -1.266 -44.049 1.00 92.12 769 ILE A O 1
ATOM 5844 N N . ASP A 1 770 ? 20.214 -1.836 -45.331 1.00 91.25 770 ASP A N 1
ATOM 5845 C CA . ASP A 1 770 ? 20.932 -1.749 -46.609 1.00 91.25 770 ASP A CA 1
ATOM 5846 C C . ASP A 1 770 ? 20.246 -0.751 -47.544 1.00 91.25 770 ASP A C 1
ATOM 5848 O O . ASP A 1 770 ? 19.158 -0.997 -48.073 1.00 91.25 770 ASP A O 1
ATOM 5852 N N . THR A 1 771 ? 20.881 0.401 -47.761 1.00 87.38 771 THR A N 1
ATOM 5853 C CA . THR A 1 771 ? 20.329 1.473 -48.603 1.00 87.38 771 THR A CA 1
ATOM 5854 C C . THR A 1 771 ? 20.434 1.181 -50.103 1.00 87.38 771 THR A C 1
ATOM 5856 O O . THR A 1 771 ? 19.714 1.812 -50.889 1.00 87.38 771 THR A O 1
ATOM 5859 N N . ARG A 1 772 ? 21.268 0.201 -50.500 1.00 88.06 772 ARG A N 1
ATOM 5860 C CA . ARG A 1 772 ? 21.461 -0.296 -51.882 1.00 88.06 772 ARG A CA 1
ATOM 5861 C C . ARG A 1 772 ? 21.796 0.791 -52.914 1.00 88.06 772 ARG A C 1
ATOM 5863 O O . ARG A 1 772 ? 21.443 0.674 -54.093 1.00 88.06 772 ARG A O 1
ATOM 5870 N N . ASP A 1 773 ? 22.423 1.873 -52.469 1.00 80.69 773 ASP A N 1
ATOM 5871 C CA . ASP A 1 773 ? 22.710 3.077 -53.255 1.00 80.69 773 ASP A CA 1
ATOM 5872 C C . ASP A 1 773 ? 24.199 3.461 -53.247 1.00 80.69 773 ASP A C 1
ATOM 5874 O O . ASP A 1 773 ? 24.545 4.591 -53.586 1.00 80.69 773 ASP A O 1
ATOM 5878 N N . ALA A 1 774 ? 25.093 2.524 -52.909 1.00 75.62 774 ALA A N 1
ATOM 5879 C CA . ALA A 1 774 ? 26.530 2.767 -52.924 1.00 75.62 774 ALA A CA 1
ATOM 5880 C C . ALA A 1 774 ? 27.043 3.229 -54.297 1.00 75.62 774 ALA A C 1
ATOM 5882 O O . ALA A 1 774 ? 26.889 2.540 -55.308 1.00 75.62 774 ALA A O 1
ATOM 5883 N N . ILE A 1 775 ? 27.764 4.351 -54.294 1.00 69.25 775 ILE A N 1
ATOM 5884 C CA . ILE A 1 775 ? 28.531 4.857 -55.433 1.00 69.25 775 ILE A CA 1
ATOM 5885 C C . ILE A 1 775 ? 30.019 4.817 -55.048 1.00 69.25 775 ILE A C 1
ATOM 5887 O O . ILE A 1 775 ? 30.381 5.350 -53.995 1.00 69.25 775 ILE A O 1
ATOM 5891 N N . PRO A 1 776 ? 30.903 4.198 -55.857 1.00 61.34 776 PRO A N 1
ATOM 5892 C CA . PRO A 1 776 ? 32.337 4.170 -55.571 1.00 61.34 776 PRO A CA 1
ATOM 5893 C C . PRO A 1 776 ? 32.906 5.580 -55.336 1.00 61.34 776 PRO A C 1
ATOM 5895 O O . PRO A 1 776 ? 32.759 6.458 -56.182 1.00 61.34 776 PRO A O 1
ATOM 5898 N N . GLY A 1 777 ? 33.561 5.794 -54.190 1.00 57.09 777 GLY A N 1
ATOM 5899 C CA . GLY A 1 777 ? 34.198 7.071 -53.835 1.00 57.09 777 GLY A CA 1
ATOM 5900 C C . GLY A 1 777 ? 33.297 8.111 -53.153 1.00 57.09 777 GLY A C 1
ATOM 5901 O O . GLY A 1 777 ? 33.790 9.187 -52.824 1.00 57.09 777 GLY A O 1
ATOM 5902 N N . GLN A 1 778 ? 32.016 7.817 -52.901 1.00 60.84 778 GLN A N 1
ATOM 5903 C CA . GLN A 1 778 ? 31.123 8.678 -52.114 1.00 60.84 778 GLN A CA 1
ATOM 5904 C C . GLN A 1 778 ? 30.836 8.079 -50.732 1.00 60.84 778 GLN A C 1
ATOM 5906 O O . GLN A 1 778 ? 30.682 6.867 -50.586 1.00 60.84 778 GLN A O 1
ATOM 5911 N N . ALA A 1 779 ? 30.764 8.941 -49.712 1.00 57.59 779 ALA A N 1
ATOM 5912 C CA . ALA A 1 779 ? 30.345 8.548 -48.370 1.00 57.59 779 ALA A CA 1
ATOM 5913 C C . ALA A 1 779 ? 28.866 8.121 -48.357 1.00 57.59 779 ALA A C 1
ATOM 5915 O O . ALA A 1 779 ? 28.078 8.555 -49.199 1.00 57.59 779 ALA A O 1
ATOM 5916 N N . VAL A 1 780 ? 28.502 7.276 -47.387 1.00 58.06 780 VAL A N 1
ATOM 5917 C CA . VAL A 1 780 ? 27.132 6.770 -47.203 1.00 58.06 780 VAL A CA 1
ATOM 5918 C C . VAL A 1 780 ? 26.133 7.934 -47.147 1.00 58.06 780 VAL A C 1
ATOM 5920 O O . VAL A 1 780 ? 26.398 8.976 -46.545 1.00 58.06 780 VAL A O 1
ATOM 5923 N N . SER A 1 781 ? 25.012 7.765 -47.850 1.00 56.66 781 SER A N 1
ATOM 5924 C CA . SER A 1 781 ? 24.123 8.843 -48.284 1.00 56.66 781 SER A CA 1
ATOM 5925 C C . SER A 1 781 ? 23.507 9.642 -47.124 1.00 56.66 781 SER A C 1
ATOM 5927 O O . SER A 1 781 ? 23.232 9.112 -46.050 1.00 56.66 781 SER A O 1
ATOM 5929 N N . ALA A 1 782 ? 23.193 10.926 -47.361 1.00 61.25 782 ALA A N 1
ATOM 5930 C CA . ALA A 1 782 ? 22.407 11.773 -46.444 1.00 61.25 782 ALA A CA 1
ATOM 5931 C C . ALA A 1 782 ? 21.065 11.129 -46.027 1.00 61.25 782 ALA A C 1
ATOM 5933 O O . ALA A 1 782 ? 20.505 11.444 -44.981 1.00 61.25 782 ALA A O 1
ATOM 5934 N N . ARG A 1 783 ? 20.593 10.168 -46.825 1.00 63.50 783 ARG A N 1
ATOM 5935 C CA . ARG A 1 783 ? 19.426 9.322 -46.585 1.00 63.50 783 ARG A CA 1
ATOM 5936 C C . ARG A 1 783 ? 19.558 8.465 -45.328 1.00 63.50 783 ARG A C 1
ATOM 5938 O O . ARG A 1 783 ? 18.552 8.241 -44.668 1.00 63.50 783 ARG A O 1
ATOM 5945 N N . LEU A 1 784 ? 20.772 8.053 -44.955 1.00 68.38 784 LEU A N 1
ATOM 5946 C CA . LEU A 1 784 ? 21.012 7.320 -43.715 1.00 68.38 784 LEU A CA 1
ATOM 5947 C C . LEU A 1 784 ? 20.560 8.120 -42.488 1.00 68.38 784 LEU A C 1
ATOM 5949 O O . LEU A 1 784 ? 19.885 7.568 -41.628 1.00 68.38 784 LEU A O 1
ATOM 5953 N N . LYS A 1 785 ? 20.869 9.424 -42.441 1.00 69.38 785 LYS A N 1
ATOM 5954 C CA . LYS A 1 785 ? 20.451 10.308 -41.340 1.00 69.38 785 LYS A CA 1
ATOM 5955 C C . LYS A 1 785 ? 18.930 10.402 -41.227 1.00 69.38 785 LYS A C 1
ATOM 5957 O O . LYS A 1 785 ? 18.407 10.373 -40.123 1.00 69.38 785 LYS A O 1
ATOM 5962 N N . ASN A 1 786 ? 18.234 10.443 -42.362 1.00 70.19 786 ASN A N 1
ATOM 5963 C CA . ASN A 1 786 ? 16.772 10.467 -42.387 1.00 70.19 786 ASN A CA 1
ATOM 5964 C C . ASN A 1 786 ? 16.163 9.118 -41.968 1.00 70.19 786 ASN A C 1
ATOM 5966 O O . ASN A 1 786 ? 15.101 9.095 -41.362 1.00 70.19 786 ASN A O 1
ATOM 5970 N N . ILE A 1 787 ? 16.823 7.995 -42.282 1.00 69.12 787 ILE A N 1
ATOM 5971 C CA . ILE A 1 787 ? 16.352 6.645 -41.924 1.00 69.12 787 ILE A CA 1
ATOM 5972 C C . ILE A 1 787 ? 16.500 6.373 -40.422 1.00 69.12 787 ILE A C 1
ATOM 5974 O O . ILE A 1 787 ? 15.649 5.709 -39.839 1.00 69.12 787 ILE A O 1
ATOM 5978 N N . ILE A 1 788 ? 17.571 6.869 -39.798 1.00 73.94 788 ILE A N 1
ATOM 5979 C CA . ILE A 1 788 ? 17.817 6.692 -38.357 1.00 73.94 788 ILE A CA 1
ATOM 5980 C C . ILE A 1 788 ? 17.129 7.754 -37.493 1.00 73.94 788 ILE A C 1
ATOM 5982 O O . ILE A 1 788 ? 17.183 7.672 -36.268 1.00 73.94 788 ILE A O 1
ATOM 5986 N N . GLN A 1 789 ? 16.487 8.754 -38.104 1.00 77.12 789 GLN A N 1
ATOM 5987 C CA . GLN A 1 789 ? 15.798 9.813 -37.378 1.00 77.12 789 GLN A CA 1
ATOM 5988 C C . GLN A 1 789 ? 14.648 9.222 -36.546 1.00 77.12 789 GLN A C 1
ATOM 5990 O O . GLN A 1 789 ? 13.713 8.641 -37.089 1.00 77.12 789 GLN A O 1
ATOM 5995 N N . GLY A 1 790 ? 14.734 9.368 -35.221 1.00 75.44 790 GLY A N 1
ATOM 5996 C CA . GLY A 1 790 ? 13.765 8.831 -34.256 1.00 75.44 790 GLY A CA 1
ATOM 5997 C C . GLY A 1 790 ? 14.096 7.439 -33.697 1.00 75.44 790 GLY A C 1
ATOM 5998 O O . GLY A 1 790 ? 13.475 7.028 -32.716 1.00 75.44 790 GLY A O 1
ATOM 5999 N N . LEU A 1 791 ? 15.087 6.724 -34.248 1.00 81.31 791 LEU A N 1
ATOM 6000 C CA . LEU A 1 791 ? 15.570 5.476 -33.649 1.00 81.31 791 LEU A CA 1
ATOM 6001 C C . LEU A 1 791 ? 16.462 5.770 -32.430 1.00 81.31 791 LEU A C 1
ATOM 6003 O O . LEU A 1 791 ? 17.385 6.579 -32.510 1.00 81.31 791 LEU A O 1
ATOM 6007 N N . ASP A 1 792 ? 16.225 5.079 -31.315 1.00 77.62 792 ASP A N 1
ATOM 6008 C CA . ASP A 1 792 ? 17.014 5.166 -30.076 1.00 77.62 792 ASP A CA 1
ATOM 6009 C C . ASP A 1 792 ? 18.304 4.333 -30.193 1.00 77.62 792 ASP A C 1
ATOM 6011 O O . ASP A 1 792 ? 18.496 3.317 -29.516 1.00 77.62 792 ASP A O 1
ATOM 6015 N N . VAL A 1 793 ? 19.174 4.739 -31.120 1.00 76.38 793 VAL A N 1
ATOM 6016 C CA . VAL A 1 793 ? 20.442 4.064 -31.422 1.00 76.38 793 VAL A CA 1
ATOM 6017 C C . VAL A 1 793 ? 21.631 4.805 -30.799 1.00 76.38 793 VAL A C 1
ATOM 6019 O O . VAL A 1 793 ? 21.668 6.037 -30.821 1.00 76.38 793 VAL A O 1
ATOM 6022 N N . PRO A 1 794 ? 22.632 4.086 -30.258 1.00 70.19 794 PRO A N 1
ATOM 6023 C CA . PRO A 1 794 ? 23.892 4.694 -29.838 1.00 70.19 794 PRO A CA 1
ATOM 6024 C C . PRO A 1 794 ? 24.617 5.405 -30.998 1.00 70.19 794 PRO A C 1
ATOM 6026 O O . PRO A 1 794 ? 24.311 5.145 -32.167 1.00 70.19 794 PRO A O 1
ATOM 6029 N N . PRO A 1 795 ? 25.622 6.257 -30.707 1.00 75.44 795 PRO A N 1
ATOM 6030 C CA . PRO A 1 795 ? 26.468 6.850 -31.741 1.00 75.44 795 PRO A CA 1
ATOM 6031 C C . PRO A 1 795 ? 27.025 5.780 -32.687 1.00 75.44 795 PRO A C 1
ATOM 6033 O O . PRO A 1 795 ? 27.427 4.712 -32.237 1.00 75.44 795 PRO A O 1
ATOM 6036 N N . LEU A 1 796 ? 27.054 6.058 -33.991 1.00 80.75 796 LEU A N 1
ATOM 6037 C CA . LEU A 1 796 ? 27.526 5.114 -35.008 1.00 80.75 796 LEU A CA 1
ATOM 6038 C C . LEU A 1 796 ? 28.972 5.409 -35.413 1.00 80.75 796 LEU A C 1
ATOM 6040 O O . LEU A 1 796 ? 29.367 6.570 -35.536 1.00 80.75 796 LEU A O 1
ATOM 6044 N N . GLN A 1 797 ? 29.737 4.361 -35.709 1.00 82.62 797 GLN A N 1
ATOM 6045 C CA . GLN A 1 797 ? 31.091 4.458 -36.257 1.00 82.62 797 GLN A CA 1
ATOM 6046 C C . GLN A 1 797 ? 31.287 3.507 -37.449 1.00 82.62 797 GLN A C 1
ATOM 6048 O O . GLN A 1 797 ? 30.605 2.481 -37.537 1.00 82.62 797 GLN A O 1
ATOM 6053 N N . PRO A 1 798 ? 32.233 3.787 -38.364 1.00 85.88 798 PRO A N 1
ATOM 6054 C CA . PRO A 1 798 ? 32.675 2.801 -39.342 1.00 85.88 798 PRO A CA 1
ATOM 6055 C C . PRO A 1 798 ? 33.259 1.573 -38.645 1.00 85.88 798 PRO A C 1
ATOM 6057 O O . PRO A 1 798 ? 33.996 1.716 -37.674 1.00 85.88 798 PRO A O 1
ATOM 6060 N N . THR A 1 799 ? 32.975 0.383 -39.171 1.00 86.94 799 THR A N 1
ATOM 6061 C CA . THR A 1 799 ? 33.476 -0.885 -38.626 1.00 86.94 799 THR A CA 1
ATOM 6062 C C . THR A 1 799 ? 35.010 -0.894 -38.633 1.00 86.94 799 THR A C 1
ATOM 6064 O O . THR A 1 799 ? 35.597 -0.844 -39.719 1.00 86.94 799 THR A O 1
ATOM 6067 N N . PRO A 1 800 ? 35.675 -0.971 -37.464 1.00 83.31 800 PRO A N 1
ATOM 6068 C CA . PRO A 1 800 ? 37.127 -1.115 -37.399 1.00 83.31 800 PRO A CA 1
ATOM 6069 C C . PRO A 1 800 ? 37.601 -2.428 -38.041 1.00 83.31 800 PRO A C 1
ATOM 6071 O O . PRO A 1 800 ? 36.889 -3.430 -37.998 1.00 83.31 800 PRO A O 1
ATOM 6074 N N . ASN A 1 801 ? 38.831 -2.466 -38.567 1.00 76.88 801 ASN A N 1
ATOM 6075 C CA . ASN A 1 801 ? 39.403 -3.683 -39.177 1.00 76.88 801 ASN A CA 1
ATOM 6076 C C . ASN A 1 801 ? 39.417 -4.882 -38.209 1.00 76.88 801 ASN A C 1
ATOM 6078 O O . ASN A 1 801 ? 39.228 -6.030 -38.610 1.00 76.88 801 ASN A O 1
ATOM 6082 N N . GLU A 1 802 ? 39.616 -4.598 -36.924 1.00 75.44 802 GLU A N 1
ATOM 6083 C CA . GLU A 1 802 ? 39.681 -5.573 -35.837 1.00 75.44 802 GLU A CA 1
ATOM 6084 C C . GLU A 1 802 ? 38.303 -5.915 -35.242 1.00 75.44 802 GLU A C 1
ATOM 6086 O O . GLU A 1 802 ? 38.202 -6.718 -34.320 1.00 75.44 802 GLU A O 1
ATOM 6091 N N . HIS A 1 803 ? 37.209 -5.361 -35.758 1.00 82.44 803 HIS A N 1
ATOM 6092 C CA . HIS A 1 803 ? 35.886 -5.656 -35.218 1.00 82.44 803 HIS A CA 1
ATOM 6093 C C . HIS A 1 803 ? 35.522 -7.144 -35.359 1.00 82.44 803 HIS A C 1
ATOM 6095 O O . HIS A 1 803 ? 35.835 -7.765 -36.372 1.00 82.44 803 HIS A O 1
ATOM 6101 N N . VAL A 1 804 ? 34.786 -7.713 -34.397 1.00 82.81 804 VAL A N 1
ATOM 6102 C CA . VAL A 1 804 ? 34.356 -9.128 -34.414 1.00 82.81 804 VAL A CA 1
ATOM 6103 C C . VAL A 1 804 ? 33.705 -9.524 -35.747 1.00 82.81 804 VAL A C 1
ATOM 6105 O O . VAL A 1 804 ? 33.999 -10.594 -36.273 1.00 82.81 804 VAL A O 1
ATOM 6108 N N . LEU A 1 805 ? 32.931 -8.625 -36.367 1.00 86.56 805 LEU A N 1
ATOM 6109 C CA . LEU A 1 805 ? 32.300 -8.814 -37.686 1.00 86.56 805 LEU A CA 1
ATOM 6110 C C . LEU A 1 805 ? 33.278 -9.230 -38.807 1.00 86.56 805 LEU A C 1
ATOM 6112 O O . LEU A 1 805 ? 32.883 -9.944 -39.728 1.00 86.56 805 LEU A O 1
ATOM 6116 N N . SER A 1 806 ? 34.553 -8.827 -38.752 1.00 87.25 806 SER A N 1
ATOM 6117 C CA . SER A 1 806 ? 35.565 -9.215 -39.748 1.00 87.25 806 SER A CA 1
ATOM 6118 C C . SER A 1 806 ? 36.119 -10.629 -39.535 1.00 87.25 806 SER A C 1
ATOM 6120 O O . SER A 1 806 ? 36.787 -11.157 -40.422 1.00 87.25 806 SER A O 1
ATOM 6122 N N . ARG A 1 807 ? 35.827 -11.260 -38.387 1.00 86.50 807 ARG A N 1
ATOM 6123 C CA . ARG A 1 807 ? 36.445 -12.518 -37.934 1.00 86.50 807 ARG A CA 1
ATOM 6124 C C . ARG A 1 807 ? 35.521 -13.493 -37.186 1.00 86.50 807 ARG A C 1
ATOM 6126 O O . ARG A 1 807 ? 36.002 -14.496 -36.655 1.00 86.50 807 ARG A O 1
ATOM 6133 N N . SER A 1 808 ? 34.203 -13.270 -37.178 1.00 83.25 808 SER A N 1
ATOM 6134 C CA . SER A 1 808 ? 33.237 -14.158 -36.506 1.00 83.25 808 SER A CA 1
ATOM 6135 C C . SER A 1 808 ? 33.284 -15.591 -37.047 1.00 83.25 808 SER A C 1
ATOM 6137 O O . SER A 1 808 ? 33.312 -16.541 -36.264 1.00 83.25 808 SER A O 1
ATOM 6139 N N . PHE A 1 809 ? 33.370 -15.775 -38.369 1.00 88.75 809 PHE A N 1
ATOM 6140 C CA . PHE A 1 809 ? 33.450 -17.101 -38.998 1.00 88.75 809 PHE A CA 1
ATOM 6141 C C . PHE A 1 809 ? 34.565 -17.179 -40.049 1.00 88.75 809 PHE A C 1
ATOM 6143 O O . PHE A 1 809 ? 35.496 -17.968 -39.908 1.00 88.75 809 PHE A O 1
ATOM 6150 N N . TYR A 1 810 ? 34.512 -16.308 -41.052 1.00 89.62 810 TYR A N 1
ATOM 6151 C CA . TYR A 1 810 ? 35.560 -16.053 -42.032 1.00 89.62 810 TYR A CA 1
ATOM 6152 C C . TYR A 1 810 ? 36.392 -14.831 -41.644 1.00 89.62 810 TYR A C 1
ATOM 6154 O O . TYR A 1 810 ? 35.890 -13.920 -40.992 1.00 89.62 810 TYR A O 1
ATOM 6162 N N . LEU A 1 811 ? 37.643 -14.791 -42.104 1.00 90.00 811 LEU A N 1
ATOM 6163 C CA . LEU A 1 811 ? 38.486 -13.597 -42.049 1.00 90.00 811 LEU A CA 1
ATOM 6164 C C . LEU A 1 811 ? 38.231 -12.742 -43.293 1.00 90.00 811 LEU A C 1
ATOM 6166 O O . LEU A 1 811 ? 38.448 -13.204 -44.416 1.00 90.00 811 LEU A O 1
ATOM 6170 N N . LEU A 1 812 ? 37.747 -11.518 -43.091 1.00 88.75 812 LEU A N 1
ATOM 6171 C CA . LEU A 1 812 ? 37.353 -10.585 -44.144 1.00 88.75 812 LEU A CA 1
ATOM 6172 C C . LEU A 1 812 ? 38.031 -9.230 -43.939 1.00 88.75 812 LEU A C 1
ATOM 6174 O O . LEU A 1 812 ? 38.078 -8.719 -42.830 1.00 88.75 812 LEU A O 1
ATOM 6178 N N . ASN A 1 813 ? 38.496 -8.616 -45.027 1.00 83.75 813 ASN A N 1
ATOM 6179 C CA . ASN A 1 813 ? 39.082 -7.269 -44.989 1.00 83.75 813 ASN A CA 1
ATOM 6180 C C . ASN A 1 813 ? 38.068 -6.175 -45.357 1.00 83.75 813 ASN A C 1
ATOM 6182 O O . ASN A 1 813 ? 38.319 -4.994 -45.146 1.00 83.75 813 ASN A O 1
ATOM 6186 N N . ASN A 1 814 ? 36.951 -6.554 -45.977 1.00 85.44 814 ASN A N 1
ATOM 6187 C CA . ASN A 1 814 ? 35.883 -5.661 -46.409 1.00 85.44 814 ASN A CA 1
ATOM 6188 C C . ASN A 1 814 ? 34.556 -6.429 -46.530 1.00 85.44 814 ASN A C 1
ATOM 6190 O O . ASN A 1 814 ? 34.533 -7.661 -46.493 1.00 85.44 814 ASN A O 1
ATOM 6194 N N . PHE A 1 815 ? 33.455 -5.690 -46.696 1.00 90.00 815 PHE A N 1
ATOM 6195 C CA . PHE A 1 815 ? 32.093 -6.239 -46.686 1.00 90.00 815 PHE A CA 1
ATOM 6196 C C . PHE A 1 815 ? 31.316 -5.951 -47.992 1.00 90.00 815 PHE A C 1
ATOM 6198 O O . PHE A 1 815 ? 30.291 -5.264 -47.968 1.00 90.00 815 PHE A O 1
ATOM 6205 N N . PRO A 1 816 ? 31.802 -6.415 -49.162 1.00 88.94 816 PRO A N 1
ATOM 6206 C CA . PRO A 1 816 ? 31.180 -6.117 -50.449 1.00 88.94 816 PRO A CA 1
ATOM 6207 C C . PRO A 1 816 ? 29.815 -6.798 -50.612 1.00 88.94 816 PRO A C 1
ATOM 6209 O O . PRO A 1 816 ? 29.588 -7.903 -50.120 1.00 88.94 816 PRO A O 1
ATOM 6212 N N . GLY A 1 817 ? 28.928 -6.150 -51.365 1.00 89.81 817 GLY A N 1
ATOM 6213 C CA . GLY A 1 817 ? 27.682 -6.726 -51.877 1.00 89.81 817 GLY A CA 1
ATOM 6214 C C . GLY A 1 817 ? 27.694 -6.746 -53.404 1.00 89.81 817 GLY A C 1
ATOM 6215 O O . GLY A 1 817 ? 28.760 -6.881 -54.016 1.00 89.81 817 GLY A O 1
ATOM 6216 N N . ARG A 1 818 ? 26.524 -6.599 -54.043 1.00 90.00 818 ARG A N 1
ATOM 6217 C CA . ARG A 1 818 ? 26.447 -6.453 -55.508 1.00 90.00 818 ARG A CA 1
ATOM 6218 C C . ARG A 1 818 ? 27.220 -5.211 -55.967 1.00 90.00 818 ARG A C 1
ATOM 6220 O O . ARG A 1 818 ? 27.933 -5.270 -56.970 1.00 90.00 818 ARG A O 1
ATOM 6227 N N . LEU A 1 819 ? 27.126 -4.138 -55.179 1.00 86.56 819 LEU A N 1
ATOM 6228 C CA . LEU A 1 819 ? 27.870 -2.892 -55.333 1.00 86.56 819 LEU A CA 1
ATOM 6229 C C . LEU A 1 819 ? 29.213 -2.972 -54.589 1.00 86.56 819 LEU A C 1
ATOM 6231 O O . LEU A 1 819 ? 29.332 -3.584 -53.527 1.00 86.56 819 LEU A O 1
ATOM 6235 N N . ALA A 1 820 ? 30.242 -2.315 -55.129 1.00 73.75 820 ALA A N 1
ATOM 6236 C CA . ALA A 1 820 ? 31.627 -2.428 -54.653 1.00 73.75 820 ALA A CA 1
ATOM 6237 C C . ALA A 1 820 ? 31.952 -1.657 -53.348 1.00 73.75 820 ALA A C 1
ATOM 6239 O O . ALA A 1 820 ? 33.125 -1.519 -53.004 1.00 73.75 820 ALA A O 1
ATOM 6240 N N . SER A 1 821 ? 30.952 -1.150 -52.616 1.00 71.56 821 SER A N 1
ATOM 6241 C CA . SER A 1 821 ? 31.188 -0.525 -51.306 1.00 71.56 821 SER A CA 1
ATOM 6242 C C . SER A 1 821 ? 31.499 -1.585 -50.251 1.00 71.56 821 SER A C 1
ATOM 6244 O O . SER A 1 821 ? 30.850 -2.628 -50.197 1.00 71.56 821 SER A O 1
ATOM 6246 N N . GLY A 1 822 ? 32.502 -1.326 -49.414 1.00 69.81 822 GLY A N 1
ATOM 6247 C CA . GLY A 1 822 ? 32.912 -2.224 -48.333 1.00 69.81 822 GLY A CA 1
ATOM 6248 C C . GLY A 1 822 ? 32.715 -1.655 -46.929 1.00 69.81 822 GLY A C 1
ATOM 6249 O O . GLY A 1 822 ? 33.083 -2.332 -45.974 1.00 69.81 822 GLY A O 1
ATOM 6250 N N . GLN A 1 823 ? 32.195 -0.429 -46.794 1.00 83.00 823 GLN A N 1
ATOM 6251 C CA . GLN A 1 823 ? 32.082 0.250 -45.503 1.00 83.00 823 GLN A CA 1
ATOM 6252 C C . GLN A 1 823 ? 30.743 -0.071 -44.833 1.00 83.00 823 GLN A C 1
ATOM 6254 O O . GLN A 1 823 ? 29.681 0.209 -45.386 1.00 83.00 823 GLN A O 1
ATOM 6259 N N . VAL A 1 824 ? 30.820 -0.625 -43.624 1.00 88.19 824 VAL A N 1
ATOM 6260 C CA . VAL A 1 824 ? 29.672 -0.923 -42.757 1.00 88.19 824 VAL A CA 1
ATOM 6261 C C . VAL A 1 824 ? 29.768 -0.043 -41.524 1.00 88.19 824 VAL A C 1
ATOM 6263 O O . VAL A 1 824 ? 30.844 0.073 -40.940 1.00 88.19 824 VAL A O 1
ATOM 6266 N N . TRP A 1 825 ? 28.663 0.580 -41.139 1.00 87.31 825 TRP A N 1
ATOM 6267 C CA . TRP A 1 825 ? 28.534 1.326 -39.894 1.00 87.31 825 TRP A CA 1
ATOM 6268 C C . TRP A 1 825 ? 27.884 0.450 -38.829 1.00 87.31 825 TRP A C 1
ATOM 6270 O O . TRP A 1 825 ? 26.939 -0.287 -39.114 1.00 87.31 825 TRP A O 1
ATOM 6280 N N . ILE A 1 826 ? 28.409 0.547 -37.618 1.00 87.69 826 ILE A N 1
ATOM 6281 C CA . ILE A 1 826 ? 28.002 -0.208 -36.431 1.00 87.69 826 ILE A CA 1
ATOM 6282 C C . ILE A 1 826 ? 27.896 0.744 -35.236 1.00 87.69 826 ILE A C 1
ATOM 6284 O O . ILE A 1 826 ? 28.323 1.898 -35.325 1.00 87.69 826 ILE A O 1
ATOM 6288 N N . GLU A 1 827 ? 27.361 0.270 -34.112 1.00 83.62 827 GLU A N 1
ATOM 6289 C CA . GLU A 1 827 ? 27.403 0.999 -32.840 1.00 83.62 827 GLU A CA 1
ATOM 6290 C C . GLU A 1 827 ? 28.858 1.326 -32.454 1.00 83.62 827 GLU A C 1
ATOM 6292 O O . GLU A 1 827 ? 29.776 0.514 -32.615 1.00 83.62 827 GLU A O 1
ATOM 6297 N N . ALA A 1 828 ? 29.086 2.543 -31.963 1.00 74.06 828 ALA A N 1
ATOM 6298 C CA . ALA A 1 828 ? 30.387 2.981 -31.494 1.00 74.06 828 ALA A CA 1
ATOM 6299 C C . ALA A 1 828 ? 30.776 2.220 -30.226 1.00 74.06 828 ALA A C 1
ATOM 6301 O O . ALA A 1 828 ? 30.117 2.315 -29.191 1.00 74.06 828 ALA A O 1
ATOM 6302 N N . GLN A 1 829 ? 31.889 1.493 -30.299 1.00 62.19 829 GLN A N 1
ATOM 6303 C CA . GLN A 1 829 ? 32.544 0.952 -29.118 1.00 62.19 829 GLN A CA 1
ATOM 6304 C C . GLN A 1 829 ? 33.199 2.127 -28.391 1.00 62.19 829 GLN A C 1
ATOM 6306 O O . GLN A 1 829 ? 34.080 2.782 -28.949 1.00 62.19 829 GLN A O 1
ATOM 6311 N N . ASN A 1 830 ? 32.761 2.428 -27.167 1.00 53.00 830 ASN A N 1
ATOM 6312 C CA . ASN A 1 830 ? 33.322 3.513 -26.361 1.00 53.00 830 ASN A CA 1
ATOM 6313 C C . ASN A 1 830 ? 34.839 3.303 -26.165 1.00 53.00 830 ASN A C 1
ATOM 6315 O O . ASN A 1 830 ? 35.264 2.589 -25.261 1.00 53.00 830 ASN A O 1
ATOM 6319 N N . SER A 1 831 ? 35.670 3.952 -26.987 1.00 36.34 831 SER A N 1
ATOM 6320 C CA . SER A 1 831 ? 37.128 3.736 -27.064 1.00 36.34 831 SER A CA 1
ATOM 6321 C C . SER A 1 831 ? 37.937 4.247 -25.856 1.00 36.34 831 SER A C 1
ATOM 6323 O O . SER A 1 831 ? 39.146 4.420 -25.959 1.00 36.34 831 SER A O 1
ATOM 6325 N N . ALA A 1 832 ? 37.304 4.509 -24.709 1.00 39.12 832 ALA A N 1
ATOM 6326 C CA . ALA A 1 832 ? 37.975 4.989 -23.495 1.00 39.12 832 ALA A CA 1
ATOM 6327 C C . ALA A 1 832 ? 38.096 3.921 -22.391 1.00 39.12 832 ALA A C 1
ATOM 6329 O O . ALA A 1 832 ? 38.679 4.193 -21.344 1.00 39.12 832 ALA A O 1
ATOM 6330 N N . SER A 1 833 ? 37.563 2.716 -22.612 1.00 34.66 833 SER A N 1
ATOM 6331 C CA . SER A 1 833 ? 37.706 1.586 -21.697 1.00 34.66 833 SER A CA 1
ATOM 6332 C C . SER A 1 833 ? 38.863 0.687 -22.135 1.00 34.66 833 SER A C 1
ATOM 6334 O O . SER A 1 833 ? 38.678 -0.299 -22.839 1.00 34.66 833 SER A O 1
ATOM 6336 N N . THR A 1 834 ? 40.085 1.018 -21.726 1.00 33.62 834 THR A N 1
ATOM 6337 C CA . THR A 1 834 ? 41.232 0.098 -21.848 1.00 33.62 834 THR A CA 1
ATOM 6338 C C . THR A 1 834 ? 41.353 -0.858 -20.652 1.00 33.62 834 THR A C 1
ATOM 6340 O O . THR A 1 834 ? 42.361 -1.548 -20.520 1.00 33.62 834 THR A O 1
ATOM 6343 N N . SER A 1 835 ? 40.345 -0.923 -19.770 1.00 34.72 835 SER A N 1
ATOM 6344 C CA . SER A 1 835 ? 40.353 -1.791 -18.579 1.00 34.72 835 SER A CA 1
ATOM 6345 C C . SER A 1 835 ? 39.043 -2.540 -18.292 1.00 34.72 835 SER A C 1
ATOM 6347 O O . SER A 1 835 ? 38.993 -3.304 -17.332 1.00 34.72 835 SER A O 1
ATOM 6349 N N . SER A 1 836 ? 38.007 -2.404 -19.121 1.00 33.81 836 SER A N 1
ATOM 6350 C CA . SER A 1 836 ? 36.809 -3.259 -19.074 1.00 33.81 836 SER A CA 1
ATOM 6351 C C . SER A 1 836 ? 36.382 -3.581 -20.507 1.00 33.81 836 SER A C 1
ATOM 6353 O O . SER A 1 836 ? 35.993 -2.685 -21.255 1.00 33.81 836 SER A O 1
ATOM 6355 N N . GLY A 1 837 ? 36.578 -4.836 -20.917 1.00 34.16 837 GLY A N 1
ATOM 6356 C CA . GLY A 1 837 ? 36.426 -5.313 -22.294 1.00 34.16 837 GLY A CA 1
ATOM 6357 C C . GLY A 1 837 ? 35.119 -4.877 -22.960 1.00 34.16 837 GLY A C 1
ATOM 6358 O O . GLY A 1 837 ? 34.093 -4.708 -22.304 1.00 34.16 837 GLY A O 1
ATOM 6359 N N . GLY A 1 838 ? 35.187 -4.655 -24.273 1.00 43.19 838 GLY A N 1
ATOM 6360 C CA . GLY A 1 838 ? 34.058 -4.276 -25.118 1.00 43.19 838 GLY A CA 1
ATOM 6361 C C . GLY A 1 838 ? 33.011 -5.384 -25.201 1.00 43.19 838 GLY A C 1
ATOM 6362 O O . GLY A 1 838 ? 32.984 -6.144 -26.160 1.00 43.19 838 GLY A O 1
ATOM 6363 N N . ASP A 1 839 ? 32.133 -5.449 -24.205 1.00 46.44 839 ASP A N 1
ATOM 6364 C CA . ASP A 1 839 ? 31.185 -6.554 -24.014 1.00 46.44 839 ASP A CA 1
ATOM 6365 C C . ASP A 1 839 ? 29.808 -6.321 -24.674 1.00 46.44 839 ASP A C 1
ATOM 6367 O O . ASP A 1 839 ? 28.784 -6.829 -24.227 1.00 46.44 839 ASP A O 1
ATOM 6371 N N . ARG A 1 840 ? 29.723 -5.490 -25.726 1.00 56.91 840 ARG A N 1
ATOM 6372 C CA . ARG A 1 840 ? 28.449 -5.253 -26.437 1.00 56.91 840 ARG A CA 1
ATOM 6373 C C . ARG A 1 840 ? 28.586 -5.472 -27.937 1.00 56.91 840 ARG A C 1
ATOM 6375 O O . ARG A 1 840 ? 29.282 -4.743 -28.640 1.00 56.91 840 ARG A O 1
ATOM 6382 N N . VAL A 1 841 ? 27.860 -6.475 -28.416 1.00 68.44 841 VAL A N 1
ATOM 6383 C CA . VAL A 1 841 ? 27.662 -6.790 -29.833 1.00 68.44 841 VAL A CA 1
ATOM 6384 C C . VAL A 1 841 ? 26.772 -5.710 -30.445 1.00 68.44 841 VAL A C 1
ATOM 6386 O O . VAL A 1 841 ? 25.731 -5.373 -29.881 1.00 68.44 841 VAL A O 1
ATOM 6389 N N . SER A 1 842 ? 27.177 -5.155 -31.589 1.00 81.44 842 SER A N 1
ATOM 6390 C CA . SER A 1 842 ? 26.379 -4.150 -32.305 1.00 81.44 842 SER A CA 1
ATOM 6391 C C . SER A 1 842 ? 25.015 -4.732 -32.682 1.00 81.44 842 SER A C 1
ATOM 6393 O O . SER A 1 842 ? 24.965 -5.795 -33.290 1.00 81.44 842 SER A O 1
ATOM 6395 N N . ARG A 1 843 ? 23.911 -4.047 -32.372 1.00 86.50 843 ARG A N 1
ATOM 6396 C CA . ARG A 1 843 ? 22.559 -4.490 -32.769 1.00 86.50 843 ARG A CA 1
ATOM 6397 C C . ARG A 1 843 ? 22.115 -3.860 -34.074 1.00 86.50 843 ARG A C 1
ATOM 6399 O O . ARG A 1 843 ? 21.239 -4.394 -34.746 1.00 86.50 843 ARG A O 1
ATOM 6406 N N . ILE A 1 844 ? 22.718 -2.740 -34.456 1.00 89.38 844 ILE A N 1
ATOM 6407 C CA . ILE A 1 844 ? 22.468 -2.100 -35.743 1.00 89.38 844 ILE A CA 1
ATOM 6408 C C . ILE A 1 844 ? 23.674 -2.253 -36.671 1.00 89.38 844 ILE A C 1
ATOM 6410 O O . ILE A 1 844 ? 24.821 -2.042 -36.276 1.00 89.38 844 ILE A O 1
ATOM 6414 N N . TYR A 1 845 ? 23.403 -2.633 -37.918 1.00 91.19 845 TYR A N 1
ATOM 6415 C CA . TYR A 1 845 ? 24.399 -2.761 -38.979 1.00 91.19 845 TYR A CA 1
ATOM 6416 C C . TYR A 1 845 ? 23.895 -2.031 -40.209 1.00 91.19 845 TYR A C 1
ATOM 6418 O O . TYR A 1 845 ? 22.806 -2.324 -40.697 1.00 91.19 845 TYR A O 1
ATOM 6426 N N . ILE A 1 846 ? 24.677 -1.089 -40.724 1.00 89.06 846 ILE A N 1
ATOM 6427 C CA . ILE A 1 846 ? 24.225 -0.219 -41.806 1.00 89.06 846 ILE A CA 1
ATOM 6428 C C . ILE A 1 846 ? 25.237 -0.229 -42.944 1.00 89.06 846 ILE A C 1
ATOM 6430 O O . ILE A 1 846 ? 26.413 0.080 -42.752 1.00 89.06 846 ILE A O 1
ATOM 6434 N N . GLY A 1 847 ? 24.771 -0.544 -44.147 1.00 88.75 847 GLY A N 1
ATOM 6435 C CA . GLY A 1 847 ? 25.560 -0.467 -45.367 1.00 88.75 847 GLY A CA 1
ATOM 6436 C C . GLY A 1 847 ? 24.747 0.014 -46.560 1.00 88.75 847 GLY A C 1
ATOM 6437 O O . GLY A 1 847 ? 23.572 0.359 -46.453 1.00 88.75 847 GLY A O 1
ATOM 6438 N N . ALA A 1 848 ? 25.413 0.049 -47.709 1.00 87.88 848 ALA A N 1
ATOM 6439 C CA . ALA A 1 848 ? 24.834 0.517 -48.968 1.00 87.88 848 ALA A CA 1
ATOM 6440 C C . ALA A 1 848 ? 25.137 -0.427 -50.143 1.00 87.88 848 ALA A C 1
ATOM 6442 O O . ALA A 1 848 ? 24.937 -0.064 -51.303 1.00 87.88 848 ALA A O 1
ATOM 6443 N N . SER A 1 849 ? 25.689 -1.609 -49.862 1.00 89.06 849 SER A N 1
ATOM 6444 C CA . SER A 1 849 ? 26.376 -2.448 -50.846 1.00 89.06 849 SER A CA 1
ATOM 6445 C C . SER A 1 849 ? 25.454 -3.371 -51.644 1.00 89.06 849 SER A C 1
ATOM 6447 O O . SER A 1 849 ? 25.937 -4.072 -52.533 1.00 89.06 849 SER A O 1
ATOM 6449 N N . ASP A 1 850 ? 24.147 -3.373 -51.370 1.00 92.00 850 ASP A N 1
ATOM 6450 C CA . ASP A 1 850 ? 23.182 -4.290 -51.984 1.00 92.00 850 ASP A CA 1
ATOM 6451 C C . ASP A 1 850 ? 23.570 -5.761 -51.782 1.00 92.00 850 ASP A C 1
ATOM 6453 O O . ASP A 1 850 ? 23.811 -6.525 -52.725 1.00 92.00 850 ASP A O 1
ATOM 6457 N N . TRP A 1 851 ? 23.677 -6.148 -50.510 1.00 94.25 851 TRP A N 1
ATOM 6458 C CA . TRP A 1 851 ? 23.961 -7.520 -50.094 1.00 94.25 851 TRP A CA 1
ATOM 6459 C C . TRP A 1 851 ? 22.826 -8.458 -50.475 1.00 94.25 851 TRP A C 1
ATOM 6461 O O . TRP A 1 851 ? 23.072 -9.547 -50.990 1.00 94.25 851 TRP A O 1
ATOM 6471 N N . ILE A 1 852 ? 21.582 -8.007 -50.309 1.00 95.31 852 ILE A N 1
ATOM 6472 C CA . ILE A 1 852 ? 20.412 -8.808 -50.651 1.00 95.31 852 ILE A CA 1
ATOM 6473 C C . ILE A 1 852 ? 20.391 -9.187 -52.133 1.00 95.31 852 ILE A C 1
ATOM 6475 O O . ILE A 1 852 ? 20.086 -10.328 -52.477 1.00 95.31 852 ILE A O 1
ATOM 6479 N N . GLY A 1 853 ? 20.789 -8.268 -53.021 1.00 93.62 853 GLY A N 1
ATOM 6480 C CA . GLY A 1 853 ? 20.931 -8.550 -54.443 1.00 93.62 853 GLY A CA 1
ATOM 6481 C C . GLY A 1 853 ? 22.042 -9.542 -54.766 1.00 93.62 853 GLY A C 1
ATOM 6482 O O . GLY A 1 853 ? 21.872 -10.330 -55.696 1.00 93.62 853 GLY A O 1
ATOM 6483 N N . ALA A 1 854 ? 23.138 -9.542 -54.003 1.00 94.56 854 ALA A N 1
ATOM 6484 C CA . ALA A 1 854 ? 24.218 -10.516 -54.156 1.00 94.56 854 ALA A CA 1
ATOM 6485 C C . ALA A 1 854 ? 23.811 -11.923 -53.691 1.00 94.56 854 ALA A C 1
ATOM 6487 O O . ALA A 1 854 ? 24.222 -12.907 -54.310 1.00 94.56 854 ALA A O 1
ATOM 6488 N N . TRP A 1 855 ? 22.998 -12.011 -52.633 1.00 96.62 855 TRP A N 1
ATOM 6489 C CA . TRP A 1 855 ? 22.542 -13.277 -52.057 1.00 96.62 855 TRP A CA 1
ATOM 6490 C C . TRP A 1 855 ? 21.366 -13.914 -52.803 1.00 96.62 855 TRP A C 1
ATOM 6492 O O . TRP A 1 855 ? 21.131 -15.107 -52.641 1.00 96.62 855 TRP A O 1
ATOM 6502 N N . ALA A 1 856 ? 20.639 -13.147 -53.617 1.00 96.62 856 ALA A N 1
ATOM 6503 C CA . ALA A 1 856 ? 19.402 -13.581 -54.261 1.00 96.62 856 ALA A CA 1
ATOM 6504 C C . ALA A 1 856 ? 19.593 -14.746 -55.243 1.00 96.62 856 ALA A C 1
ATOM 6506 O O . ALA A 1 856 ? 20.393 -14.659 -56.178 1.00 96.62 856 ALA A O 1
ATOM 6507 N N . ILE A 1 857 ? 18.800 -15.806 -55.053 1.00 95.50 857 ILE A N 1
ATOM 6508 C CA . ILE A 1 857 ? 18.785 -17.018 -55.885 1.00 95.50 857 ILE A CA 1
ATOM 6509 C C . ILE A 1 857 ? 17.378 -17.357 -56.394 1.00 95.50 857 ILE A C 1
ATOM 6511 O O . ILE A 1 857 ? 16.381 -17.004 -55.764 1.00 95.50 857 ILE A O 1
ATOM 6515 N N . ASP A 1 858 ? 17.305 -18.049 -57.530 1.00 92.69 858 ASP A N 1
ATOM 6516 C CA . ASP A 1 858 ? 16.075 -18.639 -58.062 1.00 92.69 858 ASP A CA 1
ATOM 6517 C C . ASP A 1 858 ? 15.762 -20.004 -57.413 1.00 92.69 858 ASP A C 1
ATOM 6519 O O . ASP A 1 858 ? 16.515 -20.513 -56.579 1.00 92.69 858 ASP A O 1
ATOM 6523 N N . ASP A 1 859 ? 14.652 -20.626 -57.818 1.00 89.56 859 ASP A N 1
ATOM 6524 C CA . ASP A 1 859 ? 14.226 -21.934 -57.297 1.00 89.56 859 ASP A CA 1
ATOM 6525 C C . ASP A 1 859 ? 15.168 -23.092 -57.698 1.00 89.56 859 ASP A C 1
ATOM 6527 O O . ASP A 1 859 ? 15.101 -24.177 -57.124 1.00 89.56 859 ASP A O 1
ATOM 6531 N N . ASN A 1 860 ? 16.085 -22.865 -58.648 1.00 92.56 860 ASN A N 1
ATOM 6532 C CA . ASN A 1 860 ? 17.130 -23.807 -59.057 1.00 92.56 860 ASN A CA 1
ATOM 6533 C C . ASN A 1 860 ? 18.489 -23.507 -58.394 1.00 92.56 860 ASN A C 1
ATOM 6535 O O . ASN A 1 860 ? 19.512 -24.050 -58.822 1.00 92.56 860 ASN A O 1
ATOM 6539 N N . ASN A 1 861 ? 18.523 -22.650 -57.366 1.00 90.50 861 ASN A N 1
ATOM 6540 C CA . ASN A 1 861 ? 19.728 -22.176 -56.679 1.00 90.50 861 ASN A CA 1
ATOM 6541 C C . ASN A 1 861 ? 20.724 -21.419 -57.579 1.00 90.50 861 ASN A C 1
ATOM 6543 O O . ASN A 1 861 ? 21.928 -21.415 -57.309 1.00 90.50 861 ASN A O 1
ATOM 6547 N N . ARG A 1 862 ? 20.253 -20.782 -58.656 1.00 92.38 862 ARG A N 1
ATOM 6548 C CA . ARG A 1 862 ? 21.075 -19.931 -59.528 1.00 92.38 862 ARG A CA 1
ATOM 6549 C C . ARG A 1 862 ? 20.973 -18.470 -59.086 1.00 92.38 862 ARG A C 1
ATOM 6551 O O . ARG A 1 862 ? 19.877 -18.035 -58.741 1.00 92.38 862 ARG A O 1
ATOM 6558 N N . PRO A 1 863 ? 22.067 -17.688 -59.116 1.00 92.81 863 PRO A N 1
ATOM 6559 C CA . PRO A 1 863 ? 22.008 -16.271 -58.769 1.00 92.81 863 PRO A CA 1
ATOM 6560 C C . PRO A 1 863 ? 21.043 -15.479 -59.665 1.00 92.81 863 PRO A C 1
ATOM 6562 O O . PRO A 1 863 ? 21.100 -15.602 -60.887 1.00 92.81 863 PRO A O 1
ATOM 6565 N N . LEU A 1 864 ? 20.195 -14.637 -59.063 1.00 91.44 864 LEU A N 1
ATOM 6566 C CA . LEU A 1 864 ? 19.208 -13.816 -59.786 1.00 91.44 864 LEU A CA 1
ATOM 6567 C C . LEU A 1 864 ? 19.808 -12.558 -60.424 1.00 91.44 864 LEU A C 1
ATOM 6569 O O . LEU A 1 864 ? 19.348 -12.122 -61.475 1.00 91.44 864 LEU A O 1
ATOM 6573 N N . ASN A 1 865 ? 20.825 -11.967 -59.794 1.00 90.19 865 ASN A N 1
ATOM 6574 C CA . ASN A 1 865 ? 21.447 -10.718 -60.239 1.00 90.19 865 ASN A CA 1
ATOM 6575 C C . ASN A 1 865 ? 22.925 -10.936 -60.543 1.00 90.19 865 ASN A C 1
ATOM 6577 O O . ASN A 1 865 ? 23.594 -11.621 -59.775 1.00 90.19 865 ASN A O 1
ATOM 6581 N N . SER A 1 866 ? 23.467 -10.294 -61.578 1.00 87.50 866 SER A N 1
ATOM 6582 C CA . SER A 1 866 ? 24.915 -10.237 -61.824 1.00 87.50 866 SER A CA 1
ATOM 6583 C C . SER A 1 866 ? 25.628 -9.341 -60.805 1.00 87.50 866 SER A C 1
ATOM 6585 O O . SER A 1 866 ? 25.102 -8.290 -60.431 1.00 87.50 866 SER A O 1
ATOM 6587 N N . MET A 1 867 ? 26.843 -9.711 -60.399 1.00 85.75 867 MET A N 1
ATOM 6588 C CA . MET A 1 867 ? 27.742 -8.801 -59.672 1.00 85.75 867 MET A CA 1
ATOM 6589 C C . MET A 1 867 ? 28.321 -7.785 -60.662 1.00 85.75 867 MET A C 1
ATOM 6591 O O . MET A 1 867 ? 28.599 -8.179 -61.790 1.00 85.75 867 MET A O 1
ATOM 6595 N N . ASP A 1 868 ? 28.545 -6.522 -60.273 1.00 76.75 868 ASP A N 1
ATOM 6596 C CA . ASP A 1 868 ? 29.053 -5.438 -61.144 1.00 76.75 868 ASP A CA 1
ATOM 6597 C C . ASP A 1 868 ? 30.437 -5.755 -61.780 1.00 76.75 868 ASP A C 1
ATOM 6599 O O . ASP A 1 868 ? 31.471 -5.230 -61.363 1.00 76.75 868 ASP A O 1
ATOM 6603 N N . GLY A 1 869 ? 30.489 -6.661 -62.760 1.00 67.88 869 GLY A N 1
ATOM 6604 C CA . GLY A 1 869 ? 31.672 -7.098 -63.507 1.00 67.88 869 GLY A CA 1
ATOM 6605 C C . GLY A 1 869 ? 32.589 -8.135 -62.838 1.00 67.88 869 GLY A C 1
ATOM 6606 O O . GLY A 1 869 ? 33.572 -8.530 -63.458 1.00 67.88 869 GLY A O 1
ATOM 6607 N N . GLN A 1 870 ? 32.331 -8.588 -61.601 1.00 81.19 870 GLN A N 1
ATOM 6608 C CA . GLN A 1 870 ? 33.195 -9.564 -60.903 1.00 81.19 870 GLN A CA 1
ATOM 6609 C C . GLN A 1 870 ? 32.392 -10.565 -60.063 1.00 81.19 870 GLN A C 1
ATOM 6611 O O . GLN A 1 870 ? 32.124 -10.339 -58.884 1.00 81.19 870 GLN A O 1
ATOM 6616 N N . GLU A 1 871 ? 32.062 -11.714 -60.650 1.00 86.44 871 GLU A N 1
ATOM 6617 C CA . GLU A 1 871 ? 31.321 -12.783 -59.961 1.00 86.44 871 GLU A CA 1
ATOM 6618 C C . GLU A 1 871 ? 32.067 -13.370 -58.751 1.00 86.44 871 GLU A C 1
ATOM 6620 O O . GLU A 1 871 ? 31.435 -13.802 -57.790 1.00 86.44 871 GLU A O 1
ATOM 6625 N N . SER A 1 872 ? 33.402 -13.295 -58.717 1.00 84.38 872 SER A N 1
ATOM 6626 C CA . SER A 1 872 ? 34.200 -13.722 -57.556 1.00 84.38 872 SER A CA 1
ATOM 6627 C C . SER A 1 872 ? 33.866 -12.959 -56.266 1.00 84.38 872 SER A C 1
ATOM 6629 O O . SER A 1 872 ? 34.064 -13.495 -55.176 1.00 84.38 872 SER A O 1
ATOM 6631 N N . ARG A 1 873 ? 33.305 -11.740 -56.355 1.00 88.31 873 ARG A N 1
ATOM 6632 C CA . ARG A 1 873 ? 32.846 -10.974 -55.182 1.00 88.31 873 ARG A CA 1
ATOM 6633 C C . ARG A 1 873 ? 31.632 -11.593 -54.499 1.00 88.31 873 ARG A C 1
ATOM 6635 O O . ARG A 1 873 ? 31.443 -11.360 -53.308 1.00 88.31 873 ARG A O 1
ATOM 6642 N N . ARG A 1 874 ? 30.827 -12.386 -55.212 1.00 92.94 874 ARG A N 1
ATOM 6643 C CA . ARG A 1 874 ? 29.627 -13.016 -54.645 1.00 92.94 874 ARG A CA 1
ATOM 6644 C C . ARG A 1 874 ? 29.979 -13.943 -53.488 1.00 92.94 874 ARG A C 1
ATOM 6646 O O . ARG A 1 874 ? 29.306 -13.933 -52.466 1.00 92.94 874 ARG A O 1
ATOM 6653 N N . GLU A 1 875 ? 31.087 -14.668 -53.619 1.00 92.56 875 GLU A N 1
ATOM 6654 C CA . GLU A 1 875 ? 31.617 -15.515 -52.551 1.00 92.56 875 GLU A CA 1
ATOM 6655 C C . GLU A 1 875 ? 31.965 -14.696 -51.298 1.00 92.56 875 GLU A C 1
ATOM 6657 O O . GLU A 1 875 ? 31.635 -15.102 -50.189 1.00 92.56 875 GLU A O 1
ATOM 6662 N N . ILE A 1 876 ? 32.570 -13.513 -51.451 1.00 92.31 876 ILE A N 1
ATOM 6663 C CA . ILE A 1 876 ? 32.874 -12.630 -50.313 1.00 92.31 876 ILE A CA 1
ATOM 6664 C C . ILE A 1 876 ? 31.578 -12.091 -49.689 1.00 92.31 876 ILE A C 1
ATOM 6666 O O . ILE A 1 876 ? 31.470 -12.054 -48.466 1.00 92.31 876 ILE A O 1
ATOM 6670 N N . ALA A 1 877 ? 30.572 -11.753 -50.502 1.00 94.31 877 ALA A N 1
ATOM 6671 C CA . ALA A 1 877 ? 29.262 -11.334 -50.008 1.00 94.31 877 ALA A CA 1
ATOM 6672 C C . ALA A 1 877 ? 28.580 -12.440 -49.182 1.00 94.31 877 ALA A C 1
ATOM 6674 O O . ALA A 1 877 ? 28.022 -12.149 -48.124 1.00 94.31 877 ALA A O 1
ATOM 6675 N N . TYR A 1 878 ? 28.650 -13.710 -49.603 1.00 95.44 878 TYR A N 1
ATOM 6676 C CA . TYR A 1 878 ? 28.140 -14.832 -48.801 1.00 95.44 878 TYR A CA 1
ATOM 6677 C C . TYR A 1 878 ? 28.900 -14.993 -47.484 1.00 95.44 878 TYR A C 1
ATOM 6679 O O . TYR A 1 878 ? 28.279 -15.141 -46.432 1.00 95.44 878 TYR A O 1
ATOM 6687 N N . ARG A 1 879 ? 30.235 -14.899 -47.509 1.00 95.38 879 ARG A N 1
ATOM 6688 C CA . ARG A 1 879 ? 31.053 -14.956 -46.286 1.00 95.38 879 ARG A CA 1
ATOM 6689 C C . ARG A 1 879 ? 30.728 -13.821 -45.323 1.00 95.38 879 ARG A C 1
ATOM 6691 O O . ARG A 1 879 ? 30.679 -14.058 -44.120 1.00 95.38 879 ARG A O 1
ATOM 6698 N N . PHE A 1 880 ? 30.478 -12.618 -45.839 1.00 94.88 880 PHE A N 1
ATOM 6699 C CA . PHE A 1 880 ? 30.014 -11.499 -45.028 1.00 94.88 880 PHE A CA 1
ATOM 6700 C C . PHE A 1 880 ? 28.656 -11.795 -44.389 1.00 94.88 880 PHE A C 1
ATOM 6702 O O . PHE A 1 880 ? 28.523 -11.634 -43.181 1.00 94.88 880 PHE A O 1
ATOM 6709 N N . GLY A 1 881 ? 27.681 -12.285 -45.161 1.00 95.00 881 GLY A N 1
ATOM 6710 C CA . GLY A 1 881 ? 26.376 -12.677 -44.624 1.00 95.00 881 GLY A CA 1
ATOM 6711 C C . GLY A 1 881 ? 26.495 -13.714 -43.504 1.00 95.00 881 GLY A C 1
ATOM 6712 O O . GLY A 1 881 ? 25.860 -13.578 -42.465 1.00 95.00 881 GLY A O 1
ATOM 6713 N N . ILE A 1 882 ? 27.379 -14.702 -43.664 1.00 95.94 882 ILE A N 1
ATOM 6714 C CA . ILE A 1 882 ? 27.659 -15.699 -42.623 1.00 95.94 882 ILE A CA 1
ATOM 6715 C C . ILE A 1 882 ? 28.307 -15.053 -41.395 1.00 95.94 882 ILE A C 1
ATOM 6717 O O . ILE A 1 882 ? 27.850 -15.298 -40.283 1.00 95.94 882 ILE A O 1
ATOM 6721 N N . ASN A 1 883 ? 29.321 -14.198 -41.562 1.00 92.94 883 ASN A N 1
ATOM 6722 C CA . ASN A 1 883 ? 29.926 -13.471 -40.442 1.00 92.94 883 ASN A CA 1
ATOM 6723 C C . ASN A 1 883 ? 28.908 -12.622 -39.682 1.00 92.94 883 ASN A C 1
ATOM 6725 O O . ASN A 1 883 ? 28.908 -12.646 -38.457 1.00 92.94 883 ASN A O 1
ATOM 6729 N N . LEU A 1 884 ? 28.048 -11.900 -40.402 1.00 93.50 884 LEU A N 1
ATOM 6730 C CA . LEU A 1 884 ? 27.000 -11.062 -39.834 1.00 93.50 884 LEU A CA 1
ATOM 6731 C C . LEU A 1 884 ? 26.050 -11.890 -38.966 1.00 93.50 884 LEU A C 1
ATOM 6733 O O . LEU A 1 884 ? 25.838 -11.557 -37.806 1.00 93.50 884 LEU A O 1
ATOM 6737 N N . ILE A 1 885 ? 25.539 -13.001 -39.496 1.00 94.31 885 ILE A N 1
ATOM 6738 C CA . ILE A 1 885 ? 24.626 -13.876 -38.754 1.00 94.31 885 ILE A CA 1
ATOM 6739 C C . ILE A 1 885 ? 25.320 -14.546 -37.571 1.00 94.31 885 ILE A C 1
ATOM 6741 O O . ILE A 1 885 ? 24.746 -14.609 -36.488 1.00 94.31 885 ILE A O 1
ATOM 6745 N N . MET A 1 886 ? 26.562 -15.001 -37.735 1.00 90.06 886 MET A N 1
ATOM 6746 C CA . MET A 1 886 ? 27.324 -15.564 -36.621 1.00 90.06 886 MET A CA 1
ATOM 6747 C C . MET A 1 886 ? 27.562 -14.515 -35.532 1.00 90.06 886 MET A C 1
ATOM 6749 O O . MET A 1 886 ? 27.385 -14.825 -34.360 1.00 90.06 886 MET A O 1
ATOM 6753 N N . CYS A 1 887 ? 27.887 -13.273 -35.894 1.00 87.50 887 CYS A N 1
ATOM 6754 C CA . CYS A 1 887 ? 28.028 -12.170 -34.944 1.00 87.50 887 CYS A CA 1
ATOM 6755 C C . CYS A 1 887 ? 26.717 -11.909 -34.183 1.00 87.50 887 CYS A C 1
ATOM 6757 O O . CYS A 1 887 ? 26.743 -11.831 -32.961 1.00 87.50 887 CYS A O 1
ATOM 6759 N N . ILE A 1 888 ? 25.580 -11.866 -34.885 1.00 89.88 888 ILE A N 1
ATOM 6760 C CA . ILE A 1 888 ? 24.251 -11.650 -34.288 1.00 89.88 888 ILE A CA 1
ATOM 6761 C C . ILE A 1 888 ? 23.852 -12.792 -33.340 1.00 89.88 888 ILE A C 1
ATOM 6763 O O . ILE A 1 888 ? 23.314 -12.539 -32.270 1.00 89.88 888 ILE A O 1
ATOM 6767 N N . LEU A 1 889 ? 24.105 -14.050 -33.717 1.00 87.75 889 LEU A N 1
ATOM 6768 C CA . LEU A 1 889 ? 23.643 -15.214 -32.950 1.00 87.75 889 LEU A CA 1
ATOM 6769 C C . LEU A 1 889 ? 24.590 -15.644 -31.821 1.00 87.75 889 LEU A C 1
ATOM 6771 O O . LEU A 1 889 ? 24.148 -16.309 -30.891 1.00 87.75 889 LEU A O 1
ATOM 6775 N N . THR A 1 890 ? 25.887 -15.340 -31.923 1.00 77.56 890 THR A N 1
ATOM 6776 C CA . THR A 1 890 ? 26.916 -15.852 -30.987 1.00 77.56 890 THR A CA 1
ATOM 6777 C C . THR A 1 890 ? 27.700 -14.765 -30.259 1.00 77.56 890 THR A C 1
ATOM 6779 O O . THR A 1 890 ? 28.502 -15.069 -29.378 1.00 77.56 890 THR A O 1
ATOM 6782 N N . GLY A 1 891 ? 27.474 -13.502 -30.612 1.00 72.69 891 GLY A N 1
ATOM 6783 C CA . GLY A 1 891 ? 28.088 -12.356 -29.967 1.00 72.69 891 GLY A CA 1
ATOM 6784 C C . GLY A 1 891 ? 29.615 -12.293 -30.061 1.00 72.69 891 GLY A C 1
ATOM 6785 O O . GLY A 1 891 ? 30.187 -12.449 -31.143 1.00 72.69 891 GLY A O 1
ATOM 6786 N N . ASN A 1 892 ? 30.273 -12.005 -28.934 1.00 60.06 892 ASN A N 1
ATOM 6787 C CA . ASN A 1 892 ? 31.720 -11.790 -28.780 1.00 60.06 892 ASN A CA 1
ATOM 6788 C C . ASN A 1 892 ? 32.490 -13.016 -28.247 1.00 60.06 892 ASN A C 1
ATOM 6790 O O . ASN A 1 892 ? 33.675 -12.900 -27.953 1.00 60.06 892 ASN A O 1
ATOM 6794 N N . TYR A 1 893 ? 31.890 -14.213 -28.227 1.00 58.06 893 TYR A N 1
ATOM 6795 C CA . TYR A 1 893 ? 32.490 -15.440 -27.666 1.00 58.06 893 TYR A CA 1
ATOM 6796 C C . TYR A 1 893 ? 33.946 -15.737 -28.107 1.00 58.06 893 TYR A C 1
ATOM 6798 O O . TYR A 1 893 ? 34.731 -16.307 -27.348 1.00 58.06 893 TYR A O 1
ATOM 6806 N N . LYS A 1 894 ? 34.346 -15.361 -29.334 1.00 53.56 894 LYS A N 1
ATOM 6807 C CA . LYS A 1 894 ? 35.734 -15.539 -29.812 1.00 53.56 894 LYS A CA 1
ATOM 6808 C C . LYS A 1 894 ? 36.722 -14.506 -29.268 1.00 53.56 894 LYS A C 1
ATOM 6810 O O . LYS A 1 894 ? 37.910 -14.802 -29.223 1.00 53.56 894 LYS A O 1
ATOM 6815 N N . GLU A 1 895 ? 36.262 -13.317 -28.909 1.00 53.06 895 GLU A N 1
ATOM 6816 C CA . GLU A 1 895 ? 37.078 -12.298 -28.247 1.00 53.06 895 GLU A CA 1
ATOM 6817 C C . GLU A 1 895 ? 37.305 -12.709 -26.781 1.00 53.06 895 GLU A C 1
ATOM 6819 O O . GLU A 1 895 ? 38.446 -12.735 -26.318 1.00 53.06 895 GLU A O 1
ATOM 6824 N N . ASP A 1 896 ? 36.263 -13.214 -26.111 1.00 51.69 896 ASP A N 1
ATOM 6825 C CA . ASP A 1 896 ? 36.324 -13.688 -24.721 1.00 51.69 896 ASP A CA 1
ATOM 6826 C C . ASP A 1 896 ? 37.324 -14.830 -24.519 1.00 51.69 896 ASP A C 1
ATOM 6828 O O . ASP A 1 896 ? 38.141 -14.795 -23.597 1.00 51.69 896 ASP A O 1
ATOM 6832 N N . GLN A 1 897 ? 37.334 -15.828 -25.411 1.00 54.31 897 GLN A N 1
ATOM 6833 C CA . GLN A 1 897 ? 38.266 -16.958 -25.301 1.00 54.31 897 GLN A CA 1
ATOM 6834 C C . GLN A 1 897 ? 39.739 -16.561 -25.409 1.00 54.31 897 GLN A C 1
ATOM 6836 O O . GLN A 1 897 ? 40.597 -17.236 -24.839 1.00 54.31 897 GLN A O 1
ATOM 6841 N N . VAL A 1 898 ? 40.043 -15.471 -26.115 1.00 53.59 898 VAL A N 1
ATOM 6842 C CA . VAL A 1 898 ? 41.417 -14.980 -26.283 1.00 53.59 898 VAL A CA 1
ATOM 6843 C C . VAL A 1 898 ? 41.891 -14.225 -25.033 1.00 53.59 898 VAL A C 1
ATOM 6845 O O . VAL A 1 898 ? 43.092 -14.182 -24.769 1.00 53.59 898 VAL A O 1
ATOM 6848 N N . HIS A 1 899 ? 40.972 -13.695 -24.217 1.00 49.19 899 HIS A N 1
ATOM 6849 C CA . HIS A 1 899 ? 41.290 -12.948 -22.995 1.00 49.19 899 HIS A CA 1
ATOM 6850 C C . HIS A 1 899 ? 41.334 -13.799 -21.716 1.00 49.19 899 HIS A C 1
ATOM 6852 O O . HIS A 1 899 ? 41.941 -13.369 -20.734 1.00 49.19 899 HIS A O 1
ATOM 6858 N N . ILE A 1 900 ? 40.771 -15.015 -21.725 1.00 55.09 900 ILE A N 1
ATOM 6859 C CA . ILE A 1 900 ? 40.797 -15.943 -20.575 1.00 55.09 900 ILE A CA 1
ATOM 6860 C C . ILE A 1 900 ? 42.215 -16.158 -20.008 1.00 55.09 900 ILE A C 1
ATOM 6862 O O . ILE A 1 900 ? 42.366 -16.051 -18.791 1.00 55.09 900 ILE A O 1
ATOM 6866 N N . PRO A 1 901 ? 43.274 -16.399 -20.812 1.00 57.97 901 PRO A N 1
ATOM 6867 C CA . PRO A 1 901 ? 44.618 -16.599 -20.264 1.00 57.97 901 PRO A CA 1
ATOM 6868 C C . PRO A 1 901 ? 45.148 -15.380 -19.493 1.00 57.97 901 PRO A C 1
ATOM 6870 O O . PRO A 1 901 ? 45.713 -15.539 -18.416 1.00 57.97 901 PRO A O 1
ATOM 6873 N N . ALA A 1 902 ? 44.905 -14.165 -19.997 1.00 50.19 902 ALA A N 1
ATOM 6874 C CA . ALA A 1 902 ? 45.362 -12.921 -19.370 1.00 50.19 902 ALA A CA 1
ATOM 6875 C C . ALA A 1 902 ? 44.567 -12.562 -18.099 1.00 50.19 902 ALA A C 1
ATOM 6877 O O . ALA A 1 902 ? 45.101 -11.946 -17.176 1.00 50.19 902 ALA A O 1
ATOM 6878 N N . LEU A 1 903 ? 43.285 -12.940 -18.039 1.00 46.94 903 LEU A N 1
ATOM 6879 C CA . LEU A 1 903 ? 42.448 -12.789 -16.845 1.00 46.94 903 LEU A CA 1
ATOM 6880 C C . LEU A 1 903 ? 42.851 -13.778 -15.746 1.00 46.94 903 LEU A C 1
ATOM 6882 O O . LEU A 1 903 ? 42.904 -13.392 -14.581 1.00 46.94 903 LEU A O 1
ATOM 6886 N N . LEU A 1 904 ? 43.188 -15.019 -16.115 1.00 65.25 904 LEU A N 1
ATOM 6887 C CA . LEU A 1 904 ? 43.705 -16.025 -15.184 1.00 65.25 904 LEU A CA 1
ATOM 6888 C C . LEU A 1 904 ? 45.071 -15.620 -14.615 1.00 65.25 904 LEU A C 1
ATOM 6890 O O . LEU A 1 904 ? 45.253 -15.685 -13.407 1.00 65.25 904 LEU A O 1
ATOM 6894 N N . GLU A 1 905 ? 45.982 -15.098 -15.444 1.00 61.22 905 GLU A N 1
ATOM 6895 C CA . GLU A 1 905 ? 47.268 -14.554 -14.973 1.00 61.22 905 GLU A CA 1
ATOM 6896 C C . GLU A 1 905 ? 47.097 -13.400 -13.973 1.00 61.22 905 GLU A C 1
ATOM 6898 O O . GLU A 1 905 ? 47.842 -13.304 -12.998 1.00 61.22 905 GLU A O 1
ATOM 6903 N N . ARG A 1 906 ? 46.104 -12.525 -14.182 1.00 55.81 906 ARG A N 1
ATOM 6904 C CA . ARG A 1 906 ? 45.790 -11.435 -13.244 1.00 55.81 906 ARG A CA 1
ATOM 6905 C C . ARG A 1 906 ? 45.196 -11.935 -11.931 1.00 55.81 906 ARG A C 1
ATOM 6907 O O . ARG A 1 906 ? 45.599 -11.448 -10.881 1.00 55.81 906 ARG A O 1
ATOM 6914 N N . LEU A 1 907 ? 44.284 -12.903 -11.987 1.00 57.97 907 LEU A N 1
ATOM 6915 C CA . LEU A 1 907 ? 43.708 -13.546 -10.802 1.00 57.97 907 LEU A CA 1
ATOM 6916 C C . LEU A 1 907 ? 44.774 -14.286 -9.987 1.00 57.97 907 LEU A C 1
ATOM 6918 O O . LEU A 1 907 ? 44.786 -14.204 -8.761 1.00 57.97 907 LEU A O 1
ATOM 6922 N N . ASP A 1 908 ? 45.705 -14.960 -10.658 1.00 61.06 908 ASP A N 1
ATOM 6923 C CA . ASP A 1 908 ? 46.837 -15.617 -10.007 1.00 61.06 908 ASP A CA 1
ATOM 6924 C C . ASP A 1 908 ? 47.798 -14.589 -9.375 1.00 61.06 908 ASP A C 1
ATOM 6926 O O . ASP A 1 908 ? 48.311 -14.818 -8.278 1.00 61.06 908 ASP A O 1
ATOM 6930 N N . ALA A 1 909 ? 47.988 -13.422 -10.003 1.00 57.28 909 ALA A N 1
ATOM 6931 C CA . ALA A 1 909 ? 48.787 -12.323 -9.453 1.00 57.28 909 ALA A CA 1
ATOM 693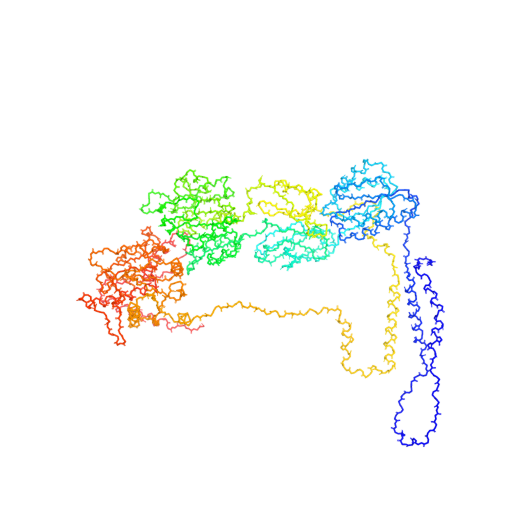2 C C . ALA A 1 909 ? 48.115 -11.598 -8.267 1.00 57.28 909 ALA A C 1
ATOM 6934 O O . ALA A 1 909 ? 48.808 -11.180 -7.338 1.00 57.28 909 ALA A O 1
ATOM 6935 N N . GLU A 1 910 ? 46.786 -11.456 -8.261 1.00 49.59 910 GLU A N 1
ATOM 6936 C CA . GLU A 1 910 ? 46.031 -10.910 -7.122 1.00 49.59 910 GLU A CA 1
ATOM 6937 C C . GLU A 1 910 ? 46.035 -11.873 -5.928 1.00 49.59 910 GLU A C 1
ATOM 6939 O O . GLU A 1 910 ? 46.309 -11.452 -4.803 1.00 49.59 910 GLU A O 1
ATOM 6944 N N . ASN A 1 911 ? 45.860 -13.176 -6.170 1.00 49.72 911 ASN A N 1
ATOM 6945 C CA . ASN A 1 911 ? 45.934 -14.210 -5.130 1.00 49.72 911 ASN A CA 1
ATOM 6946 C C . ASN A 1 911 ? 47.336 -14.347 -4.506 1.00 49.72 911 ASN A C 1
ATOM 6948 O O . ASN A 1 911 ? 47.467 -14.798 -3.364 1.00 49.72 911 ASN A O 1
ATOM 6952 N N . ALA A 1 912 ? 48.386 -13.951 -5.234 1.00 49.19 912 ALA A N 1
ATOM 6953 C CA . ALA A 1 912 ? 49.761 -13.916 -4.739 1.00 49.19 912 ALA A CA 1
ATOM 6954 C C . ALA A 1 912 ? 50.060 -12.710 -3.822 1.00 49.19 912 ALA A C 1
ATOM 6956 O O . ALA A 1 912 ? 51.059 -12.733 -3.103 1.00 49.19 912 ALA A O 1
ATOM 6957 N N . ASN A 1 913 ? 49.206 -11.676 -3.818 1.00 45.78 913 ASN A N 1
ATOM 6958 C CA . ASN A 1 913 ? 49.377 -10.459 -3.015 1.00 45.78 913 ASN A CA 1
ATOM 6959 C C . ASN A 1 913 ? 48.560 -10.444 -1.705 1.00 45.78 913 ASN A C 1
ATOM 6961 O O . ASN A 1 913 ? 48.667 -9.485 -0.938 1.00 45.78 913 ASN A O 1
ATOM 6965 N N . GLU A 1 914 ? 47.792 -11.495 -1.391 1.00 43.81 914 GLU A N 1
ATOM 6966 C CA . GLU A 1 914 ? 47.162 -11.651 -0.072 1.00 43.81 914 GLU A CA 1
ATOM 6967 C C . GLU A 1 914 ? 48.124 -12.298 0.950 1.00 43.81 914 GLU A C 1
ATOM 6969 O O . GLU A 1 914 ? 48.643 -13.389 0.702 1.00 43.81 914 GLU A O 1
ATOM 6974 N N . PRO A 1 915 ? 48.333 -11.717 2.151 1.00 43.56 915 PRO A N 1
ATOM 6975 C CA . PRO A 1 915 ? 49.323 -12.207 3.114 1.00 43.56 915 PRO A CA 1
ATOM 6976 C C . PRO A 1 915 ? 48.939 -13.502 3.863 1.00 43.56 915 PRO A C 1
ATOM 6978 O O . PRO A 1 915 ? 49.478 -13.752 4.941 1.00 43.56 915 PRO A O 1
ATOM 6981 N N . ASN A 1 916 ? 48.020 -14.338 3.355 1.00 49.34 916 ASN A N 1
ATOM 6982 C CA . ASN A 1 916 ? 47.626 -15.565 4.065 1.00 49.34 916 ASN A CA 1
ATOM 6983 C C . ASN A 1 916 ? 47.021 -16.710 3.219 1.00 49.34 916 ASN A C 1
ATOM 6985 O O . ASN A 1 916 ? 46.247 -17.516 3.745 1.00 49.34 916 ASN A O 1
ATOM 6989 N N . SER A 1 917 ? 47.370 -16.849 1.937 1.00 38.19 917 SER A N 1
ATOM 6990 C CA . SER A 1 917 ? 46.932 -18.007 1.142 1.00 38.19 917 SER A CA 1
ATOM 6991 C C . SER A 1 917 ? 47.916 -19.191 1.277 1.00 38.19 917 SER A C 1
ATOM 6993 O O . SER A 1 917 ? 49.122 -19.084 1.058 1.00 38.19 917 SER A O 1
ATOM 6995 N N . LYS A 1 918 ? 47.411 -20.358 1.711 1.00 39.81 918 LYS A N 1
ATOM 6996 C CA . LYS A 1 918 ? 48.172 -21.627 1.747 1.00 39.81 918 LYS A CA 1
ATOM 6997 C C . LYS A 1 918 ? 48.541 -22.062 0.318 1.00 39.81 918 LYS A C 1
ATOM 6999 O O . LYS A 1 918 ? 47.739 -21.841 -0.590 1.00 39.81 918 LYS A O 1
ATOM 7004 N N . PRO A 1 919 ? 49.675 -22.761 0.103 1.00 36.19 919 PRO A N 1
ATOM 7005 C CA . PRO A 1 919 ? 50.083 -23.163 -1.237 1.00 36.19 919 PRO A CA 1
ATOM 7006 C C . PRO A 1 919 ? 49.093 -24.190 -1.794 1.00 36.19 919 PRO A C 1
ATOM 7008 O O . PRO A 1 919 ? 48.992 -25.319 -1.305 1.00 36.19 919 PRO A O 1
ATOM 7011 N N . THR A 1 920 ? 48.347 -23.789 -2.820 1.00 39.91 920 THR A N 1
ATOM 7012 C CA . THR A 1 920 ? 47.498 -24.692 -3.597 1.00 39.91 920 THR A CA 1
ATOM 7013 C C . THR A 1 920 ? 48.353 -25.289 -4.714 1.00 39.91 920 THR A C 1
ATOM 7015 O O . THR A 1 920 ? 49.050 -24.563 -5.412 1.00 39.91 920 THR A O 1
ATOM 7018 N N . ARG A 1 921 ? 48.337 -26.627 -4.807 1.00 38.47 921 ARG A N 1
ATOM 7019 C CA . ARG A 1 921 ? 49.058 -27.502 -5.756 1.00 38.47 921 ARG A CA 1
ATOM 7020 C C . ARG A 1 921 ? 49.534 -26.819 -7.047 1.00 38.47 921 ARG A C 1
ATOM 7022 O O . ARG A 1 921 ? 48.704 -26.370 -7.835 1.00 38.47 921 ARG A O 1
ATOM 7029 N N . GLU A 1 922 ? 50.840 -26.909 -7.315 1.00 34.59 922 GLU A N 1
ATOM 7030 C CA . GLU A 1 922 ? 51.431 -26.668 -8.637 1.00 34.59 922 GLU A CA 1
ATOM 7031 C C . GLU A 1 922 ? 50.629 -27.404 -9.720 1.00 34.59 922 GLU A C 1
ATOM 7033 O O . GLU A 1 922 ? 50.630 -28.636 -9.805 1.00 34.59 922 GLU A O 1
ATOM 7038 N N . ARG A 1 923 ? 49.936 -26.643 -10.569 1.00 39.06 923 ARG A N 1
ATOM 7039 C CA . ARG A 1 923 ? 49.493 -27.121 -11.876 1.00 39.06 923 ARG A CA 1
ATOM 7040 C C . ARG A 1 923 ? 50.538 -26.695 -12.888 1.00 39.06 923 ARG A C 1
ATOM 7042 O O . ARG A 1 923 ? 50.688 -25.517 -13.185 1.00 39.06 923 ARG A O 1
ATOM 7049 N N . THR A 1 924 ? 51.256 -27.674 -13.420 1.00 32.25 924 THR A N 1
ATOM 7050 C CA . THR A 1 924 ? 52.179 -27.482 -14.535 1.00 32.25 924 THR A CA 1
ATOM 7051 C C . THR A 1 924 ? 51.378 -27.053 -15.768 1.00 32.25 924 THR A C 1
ATOM 7053 O O . THR A 1 924 ? 50.721 -27.878 -16.405 1.00 32.25 924 THR A O 1
ATOM 7056 N N . ILE A 1 925 ? 51.399 -25.761 -16.091 1.00 39.50 925 ILE A N 1
ATOM 7057 C CA . ILE A 1 925 ? 50.942 -25.250 -17.385 1.00 39.50 925 ILE A CA 1
ATOM 7058 C C . ILE A 1 925 ? 52.046 -25.588 -18.389 1.00 39.50 925 ILE A C 1
ATOM 7060 O O . ILE A 1 925 ? 53.163 -25.087 -18.287 1.00 39.50 925 ILE A O 1
ATOM 7064 N N . ILE A 1 926 ? 51.756 -26.483 -19.333 1.00 33.88 926 ILE A N 1
ATOM 7065 C CA . ILE A 1 926 ? 52.647 -26.739 -20.469 1.00 33.88 926 ILE A CA 1
ATOM 7066 C C . ILE A 1 926 ? 52.433 -25.583 -21.457 1.00 33.88 926 ILE A C 1
ATOM 7068 O O . ILE A 1 926 ? 51.310 -25.430 -21.946 1.00 33.88 926 ILE A O 1
ATOM 7072 N N . PRO A 1 927 ? 53.449 -24.758 -21.762 1.00 38.19 927 PRO A N 1
ATOM 7073 C CA . PRO A 1 927 ? 53.298 -23.717 -22.767 1.00 38.19 927 PRO A CA 1
ATOM 7074 C C . PRO A 1 927 ? 53.111 -24.358 -24.148 1.00 38.19 927 PRO A C 1
ATOM 7076 O O . PRO A 1 927 ? 53.802 -25.314 -24.505 1.00 38.19 927 PRO A O 1
ATOM 7079 N N . SER A 1 928 ? 52.179 -23.825 -24.941 1.00 35.94 928 SER A N 1
ATOM 7080 C CA . SER A 1 928 ? 52.075 -24.186 -26.359 1.00 35.94 928 SER A CA 1
ATOM 7081 C C . SER A 1 928 ? 53.358 -23.775 -27.091 1.00 35.94 928 SER A C 1
ATOM 7083 O O . SER A 1 928 ? 53.825 -22.651 -26.889 1.00 35.94 928 SER A O 1
ATOM 7085 N N . PRO A 1 929 ? 53.934 -24.625 -27.961 1.00 34.53 929 PRO A N 1
ATOM 7086 C CA . PRO A 1 929 ? 55.131 -24.268 -28.703 1.00 34.53 929 PRO A CA 1
ATOM 7087 C C . PRO A 1 929 ? 54.774 -23.257 -29.797 1.00 34.53 929 PRO A C 1
ATOM 7089 O O . PRO A 1 929 ? 54.388 -23.605 -30.912 1.00 34.53 929 PRO A O 1
ATOM 7092 N N . SER A 1 930 ? 54.936 -21.973 -29.487 1.00 47.41 930 SER A N 1
ATOM 7093 C CA . SER A 1 930 ? 55.034 -20.914 -30.485 1.00 47.41 930 SER A CA 1
ATOM 7094 C C . SER A 1 930 ? 56.416 -20.984 -31.137 1.00 47.41 930 SER A C 1
ATOM 7096 O O . SER A 1 930 ? 57.320 -20.245 -30.766 1.00 47.41 930 SER A O 1
ATOM 7098 N N . THR A 1 931 ? 56.629 -21.943 -32.034 1.00 40.22 931 THR A N 1
ATOM 7099 C CA . THR A 1 931 ? 57.607 -21.897 -33.140 1.00 40.22 931 THR A CA 1
ATOM 7100 C C . THR A 1 931 ? 57.529 -23.218 -33.901 1.00 40.22 931 THR A C 1
ATOM 7102 O O . THR A 1 931 ? 57.624 -24.297 -33.322 1.00 40.22 931 THR A O 1
ATOM 7105 N N . GLY A 1 932 ? 57.309 -23.141 -35.214 1.00 44.03 932 GLY A N 1
ATOM 7106 C CA . GLY A 1 932 ? 57.109 -24.306 -36.072 1.00 44.03 932 GLY A CA 1
ATOM 7107 C C . GLY A 1 932 ? 58.369 -25.154 -36.232 1.00 44.03 932 GLY A C 1
ATOM 7108 O O . GLY A 1 932 ? 59.132 -24.936 -37.168 1.00 44.03 932 GLY A O 1
ATOM 7109 N N . ASN A 1 933 ? 58.553 -26.150 -35.363 1.00 39.62 933 ASN A N 1
ATOM 7110 C CA . ASN A 1 933 ? 59.511 -27.231 -35.577 1.00 39.62 933 ASN A CA 1
ATOM 7111 C C . ASN A 1 933 ? 58.828 -28.599 -35.336 1.00 39.62 933 ASN A C 1
ATOM 7113 O O . ASN A 1 933 ? 58.349 -28.847 -34.228 1.00 39.62 933 ASN A O 1
ATOM 7117 N N . PRO A 1 934 ? 58.746 -29.493 -36.341 1.00 45.62 934 PRO A N 1
ATOM 7118 C CA . PRO A 1 934 ? 57.922 -30.709 -36.288 1.00 45.62 934 PRO A CA 1
ATOM 7119 C C . PRO A 1 934 ? 58.410 -31.810 -35.327 1.00 45.62 934 PRO A C 1
ATOM 7121 O O . PRO A 1 934 ? 57.715 -32.806 -35.171 1.00 45.62 934 PRO A O 1
ATOM 7124 N N . GLN A 1 935 ? 59.555 -31.654 -34.652 1.00 45.78 935 GLN A N 1
ATOM 7125 C CA . GLN A 1 935 ? 60.117 -32.702 -33.783 1.00 45.78 935 GLN A CA 1
ATOM 7126 C C . GLN A 1 935 ? 59.474 -32.816 -32.383 1.00 45.78 935 GLN A C 1
ATOM 7128 O O . GLN A 1 935 ? 59.676 -33.829 -31.727 1.00 45.78 935 GLN A O 1
ATOM 7133 N N . ASN A 1 936 ? 58.661 -31.849 -31.933 1.00 51.84 936 ASN A N 1
ATOM 7134 C CA . ASN A 1 936 ? 58.069 -31.857 -30.577 1.00 51.84 936 ASN A CA 1
ATOM 7135 C C . ASN A 1 936 ? 56.644 -32.445 -30.481 1.00 51.84 936 ASN A C 1
ATOM 7137 O O . ASN A 1 936 ? 56.103 -32.563 -29.382 1.00 51.84 936 ASN A O 1
ATOM 7141 N N . LEU A 1 937 ? 56.006 -32.804 -31.601 1.00 47.66 937 LEU A N 1
ATOM 7142 C CA . LEU A 1 937 ? 54.638 -33.346 -31.591 1.00 47.66 937 LEU A CA 1
ATOM 7143 C C . LEU A 1 937 ? 54.592 -34.825 -31.177 1.00 47.66 937 LEU A C 1
ATOM 7145 O O . LEU A 1 937 ? 53.678 -35.222 -30.454 1.00 47.66 937 LEU A O 1
ATOM 7149 N N . ASP A 1 938 ? 55.588 -35.622 -31.565 1.00 51.53 938 ASP A N 1
ATOM 7150 C CA . ASP A 1 938 ? 55.614 -37.057 -31.252 1.00 51.53 938 ASP A CA 1
ATOM 7151 C C . ASP A 1 938 ? 55.857 -37.319 -29.754 1.00 51.53 938 ASP A C 1
ATOM 7153 O O . ASP A 1 938 ? 55.163 -38.139 -29.151 1.00 51.53 938 ASP A O 1
ATOM 7157 N N . GLU A 1 939 ? 56.740 -36.548 -29.105 1.00 51.44 939 GLU A N 1
ATOM 7158 C CA . GLU A 1 939 ? 56.948 -36.627 -27.649 1.00 51.44 939 GLU A CA 1
ATOM 7159 C C . GLU A 1 939 ? 55.702 -36.202 -26.853 1.00 51.44 939 GLU A C 1
ATOM 7161 O O . GLU A 1 939 ? 55.394 -36.780 -25.804 1.00 51.44 939 GLU A O 1
ATOM 7166 N N . PHE A 1 940 ? 54.933 -35.237 -27.371 1.00 50.34 940 PHE A N 1
ATOM 7167 C CA . PHE A 1 940 ? 53.677 -34.799 -26.764 1.00 50.34 940 PHE A CA 1
ATOM 7168 C C . PHE A 1 940 ? 52.624 -35.919 -26.775 1.00 50.34 940 PHE A C 1
ATOM 7170 O O . PHE A 1 940 ? 52.038 -36.223 -25.728 1.00 50.34 940 PHE A O 1
ATOM 7177 N N . PHE A 1 941 ? 52.427 -36.597 -27.911 1.00 56.41 941 PHE A N 1
ATOM 7178 C CA . PHE A 1 941 ? 51.475 -37.710 -28.010 1.00 56.41 941 PHE A CA 1
ATOM 7179 C C . PHE A 1 941 ? 51.911 -38.952 -27.213 1.00 56.41 941 PHE A C 1
ATOM 7181 O O . PHE A 1 941 ? 51.057 -39.619 -26.618 1.00 56.41 941 PHE A O 1
ATOM 7188 N N . ASP A 1 942 ? 53.214 -39.227 -27.106 1.00 57.62 942 ASP A N 1
ATOM 7189 C CA . ASP A 1 942 ? 53.735 -40.321 -26.274 1.00 57.62 942 ASP A CA 1
ATOM 7190 C C . ASP A 1 942 ? 53.586 -40.059 -24.767 1.00 57.62 942 ASP A C 1
ATOM 7192 O O . ASP A 1 942 ? 53.370 -40.994 -23.987 1.00 57.62 942 ASP A O 1
ATOM 7196 N N . SER A 1 943 ? 53.636 -38.794 -24.336 1.00 51.44 943 SER A N 1
ATOM 7197 C CA . SER A 1 943 ? 53.359 -38.415 -22.943 1.00 51.44 943 SER A CA 1
ATOM 7198 C C . SER A 1 943 ? 51.876 -38.590 -22.575 1.00 51.44 943 SER A C 1
ATOM 7200 O O . SER A 1 943 ? 51.549 -39.032 -21.469 1.00 51.44 943 SER A O 1
ATOM 7202 N N . MET A 1 944 ? 50.974 -38.332 -23.529 1.00 47.62 944 MET A N 1
ATOM 7203 C CA . MET A 1 944 ? 49.528 -38.513 -23.373 1.00 47.62 944 MET A CA 1
ATOM 7204 C C . MET A 1 944 ? 49.133 -39.996 -23.356 1.00 47.62 944 MET A C 1
ATOM 7206 O O . MET A 1 944 ? 48.267 -40.384 -22.569 1.00 47.62 944 MET A O 1
ATOM 7210 N N . ARG A 1 945 ? 49.801 -40.854 -24.146 1.00 57.78 945 ARG A N 1
ATOM 7211 C CA . ARG A 1 945 ? 49.603 -42.317 -24.090 1.00 57.78 945 ARG A CA 1
ATOM 7212 C C . ARG A 1 945 ? 50.021 -42.902 -22.741 1.00 57.78 945 ARG A C 1
ATOM 7214 O O . ARG A 1 945 ? 49.231 -43.616 -22.133 1.00 57.78 945 ARG A O 1
ATOM 7221 N N . ARG A 1 946 ? 51.189 -42.513 -22.213 1.00 55.53 946 ARG A N 1
ATOM 7222 C CA . ARG A 1 946 ? 51.667 -42.975 -20.894 1.00 55.53 946 ARG A CA 1
ATOM 7223 C C . ARG A 1 946 ? 50.749 -42.570 -19.734 1.00 55.53 946 ARG A C 1
ATOM 7225 O O . ARG A 1 946 ? 50.606 -43.335 -18.786 1.00 55.53 946 ARG A O 1
ATOM 7232 N N . LYS A 1 947 ? 50.096 -41.403 -19.809 1.00 48.19 947 LYS A N 1
ATOM 7233 C CA . LYS A 1 947 ? 49.113 -40.966 -18.798 1.00 48.19 947 LYS A CA 1
ATOM 7234 C C . LYS A 1 947 ? 47.768 -41.685 -18.905 1.00 48.19 947 LYS A C 1
ATOM 7236 O O . LYS A 1 947 ? 47.147 -41.934 -17.875 1.00 48.19 947 LYS A O 1
ATOM 7241 N N . ARG A 1 948 ? 47.337 -42.062 -20.115 1.00 44.62 948 ARG A N 1
ATOM 7242 C CA . ARG A 1 948 ? 46.100 -42.834 -20.315 1.00 44.62 948 ARG A CA 1
ATOM 7243 C C . ARG A 1 948 ? 46.202 -44.243 -19.726 1.00 44.62 948 ARG A C 1
ATOM 7245 O O . ARG A 1 948 ? 45.235 -44.718 -19.142 1.00 44.62 948 ARG A O 1
ATOM 7252 N N . ASP A 1 949 ? 47.381 -44.855 -19.802 1.00 49.66 949 ASP A N 1
ATOM 7253 C CA . ASP A 1 949 ? 47.626 -46.192 -19.246 1.00 49.66 949 ASP A CA 1
ATOM 7254 C C . ASP A 1 949 ? 47.779 -46.186 -17.708 1.00 49.66 949 ASP A C 1
ATOM 7256 O O . ASP A 1 949 ? 47.582 -47.215 -17.066 1.00 49.66 949 ASP A O 1
ATOM 7260 N N . GLN A 1 950 ? 48.054 -45.027 -17.090 1.00 46.53 950 GLN A N 1
ATOM 7261 C CA . GLN A 1 950 ? 48.131 -44.868 -15.627 1.00 46.53 950 GLN A CA 1
ATOM 7262 C C . GLN A 1 950 ? 46.790 -44.528 -14.949 1.00 46.53 950 GLN A C 1
ATOM 7264 O O . GLN A 1 950 ? 46.690 -44.661 -13.734 1.00 46.53 950 GLN A O 1
ATOM 7269 N N . GLN A 1 951 ? 45.759 -44.112 -15.694 1.00 44.78 951 GLN A N 1
ATOM 7270 C CA . GLN A 1 951 ? 44.446 -43.725 -15.140 1.00 44.78 951 GLN A CA 1
ATOM 7271 C C . GLN A 1 951 ? 43.356 -44.809 -15.276 1.00 44.78 951 GLN A C 1
ATOM 7273 O O . GLN A 1 951 ? 42.197 -44.556 -14.964 1.00 44.78 951 GLN A O 1
ATOM 7278 N N . GLY A 1 952 ? 43.708 -46.020 -15.725 1.00 39.41 952 GLY A N 1
ATOM 7279 C CA . GLY A 1 952 ? 42.770 -47.134 -15.940 1.00 39.41 952 GLY A CA 1
ATOM 7280 C C . GLY A 1 952 ? 42.518 -48.066 -14.744 1.00 39.41 952 GLY A C 1
ATOM 7281 O O . GLY A 1 952 ? 41.876 -49.097 -14.927 1.00 39.41 952 GLY A O 1
ATOM 7282 N N . LEU A 1 953 ? 43.013 -47.754 -13.544 1.00 45.84 953 LEU A N 1
ATOM 7283 C CA . LEU A 1 953 ? 42.845 -48.572 -12.335 1.00 45.84 953 LEU A CA 1
ATOM 7284 C C . LEU A 1 953 ? 42.339 -47.691 -11.187 1.00 45.84 953 LEU A C 1
ATOM 7286 O O . LEU A 1 953 ? 43.142 -47.075 -10.501 1.00 45.84 953 LEU A O 1
ATOM 7290 N N . ASP A 1 954 ? 41.013 -47.569 -11.085 1.00 41.69 954 ASP A N 1
ATOM 7291 C CA . ASP A 1 954 ? 40.217 -47.477 -9.844 1.00 41.69 954 ASP A CA 1
ATOM 7292 C C . ASP A 1 954 ? 38.863 -46.815 -10.137 1.00 41.69 954 ASP A C 1
ATOM 7294 O O . ASP A 1 954 ? 38.720 -45.596 -10.191 1.00 41.69 954 ASP A O 1
ATOM 7298 N N . THR A 1 955 ? 37.843 -47.651 -10.341 1.00 33.78 955 THR A N 1
ATOM 7299 C CA . THR A 1 955 ? 36.426 -47.274 -10.231 1.00 33.78 955 THR A CA 1
ATOM 7300 C C . THR A 1 955 ? 35.699 -48.358 -9.430 1.00 33.78 955 THR A C 1
ATOM 7302 O O . THR A 1 955 ? 35.236 -49.355 -9.979 1.00 33.78 955 THR A O 1
ATOM 7305 N N . GLN A 1 956 ? 35.632 -48.161 -8.112 1.00 33.97 956 GLN A N 1
ATOM 7306 C CA . GLN A 1 956 ? 34.599 -48.700 -7.224 1.00 33.97 956 GLN A CA 1
ATOM 7307 C C . GLN A 1 956 ? 34.233 -47.620 -6.196 1.00 33.97 956 GLN A C 1
ATOM 7309 O O . GLN A 1 956 ? 34.952 -47.442 -5.220 1.00 33.97 956 GLN A O 1
ATOM 7314 N N . GLU A 1 957 ? 33.177 -46.860 -6.492 1.00 32.81 957 GLU A N 1
ATOM 7315 C CA . GLU A 1 957 ? 31.975 -46.593 -5.670 1.00 32.81 957 GLU A CA 1
ATOM 7316 C C . GLU A 1 957 ? 31.061 -45.599 -6.397 1.00 32.81 957 GLU A C 1
ATOM 7318 O O . GLU A 1 957 ? 31.560 -44.541 -6.850 1.00 32.81 957 GLU A O 1
#

Foldseek 3Di:
DDDPQKDFPQQVLLVVLVCLVVVLVVVFDDPDDDDDDDDPPCPVCPPDDDDDDDDPDDPVVLVVLLSLLSNLQSVLVRFIFGHDDDDDDDDFAEEEEEEFQALLCQQVLVLVLVLLLVVLVVSVVNPYFYFYYYQADDPDDDQRQDTDHSVRSVVVSVPDHRFQFGGHLPVVVVNVVPDPDQGQEYEYEECQWDDVCLVVNQVVRVVRHAYEYEYNHDPAFSAFQDKAADLQGIKTKTFHDAAQDKDKWKKFFAFPVRDTLDIFIWIDHHRDGMTITDDRDDLVSNVRGQWMAIPPAFFLRRIDGDWPQHHAFAEEEAPFQDDPDLQPGQCNLVCVLCVSGHRYDYDHLVVVLVVLGLEYEYFAFQDDFPPSLVSVLVSQLQQHFYEYEHDQLNLCHPDRRLDLAAWHNDKQFADFPPHPHHFWAWDQWDCVALLNPFDGWDRVKTFGMFIAGDDDPCQVVQAGIATPVRTGQKGKDRRNLYIYIYGRHGSHPPGISLSVDSSVSVVSSSSSQRSHLQANPPPLFDKWWAAAWAQGGRRDTDGDDDDADTDRSNRVVVDADGNNHHFHWTQMSNTIDTDRNSNPPDPDIDRDDHPHNYDHDSCVPPRPRCSVVSSVVSVVSVVVSVVVVCVVVVVVVVDPPPCVVVVVCVVVVVDDDDDDDDDDDPDPDDDDDDPVNVVLQVFAAEEEEDDPDVVVVLLLQQLSVLLQVLCVVQHPDHGDRYYHDHALPDQLLSYQEYEYAADQPDDADDSSNLVSVLSCVSNLHAYEYAPQADDPPDDDDPVVVRHCVSHSARDKDKADQPHLLCPLPDRHRFAAALARHGTKIFHDQPVRCPPDDSQDQTRYIYYHRHLSQLSGADPVRHRPDHRPPDNVCSVSSSVSSNSVVSCSPPNCVVVVVVCVVVVVVVVVVVLVPDPDDDDDDDDDDDDDDPDDDPPVPVVVVVVVVVVVVVPPDDDDD

InterPro domains:
  IPR011933 Double transmembrane domain [TIGR02226] (8-84)
  IPR024163 Aerotolerance regulator, N-terminal [PF07584] (8-80)
  IPR025297 Domain of unknown function DUF4159 [PF13709] (685-889)
  IPR029062 Class I glutamine amidotransferase-like [G3DSA:3.40.50.880] (342-513)
  IPR029062 Class I glutamine amidotransferase-like [SSF52317] (355-512)

pLDDT: mean 78.62, std 17.13, range [27.38, 97.5]

Organism: Hirschia baltica (strain ATCC 49814 / DSM 5838 / IFAM 1418) (NCBI:txid582402)

Sequence (957 aa):
MNLGSVFFAQPLALLGLLALPVILWLLRATPPEPKRVVLPSLSLLDDVDQIEETPAKTPWWILALRFATAALAIIGFSQPLLQSPQSNTQNMQSALIIVDNGWTSTEQWNDIKQTILSSSDAISDNGGSIHLAFTAPSTLTSDINQALGVDEVRKRLQIEKPAPWNPDHNALLDRIEKSSLNPSKIIWLSDGLEHNGSQAFNSYLEKSSAVEIYKFAPRSAYAITNAETSSNGANVYLKRLASETAIETRVIAESESGLSLASAIATFTPNTTQAVAEFSIPSAILNQIARFRVLGSASAGQVWLWDDSAATPSVALADPVPSDQPLLEEFYYIRKALSPHAQMMEGELSQMLSRSPDAIILGDRSLIGYPHLTELEDWIEEGGALIRFAGPKLAAAESHTLTPSPLRSATRALGGALAWEEPQSIAPFIATKGFADIKTPADSILVRRQVLAQPSPELAAYTWAKLADGTPLVTARSYGKGLIVLFHVTATPEWSDLPYDGAFVSMLRRAAASGNGKRNTQSVSTGTLAPFRLVDAFGQLKLPSGNLEPLSAEAFSITTPSPLSPPGLYQGPQGSRAINAGAFAAEELQSLASNAVVFDEALSQKRRGLGGVFLMAAFGLLFLDLVVALLISGRFRRFSKSASFALILFMGASVFVDQPSQAQTEAAPKAPISKKQKEAALQMRFAYVETNNPALNMQLAAGLRGLNLELFRRTSVEPATPHSVKLGIDALDLYPMIYFAPERDATALTVEQIDALNSYLRNGGSLVIDTRDAIPGQAVSARLKNIIQGLDVPPLQPTPNEHVLSRSFYLLNNFPGRLASGQVWIEAQNSASTSSGGDRVSRIYIGASDWIGAWAIDDNNRPLNSMDGQESRREIAYRFGINLIMCILTGNYKEDQVHIPALLERLDAENANEPNSKPTRERTIIPSPSTGNPQNLDEFFDSMRRKRDQQGLDTQE

Secondary structure (DSSP, 8-state):
-EETTEEESSGGGGGGGGGHHHHHHHTT-PPPPPPP---TT-TT-TTSPPP-PPPSS--HHHHHHHHHHHHHHHHHHT-EEEPPPPP-----SEEEEEE--SGGGSTTHHHHHHHHHHHHHHHHHTT-EEEEEESS--SSPPPTT--B-HHHHHHHHHH----SS---HHHHHHHHHTS----SEEEEEE-SB--TTHHHHHHHHHHHSEEEEEE---SS--EEEEEEEETTEEEEEEE----SS-EEEEEEEEETT--EEEEEEEEEPTT--EEEEEEE--HHHHTTEEEEEETT---GGGEEE--TTTSPPEEEEES----SSGGGSTTHHHHHHHTTTSEEEEE-HHHHHHT--SEEEE-S-S---TTHHHHHHHHHHHT-EEEEE--HHHHH-SS--S-SS-EEEEEEE-SSTT-SSPPEEBPPPPTTSTTTTSPPPPTT-EE-EEEEEPP-TTHHHHEEEEBTTS-EEEEEEEETTEEEEEESS-SSTTTBSGGGSHHHHHHHHHHHHTTSTT--TT-TTS-EEEEEEEE-TTS-EE---S-PPPEEHHHHTTPPP-SSS-SEEEEETTEEEEE-GGGGS-SS-PBPP-SSEEES-GGGGS--BTHHHHHHHHHHHHHHHHHHHHHHTSGGGG--TTSHHHHHHHHHTTS--------------PPPPPHHHHHHHHS-EEEEE--S-HHHHHHHHHHHHHHHHHHHHHSS---EEEEEE-TTTS--TT-SEEEE---TTPPPPPHHHHHHHHHHHHTT-EEEEE-----TT-PSPTHHHHHSTT--PPPEEEPPTTSGGGTSSS--S----SSS----EEEPP-TT-SSS------SEEEE-S-HHHHH-B-TTS-BSS--SS-THHHHHHHHHHHHHHHHHHHTTHHHHHHHHHHHHHHHHHHHTTSTT---------PPP--S--GGGHHHHHHHHHHHHHHSSS----